Protein 7YX8 (pdb70)

Structure (mmCIF, N/CA/C/O backbone):
data_7YX8
#
_entry.id   7YX8
#
_cell.length_a   73.145
_cell.length_b   82.687
_cell.length_c   172.608
_cell.angle_alpha   90.00
_cell.angle_beta   90.00
_cell.angle_gamma   90.00
#
_symmetry.space_group_name_H-M   'P 21 21 21'
#
loop_
_entity.id
_entity.type
_entity.pdbx_description
1 polymer 'Peptidase M60 domain-containing protein'
2 polymer 'PSGL-1-like bis-T glycopeptide'
3 branched beta-D-galactopyranose-(1-3)-2-acetamido-2-deoxy-alpha-D-galactopyranose
4 non-polymer GLYCEROL
5 non-polymer 'ZINC ION'
6 water water
#
loop_
_atom_site.group_PDB
_atom_site.id
_atom_site.type_symbol
_atom_site.label_atom_id
_atom_site.label_alt_id
_atom_site.label_comp_id
_atom_site.label_asym_id
_atom_site.label_entity_id
_atom_site.label_seq_id
_atom_site.pdbx_PDB_ins_code
_atom_site.Cartn_x
_atom_site.Cartn_y
_atom_site.Cartn_z
_atom_site.occupancy
_atom_site.B_iso_or_equiv
_atom_site.auth_seq_id
_atom_site.auth_comp_id
_atom_site.auth_asym_id
_atom_site.auth_atom_id
_atom_site.pdbx_PDB_model_num
ATOM 1 N N . GLY A 1 2 ? -22.861 12.487 55.715 1.00 51.46 -3 GLY A N 1
ATOM 2 C CA . GLY A 1 2 ? -22.614 13.462 54.619 1.00 50.26 -3 GLY A CA 1
ATOM 3 C C . GLY A 1 2 ? -22.750 14.896 55.095 1.00 48.21 -3 GLY A C 1
ATOM 4 O O . GLY A 1 2 ? -22.592 15.136 56.316 1.00 51.63 -3 GLY A O 1
ATOM 5 N N . GLY A 1 3 ? -23.011 15.821 54.168 1.00 45.95 -2 GLY A N 1
ATOM 6 C CA . GLY A 1 3 ? -23.121 17.272 54.439 1.00 42.99 -2 GLY A CA 1
ATOM 7 C C . GLY A 1 3 ? -21.801 18.023 54.267 1.00 41.14 -2 GLY A C 1
ATOM 8 O O . GLY A 1 3 ? -21.760 19.225 54.645 1.00 40.94 -2 GLY A O 1
ATOM 9 N N . GLY A 1 4 ? -20.770 17.384 53.692 1.00 37.56 -1 GLY A N 1
ATOM 10 C CA . GLY A 1 4 ? -19.413 17.950 53.522 1.00 34.24 -1 GLY A CA 1
ATOM 11 C C . GLY A 1 4 ? -19.313 18.944 52.378 1.00 32.91 -1 GLY A C 1
ATOM 12 O O . GLY A 1 4 ? -18.255 19.565 52.213 1.00 33.25 -1 GLY A O 1
ATOM 13 N N . GLY A 1 5 ? -20.373 19.105 51.589 1.00 30.47 0 GLY A N 1
ATOM 14 C CA . GLY A 1 5 ? -20.396 20.037 50.458 1.00 30.34 0 GLY A CA 1
ATOM 15 C C . GLY A 1 5 ? -21.647 19.873 49.620 1.00 28.74 0 GLY A C 1
ATOM 16 O O . GLY A 1 5 ? -22.565 19.167 50.068 1.00 28.14 0 GLY A O 1
ATOM 17 N N . PRO A 1 6 ? -21.493 20.503 48.316 1.00 26.27 71 PRO A N 1
ATOM 18 C CA . PRO A 1 6 ? -22.687 20.532 47.471 1.00 25.90 71 PRO A CA 1
ATOM 19 C C . PRO A 1 6 ? -23.065 19.105 47.067 1.00 24.79 71 PRO A C 1
ATOM 20 O O . PRO A 1 6 ? -22.211 18.210 47.067 1.00 24.42 71 PRO A O 1
ATOM 24 N N . ASP A 1 7 ? -24.349 18.919 46.796 1.00 24.70 72 ASP A N 1
ATOM 25 C CA . ASP A 1 7 ? -24.868 17.633 46.267 1.00 24.33 72 ASP A CA 1
ATOM 26 C C . ASP A 1 7 ? -24.004 17.221 45.067 1.00 22.78 72 ASP A C 1
ATOM 27 O O . ASP A 1 7 ? -23.694 18.079 44.225 1.00 23.01 72 ASP A O 1
ATOM 32 N N . TYR A 1 8 ? -23.655 15.940 45.011 1.00 22.06 73 TYR A N 1
ATOM 33 C CA . TYR A 1 8 ? -22.892 15.249 43.944 1.00 21.68 73 TYR A CA 1
ATOM 34 C C . TYR A 1 8 ? -21.404 15.599 44.045 1.00 21.82 73 TYR A C 1
ATOM 35 O O . TYR A 1 8 ? -20.583 14.700 44.087 1.00 21.48 73 TYR A O 1
ATOM 44 N N . LEU A 1 9 ? -21.062 16.886 44.108 1.00 22.44 74 LEU A N 1
ATOM 45 C CA . LEU A 1 9 ? -19.642 17.277 44.234 1.00 21.97 74 LEU A CA 1
ATOM 46 C C . LEU A 1 9 ? -19.045 16.589 45.463 1.00 22.13 74 LEU A C 1
ATOM 47 O O . LEU A 1 9 ? -17.910 16.095 45.377 1.00 23.23 74 LEU A O 1
ATOM 52 N N . TYR A 1 10 ? -19.748 16.618 46.595 1.00 22.53 75 TYR A N 1
ATOM 53 C CA . TYR A 1 10 ? -19.364 15.869 47.818 1.00 23.09 75 TYR A CA 1
ATOM 54 C C . TYR A 1 10 ? -20.309 14.684 47.946 1.00 22.78 75 TYR A C 1
ATOM 55 O O . TYR A 1 10 ? -21.532 14.873 47.918 1.00 22.94 75 TYR A O 1
ATOM 64 N N . ALA A 1 11 ? -19.743 13.503 48.084 1.00 22.63 76 ALA A N 1
ATOM 65 C CA . ALA A 1 11 ? -20.497 12.265 48.344 1.00 23.00 76 ALA A CA 1
ATOM 66 C C . ALA A 1 11 ? -19.577 11.244 49.003 1.00 23.60 76 ALA A C 1
ATOM 67 O O . ALA A 1 11 ? -18.349 11.424 48.991 1.00 24.66 76 ALA A O 1
ATOM 69 N N . GLU A 1 12 ? -20.181 10.181 49.536 1.00 24.82 77 GLU A N 1
ATOM 70 C CA . GLU A 1 12 ? -19.440 9.120 50.252 1.00 26.03 77 GLU A CA 1
ATOM 71 C C . GLU A 1 12 ? -19.708 7.829 49.484 1.00 24.83 77 GLU A C 1
ATOM 72 O O . GLU A 1 12 ? -20.882 7.520 49.236 1.00 25.98 77 GLU A O 1
ATOM 78 N N . TYR A 1 13 ? -18.647 7.175 49.047 1.00 24.41 78 TYR A N 1
ATOM 79 C CA . TYR A 1 13 ? -18.711 6.009 48.135 1.00 23.72 78 TYR A CA 1
ATOM 80 C C . TYR A 1 13 ? -18.492 4.719 48.922 1.00 25.18 78 TYR A C 1
ATOM 81 O O . TYR A 1 13 ? -17.508 4.613 49.692 1.00 25.40 78 TYR A O 1
ATOM 90 N N . ARG A 1 14 ? -19.408 3.777 48.731 1.00 26.42 79 ARG A N 1
ATOM 91 C CA . ARG A 1 14 ? -19.297 2.425 49.336 1.00 28.45 79 ARG A CA 1
ATOM 92 C C . ARG A 1 14 ? -18.609 1.504 48.334 1.00 26.65 79 ARG A C 1
ATOM 93 O O . ARG A 1 14 ? -18.809 1.653 47.094 1.00 25.82 79 ARG A O 1
ATOM 101 N N . ALA A 1 15 ? -17.838 0.551 48.842 1.00 26.15 80 ALA A N 1
ATOM 102 C CA . ALA A 1 15 ? -17.142 -0.442 48.001 1.00 25.99 80 ALA A CA 1
ATOM 103 C C . ALA A 1 15 ? -18.189 -1.414 47.466 1.00 26.22 80 ALA A C 1
ATOM 104 O O . ALA A 1 15 ? -19.169 -1.766 48.190 1.00 26.53 80 ALA A O 1
ATOM 106 N N . LEU A 1 16 ? -18.026 -1.795 46.210 1.00 23.50 81 LEU A N 1
ATOM 107 C CA . LEU A 1 16 ? -18.890 -2.813 45.579 1.00 25.00 81 LEU A CA 1
ATOM 108 C C . LEU A 1 16 ? -18.074 -4.079 45.402 1.00 23.52 81 LEU A C 1
ATOM 109 O O . LEU A 1 16 ? -16.850 -4.037 45.323 1.00 22.66 81 LEU A O 1
ATOM 114 N N . PRO A 1 17 ? -18.736 -5.245 45.284 1.00 24.67 82 PRO A N 1
ATOM 115 C CA . PRO A 1 17 ? -18.036 -6.478 44.969 1.00 24.80 82 PRO A CA 1
ATOM 116 C C . PRO A 1 17 ? -17.356 -6.366 43.605 1.00 24.09 82 PRO A C 1
ATOM 117 O O . PRO A 1 17 ? -17.887 -5.697 42.724 1.00 22.88 82 PRO A O 1
ATOM 121 N N . SER A 1 18 ? -16.208 -7.020 43.456 1.00 25.05 83 SER A N 1
ATOM 122 C CA . SER A 1 18 ? -15.473 -7.122 42.181 1.00 25.32 83 SER A CA 1
ATOM 123 C C . SER A 1 18 ? -16.416 -7.582 41.069 1.00 25.42 83 SER A C 1
ATOM 124 O O . SER A 1 18 ? -16.960 -8.682 41.149 1.00 25.06 83 SER A O 1
ATOM 127 N N . PRO A 1 19 ? -16.636 -6.787 40.005 1.00 24.94 84 PRO A N 1
ATOM 128 C CA . PRO A 1 19 ? -17.477 -7.229 38.890 1.00 24.60 84 PRO A CA 1
ATOM 129 C C . PRO A 1 19 ? -16.940 -8.514 38.249 1.00 24.67 84 PRO A C 1
ATOM 130 O O . PRO A 1 19 ? -17.706 -9.371 37.866 1.00 22.55 84 PRO A O 1
ATOM 134 N N . ARG A 1 20 ? -15.620 -8.622 38.117 1.00 25.55 85 ARG A N 1
ATOM 135 C CA . ARG A 1 20 ? -15.020 -9.832 37.511 1.00 26.65 85 ARG A CA 1
ATOM 136 C C . ARG A 1 20 ? -15.368 -11.042 38.382 1.00 24.97 85 ARG A C 1
ATOM 137 O O . ARG A 1 20 ? -15.703 -12.090 37.820 1.00 24.08 85 ARG A O 1
ATOM 145 N N . GLN A 1 21 ? -15.273 -10.925 39.708 1.00 24.72 86 GLN A N 1
ATOM 146 C CA . GLN A 1 21 ? -15.558 -12.054 40.618 1.00 25.72 86 GLN A CA 1
ATOM 147 C C . GLN A 1 21 ? -17.043 -12.416 40.537 1.00 23.62 86 GLN A C 1
ATOM 148 O O . GLN A 1 21 ? -17.370 -13.614 40.516 1.00 23.47 86 GLN A O 1
ATOM 154 N N . THR A 1 22 ? -17.928 -11.427 40.506 1.00 22.56 87 THR A N 1
ATOM 155 C CA . THR A 1 22 ? -19.377 -11.689 40.397 1.00 21.99 87 THR A CA 1
ATOM 156 C C . THR A 1 22 ? -19.642 -12.509 39.132 1.00 21.37 87 THR A C 1
ATOM 157 O O . THR A 1 22 ? -20.410 -13.491 39.213 1.00 21.64 87 THR A O 1
ATOM 161 N N . GLY A 1 23 ? -19.044 -12.123 38.010 1.00 20.88 88 GLY A N 1
ATOM 162 C CA . GLY A 1 23 ? -19.193 -12.834 36.725 1.00 21.51 88 GLY A CA 1
ATOM 163 C C . GLY A 1 23 ? -18.632 -14.242 36.820 1.00 22.79 88 GLY A C 1
ATOM 164 O O . GLY A 1 23 ? -19.323 -15.187 36.422 1.00 24.58 88 GLY A O 1
ATOM 165 N N . LYS A 1 24 ? -17.429 -14.383 37.371 1.00 22.91 89 LYS A N 1
ATOM 166 C CA . LYS A 1 24 ? -16.768 -15.702 37.494 1.00 25.02 89 LYS A CA 1
ATOM 167 C C . LYS A 1 24 ? -17.662 -16.661 38.284 1.00 24.53 89 LYS A C 1
ATOM 168 O O . LYS A 1 24 ? -17.813 -17.819 37.850 1.00 23.24 89 LYS A O 1
ATOM 174 N N . ASN A 1 25 ? -18.288 -16.204 39.374 1.00 23.76 90 ASN A N 1
ATOM 175 C CA . ASN A 1 25 ? -19.135 -17.057 40.243 1.00 25.13 90 ASN A CA 1
ATOM 176 C C . ASN A 1 25 ? -20.379 -17.521 39.479 1.00 24.21 90 ASN A C 1
ATOM 177 O O . ASN A 1 25 ? -20.870 -18.616 39.750 1.00 25.29 90 ASN A O 1
ATOM 182 N N . LEU A 1 26 ? -20.861 -16.731 38.525 1.00 21.47 91 LEU A N 1
ATOM 183 C CA . LEU A 1 26 ? -22.060 -17.101 37.726 1.00 21.30 91 LEU A CA 1
ATOM 184 C C . LEU A 1 26 ? -21.647 -17.843 36.445 1.00 20.90 91 LEU A C 1
ATOM 185 O O . LEU A 1 26 ? -22.538 -18.241 35.704 1.00 20.64 91 LEU A O 1
ATOM 190 N N . ARG A 1 27 ? -20.342 -18.016 36.204 1.00 20.77 92 ARG A N 1
ATOM 191 C CA . ARG A 1 27 ? -19.778 -18.630 34.967 1.00 21.69 92 ARG A CA 1
ATOM 192 C C . ARG A 1 27 ? -20.107 -17.764 33.741 1.00 21.60 92 ARG A C 1
ATOM 193 O O . ARG A 1 27 ? -20.198 -18.305 32.626 1.00 21.20 92 ARG A O 1
ATOM 201 N N . ILE A 1 28 ? -20.256 -16.448 33.911 1.00 22.23 93 ILE A N 1
ATOM 202 C CA . ILE A 1 28 ? -20.580 -15.566 32.754 1.00 22.77 93 ILE A CA 1
ATOM 203 C C . ILE A 1 28 ? -19.404 -14.697 32.316 1.00 24.20 93 ILE A C 1
ATOM 204 O O . ILE A 1 28 ? -19.560 -14.054 31.256 1.00 26.56 93 ILE A O 1
ATOM 209 N N . GLY A 1 29 ? -18.305 -14.603 33.045 1.00 24.76 94 GLY A N 1
ATOM 210 C CA . GLY A 1 29 ? -17.245 -13.677 32.552 1.00 26.49 94 GLY A CA 1
ATOM 211 C C . GLY A 1 29 ? -17.647 -12.191 32.547 1.00 25.49 94 GLY A C 1
ATOM 212 O O . GLY A 1 29 ? -18.697 -11.861 33.113 1.00 24.26 94 GLY A O 1
ATOM 213 N N . ASP A 1 30 ? -16.794 -11.342 31.971 1.00 23.34 95 ASP A N 1
ATOM 214 C CA . ASP A 1 30 ? -16.766 -9.891 32.294 1.00 22.93 95 ASP A CA 1
ATOM 215 C C . ASP A 1 30 ? -17.984 -9.244 31.645 1.00 20.41 95 ASP A C 1
ATOM 216 O O . ASP A 1 30 ? -18.172 -9.396 30.433 1.00 20.44 95 ASP A O 1
ATOM 221 N N . GLY A 1 31 ? -18.777 -8.510 32.419 1.00 19.23 96 GLY A N 1
ATOM 222 C CA . GLY A 1 31 ? -19.970 -7.865 31.864 1.00 18.04 96 GLY A CA 1
ATOM 223 C C . GLY A 1 31 ? -20.687 -6.933 32.823 1.00 17.56 96 GLY A C 1
ATOM 224 O O . GLY A 1 31 ? -21.570 -6.224 32.355 1.00 18.53 96 GLY A O 1
ATOM 225 N N . PHE A 1 32 ? -20.385 -6.950 34.116 1.00 18.52 97 PHE A N 1
ATOM 226 C CA . PHE A 1 32 ? -21.027 -6.015 35.075 1.00 17.91 97 PHE A CA 1
ATOM 227 C C . PHE A 1 32 ? -20.329 -4.674 35.002 1.00 17.77 97 PHE A C 1
ATOM 228 O O . PHE A 1 32 ? -19.190 -4.579 34.504 1.00 18.51 97 PHE A O 1
ATOM 236 N N . SER A 1 33 ? -20.991 -3.650 35.521 1.00 17.43 98 SER A N 1
ATOM 237 C CA . SER A 1 33 ? -20.556 -2.259 35.283 1.00 17.26 98 SER A CA 1
ATOM 238 C C . SER A 1 33 ? -19.330 -1.901 36.123 1.00 17.62 98 SER A C 1
ATOM 239 O O . SER A 1 33 ? -19.389 -1.902 37.362 1.00 19.33 98 SER A O 1
ATOM 242 N N . LYS A 1 34 ? -18.257 -1.506 35.449 1.00 17.76 99 LYS A N 1
ATOM 243 C CA . LYS A 1 34 ? -17.067 -0.958 36.126 1.00 19.40 99 LYS A CA 1
ATOM 244 C C . LYS A 1 34 ? -17.355 0.483 36.558 1.00 19.38 99 LYS A C 1
ATOM 245 O O . LYS A 1 34 ? -16.579 1.020 37.350 1.00 20.51 99 LYS A O 1
ATOM 251 N N . TYR A 1 35 ? -18.444 1.076 36.089 1.00 18.64 100 TYR A N 1
ATOM 252 C CA . TYR A 1 35 ? -18.768 2.518 36.264 1.00 18.64 100 TYR A CA 1
ATOM 253 C C . TYR A 1 35 ? -19.924 2.706 37.258 1.00 18.32 100 TYR A C 1
ATOM 254 O O . TYR A 1 35 ? -20.466 3.790 37.371 1.00 17.36 100 TYR A O 1
ATOM 263 N N . ASP A 1 36 ? -20.277 1.663 37.998 1.00 17.94 101 ASP A N 1
ATOM 264 C CA . ASP A 1 36 ? -21.497 1.609 38.850 1.00 18.12 101 ASP A CA 1
ATOM 265 C C . ASP A 1 36 ? -21.500 2.748 39.881 1.00 18.97 101 ASP A C 1
ATOM 266 O O . ASP A 1 36 ? -22.566 3.325 40.126 1.00 18.97 101 ASP A O 1
ATOM 271 N N . ASN A 1 37 ? -20.342 3.077 40.458 1.00 18.58 102 ASN A N 1
ATOM 272 C CA . ASN A 1 37 ? -20.213 4.167 41.459 1.00 19.54 102 ASN A CA 1
ATOM 273 C C . ASN A 1 37 ? -20.175 5.517 40.738 1.00 19.23 102 ASN A C 1
ATOM 274 O O . ASN 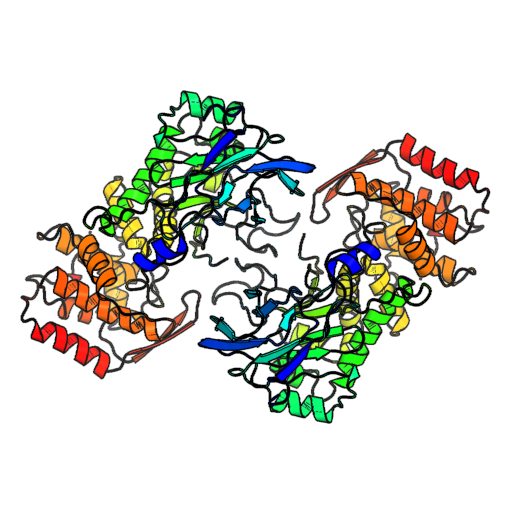A 1 37 ? -19.211 6.286 40.866 1.00 19.71 102 ASN A O 1
ATOM 279 N N . MET A 1 38 ? -21.244 5.820 40.004 1.00 19.16 103 MET A N 1
ATOM 280 C CA . MET A 1 38 ? -21.337 7.086 39.254 1.00 19.06 103 MET A CA 1
ATOM 281 C C . MET A 1 38 ? -21.406 8.260 40.242 1.00 19.19 103 MET A C 1
ATOM 282 O O . MET A 1 38 ? -21.929 8.107 41.371 1.00 19.49 103 MET A O 1
ATOM 287 N N . THR A 1 39 ? -20.871 9.405 39.845 1.00 18.66 104 THR A N 1
ATOM 288 C CA . THR A 1 39 ? -20.768 10.571 40.750 1.00 18.80 104 THR A CA 1
ATOM 289 C C . THR A 1 39 ? -21.840 11.621 40.474 1.00 19.21 104 THR A C 1
ATOM 290 O O . THR A 1 39 ? -22.154 12.383 41.414 1.00 19.77 104 THR A O 1
ATOM 294 N N . GLY A 1 40 ? -22.301 11.745 39.236 1.00 18.27 105 GLY A N 1
ATOM 295 C CA . GLY A 1 40 ? -23.125 12.901 38.842 1.00 18.98 105 GLY A CA 1
ATOM 296 C C . GLY A 1 40 ? -22.287 14.160 38.709 1.00 19.55 105 GLY A C 1
ATOM 297 O O . GLY A 1 40 ? -22.864 15.239 38.673 1.00 19.69 105 GLY A O 1
ATOM 298 N N . VAL A 1 41 ? -20.969 14.020 38.607 1.00 18.61 106 VAL A N 1
ATOM 299 C CA . VAL A 1 41 ? -20.040 15.160 38.456 1.00 19.54 106 VAL A CA 1
ATOM 300 C C . VAL A 1 41 ? -19.481 15.161 37.039 1.00 19.65 106 VAL A C 1
ATOM 301 O O . VAL A 1 41 ? -19.082 14.092 36.529 1.00 20.29 106 VAL A O 1
ATOM 305 N N . TYR A 1 42 ? -19.433 16.352 36.444 1.00 19.72 107 TYR A N 1
ATOM 306 C CA . TYR A 1 42 ? -18.855 16.576 35.104 1.00 20.22 107 TYR A CA 1
ATOM 307 C C . TYR A 1 42 ? -17.575 17.377 35.273 1.00 20.90 107 TYR A C 1
ATOM 308 O O . TYR A 1 42 ? -17.642 18.440 35.927 1.00 21.89 107 TYR A O 1
ATOM 317 N N . LEU A 1 43 ? -16.488 16.892 34.686 1.00 21.19 108 LEU A N 1
ATOM 318 C CA . LEU A 1 43 ? -15.177 17.575 34.721 1.00 22.34 108 LEU A CA 1
ATOM 319 C C . LEU A 1 43 ? -14.878 18.154 33.335 1.00 23.90 108 LEU A C 1
ATOM 320 O O . LEU A 1 43 ? -14.651 17.381 32.388 1.00 24.54 108 LEU A O 1
ATOM 325 N N . GLU A 1 44 ? -14.842 19.481 33.246 1.00 25.34 109 GLU A N 1
ATOM 326 C CA . GLU A 1 44 ? -14.448 20.206 32.013 1.00 28.13 109 GLU A CA 1
ATOM 327 C C . GLU A 1 44 ? -12.952 19.999 31.768 1.00 29.15 109 GLU A C 1
ATOM 328 O O . GLU A 1 44 ? -12.230 19.642 32.704 1.00 27.45 109 GLU A O 1
ATOM 334 N N . LYS A 1 45 ? -12.500 20.226 30.539 1.00 31.28 110 LYS A N 1
ATOM 335 C CA . LYS A 1 45 ? -11.056 20.233 30.212 1.00 32.34 110 LYS A CA 1
ATOM 336 C C . LYS A 1 45 ? -10.341 21.180 31.185 1.00 32.19 110 LYS A C 1
ATOM 337 O O . LYS A 1 45 ? -10.824 22.293 31.405 1.00 32.31 110 LYS A O 1
ATOM 343 N N . GLY A 1 46 ? -9.212 20.746 31.734 1.00 31.76 111 GLY A N 1
ATOM 344 C CA . GLY A 1 46 ? -8.363 21.584 32.595 1.00 32.30 111 GLY A CA 1
ATOM 345 C C . GLY A 1 46 ? -7.907 20.846 33.832 1.00 32.57 111 GLY A C 1
ATOM 346 O O . GLY A 1 46 ? -8.082 19.606 33.911 1.00 31.56 111 GLY A O 1
ATOM 347 N N . ARG A 1 47 ? -7.332 21.595 34.770 1.00 32.28 112 ARG A N 1
ATOM 348 C CA . ARG A 1 47 ? -6.707 21.029 35.983 1.00 33.28 112 ARG A CA 1
ATOM 349 C C . ARG A 1 47 ? -7.771 20.994 37.071 1.00 31.21 112 ARG A C 1
ATOM 350 O O . ARG A 1 47 ? -8.425 22.027 37.312 1.00 32.10 112 ARG A O 1
ATOM 358 N N . HIS A 1 48 ? -7.961 19.826 37.681 1.00 29.41 113 HIS A N 1
ATOM 359 C CA . HIS A 1 48 ? -8.999 19.614 38.698 1.00 28.14 113 HIS A CA 1
ATOM 360 C C . HIS A 1 48 ? -8.363 19.210 40.018 1.00 27.47 113 HIS A C 1
ATOM 361 O O . HIS A 1 48 ? -7.248 18.647 40.020 1.00 28.97 113 HIS A O 1
ATOM 368 N N . VAL A 1 49 ? -9.099 19.464 41.088 1.00 27.17 114 VAL A N 1
ATOM 369 C CA . VAL A 1 49 ? -8.703 19.014 42.442 1.00 27.87 114 VAL A CA 1
ATOM 370 C C . VAL A 1 49 ? -9.809 18.113 42.961 1.00 26.66 114 VAL A C 1
ATOM 371 O O . VAL A 1 49 ? -10.982 18.525 42.966 1.00 25.45 114 VAL A O 1
ATOM 375 N N . VAL A 1 50 ? -9.408 16.928 43.395 1.00 26.69 115 VAL A N 1
ATOM 376 C CA . VAL A 1 50 ? -10.315 15.905 43.962 1.00 26.19 115 VAL A CA 1
ATOM 377 C C . VAL A 1 50 ? -9.780 15.547 45.342 1.00 26.82 115 VAL A C 1
ATOM 378 O O . VAL A 1 50 ? -8.605 15.107 45.447 1.00 27.63 115 VAL A O 1
ATOM 382 N N . LEU A 1 51 ? -10.596 15.769 46.364 1.00 26.31 116 LEU A N 1
ATOM 383 C CA . LEU A 1 51 ? -10.226 15.465 47.762 1.00 27.10 116 LEU A CA 1
ATOM 384 C C . LEU A 1 51 ? -10.785 14.100 48.100 1.00 26.91 116 LEU A C 1
ATOM 385 O O . LEU A 1 51 ? -11.990 13.903 47.882 1.00 26.17 116 LEU A O 1
ATOM 390 N N . VAL A 1 52 ? -9.949 13.239 48.658 1.00 26.09 117 VAL A N 1
ATOM 391 C CA . VAL A 1 52 ? -10.356 11.881 49.096 1.00 26.43 117 VAL A CA 1
ATOM 392 C C . VAL A 1 52 ? -10.174 11.767 50.610 1.00 28.12 117 VAL A C 1
ATOM 393 O O . VAL A 1 52 ? -9.118 12.192 51.131 1.00 29.76 117 VAL A O 1
ATOM 397 N N . GLY A 1 53 ? -11.195 11.252 51.287 1.00 28.84 118 GLY A N 1
ATOM 398 C CA . GLY A 1 53 ? -11.180 11.004 52.736 1.00 29.60 118 GLY A CA 1
ATOM 399 C C . GLY A 1 53 ? -10.372 9.768 53.084 1.00 31.29 118 GLY A C 1
ATOM 400 O O . GLY A 1 53 ? -9.600 9.274 52.232 1.00 31.37 118 GLY A O 1
ATOM 401 N N . LYS A 1 54 ? -10.551 9.267 54.308 1.00 33.04 119 LYS A N 1
ATOM 402 C CA . LYS A 1 54 ? -9.779 8.119 54.829 1.00 36.33 119 LYS A CA 1
ATOM 403 C C . LYS A 1 54 ? -10.078 6.896 53.956 1.00 34.20 119 LYS A C 1
ATOM 404 O O . LYS A 1 54 ? -11.271 6.534 53.832 1.00 35.91 119 LYS A O 1
ATOM 410 N N . THR A 1 55 ? -9.030 6.313 53.373 1.00 33.83 120 THR A N 1
ATOM 411 C CA . THR A 1 55 ? -9.114 5.125 52.489 1.00 35.03 120 THR A CA 1
ATOM 412 C C . THR A 1 55 ? -8.848 3.837 53.270 1.00 36.41 120 THR A C 1
ATOM 413 O O . THR A 1 55 ? -9.161 2.766 52.723 1.00 36.34 120 THR A O 1
ATOM 417 N N . GLU A 1 56 ? -8.267 3.927 54.475 1.00 38.85 121 GLU A N 1
ATOM 418 C CA . GLU A 1 56 ? -7.816 2.741 55.260 1.00 41.43 121 GLU A CA 1
ATOM 419 C C . GLU A 1 56 ? -7.011 1.827 54.327 1.00 42.28 121 GLU A C 1
ATOM 420 O O . GLU A 1 56 ? -7.178 0.605 54.405 1.00 45.62 121 GLU A O 1
ATOM 426 N N . GLY A 1 57 ? -6.210 2.424 53.439 1.00 43.60 122 GLY A N 1
ATOM 427 C CA . GLY A 1 57 ? -5.321 1.719 52.500 1.00 44.95 122 GLY A CA 1
ATOM 428 C C . GLY A 1 57 ? -6.055 1.026 51.358 1.00 45.20 122 GLY A C 1
ATOM 429 O O . GLY A 1 57 ? -5.360 0.341 50.576 1.00 45.31 122 GLY A O 1
ATOM 430 N N . GLN A 1 58 ? -7.381 1.179 51.235 1.00 41.98 123 GLN A N 1
ATOM 431 C CA . GLN A 1 58 ? -8.175 0.543 50.143 1.00 40.82 123 GLN A CA 1
ATOM 432 C C . GLN A 1 58 ? -7.778 1.163 48.797 1.00 39.11 123 GLN A C 1
ATOM 433 O O . GLN A 1 58 ? -7.499 2.364 48.757 1.00 40.48 123 GLN A O 1
ATOM 439 N N . GLU A 1 59 ? -7.820 0.379 47.723 1.00 37.69 124 GLU A N 1
ATOM 440 C CA . GLU A 1 59 ? -7.584 0.853 46.333 1.00 37.26 124 GLU A CA 1
ATOM 441 C C . GLU A 1 59 ? -8.851 1.555 45.829 1.00 32.43 124 GLU A C 1
ATOM 442 O O . GLU A 1 59 ? -9.940 0.944 45.887 1.00 30.84 124 GLU A O 1
ATOM 448 N N . ILE A 1 60 ? -8.723 2.807 45.395 1.00 29.09 125 ILE A N 1
ATOM 449 C CA . ILE A 1 60 ? -9.853 3.590 44.818 1.00 26.97 125 ILE A CA 1
ATOM 450 C C . ILE A 1 60 ? -9.291 4.415 43.664 1.00 26.21 125 ILE A C 1
ATOM 451 O O . ILE A 1 60 ? -8.151 4.906 43.758 1.00 26.64 125 ILE A O 1
ATOM 456 N N . SER A 1 61 ? -10.031 4.512 42.570 1.00 24.06 126 SER A N 1
ATOM 457 C CA . SER A 1 61 ? -9.548 5.214 41.362 1.00 24.63 126 SER A CA 1
ATOM 458 C C . SER A 1 61 ? -10.695 5.984 40.712 1.00 22.49 126 SER A C 1
ATOM 459 O O . SER A 1 61 ? -11.874 5.784 41.083 1.00 22.10 126 SER A O 1
ATOM 462 N N . LEU A 1 62 ? -10.331 6.886 39.817 1.00 21.60 127 LEU A N 1
ATOM 463 C CA . LEU A 1 62 ? -11.272 7.745 39.084 1.00 21.95 127 LEU A CA 1
ATOM 464 C C . LEU A 1 62 ? -11.312 7.261 37.639 1.00 22.15 127 LEU A C 1
ATOM 465 O O . LEU A 1 62 ? -10.251 7.144 37.023 1.00 21.89 127 LEU A O 1
ATOM 470 N N . LEU A 1 63 ? -12.519 7.039 37.123 1.00 21.91 128 LEU A N 1
ATOM 471 C CA . LEU A 1 63 ? -12.748 6.682 35.705 1.00 21.59 128 LEU A CA 1
ATOM 472 C C . LEU A 1 63 ? -13.341 7.883 34.984 1.00 21.45 128 LEU A C 1
ATOM 473 O O . LEU A 1 63 ? -14.307 8.477 35.482 1.00 21.00 128 LEU A O 1
ATOM 478 N N . LEU A 1 64 ? -12.773 8.218 33.837 1.00 20.86 129 LEU A N 1
ATOM 479 C CA . LEU A 1 64 ? -13.253 9.324 32.973 1.00 20.81 129 LEU A CA 1
ATOM 480 C C . LEU A 1 64 ? -13.463 8.730 31.588 1.00 20.61 129 LEU A C 1
ATOM 481 O O . LEU A 1 64 ? -12.555 8.736 30.754 1.00 21.27 129 LEU A O 1
ATOM 486 N N . PRO A 1 65 ? -14.635 8.117 31.329 1.00 20.03 130 PRO A N 1
ATOM 487 C CA . PRO A 1 65 ? -14.869 7.467 30.050 1.00 20.19 130 PRO A CA 1
ATOM 488 C C . PRO A 1 65 ? -15.219 8.485 28.971 1.00 20.19 130 PRO A C 1
ATOM 489 O O . PRO A 1 65 ? -15.906 9.490 29.246 1.00 21.20 130 PRO A O 1
ATOM 493 N N . ASN A 1 66 ? -14.766 8.216 27.750 1.00 20.21 131 ASN A N 1
ATOM 494 C CA . ASN A 1 66 ? -15.141 9.020 26.574 1.00 20.87 131 ASN A CA 1
ATOM 495 C C . ASN A 1 66 ? -16.403 8.417 25.961 1.00 19.79 131 ASN A C 1
ATOM 496 O O . ASN A 1 66 ? -16.343 7.769 24.912 1.00 19.07 131 ASN A O 1
ATOM 501 N N . LEU A 1 67 ? -17.529 8.658 26.614 1.00 18.83 132 LEU A N 1
ATOM 502 C CA . LEU A 1 67 ? -18.836 8.141 26.152 1.00 19.22 132 LEU A CA 1
ATOM 503 C C . LEU A 1 67 ? -19.292 8.833 24.865 1.00 19.69 132 LEU A C 1
ATOM 504 O O . LEU A 1 67 ? -20.089 8.243 24.136 1.00 20.44 132 LEU A O 1
ATOM 509 N N . MET A 1 68 ? -18.773 10.019 24.547 1.00 19.83 133 MET A N 1
ATOM 510 C CA . MET A 1 68 ? -19.180 10.727 23.308 1.00 20.15 133 MET A CA 1
ATOM 511 C C . MET A 1 68 ? -18.148 10.525 22.196 1.00 20.32 133 MET A C 1
ATOM 512 O O . MET A 1 68 ? -18.178 11.272 21.212 1.00 21.85 133 MET A O 1
ATOM 517 N N . ARG A 1 69 ? -17.280 9.521 22.325 1.00 19.45 134 ARG A N 1
ATOM 518 C CA . ARG A 1 69 ? -16.251 9.254 21.298 1.00 19.45 134 ARG A CA 1
ATOM 519 C C . ARG A 1 69 ? -16.920 8.936 19.974 1.00 19.49 134 ARG A C 1
ATOM 520 O O . ARG A 1 69 ? -17.719 7.967 19.888 1.00 19.55 134 ARG A O 1
ATOM 528 N N . LYS A 1 70 ? -16.548 9.672 18.938 1.00 19.85 135 LYS A N 1
ATOM 529 C CA . LYS A 1 70 ? -17.085 9.459 17.587 1.00 20.96 135 LYS A CA 1
ATOM 530 C C . LYS A 1 70 ? -15.961 9.103 16.637 1.00 20.33 135 LYS A C 1
ATOM 531 O O . LYS A 1 70 ? -14.808 9.457 16.864 1.00 21.01 135 LYS A O 1
ATOM 537 N N . PRO A 1 71 ? -16.297 8.416 15.544 1.00 20.91 136 PRO A N 1
ATOM 538 C CA . PRO A 1 71 ? -15.337 8.209 14.469 1.00 21.67 136 PRO A CA 1
ATOM 539 C C . PRO A 1 71 ? -14.880 9.562 13.921 1.00 22.83 136 PRO A C 1
ATOM 540 O O . PRO A 1 71 ? -15.665 10.523 13.932 1.00 23.99 136 PRO A O 1
ATOM 544 N N . ALA A 1 72 ? -13.627 9.614 13.477 1.00 24.53 137 ALA A N 1
ATOM 545 C CA . ALA A 1 72 ? -13.045 10.830 12.866 1.00 26.60 137 ALA A CA 1
ATOM 546 C C . ALA A 1 72 ? -13.835 11.147 11.586 1.00 27.64 137 ALA A C 1
ATOM 547 O O . ALA A 1 72 ? -14.484 10.254 11.028 1.00 25.60 137 ALA A O 1
ATOM 549 N N . GLU A 1 73 ? -13.771 12.397 11.113 1.00 31.70 138 GLU A N 1
ATOM 550 C CA . GLU A 1 73 ? -14.471 12.800 9.864 1.00 35.32 138 GLU A CA 1
ATOM 551 C C . GLU A 1 73 ? -14.097 11.875 8.700 1.00 33.98 138 GLU A C 1
ATOM 552 O O . GLU A 1 73 ? -12.901 11.629 8.491 1.00 37.59 138 GLU A O 1
ATOM 558 N N . GLY A 1 74 ? -15.099 11.373 7.986 1.00 34.39 139 GLY A N 1
ATOM 559 C CA . GLY A 1 74 ? -14.919 10.507 6.807 1.00 36.21 139 GLY A CA 1
ATOM 560 C C . GLY A 1 74 ? -14.621 9.062 7.169 1.00 35.55 139 GLY A C 1
ATOM 561 O O . GLY A 1 74 ? -14.530 8.233 6.233 1.00 37.93 139 GLY A O 1
ATOM 562 N N . VAL A 1 75 ? -14.526 8.736 8.467 1.00 32.43 140 VAL A N 1
ATOM 563 C CA . VAL A 1 75 ? -14.302 7.340 8.938 1.00 30.64 140 VAL A CA 1
ATOM 564 C C . VAL A 1 75 ? -15.665 6.663 9.079 1.00 29.55 140 VAL A C 1
ATOM 565 O O . VAL A 1 75 ? -16.527 7.191 9.822 1.00 29.90 140 VAL A O 1
ATOM 569 N N . GLN A 1 76 ? -15.868 5.557 8.380 1.00 30.10 141 GLN A N 1
ATOM 570 C CA . GLN A 1 76 ? -17.118 4.782 8.471 1.00 30.50 141 GLN A CA 1
ATOM 571 C C . GLN A 1 76 ? -17.175 4.203 9.881 1.00 28.94 141 GLN A C 1
ATOM 572 O O . GLN A 1 76 ? -16.171 3.705 10.404 1.00 27.62 141 GLN A O 1
ATOM 578 N N . PRO A 1 77 ? -18.303 4.369 10.599 1.00 25.87 142 PRO A N 1
ATOM 579 C CA . PRO A 1 77 ? -18.320 4.068 12.027 1.00 24.75 142 PRO A CA 1
ATOM 580 C C . PRO A 1 77 ? -17.865 2.644 12.364 1.00 24.19 142 PRO A C 1
ATOM 581 O O . PRO A 1 77 ? -17.263 2.496 13.420 1.00 23.50 142 PRO A O 1
ATOM 585 N N . THR A 1 78 ? -18.158 1.618 11.558 1.00 24.57 143 THR A N 1
ATOM 586 C CA . THR A 1 78 ? -17.733 0.246 11.936 1.00 26.47 143 THR A CA 1
ATOM 587 C C . THR A 1 78 ? -16.251 0.053 11.604 1.00 28.72 14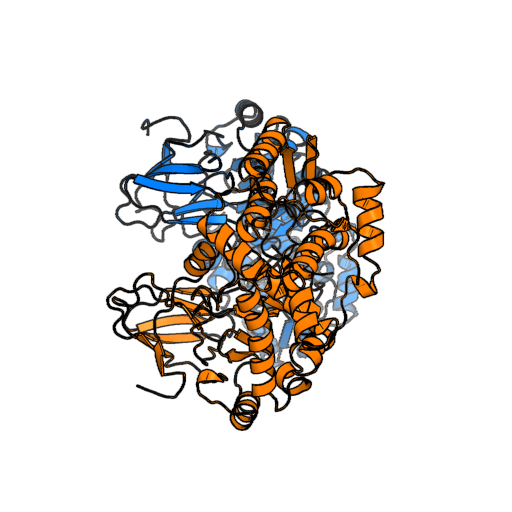3 THR A C 1
ATOM 588 O O . THR A 1 78 ? -15.664 -0.917 12.198 1.00 32.16 143 THR A O 1
ATOM 592 N N . LYS A 1 79 ? -15.674 0.937 10.781 1.00 26.90 144 LYS A N 1
ATOM 593 C CA . LYS A 1 79 ? -14.245 0.863 10.334 1.00 27.15 144 LYS A CA 1
ATOM 594 C C . LYS A 1 79 ? -13.371 1.811 11.154 1.00 24.92 144 LYS A C 1
ATOM 595 O O . LYS A 1 79 ? -12.311 2.260 10.681 1.00 26.12 144 LYS A O 1
ATOM 601 N N . ASP A 1 80 ? -13.777 2.095 12.374 1.00 21.82 145 ASP A N 1
ATOM 602 C CA . ASP A 1 80 ? -13.057 3.050 13.244 1.00 20.23 145 ASP A CA 1
ATOM 603 C C . ASP A 1 80 ? -11.774 2.418 13.765 1.00 19.71 145 ASP A C 1
ATOM 604 O O . ASP A 1 80 ? -11.830 1.392 14.453 1.00 19.57 145 ASP A O 1
ATOM 609 N N . PRO A 1 81 ? -10.587 3.006 13.496 1.00 19.84 146 PRO A N 1
ATOM 610 C CA . PRO A 1 81 ? -9.348 2.467 14.064 1.00 19.95 146 PRO A CA 1
ATOM 611 C C . PRO A 1 81 ? -9.358 2.388 15.599 1.00 19.48 146 PRO A C 1
ATOM 612 O O . PRO A 1 81 ? -8.652 1.569 16.176 1.00 19.04 146 PRO A O 1
ATOM 616 N N . ASN A 1 82 ? -10.159 3.244 16.245 1.00 18.93 147 ASN A N 1
ATOM 617 C CA . ASN A 1 82 ? -10.306 3.281 17.723 1.00 19.58 147 ASN A CA 1
ATOM 618 C C . ASN A 1 82 ? -11.151 2.092 18.211 1.00 19.12 147 ASN A C 1
ATOM 619 O O . ASN A 1 82 ? -11.194 1.893 19.426 1.00 19.19 147 ASN A O 1
ATOM 624 N N . GLY A 1 83 ? -11.776 1.337 17.318 1.00 18.42 148 GLY A N 1
ATOM 625 C CA . GLY A 1 83 ? -12.622 0.195 17.699 1.00 18.43 148 GLY A CA 1
ATOM 626 C C . GLY A 1 83 ? -13.948 0.660 18.288 1.00 18.33 148 GLY A C 1
ATOM 627 O O . GLY A 1 83 ? -14.293 1.870 18.194 1.00 19.10 148 GLY A O 1
ATOM 628 N N . TRP A 1 84 ? -14.665 -0.277 18.901 1.00 17.89 149 TRP A N 1
ATOM 629 C CA . TRP A 1 84 ? -16.037 -0.040 19.404 1.00 18.07 149 TRP A CA 1
ATOM 630 C C . TRP A 1 84 ? -16.061 0.077 20.929 1.00 17.81 149 TRP A C 1
ATOM 631 O O . TRP A 1 84 ? -17.164 0.297 21.470 1.00 19.20 149 TRP A O 1
ATOM 642 N N . GLY A 1 85 ? -14.931 -0.110 21.607 1.00 17.81 150 GLY A N 1
ATOM 643 C CA . GLY A 1 85 ? -14.879 -0.186 23.071 1.00 18.30 150 GLY A CA 1
ATOM 644 C C . GLY A 1 85 ? -15.058 1.153 23.739 1.00 18.62 150 GLY A C 1
ATOM 645 O O . GLY A 1 85 ? -14.911 2.213 23.084 1.00 18.42 150 GLY A O 1
ATOM 646 N N . LEU A 1 86 ? -15.383 1.130 25.027 1.00 18.72 151 LEU A N 1
ATOM 647 C CA . LEU A 1 86 ? -15.503 2.375 25.821 1.00 19.40 151 LEU A CA 1
ATOM 648 C C . LEU A 1 86 ? -14.106 2.795 26.261 1.00 19.10 151 LEU A C 1
ATOM 649 O O . LEU A 1 86 ? -13.522 2.138 27.161 1.00 19.95 151 LEU A O 1
ATOM 654 N N . HIS A 1 87 ? -13.561 3.809 25.595 1.00 19.07 152 HIS A N 1
ATOM 655 C CA . HIS A 1 87 ? -12.242 4.370 25.972 1.00 20.06 152 HIS A CA 1
ATOM 656 C C . HIS A 1 87 ? -12.380 5.130 27.289 1.00 20.51 152 HIS A C 1
ATOM 657 O O . HIS A 1 87 ? -13.430 5.761 27.503 1.00 20.41 152 HIS A O 1
ATOM 664 N N . LYS A 1 88 ? -11.366 5.079 28.153 1.00 21.50 153 LYS A N 1
ATOM 665 C CA . LYS A 1 88 ? -11.414 5.871 29.411 1.00 22.07 153 LYS A CA 1
ATOM 666 C C . LYS A 1 88 ? -10.003 6.177 29.887 1.00 23.26 153 LYS A C 1
ATOM 667 O O . LYS A 1 88 ? -9.085 5.416 29.561 1.00 23.57 153 LYS A O 1
ATOM 673 N N . LYS A 1 89 ? -9.899 7.237 30.685 1.00 24.02 154 LYS A N 1
ATOM 674 C CA . LYS A 1 89 ? -8.730 7.486 31.558 1.00 26.58 154 LYS A CA 1
ATOM 675 C C . LYS A 1 89 ? -9.059 6.886 32.919 1.00 25.60 154 LYS A C 1
ATOM 676 O O . LYS A 1 89 ? -10.208 7.061 33.397 1.00 25.94 154 LYS A O 1
ATOM 682 N N . GLN A 1 90 ? -8.117 6.173 33.520 1.00 26.55 155 GLN A N 1
ATOM 683 C CA . GLN A 1 90 ? -8.274 5.654 34.891 1.00 27.36 155 GLN A CA 1
ATOM 684 C C . GLN A 1 90 ? -7.120 6.217 35.716 1.00 28.49 155 GLN A C 1
ATOM 685 O O . GLN A 1 90 ? -5.950 5.988 35.346 1.00 28.15 155 GLN A O 1
ATOM 691 N N . ILE A 1 91 ? -7.456 6.965 36.759 1.00 27.25 156 ILE A N 1
ATOM 692 C CA . ILE A 1 91 ? -6.451 7.700 37.578 1.00 28.76 156 ILE A CA 1
ATOM 693 C C . ILE A 1 91 ? -6.540 7.152 38.994 1.00 27.05 156 ILE A C 1
ATOM 694 O O . ILE A 1 91 ? -7.577 7.255 39.635 1.00 25.13 156 ILE A O 1
ATOM 699 N N . PRO A 1 92 ? -5.468 6.523 39.514 1.00 28.94 157 PRO A N 1
ATOM 700 C CA . PRO A 1 92 ? -5.439 6.089 40.902 1.00 29.57 157 PRO A CA 1
ATOM 701 C C . PRO A 1 92 ? -5.606 7.323 41.798 1.00 28.22 157 PRO A C 1
ATOM 702 O O . PRO A 1 92 ? -5.021 8.348 41.502 1.00 29.21 157 PRO A O 1
ATOM 706 N N . LEU A 1 93 ? -6.416 7.193 42.843 1.00 27.46 158 LEU A N 1
ATOM 707 C CA . LEU A 1 93 ? -6.629 8.250 43.850 1.00 27.55 158 LEU A CA 1
ATOM 708 C C . LEU A 1 93 ? -5.931 7.878 45.156 1.00 28.72 158 LEU A C 1
ATOM 709 O O . LEU A 1 93 ? -5.853 6.701 45.503 1.00 28.93 158 LEU A O 1
ATOM 714 N N . LYS A 1 94 ? -5.462 8.893 45.864 1.00 31.34 159 LYS A N 1
ATOM 715 C CA . LYS A 1 94 ? -4.818 8.742 47.187 1.00 33.95 159 LYS A CA 1
ATOM 716 C C . LYS A 1 94 ? -5.627 9.565 48.184 1.00 32.70 159 LYS A C 1
ATOM 717 O O . LYS A 1 94 ? -6.247 10.576 47.777 1.00 30.83 159 LYS A O 1
ATOM 723 N N . GLU A 1 95 ? -5.600 9.168 49.447 1.00 32.48 160 GLU A N 1
ATOM 724 C CA . GLU A 1 95 ? -6.129 9.982 50.562 1.00 33.25 160 GLU A CA 1
ATOM 725 C C . GLU A 1 95 ? -5.570 11.408 50.441 1.00 31.71 160 GLU A C 1
ATOM 726 O O . GLU A 1 95 ? -4.342 11.574 50.191 1.00 32.47 160 GLU A O 1
ATOM 732 N N . GLY A 1 96 ? -6.437 12.403 50.603 1.00 30.37 161 GLY A N 1
ATOM 733 C CA . GLY A 1 96 ? -6.077 13.828 50.601 1.00 30.59 161 GLY A CA 1
ATOM 734 C C . GLY A 1 96 ? -6.229 14.466 49.237 1.00 30.74 161 GLY A C 1
ATOM 735 O O . GLY A 1 96 ? -7.194 14.118 48.503 1.00 30.28 161 GLY A O 1
ATOM 736 N N . ILE A 1 97 ? -5.326 15.379 48.890 1.00 29.86 162 ILE A N 1
ATOM 737 C CA . ILE A 1 97 ? -5.442 16.198 47.652 1.00 29.83 162 ILE A CA 1
ATOM 738 C C . ILE A 1 97 ? -4.975 15.369 46.454 1.00 30.36 162 ILE A C 1
ATOM 739 O O . ILE A 1 97 ? -3.883 14.783 46.519 1.00 31.26 162 ILE A O 1
ATOM 744 N N . ASN A 1 98 ? -5.765 15.361 45.377 1.00 28.58 163 ASN A N 1
ATOM 745 C CA . ASN A 1 98 ? -5.393 14.765 44.070 1.00 28.71 163 ASN A CA 1
ATOM 746 C C . ASN A 1 98 ? -5.535 15.831 42.995 1.00 30.24 163 ASN A C 1
ATOM 747 O O . ASN A 1 98 ? -6.633 16.414 42.874 1.00 28.71 163 ASN A O 1
ATOM 752 N N . ILE A 1 99 ? -4.449 16.080 42.263 1.00 31.51 164 ILE A N 1
ATOM 753 C CA . ILE A 1 99 ? -4.419 17.026 41.116 1.00 33.91 164 ILE A CA 1
ATOM 754 C C . ILE A 1 99 ? -4.547 16.193 39.851 1.00 35.37 164 ILE A C 1
ATOM 755 O O . ILE A 1 99 ? -3.701 15.296 39.647 1.00 38.14 164 ILE A O 1
ATOM 760 N N . ILE A 1 100 ? -5.582 16.464 39.064 1.00 34.72 165 ILE A N 1
ATOM 761 C CA . ILE A 1 100 ? -5.915 15.654 37.865 1.00 35.50 165 ILE A CA 1
ATOM 762 C C . ILE A 1 100 ? -6.079 16.576 36.665 1.00 35.00 165 ILE A C 1
ATOM 763 O O . ILE A 1 100 ? -6.904 17.523 36.705 1.00 32.52 165 ILE A O 1
ATOM 768 N N . ASP A 1 101 ? -5.291 16.301 35.633 1.00 34.85 166 ASP A N 1
ATOM 769 C CA . ASP A 1 101 ? -5.382 17.015 34.345 1.00 36.07 166 ASP A CA 1
ATOM 770 C C . ASP A 1 101 ? -6.376 16.246 33.485 1.00 34.47 166 ASP A C 1
ATOM 771 O O . ASP A 1 101 ? -6.159 15.051 33.246 1.00 36.30 166 ASP A O 1
ATOM 776 N N . VAL A 1 102 ? -7.456 16.921 33.110 1.00 33.13 167 VAL A N 1
ATOM 777 C CA . VAL A 1 102 ? -8.520 16.378 32.226 1.00 31.52 167 VAL A CA 1
ATOM 778 C C . VAL A 1 102 ? -8.312 16.986 30.837 1.00 31.35 167 VAL A C 1
ATOM 779 O O . VAL A 1 102 ? -8.414 18.209 30.710 1.00 32.55 167 VAL A O 1
ATOM 783 N N . GLU A 1 103 ? -7.996 16.144 29.856 1.00 34.42 168 GLU A N 1
ATOM 784 C CA . GLU A 1 103 ? -7.713 16.529 28.446 1.00 37.71 168 GLU A CA 1
ATOM 785 C C . GLU A 1 103 ? -9.027 16.665 27.671 1.00 36.25 168 GLU A C 1
ATOM 786 O O . GLU A 1 103 ? -9.118 17.521 26.795 1.00 36.08 168 GLU A O 1
ATOM 792 N N . THR A 1 104 ? -10.006 15.820 27.983 1.00 33.72 169 THR A N 1
ATOM 793 C CA . THR A 1 104 ? -11.312 15.727 27.286 1.00 32.74 169 THR A CA 1
ATOM 794 C C . THR A 1 104 ? -12.394 15.761 28.352 1.00 29.75 169 THR A C 1
ATOM 795 O O . THR A 1 104 ? -12.276 15.023 29.329 1.00 27.01 169 THR A O 1
ATOM 799 N N . PRO A 1 105 ? -13.406 16.646 28.245 1.00 28.43 170 PRO A N 1
ATOM 800 C CA . PRO A 1 105 ? -14.425 16.772 29.283 1.00 27.04 170 PRO A CA 1
ATOM 801 C C . PRO A 1 105 ? -15.067 15.399 29.484 1.00 25.28 170 PRO A C 1
ATOM 802 O O . PRO A 1 105 ? -15.217 14.648 28.523 1.00 25.22 170 PRO A O 1
ATOM 806 N N . ALA A 1 106 ? -15.356 15.053 30.739 1.00 22.75 171 ALA A N 1
ATOM 807 C CA . ALA A 1 106 ? -15.886 13.707 31.052 1.00 22.15 171 ALA A CA 1
ATOM 808 C C . ALA A 1 106 ? -16.774 13.746 32.282 1.00 21.17 171 ALA A C 1
ATOM 809 O O . ALA A 1 106 ? -16.504 14.507 33.228 1.00 21.75 171 ALA A O 1
ATOM 811 N N . ASN A 1 107 ? -17.787 12.883 32.268 1.00 20.46 172 ASN A N 1
ATOM 812 C CA . ASN A 1 107 ? -18.484 12.487 33.506 1.00 20.08 172 ASN A CA 1
ATOM 813 C C . ASN A 1 107 ? -17.524 11.658 34.341 1.00 19.92 172 ASN A C 1
ATOM 814 O O . ASN A 1 107 ? -16.721 10.890 33.764 1.00 19.85 172 ASN A O 1
ATOM 819 N N . ALA A 1 108 ? -17.612 11.794 35.659 1.00 19.54 173 ALA A N 1
ATOM 820 C CA . ALA A 1 108 ? -16.705 11.099 36.592 1.00 19.56 173 ALA A CA 1
ATOM 821 C C . ALA A 1 108 ? -17.433 9.899 37.201 1.00 19.20 173 ALA A C 1
ATOM 822 O O . ALA A 1 108 ? -18.618 9.989 37.555 1.00 18.73 173 ALA A O 1
ATOM 824 N N . TYR A 1 109 ? -16.699 8.806 37.349 1.00 19.38 174 TYR A N 1
ATOM 825 C CA . TYR A 1 109 ? -17.162 7.565 37.990 1.00 19.23 174 TYR A CA 1
ATOM 826 C C . TYR A 1 109 ? -16.074 7.130 38.955 1.00 19.57 174 TYR A C 1
ATOM 827 O O . TYR A 1 109 ? -14.914 7.106 38.564 1.00 19.88 174 TYR A O 1
ATOM 836 N N . ILE A 1 110 ? -16.452 6.823 40.179 1.00 20.32 175 ILE A N 1
ATOM 837 C CA . ILE A 1 110 ? -15.500 6.249 41.164 1.00 20.99 175 ILE A CA 1
ATOM 838 C C . ILE A 1 110 ? -15.421 4.740 40.924 1.00 20.94 175 ILE A C 1
ATOM 839 O O . ILE A 1 110 ? -16.455 4.105 40.761 1.00 21.06 175 ILE A O 1
ATOM 844 N N . SER A 1 111 ? -14.211 4.202 40.906 1.00 21.17 176 SER A N 1
ATOM 845 C CA . SER A 1 111 ? -13.948 2.741 40.887 1.00 21.41 176 SER A CA 1
ATOM 846 C C . SER A 1 111 ? -13.492 2.335 42.281 1.00 21.97 176 SER A C 1
ATOM 847 O O . SER A 1 111 ? -12.333 2.630 42.646 1.00 23.38 176 SER A O 1
ATOM 850 N N . TYR A 1 112 ? -14.391 1.752 43.055 1.00 22.46 177 TYR A N 1
ATOM 851 C CA . TYR A 1 112 ? -14.131 1.302 44.440 1.00 22.56 177 TYR A CA 1
ATOM 852 C C . TYR A 1 112 ? -14.718 -0.096 44.587 1.00 22.32 177 TYR A C 1
ATOM 853 O O . TYR A 1 112 ? -15.928 -0.244 44.828 1.00 21.93 177 TYR A O 1
ATOM 862 N N . PHE A 1 113 ? -13.863 -1.083 44.362 1.00 23.06 178 PHE A N 1
ATOM 863 C CA . PHE A 1 113 ? -14.255 -2.513 44.362 1.00 24.55 178 PHE A CA 1
ATOM 864 C C . PHE A 1 113 ? -13.399 -3.268 45.373 1.00 28.92 178 PHE A C 1
ATOM 865 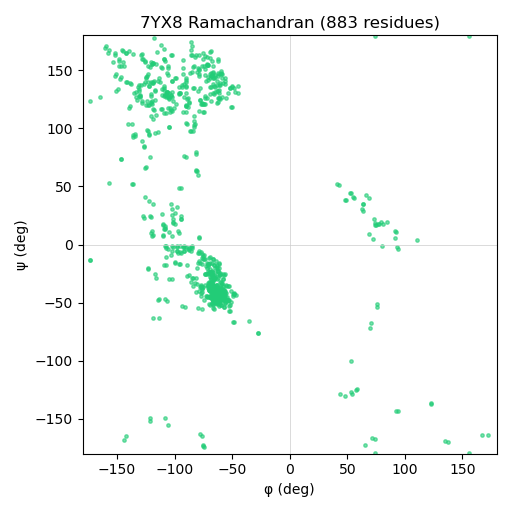O O . PHE A 1 113 ? -12.221 -2.930 45.513 1.00 30.04 178 PHE A O 1
ATOM 873 N N . THR A 1 114 ? -13.972 -4.272 46.034 1.00 31.15 179 THR A N 1
ATOM 874 C CA . THR A 1 114 ? -13.271 -4.989 47.126 1.00 36.71 179 THR A CA 1
ATOM 875 C C . THR A 1 114 ? -13.727 -6.442 47.150 1.00 40.83 179 THR A C 1
ATOM 876 O O . THR A 1 114 ? -14.818 -6.723 46.634 1.00 39.27 179 THR A O 1
ATOM 880 N N . GLU A 1 115 ? -12.906 -7.298 47.766 1.00 49.30 180 GLU A N 1
ATOM 881 C CA . GLU A 1 115 ? -13.153 -8.746 47.982 1.00 56.90 180 GLU A CA 1
ATOM 882 C C . GLU A 1 115 ? -13.890 -8.975 49.307 1.00 60.41 180 GLU A C 1
ATOM 883 O O . GLU A 1 115 ? -14.480 -10.066 49.439 1.00 65.84 180 GLU A O 1
ATOM 889 N N . ASP A 1 116 ? -13.892 -7.994 50.223 1.00 62.45 181 ASP A N 1
ATOM 890 C CA . ASP A 1 116 ? -14.752 -7.981 51.445 1.00 64.60 181 ASP A CA 1
ATOM 891 C C . ASP A 1 116 ? -15.645 -6.729 51.452 1.00 64.32 181 ASP A C 1
ATOM 892 O O . ASP A 1 116 ? -15.333 -5.806 52.227 1.00 62.22 181 ASP A O 1
ATOM 897 N N . ALA A 1 117 ? -16.704 -6.698 50.630 1.00 64.85 182 ALA A N 1
ATOM 898 C CA . ALA A 1 117 ? -17.536 -5.498 50.346 1.00 66.11 182 ALA A CA 1
ATOM 899 C C . ALA A 1 117 ? -18.122 -4.947 51.651 1.00 65.99 182 ALA A C 1
ATOM 900 O O . ALA A 1 117 ? -18.110 -3.705 51.827 1.00 66.94 182 ALA A O 1
ATOM 902 N N . GLY A 1 118 ? -18.588 -5.837 52.533 1.00 66.85 183 GLY A N 1
ATOM 903 C CA . GLY A 1 118 ? -19.264 -5.483 53.798 1.00 67.98 183 GLY A CA 1
ATOM 904 C C . GLY A 1 118 ? -18.334 -4.785 54.779 1.00 69.18 183 GLY A C 1
ATOM 905 O O . GLY A 1 118 ? -18.849 -4.056 55.646 1.00 72.47 183 GLY A O 1
ATOM 906 N N . LYS A 1 119 ? -17.022 -5.029 54.679 1.00 67.46 184 LYS A N 1
ATOM 907 C CA . LYS A 1 119 ? -16.008 -4.621 55.691 1.00 65.54 184 LYS A CA 1
ATOM 908 C C . LYS A 1 119 ? -14.997 -3.654 55.061 1.00 60.70 184 LYS A C 1
ATOM 909 O O . LYS A 1 119 ? -13.795 -3.718 55.428 1.00 63.84 184 LYS A O 1
ATOM 915 N N . ALA A 1 120 ? -15.453 -2.806 54.133 1.00 51.70 185 ALA A N 1
ATOM 916 C CA . ALA A 1 120 ? -14.660 -1.701 53.530 1.00 46.60 185 ALA A CA 1
ATOM 917 C C . ALA A 1 120 ? -15.273 -0.375 53.969 1.00 40.07 185 ALA A C 1
ATOM 918 O O . ALA A 1 120 ? -16.485 -0.286 54.129 1.00 39.75 185 ALA A O 1
ATOM 920 N N . PRO A 1 121 ? -14.477 0.678 54.240 1.00 37.30 186 PRO A N 1
ATOM 921 C CA . PRO A 1 121 ? -15.041 1.939 54.715 1.00 36.10 186 PRO A CA 1
ATOM 922 C C . PRO A 1 121 ? -15.754 2.681 53.581 1.00 34.98 186 PRO A C 1
ATOM 923 O O . PRO A 1 121 ? -15.373 2.486 52.439 1.00 32.51 186 PRO A O 1
ATOM 927 N N . LYS A 1 122 ? -16.770 3.475 53.915 1.00 34.55 187 LYS A N 1
ATOM 928 C CA . LYS A 1 122 ? -17.315 4.495 52.985 1.00 34.43 187 LYS A CA 1
ATOM 929 C C . LYS A 1 122 ? -16.237 5.564 52.855 1.00 32.10 187 LYS A C 1
ATOM 930 O O . LYS A 1 122 ? -15.704 5.999 53.899 1.00 32.37 187 LYS A O 1
ATOM 936 N N . ILE A 1 123 ? -15.887 5.936 51.625 1.00 28.54 188 ILE A N 1
ATOM 937 C CA . ILE A 1 123 ? -14.805 6.917 51.352 1.00 27.40 188 ILE A CA 1
ATOM 938 C C . ILE A 1 123 ? -15.437 8.185 50.797 1.00 26.57 188 ILE A C 1
ATOM 939 O O . ILE A 1 123 ? -16.035 8.181 49.717 1.00 24.70 188 ILE A O 1
ATOM 944 N N . PRO A 1 124 ? -15.322 9.320 51.518 1.00 25.93 189 PRO A N 1
ATOM 945 C CA . PRO A 1 124 ? -15.720 10.603 50.965 1.00 25.80 189 PRO A CA 1
ATOM 946 C C . PRO A 1 124 ? -14.818 10.991 49.792 1.00 25.17 189 PRO A C 1
ATOM 947 O O . PRO A 1 124 ? -13.606 10.827 49.848 1.00 25.18 189 PRO A O 1
ATOM 951 N N . VAL A 1 125 ? -15.446 11.483 48.734 1.00 24.09 190 VAL A N 1
ATOM 952 C CA . VAL A 1 125 ? -14.740 12.085 47.579 1.00 23.73 190 VAL A CA 1
ATOM 953 C C . VAL A 1 125 ? -15.435 13.406 47.256 1.00 23.80 190 VAL A C 1
ATOM 954 O O . VAL A 1 125 ? -16.669 13.426 47.067 1.00 23.78 190 VAL A O 1
ATOM 958 N N . HIS A 1 126 ? -14.657 14.482 47.236 1.00 23.93 191 HIS A N 1
ATOM 959 C CA . HIS A 1 126 ? -15.148 15.856 46.982 1.00 23.91 191 HIS A CA 1
ATOM 960 C C . HIS A 1 126 ? -14.486 16.415 45.724 1.00 23.83 191 HIS A C 1
ATOM 961 O O . HIS A 1 126 ? -13.270 16.651 45.743 1.00 24.00 191 HIS A O 1
ATOM 968 N N . PHE A 1 127 ? -15.261 16.532 44.654 1.00 22.21 192 PHE A N 1
ATOM 969 C CA . PHE A 1 127 ? -14.847 17.155 43.370 1.00 22.71 192 PHE A CA 1
ATOM 970 C C . PHE A 1 127 ? -14.986 18.670 43.531 1.00 23.52 192 PHE A C 1
ATOM 971 O O . PHE A 1 127 ? -15.969 19.264 43.080 1.00 23.32 192 PHE A O 1
ATOM 979 N N . VAL A 1 128 ? -13.996 19.277 44.174 1.00 24.38 193 VAL A N 1
ATOM 980 C CA . VAL A 1 128 ? -14.078 20.708 44.594 1.00 26.54 193 VAL A CA 1
ATOM 981 C C . VAL A 1 128 ? -14.013 21.650 43.377 1.00 26.53 193 VAL A C 1
ATOM 982 O O . VAL A 1 128 ? -14.263 22.851 43.566 1.00 29.26 193 VAL A O 1
ATOM 986 N N . THR A 1 129 ? -13.662 21.171 42.179 1.00 25.38 194 THR A N 1
ATOM 987 C CA . THR A 1 129 ? -13.597 21.978 40.941 1.00 25.58 194 THR A CA 1
ATOM 988 C C . THR A 1 129 ? -14.571 21.444 39.880 1.00 25.72 194 THR A C 1
ATOM 989 O O . THR A 1 129 ? -14.541 21.947 38.744 1.00 25.36 194 THR A O 1
ATOM 993 N N . GLY A 1 130 ? -15.422 20.486 40.243 1.00 24.35 195 GLY A N 1
ATOM 994 C CA . GLY A 1 130 ? -16.386 19.870 39.310 1.00 24.80 195 GLY A CA 1
ATOM 995 C C . GLY A 1 130 ? -17.677 20.654 39.171 1.00 24.35 195 GLY A C 1
ATOM 996 O O . GLY A 1 130 ? -17.888 21.652 39.880 1.00 25.88 195 GLY A O 1
ATOM 997 N N . LYS A 1 131 ? -18.505 20.250 38.205 1.00 23.26 196 LYS A N 1
ATOM 998 C CA . LYS A 1 131 ? -19.878 20.753 38.017 1.00 23.40 196 LYS A CA 1
ATOM 999 C C . LYS A 1 131 ? -20.852 19.630 38.319 1.00 22.59 196 LYS A C 1
ATOM 1000 O O . LYS A 1 131 ? -20.583 18.480 37.925 1.00 22.74 196 LYS A O 1
ATOM 1006 N N . ALA A 1 132 ? -21.950 19.932 38.988 1.00 22.16 197 ALA A N 1
ATOM 1007 C CA . ALA A 1 132 ? -22.960 18.916 39.336 1.00 22.50 197 ALA A CA 1
ATOM 1008 C C . ALA A 1 132 ? -23.874 18.728 38.125 1.00 23.15 197 ALA A C 1
ATOM 1009 O O . ALA A 1 132 ? -24.668 19.626 37.800 1.00 26.81 197 ALA A O 1
ATOM 1011 N N . ASN A 1 133 ? -23.719 17.605 37.432 1.00 20.55 198 ASN A N 1
ATOM 1012 C CA . ASN A 1 133 ? -24.664 17.158 36.389 1.00 19.97 198 ASN A CA 1
ATOM 1013 C C . ASN A 1 133 ? -25.866 16.469 37.039 1.00 19.88 198 ASN A C 1
ATOM 1014 O O . ASN A 1 133 ? -26.951 16.454 36.452 1.00 20.18 198 ASN A O 1
ATOM 1019 N N . GLY A 1 134 ? -25.654 15.864 38.207 1.00 18.58 199 GLY A N 1
ATOM 1020 C CA . GLY A 1 134 ? -26.647 14.999 38.848 1.00 19.00 199 GLY A CA 1
ATOM 1021 C C . GLY A 1 134 ? -26.751 13.658 38.129 1.00 17.84 199 GLY A C 1
ATOM 1022 O O . GLY A 1 134 ? -26.011 13.390 37.165 1.00 18.23 199 GLY A O 1
ATOM 1023 N N . TYR A 1 135 ? -27.615 12.819 38.646 1.00 18.80 200 TYR A N 1
ATOM 1024 C CA . TYR A 1 135 ? -27.985 11.545 38.004 1.00 18.23 200 TYR A CA 1
ATOM 1025 C C . TYR A 1 135 ? -29.402 11.206 38.429 1.00 18.11 200 TYR A C 1
ATOM 1026 O O . TYR A 1 135 ? -29.922 11.765 39.412 1.00 18.27 200 TYR A O 1
ATOM 1035 N N . PHE A 1 136 ? -30.012 10.290 37.690 1.00 17.70 201 PHE A N 1
ATOM 1036 C CA . PHE A 1 136 ? -31.371 9.812 37.978 1.00 17.63 201 PHE A CA 1
ATOM 1037 C C . PHE A 1 136 ? -31.249 8.446 38.652 1.00 17.81 201 PHE A C 1
ATOM 1038 O O . PHE A 1 136 ? -30.477 7.583 38.167 1.00 18.58 201 PHE A O 1
ATOM 1046 N N . ASP A 1 137 ? -31.936 8.261 39.762 1.00 18.16 202 ASP A N 1
ATOM 1047 C CA . ASP A 1 137 ? -31.835 6.994 40.531 1.00 17.87 202 ASP A CA 1
ATOM 1048 C C . ASP A 1 137 ? -33.217 6.622 41.044 1.00 18.24 202 ASP A C 1
ATOM 1049 O O . ASP A 1 137 ? -33.703 7.253 42.016 1.00 18.35 202 ASP A O 1
ATOM 1054 N N . THR A 1 138 ? -33.856 5.642 40.409 1.00 17.51 203 THR A N 1
ATOM 1055 C CA . THR A 1 138 ? -35.225 5.257 40.834 1.00 18.20 203 THR A CA 1
ATOM 1056 C C . THR A 1 138 ? -35.198 4.682 42.250 1.00 18.27 203 THR A C 1
ATOM 1057 O O . THR A 1 138 ? -36.227 4.824 42.948 1.00 18.81 203 THR A O 1
ATOM 1061 N N . THR A 1 139 ? -34.088 4.061 42.666 1.00 18.30 204 THR A N 1
ATOM 1062 C CA . THR A 1 139 ? -33.988 3.408 43.999 1.00 18.90 204 THR A CA 1
ATOM 1063 C C . THR A 1 139 ? -33.921 4.471 45.099 1.00 18.87 204 THR A C 1
ATOM 1064 O O . THR A 1 139 ? -34.246 4.120 46.251 1.00 19.23 204 THR A O 1
ATOM 1068 N N . ARG A 1 140 ? -33.544 5.711 44.739 1.00 18.97 205 ARG A N 1
ATOM 1069 C CA . ARG A 1 140 ? -33.448 6.835 45.694 1.00 19.23 205 ARG A CA 1
ATOM 1070 C C . ARG A 1 140 ? -34.842 7.419 45.941 1.00 19.05 205 ARG A C 1
ATOM 1071 O O . ARG A 1 140 ? -35.004 8.113 46.955 1.00 20.39 205 ARG A O 1
ATOM 1079 N N . GLY A 1 141 ? -35.797 7.173 45.051 1.00 18.87 206 GLY A N 1
ATOM 1080 C CA . GLY A 1 141 ? -37.138 7.772 45.156 1.00 19.04 206 GLY A CA 1
ATOM 1081 C C . GLY A 1 141 ? -37.384 8.794 44.062 1.00 19.32 206 GLY A C 1
ATOM 1082 O O . GLY A 1 141 ? -38.458 9.429 44.081 1.00 21.55 206 GLY A O 1
ATOM 1083 N N . ASP A 1 142 ? -36.448 8.964 43.137 1.00 19.76 207 ASP A N 1
ATOM 1084 C CA . ASP A 1 142 ? -36.588 9.993 42.078 1.00 19.37 207 ASP A CA 1
ATOM 1085 C C . ASP A 1 142 ? -37.855 9.726 41.265 1.00 19.96 207 ASP A C 1
ATOM 1086 O O . ASP A 1 142 ? -38.226 8.571 41.071 1.00 21.41 207 ASP A O 1
ATOM 1091 N N . THR A 1 143 ? -38.497 10.791 40.801 1.00 19.79 208 THR A N 1
ATOM 1092 C CA . THR A 1 143 ? -39.709 10.706 39.952 1.00 19.72 208 THR A CA 1
ATOM 1093 C C . THR A 1 143 ? -39.418 11.337 38.592 1.00 19.82 208 THR A C 1
ATOM 1094 O O . THR A 1 143 ? -38.350 11.924 38.386 1.00 18.80 208 THR A O 1
ATOM 1098 N N . ASN A 1 144 ? -40.407 11.282 37.703 1.00 19.48 209 ASN A N 1
ATOM 1099 C CA . ASN A 1 144 ? -40.319 11.949 36.386 1.00 19.83 209 ASN A CA 1
ATOM 1100 C C . ASN A 1 144 ? -40.134 13.457 36.539 1.00 19.87 209 ASN A C 1
ATOM 1101 O O . ASN A 1 144 ? -39.578 14.050 35.625 1.00 19.55 209 ASN A O 1
ATOM 1106 N N . LYS A 1 145 ? -40.582 14.064 37.650 1.00 20.85 210 LYS A N 1
ATOM 1107 C CA . LYS A 1 145 ? -40.304 15.506 37.867 1.00 21.07 210 LYS A CA 1
ATOM 1108 C C . LYS A 1 145 ? -38.794 15.736 37.984 1.00 19.69 210 LYS A C 1
ATOM 1109 O O . LYS A 1 145 ? -38.284 16.715 37.424 1.00 20.67 210 LYS A O 1
ATOM 1115 N N . ASP A 1 146 ? -38.115 14.852 38.702 1.00 20.03 211 ASP A N 1
ATOM 1116 C CA . ASP A 1 146 ? -36.640 14.894 38.838 1.00 19.24 211 ASP A CA 1
ATOM 1117 C C . ASP A 1 146 ? -35.991 14.640 37.478 1.00 19.00 211 ASP A C 1
ATOM 1118 O O . ASP A 1 146 ? -35.030 15.338 37.144 1.00 18.79 211 ASP A O 1
ATOM 1123 N N . TRP A 1 147 ? -36.482 13.635 36.741 1.00 18.83 212 TRP A N 1
ATOM 1124 C CA . TRP A 1 147 ? -35.958 13.305 35.388 1.00 18.76 212 TRP A CA 1
ATOM 1125 C C . TRP A 1 147 ? -35.946 14.553 34.499 1.00 18.73 212 TRP A C 1
ATOM 1126 O O . TRP A 1 147 ? -34.911 14.854 33.865 1.00 18.79 212 TRP A O 1
ATOM 1137 N N . VAL A 1 148 ? -37.080 15.240 34.419 1.00 19.28 213 VAL A N 1
ATOM 1138 C CA . VAL A 1 148 ? -37.220 16.422 33.523 1.00 20.57 213 VAL A CA 1
ATOM 1139 C C . VAL A 1 148 ? -36.214 17.484 33.971 1.00 20.25 213 VAL A C 1
ATOM 1140 O O . VAL A 1 148 ? -35.516 18.061 33.115 1.00 20.84 213 VAL A O 1
ATOM 1144 N N . ARG A 1 149 ? -36.119 17.725 35.274 1.00 19.78 214 ARG A N 1
ATOM 1145 C CA . ARG A 1 149 ? -35.186 18.740 35.819 1.00 20.68 214 ARG A CA 1
ATOM 1146 C C . ARG A 1 149 ? -33.751 18.351 35.472 1.00 20.28 214 ARG A C 1
ATOM 1147 O O . ARG A 1 149 ? -32.973 19.224 35.056 1.00 20.90 214 ARG A O 1
ATOM 1155 N N . LEU A 1 150 ? -33.395 17.082 35.660 1.00 19.29 215 LEU A N 1
ATOM 1156 C CA . LEU A 1 150 ? -32.011 16.650 35.372 1.00 19.42 215 LEU A CA 1
ATOM 1157 C C . LEU A 1 150 ? -31.679 16.923 33.898 1.00 19.30 215 LEU A C 1
ATOM 1158 O O . LEU A 1 150 ? -30.570 17.406 33.612 1.00 18.66 215 LEU A O 1
ATOM 1163 N N . LEU A 1 151 ? -32.556 16.553 32.970 1.00 19.32 216 LEU A N 1
ATOM 1164 C CA . LEU A 1 151 ? -32.265 16.727 31.526 1.00 19.55 216 LEU A CA 1
ATOM 1165 C C . LEU A 1 151 ? -32.183 18.233 31.213 1.00 20.40 216 LEU A C 1
ATOM 1166 O O . LEU A 1 151 ? -31.264 18.653 30.482 1.00 20.79 216 LEU A O 1
ATOM 1171 N N . ASP A 1 152 ? -33.063 19.025 31.809 1.00 20.73 217 ASP A N 1
ATOM 1172 C CA . ASP A 1 152 ? -33.115 20.480 31.504 1.00 22.15 217 ASP A CA 1
ATOM 1173 C C . ASP A 1 152 ? -31.879 21.179 32.067 1.00 22.33 217 ASP A C 1
ATOM 1174 O O . ASP A 1 152 ? -31.411 22.160 31.410 1.00 23.59 217 ASP A O 1
ATOM 1179 N N . GLN A 1 153 ? -31.354 20.738 33.212 1.00 21.68 218 GLN A N 1
ATOM 1180 C CA . GLN A 1 153 ? -30.239 21.406 33.935 1.00 22.37 218 GLN A CA 1
ATOM 1181 C C . GLN A 1 153 ? -28.879 20.801 33.593 1.00 22.22 218 GLN A C 1
ATOM 1182 O O . GLN A 1 153 ? -27.859 21.306 34.103 1.00 22.74 218 GLN A O 1
ATOM 1188 N N . ALA A 1 154 ? -28.829 19.766 32.749 1.00 21.07 219 ALA A N 1
ATOM 1189 C CA . ALA A 1 154 ? -27.579 19.020 32.511 1.00 21.44 219 ALA A CA 1
ATOM 1190 C C . ALA A 1 154 ? -26.497 19.963 31.998 1.00 20.98 219 ALA A C 1
ATOM 1191 O O . ALA A 1 154 ? -26.780 20.816 31.126 1.00 22.46 219 ALA A O 1
ATOM 1193 N N . VAL A 1 155 ? -25.284 19.781 32.500 1.00 21.37 220 VAL A N 1
ATOM 1194 C CA . VAL A 1 155 ? -24.068 20.486 32.024 1.00 22.03 220 VAL A CA 1
ATOM 1195 C C . VAL A 1 155 ? -23.268 19.586 31.083 1.00 21.77 220 VAL A C 1
ATOM 1196 O O . VAL A 1 155 ? -22.359 20.099 30.402 1.00 24.85 220 VAL A O 1
ATOM 1200 N N . SER A 1 156 ? -23.564 18.281 31.074 1.00 20.07 221 SER A N 1
ATOM 1201 C CA . SER A 1 156 ? -22.863 17.268 30.252 1.00 19.82 221 SER A CA 1
ATOM 1202 C C . SER A 1 156 ? -23.747 16.856 29.085 1.00 18.89 221 SER A C 1
ATOM 1203 O O . SER A 1 156 ? -24.971 16.862 29.211 1.00 19.26 221 SER A O 1
ATOM 1206 N N . PRO A 1 157 ? -23.174 16.402 27.958 1.00 18.95 222 PRO A N 1
ATOM 1207 C CA . PRO A 1 157 ? -23.977 15.776 26.916 1.00 19.77 222 PRO A CA 1
ATOM 1208 C C . PRO A 1 157 ? -24.567 14.423 27.363 1.00 18.54 222 PRO A C 1
ATOM 1209 O O . PRO A 1 157 ? -25.474 13.964 26.719 1.00 19.45 222 PRO A O 1
ATOM 1213 N N . ILE A 1 158 ? -24.037 13.839 28.444 1.00 18.88 223 ILE A N 1
ATOM 1214 C CA . ILE A 1 158 ? -24.453 12.497 28.938 1.00 18.50 223 ILE A CA 1
ATOM 1215 C C . ILE A 1 158 ? -25.188 12.652 30.259 1.00 18.78 223 ILE A C 1
ATOM 1216 O O . ILE A 1 158 ? -24.704 13.365 31.164 1.00 18.68 223 ILE A O 1
ATOM 1221 N N . MET A 1 159 ? -26.318 11.974 30.376 1.00 17.94 224 MET A N 1
ATOM 1222 C CA . MET A 1 159 ? -27.001 11.800 31.668 1.00 17.99 224 MET A CA 1
ATOM 1223 C C . MET A 1 159 ? -26.812 10.351 32.132 1.00 17.43 224 MET A C 1
ATOM 1224 O O . MET A 1 159 ? -26.982 9.390 31.327 1.00 18.25 224 MET A O 1
ATOM 1229 N N . ASP A 1 160 ? -26.407 10.242 33.387 1.00 17.42 225 ASP A N 1
ATOM 1230 C CA . ASP A 1 160 ? -26.283 8.943 34.100 1.00 16.94 225 ASP A CA 1
ATOM 1231 C C . ASP A 1 160 ? -27.603 8.628 34.780 1.00 17.52 225 ASP A C 1
ATOM 1232 O O . ASP A 1 160 ? -28.233 9.529 35.331 1.00 17.06 225 ASP A O 1
ATOM 1237 N N . ALA A 1 161 ? -27.989 7.365 34.775 1.00 17.13 226 ALA A N 1
ATOM 1238 C CA . ALA A 1 161 ? -29.219 6.935 35.453 1.00 17.16 226 ALA A CA 1
ATOM 1239 C C . ALA A 1 161 ? -29.025 5.519 35.958 1.00 17.35 226 ALA A C 1
ATOM 1240 O O . ALA A 1 161 ? -28.236 4.749 35.359 1.00 17.60 226 ALA A O 1
ATOM 1242 N N . ARG A 1 162 ? -29.752 5.176 37.010 1.00 17.09 227 ARG A N 1
ATOM 1243 C CA . ARG A 1 162 ? -29.748 3.773 37.478 1.00 17.26 227 ARG A CA 1
ATOM 1244 C C . ARG A 1 162 ? -31.126 3.388 38.005 1.00 17.28 227 ARG A C 1
ATOM 1245 O O . ARG A 1 162 ? -31.921 4.261 38.436 1.00 17.63 227 ARG A O 1
ATOM 1253 N N . GLY A 1 163 ? -31.356 2.084 37.981 1.00 16.97 228 GLY A N 1
ATOM 1254 C CA . GLY A 1 163 ? -32.441 1.441 38.725 1.00 17.33 228 GLY A CA 1
ATOM 1255 C C . GLY A 1 163 ? -31.850 0.416 39.667 1.00 17.83 228 GLY A C 1
ATOM 1256 O O . GLY A 1 163 ? -30.722 0.616 40.144 1.00 17.78 228 GLY A O 1
ATOM 1257 N N . LYS A 1 164 ? -32.596 -0.643 39.931 1.00 18.92 229 LYS A N 1
ATOM 1258 C CA . LYS A 1 164 ? -32.140 -1.722 40.834 1.00 20.60 229 LYS A CA 1
ATOM 1259 C C . LYS A 1 164 ? -31.001 -2.480 40.153 1.00 18.62 229 LYS A C 1
ATOM 1260 O O . LYS A 1 164 ? -29.994 -2.778 40.836 1.00 20.48 229 LYS A O 1
ATOM 1266 N N . TYR A 1 165 ? -31.146 -2.785 38.867 1.00 18.17 230 TYR A N 1
ATOM 1267 C CA . TYR A 1 165 ? -30.222 -3.697 38.141 1.00 17.79 230 TYR A CA 1
ATOM 1268 C C . TYR A 1 165 ? -29.469 -2.973 37.031 1.00 18.00 230 TYR A C 1
ATOM 1269 O O . TYR A 1 165 ? -28.405 -3.437 36.623 1.00 19.18 230 TYR A O 1
ATOM 1278 N N . ILE A 1 166 ? -30.075 -1.936 36.469 1.00 17.64 231 ILE A N 1
ATOM 1279 C CA . ILE A 1 166 ? -29.567 -1.258 35.259 1.00 17.43 231 ILE A CA 1
ATOM 1280 C C . ILE A 1 166 ? -28.815 0.008 35.639 1.00 16.77 231 ILE A C 1
ATOM 1281 O O . ILE A 1 166 ? -29.211 0.725 36.581 1.00 17.44 231 ILE A O 1
ATOM 1286 N N . GLN A 1 167 ? -27.748 0.273 34.898 1.00 16.37 232 GLN A N 1
ATOM 1287 C CA . GLN A 1 167 ? -27.118 1.604 34.817 1.00 16.64 232 GLN A CA 1
ATOM 1288 C C . GLN A 1 167 ? -27.211 2.039 33.359 1.00 16.85 232 GLN A C 1
ATOM 1289 O O . GLN A 1 167 ? -26.988 1.205 32.468 1.00 16.39 232 GLN A O 1
ATOM 1295 N N . VAL A 1 168 ? -27.501 3.316 33.115 1.00 17.10 233 VAL A N 1
ATOM 1296 C CA . VAL A 1 168 ? -27.631 3.876 31.763 1.00 17.97 233 VAL A CA 1
ATOM 1297 C C . VAL A 1 168 ? -26.713 5.083 31.646 1.00 17.46 233 VAL A C 1
ATOM 1298 O O . VAL A 1 168 ? -26.669 5.896 32.576 1.00 17.90 233 VAL A O 1
ATOM 1302 N N . ALA A 1 169 ? -26.032 5.203 30.514 1.00 17.83 234 ALA A N 1
ATOM 1303 C CA . ALA A 1 169 ? -25.271 6.426 30.164 1.00 16.78 234 ALA A CA 1
ATOM 1304 C C . ALA A 1 169 ? -25.589 6.766 28.712 1.00 17.10 234 ALA A C 1
ATOM 1305 O O . ALA A 1 169 ? -24.999 6.183 27.808 1.00 17.19 234 ALA A O 1
ATOM 1307 N N . TYR A 1 170 ? -26.564 7.652 28.514 1.00 16.96 235 TYR A N 1
ATOM 1308 C CA . TYR A 1 170 ? -27.067 8.031 27.175 1.00 17.28 235 TYR A CA 1
ATOM 1309 C C . TYR A 1 170 ? -26.989 9.540 27.017 1.00 18.15 235 TYR A C 1
ATOM 1310 O O . TYR A 1 170 ? -27.011 10.292 27.988 1.00 18.25 235 TYR A O 1
ATOM 1319 N N . PRO A 1 171 ? -26.956 10.031 25.762 1.00 18.27 236 PRO A N 1
ATOM 1320 C CA . PRO A 1 171 ? -26.953 11.473 25.537 1.00 18.33 236 PRO A CA 1
ATOM 1321 C C . PRO A 1 171 ? -28.294 12.096 25.929 1.00 18.88 236 PRO A C 1
ATOM 1322 O O . PRO A 1 171 ? -29.347 11.614 25.553 1.00 19.00 236 PRO A O 1
ATOM 1326 N N . VAL A 1 172 ? -28.190 13.222 26.622 1.00 19.11 237 VAL A N 1
ATOM 1327 C CA . VAL A 1 172 ? -29.358 14.086 26.971 1.00 19.60 237 VAL A CA 1
ATOM 1328 C C . VAL A 1 172 ? -30.239 14.350 25.745 1.00 19.92 237 VAL A C 1
ATOM 1329 O O . VAL A 1 172 ? -31.463 14.271 25.876 1.00 20.68 237 VAL A O 1
ATOM 1333 N N . GLU A 1 173 ? -29.641 14.610 24.586 1.00 21.78 238 GLU A N 1
ATOM 1334 C CA . GLU A 1 173 ? -30.383 14.918 23.329 1.00 23.22 238 GLU A CA 1
ATOM 1335 C C . GLU A 1 173 ? -31.405 13.806 23.053 1.00 21.86 238 GLU A C 1
ATOM 1336 O O . GLU A 1 173 ? -32.576 14.109 22.729 1.00 22.61 238 GLU A O 1
ATOM 1342 N N . PHE A 1 174 ? -30.982 12.545 23.147 1.00 20.06 239 PHE A N 1
ATOM 1343 C CA . PHE A 1 174 ? -31.848 11.403 22.794 1.00 20.31 239 PHE A CA 1
ATOM 1344 C C . PHE A 1 174 ? -32.871 11.154 23.898 1.00 20.39 239 PHE A C 1
ATOM 1345 O O . PHE A 1 174 ? -33.999 10.776 23.601 1.00 21.26 239 PHE A O 1
ATOM 1353 N N . LEU A 1 175 ? -32.462 11.320 25.152 1.00 20.00 240 LEU A N 1
ATOM 1354 C CA . LEU A 1 175 ? -33.380 11.165 26.300 1.00 19.51 240 LEU A CA 1
ATOM 1355 C C . LEU A 1 175 ? -34.512 12.184 26.178 1.00 20.48 240 LEU A C 1
ATOM 1356 O O . LEU A 1 175 ? -35.670 11.814 26.365 1.00 21.46 240 LEU A O 1
ATOM 1361 N N . LYS A 1 176 ? -34.194 13.428 25.843 1.00 21.27 241 LYS A N 1
ATOM 1362 C CA . LYS A 1 176 ? -35.245 14.455 25.661 1.00 22.82 241 LYS A CA 1
ATOM 1363 C C . LYS A 1 176 ? -36.166 14.072 24.500 1.00 23.47 241 LYS A C 1
ATOM 1364 O O . LYS A 1 176 ? -37.384 14.248 24.635 1.00 25.03 241 LYS A O 1
ATOM 1370 N N . LYS A 1 177 ? -35.600 13.594 23.401 1.00 23.60 242 LYS A N 1
ATOM 1371 C CA . LYS A 1 177 ? -36.349 13.379 22.143 1.00 25.58 242 LYS A CA 1
ATOM 1372 C C . LYS A 1 177 ? -37.265 12.167 22.274 1.00 25.10 242 LYS A C 1
ATOM 1373 O O . LYS A 1 177 ? -38.431 12.239 21.825 1.00 25.70 242 LYS A O 1
ATOM 1379 N N . PHE A 1 178 ? -36.768 11.070 22.845 1.00 23.24 243 PHE A N 1
ATOM 1380 C CA . PHE A 1 178 ? -37.481 9.772 22.797 1.00 22.82 243 PHE A CA 1
ATOM 1381 C C . PHE A 1 178 ? -38.062 9.411 24.163 1.00 23.04 243 PHE A C 1
ATOM 1382 O O . PHE A 1 178 ? -39.235 9.018 24.243 1.00 25.51 243 PHE A O 1
ATOM 1390 N N . THR A 1 179 ? -37.299 9.524 25.235 1.00 21.41 244 THR A N 1
ATOM 1391 C CA . THR A 1 179 ? -37.843 9.208 26.576 1.00 21.08 244 THR A CA 1
ATOM 1392 C C . THR A 1 179 ? -38.855 10.292 26.967 1.00 21.91 244 THR A C 1
ATOM 1393 O O . THR A 1 179 ? -39.887 9.958 27.594 1.00 21.92 244 THR A O 1
ATOM 1397 N N . LYS A 1 180 ? -38.534 11.538 26.636 1.00 22.77 245 LYS A N 1
ATOM 1398 C CA . LYS A 1 180 ? -39.320 12.726 27.050 1.00 24.46 245 LYS A CA 1
ATOM 1399 C C . LYS A 1 180 ? -39.372 12.744 28.583 1.00 23.28 245 LYS A C 1
ATOM 1400 O O . LYS A 1 180 ? -38.307 12.663 29.193 1.00 24.37 245 LYS A O 1
ATOM 1406 N N . ASP A 1 181 ? -40.552 12.784 29.193 1.00 22.67 246 ASP A N 1
ATOM 1407 C CA . ASP A 1 181 ? -40.663 12.916 30.664 1.00 23.81 246 ASP A CA 1
ATOM 1408 C C . ASP A 1 181 ? -40.575 11.539 31.343 1.00 23.61 246 ASP A C 1
ATOM 1409 O O . ASP A 1 181 ? -40.559 11.507 32.594 1.00 25.21 246 ASP A O 1
ATOM 1414 N N . ARG A 1 182 ? -40.467 10.438 30.590 1.00 21.20 247 ARG A N 1
ATOM 1415 C CA . ARG A 1 182 ? -40.811 9.082 31.115 1.00 20.99 247 ARG A CA 1
ATOM 1416 C C . ARG A 1 182 ? -39.555 8.342 31.625 1.00 20.13 247 ARG A C 1
ATOM 1417 O O . ARG A 1 182 ? -39.358 7.151 31.308 1.00 19.36 247 ARG A O 1
ATOM 1425 N N . GLY A 1 183 ? -38.737 8.983 32.444 1.00 18.88 248 GLY A N 1
ATOM 1426 C CA . GLY A 1 183 ? -37.488 8.391 32.959 1.00 19.09 248 GLY A CA 1
ATOM 1427 C C . GLY A 1 183 ? -37.788 7.183 33.826 1.00 19.12 248 GLY A C 1
ATOM 1428 O O . GLY A 1 183 ? -37.105 6.148 33.692 1.00 18.47 248 GLY A O 1
ATOM 1429 N N . THR A 1 184 ? -38.802 7.264 34.691 1.00 19.23 249 THR A N 1
ATOM 1430 C CA . THR A 1 184 ? -39.152 6.146 35.583 1.00 19.43 249 THR A CA 1
ATOM 1431 C C . THR A 1 184 ? -39.568 4.947 34.737 1.00 19.45 249 THR A C 1
ATOM 1432 O O . THR A 1 184 ? -39.102 3.814 35.018 1.00 18.87 249 THR A O 1
ATOM 1436 N N . GLU A 1 185 ? -40.396 5.174 33.727 1.00 18.76 250 GLU A N 1
ATOM 1437 C CA . GLU A 1 185 ? -40.887 4.077 32.867 1.00 20.17 250 GLU A CA 1
ATOM 1438 C C . GLU A 1 185 ? -39.697 3.432 32.159 1.00 18.87 250 GLU A C 1
ATOM 1439 O O . GLU A 1 185 ? -39.687 2.205 32.009 1.00 18.06 250 GLU A O 1
ATOM 1445 N N . LEU A 1 186 ? -38.744 4.216 31.688 1.00 18.11 251 LEU A N 1
ATOM 1446 C CA . LEU A 1 186 ? -37.601 3.646 30.943 1.00 18.70 251 LEU A CA 1
ATOM 1447 C C . LEU A 1 186 ? -36.761 2.789 31.883 1.00 18.20 251 LEU A C 1
ATOM 1448 O O . LEU A 1 186 ? -36.440 1.629 31.528 1.00 17.13 251 LEU A O 1
ATOM 1453 N N . ILE A 1 187 ? -36.375 3.345 33.027 1.00 18.06 252 ILE A N 1
ATOM 1454 C CA . ILE A 1 187 ? -35.489 2.586 33.949 1.00 18.03 252 ILE A CA 1
ATOM 1455 C C . ILE A 1 187 ? -36.261 1.362 34.433 1.00 17.78 252 ILE A C 1
ATOM 1456 O O . ILE A 1 187 ? -35.675 0.254 34.546 1.00 17.40 252 ILE A O 1
ATOM 1461 N N . ASN A 1 188 ? -37.553 1.491 34.719 1.00 17.40 253 ASN A N 1
ATOM 1462 C CA . ASN A 1 188 ? -38.338 0.316 35.172 1.00 17.74 253 ASN A CA 1
ATOM 1463 C C . ASN A 1 188 ? -38.379 -0.731 34.062 1.00 17.31 253 ASN A C 1
ATOM 1464 O O . ASN A 1 188 ? -38.313 -1.935 34.378 1.00 17.84 253 ASN A O 1
ATOM 1469 N N . ALA A 1 189 ? -38.498 -0.339 32.796 1.00 17.16 254 ALA A N 1
ATOM 1470 C CA . ALA A 1 189 ? -38.526 -1.293 31.662 1.00 17.42 254 ALA A CA 1
ATOM 1471 C C . ALA A 1 189 ? -37.199 -2.049 31.605 1.00 17.61 254 ALA A C 1
ATOM 1472 O O . ALA A 1 189 ? -37.195 -3.286 31.444 1.00 17.22 254 ALA A O 1
ATOM 1474 N N . TYR A 1 190 ? -36.093 -1.343 31.732 1.00 16.66 255 TYR A N 1
ATOM 1475 C CA . TYR A 1 190 ? -34.748 -1.959 31.714 1.00 17.55 255 TYR A CA 1
ATOM 1476 C C . TYR A 1 190 ? -34.629 -2.938 32.884 1.00 16.94 255 TYR A C 1
ATOM 1477 O O . TYR A 1 190 ? -34.128 -4.068 32.698 1.00 17.11 255 TYR A O 1
ATOM 1486 N N . ASP A 1 191 ? -35.004 -2.517 34.086 1.00 16.47 256 ASP A N 1
ATOM 1487 C CA . ASP A 1 191 ? -34.954 -3.397 35.281 1.00 17.22 256 ASP A CA 1
ATOM 1488 C C . ASP A 1 191 ? -35.809 -4.638 35.056 1.00 17.33 256 ASP A C 1
ATOM 1489 O O . ASP A 1 191 ? -35.390 -5.744 35.454 1.00 17.56 256 ASP A O 1
ATOM 1494 N N . LYS A 1 192 ? -36.979 -4.483 34.451 1.00 18.03 257 LYS A N 1
ATOM 1495 C CA . LYS A 1 192 ? -37.876 -5.622 34.175 1.00 18.31 257 LYS A CA 1
ATOM 1496 C C . LYS A 1 192 ? -37.139 -6.588 33.255 1.00 18.12 257 LYS A C 1
ATOM 1497 O O . LYS A 1 192 ? -37.146 -7.799 33.526 1.00 17.95 257 LYS A O 1
ATOM 1503 N N . LEU A 1 193 ? -36.517 -6.079 32.197 1.00 17.71 258 LEU A N 1
ATOM 1504 C CA . LEU A 1 193 ? -35.878 -6.961 31.189 1.00 17.64 258 LEU A CA 1
ATOM 1505 C C . LEU A 1 193 ? -34.675 -7.674 31.802 1.00 17.42 258 LEU A C 1
ATOM 1506 O O . LEU A 1 193 ? -34.496 -8.877 31.528 1.00 17.72 258 LEU A O 1
ATOM 1511 N N . ILE A 1 194 ? -33.875 -7.017 32.619 1.00 16.31 259 ILE A N 1
ATOM 1512 C CA . ILE A 1 194 ? -32.762 -7.723 33.311 1.00 17.14 259 ILE A CA 1
ATOM 1513 C C . ILE A 1 194 ? -33.357 -8.714 34.312 1.00 17.13 259 ILE A C 1
ATOM 1514 O O . ILE A 1 194 ? -32.847 -9.851 34.414 1.00 17.50 259 ILE A O 1
ATOM 1519 N N . GLY A 1 195 ? -34.363 -8.312 35.091 1.00 16.99 260 GLY A N 1
ATOM 1520 C CA . GLY A 1 195 ? -34.902 -9.195 36.133 1.00 17.22 260 GLY A CA 1
ATOM 1521 C C . GLY A 1 195 ? -35.460 -10.483 35.568 1.00 17.35 260 GLY A C 1
ATOM 1522 O O . GLY A 1 195 ? -35.343 -11.549 36.228 1.00 17.30 260 GLY A O 1
ATOM 1523 N N . ILE A 1 196 ? -36.005 -10.429 34.360 1.00 16.70 261 ILE A N 1
ATOM 1524 C CA . ILE A 1 196 ? -36.518 -11.644 33.677 1.00 17.02 261 ILE A CA 1
ATOM 1525 C C . ILE A 1 196 ? -35.358 -12.614 33.504 1.00 16.39 261 ILE A C 1
ATOM 1526 O O . ILE A 1 196 ? -35.547 -13.828 33.703 1.00 16.68 261 ILE A O 1
ATOM 1531 N N . GLN A 1 197 ? -34.192 -12.105 33.150 1.00 16.03 262 GLN A N 1
ATOM 1532 C CA . GLN A 1 197 ? -33.007 -12.965 32.932 1.00 16.07 262 GLN A CA 1
ATOM 1533 C C . GLN A 1 197 ? -32.506 -13.500 34.277 1.00 16.37 262 GLN A C 1
ATOM 1534 O O . GLN A 1 197 ? -32.266 -14.701 34.381 1.00 16.12 262 GLN A O 1
ATOM 1540 N N . TYR A 1 198 ? -32.402 -12.678 35.305 1.00 16.23 263 TYR A N 1
ATOM 1541 C CA . TYR A 1 198 ? -31.982 -13.131 36.643 1.00 16.44 263 TYR A CA 1
ATOM 1542 C C . TYR A 1 198 ? -32.917 -14.228 37.147 1.00 17.14 263 TYR A C 1
ATOM 1543 O O . TYR A 1 198 ? -32.441 -15.202 37.759 1.00 17.09 263 TYR A O 1
ATOM 1552 N N . GLN A 1 199 ? -34.218 -14.097 36.885 1.00 16.81 264 GLN A N 1
ATOM 1553 C CA . GLN A 1 199 ? -35.193 -15.108 37.340 1.00 18.05 264 GLN A CA 1
ATOM 1554 C C . GLN A 1 199 ? -34.942 -16.424 36.592 1.00 17.71 264 GLN A C 1
ATOM 1555 O O . GLN A 1 199 ? -34.871 -17.466 37.244 1.00 17.42 264 GLN A O 1
ATOM 1561 N N . LEU A 1 200 ? -34.759 -16.360 35.275 1.00 17.42 265 LEU A N 1
ATOM 1562 C CA . LEU A 1 200 ? -34.558 -17.571 34.450 1.00 17.26 265 LEU A CA 1
ATOM 1563 C C . LEU A 1 200 ? -33.225 -18.226 34.807 1.00 16.93 265 LEU A C 1
ATOM 1564 O O . LEU A 1 200 ? -33.108 -19.444 34.692 1.00 17.09 265 LEU A O 1
ATOM 1569 N N . MET A 1 201 ? -32.243 -17.452 35.245 1.00 16.58 266 MET A N 1
ATOM 1570 C CA . MET A 1 201 ? -30.922 -17.962 35.691 1.00 16.85 266 MET A CA 1
ATOM 1571 C C . MET A 1 201 ? -31.014 -18.613 37.072 1.00 17.47 266 MET A C 1
ATOM 1572 O O . MET A 1 201 ? -30.023 -19.200 37.511 1.00 18.87 266 MET A O 1
ATOM 1577 N N . GLY A 1 202 ? -32.144 -18.467 37.770 1.00 17.37 267 GLY A N 1
ATOM 1578 C CA . GLY A 1 202 ? -32.299 -18.910 39.162 1.00 17.76 267 GLY A CA 1
ATOM 1579 C C . GLY A 1 202 ? -31.601 -18.051 40.172 1.00 17.71 267 GLY A C 1
ATOM 1580 O O . GLY A 1 202 ? -31.400 -18.496 41.287 1.00 18.32 267 GLY A O 1
ATOM 1581 N N . LEU A 1 203 ? -31.236 -16.809 39.834 1.00 17.86 268 LEU A N 1
ATOM 1582 C CA . LEU A 1 203 ? -30.532 -15.970 40.831 1.00 18.17 268 LEU A CA 1
ATOM 1583 C C . LEU A 1 203 ? -31.464 -15.605 41.983 1.00 19.30 268 LEU A C 1
ATOM 1584 O O . LEU A 1 203 ? -30.986 -15.573 43.116 1.00 20.32 268 LEU A O 1
ATOM 1589 N N . ASP A 1 204 ? -32.742 -15.354 41.705 1.00 20.00 269 ASP A N 1
ATOM 1590 C CA A ASP A 1 204 ? -33.693 -15.057 42.808 0.50 21.15 269 ASP A CA 1
ATOM 1591 C CA B ASP A 1 204 ? -33.786 -15.093 42.727 0.50 20.86 269 ASP A CA 1
ATOM 1592 C C . ASP A 1 204 ? -33.863 -16.322 43.659 1.00 21.06 269 ASP A C 1
ATOM 1593 O O . ASP A 1 204 ? -33.716 -16.206 44.886 1.00 22.68 269 ASP A O 1
ATOM 1602 N N . LYS A 1 205 ? -34.041 -17.474 43.031 1.00 20.06 270 LYS A N 1
ATOM 1603 C CA . LYS A 1 205 ? -34.283 -18.746 43.757 1.00 20.42 270 LYS A CA 1
ATOM 1604 C C . LYS A 1 205 ? -33.107 -19.112 44.658 1.00 20.90 270 LYS A C 1
ATOM 1605 O O . LYS A 1 205 ? -33.344 -19.624 45.767 1.00 20.98 270 LYS A O 1
ATOM 1611 N N . TYR A 1 206 ? -31.873 -18.921 44.196 1.00 19.38 271 TYR A N 1
ATOM 1612 C CA . TYR A 1 206 ? -30.631 -19.388 44.855 1.00 19.86 271 TYR A CA 1
ATOM 1613 C C . TYR A 1 206 ? -29.906 -18.260 45.590 1.00 21.23 271 TYR A C 1
ATOM 1614 O O . TYR A 1 206 ? -28.790 -18.501 46.053 1.00 22.62 271 TYR A O 1
ATOM 1623 N N . GLY A 1 207 ? -30.517 -17.081 45.685 1.00 21.23 272 GLY A N 1
ATOM 1624 C CA . GLY A 1 207 ? -30.002 -15.968 46.507 1.00 22.21 272 GLY A CA 1
ATOM 1625 C C . GLY A 1 207 ? -28.720 -15.399 45.942 1.00 22.81 272 GLY A C 1
ATOM 1626 O O . GLY A 1 207 ? -27.805 -15.050 46.726 1.00 24.92 272 GLY A O 1
ATOM 1627 N N . LYS A 1 208 ? -28.640 -15.277 44.617 1.00 21.72 273 LYS A N 1
ATOM 1628 C CA . LYS A 1 208 ? -27.403 -14.897 43.901 1.00 22.04 273 LYS A CA 1
ATOM 1629 C C . LYS A 1 208 ? -27.677 -13.700 42.995 1.00 21.11 273 LYS A C 1
ATOM 1630 O O . LYS A 1 208 ? -26.893 -13.497 42.075 1.00 21.25 273 LYS A O 1
ATOM 1636 N N . ILE A 1 209 ? -28.709 -12.905 43.272 1.00 21.78 274 ILE A N 1
ATOM 1637 C CA . ILE A 1 209 ? -28.925 -11.652 42.505 1.00 21.44 274 ILE A CA 1
ATOM 1638 C C . ILE A 1 209 ? -27.701 -10.785 42.742 1.00 22.01 274 ILE A C 1
ATOM 1639 O O . ILE A 1 209 ? -27.341 -10.517 43.890 1.00 22.33 274 ILE A O 1
ATOM 1644 N N . PRO A 1 210 ? -27.031 -10.312 41.668 1.00 20.87 275 PRO A N 1
ATOM 1645 C CA . PRO A 1 210 ? -25.830 -9.510 41.830 1.00 22.12 275 PRO A CA 1
ATOM 1646 C C . PRO A 1 210 ? -26.154 -8.145 42.450 1.00 22.62 275 PRO A C 1
ATOM 1647 O O . PRO A 1 210 ? -27.180 -7.589 42.133 1.00 23.20 275 PRO A O 1
ATOM 1651 N N . GLU A 1 211 ? -25.247 -7.636 43.265 1.00 24.24 276 GLU A N 1
ATOM 1652 C CA . GLU A 1 211 ? -25.313 -6.222 43.696 1.00 26.63 276 GLU A CA 1
ATOM 1653 C C . GLU A 1 211 ? -24.899 -5.355 42.499 1.00 25.04 276 GLU A C 1
ATOM 1654 O O . GLU A 1 211 ? -25.481 -4.234 42.310 1.00 28.29 276 GLU A O 1
ATOM 1660 N N . ASN A 1 212 ? -23.956 -5.849 41.702 1.00 20.18 277 ASN A N 1
ATOM 1661 C CA . ASN A 1 212 ? -23.380 -5.076 40.577 1.00 20.05 277 ASN A CA 1
ATOM 1662 C C . ASN A 1 212 ? -24.457 -4.849 39.527 1.00 18.53 277 ASN A C 1
ATOM 1663 O O . ASN A 1 212 ? -25.208 -5.770 39.212 1.00 19.67 277 ASN A O 1
ATOM 1668 N N . ARG A 1 213 ? -24.501 -3.648 38.974 1.00 17.57 278 ARG A N 1
ATOM 1669 C CA . ARG A 1 213 ? -25.445 -3.328 37.885 1.00 17.41 278 ARG A CA 1
ATOM 1670 C C . ARG A 1 213 ? -24.838 -3.715 36.539 1.00 17.31 278 ARG A C 1
ATOM 1671 O O . ARG A 1 213 ? -23.630 -3.960 36.451 1.00 18.04 278 ARG A O 1
ATOM 1679 N N . VAL A 1 214 ? -25.682 -3.710 35.535 1.00 17.04 279 VAL A N 1
ATOM 1680 C CA . VAL A 1 214 ? -25.328 -3.895 34.105 1.00 17.37 279 VAL A CA 1
ATOM 1681 C C . VAL A 1 214 ? -25.426 -2.518 33.456 1.00 16.74 279 VAL A C 1
ATOM 1682 O O . VAL A 1 214 ? -26.492 -1.898 33.537 1.00 17.02 279 VAL A O 1
ATOM 1686 N N . LEU A 1 215 ? -24.364 -2.078 32.807 1.00 16.35 280 LEU A N 1
ATOM 1687 C CA . LEU A 1 215 ? -24.338 -0.785 32.103 1.00 15.87 280 LEU A CA 1
ATOM 1688 C C . LEU A 1 215 ? -24.838 -0.961 30.666 1.00 16.41 280 LEU A C 1
ATOM 1689 O O . LEU A 1 215 ? -24.313 -1.805 29.902 1.00 16.07 280 LEU A O 1
ATOM 1694 N N . ALA A 1 216 ? -25.836 -0.155 30.304 1.00 16.03 281 ALA A N 1
ATOM 1695 C CA . ALA A 1 216 ? -26.262 0.130 28.925 1.00 16.21 281 ALA A CA 1
ATOM 1696 C C . ALA A 1 216 ? -25.720 1.502 28.561 1.00 16.79 281 ALA A C 1
ATOM 1697 O O . ALA A 1 216 ? -26.103 2.488 29.214 1.00 16.94 281 ALA A O 1
ATOM 1699 N N . ARG A 1 217 ? -24.817 1.534 27.593 1.00 16.48 282 ARG A N 1
ATOM 1700 C CA . ARG A 1 217 ? -24.184 2.796 27.158 1.00 16.02 282 ARG A CA 1
ATOM 1701 C C . ARG A 1 217 ? -24.565 3.097 25.716 1.00 16.47 282 ARG A C 1
ATOM 1702 O O . ARG A 1 217 ? -24.821 2.201 24.905 1.00 16.84 282 ARG A O 1
ATOM 1710 N N . VAL A 1 218 ? -24.512 4.378 25.386 1.00 16.25 283 VAL A N 1
ATOM 1711 C CA . VAL A 1 218 ? -24.482 4.799 23.974 1.00 16.71 283 VAL A CA 1
ATOM 1712 C C . VAL A 1 218 ? -23.105 4.458 23.407 1.00 16.07 283 VAL A C 1
ATOM 1713 O O . VAL A 1 218 ? -22.110 4.375 24.140 1.00 17.79 283 VAL A O 1
ATOM 1717 N N . ASN A 1 219 ? -23.054 4.295 22.096 1.00 16.81 284 ASN A N 1
ATOM 1718 C CA . ASN A 1 219 ? -21.775 4.268 21.353 1.00 16.65 284 ASN A CA 1
ATOM 1719 C C . ASN A 1 219 ? -22.040 4.904 19.995 1.00 17.18 284 ASN A C 1
ATOM 1720 O O . ASN A 1 219 ? -23.213 5.058 19.616 1.00 17.05 284 ASN A O 1
ATOM 1725 N N . PHE A 1 220 ? -20.978 5.216 19.260 1.00 17.44 285 PHE A N 1
ATOM 1726 C CA . PHE A 1 220 ? -21.098 5.863 17.932 1.00 18.27 285 PHE A CA 1
ATOM 1727 C C . PHE A 1 220 ? -20.457 5.000 16.854 1.00 18.34 285 PHE A C 1
ATOM 1728 O O . PHE A 1 220 ? -20.129 5.536 15.775 1.00 19.27 285 PHE A O 1
ATOM 1736 N N . ASN A 1 221 ? -20.355 3.688 17.094 1.00 17.41 286 ASN A N 1
ATOM 1737 C CA . ASN A 1 221 ? -19.731 2.756 16.130 1.00 18.12 286 ASN A CA 1
ATOM 1738 C C . ASN A 1 221 ? -20.737 1.767 15.544 1.00 18.35 286 ASN A C 1
ATOM 1739 O O . ASN A 1 221 ? -20.686 1.532 14.337 1.00 19.90 286 ASN A O 1
ATOM 1744 N N . TYR A 1 222 ? -21.579 1.126 16.352 1.00 18.57 287 TYR A N 1
ATOM 1745 C CA . TYR A 1 222 ? -22.412 0.010 15.867 1.00 18.99 287 TYR A CA 1
ATOM 1746 C C . TYR A 1 222 ? -23.750 -0.047 16.598 1.00 19.03 287 TYR A C 1
ATOM 1747 O O . TYR A 1 222 ? -23.815 0.128 17.821 1.00 18.31 287 TYR A O 1
ATOM 1756 N N . TYR A 1 223 ? -24.764 -0.388 15.809 1.00 18.83 288 TYR A N 1
ATOM 1757 C CA . TYR A 1 223 ? -26.184 -0.632 16.163 1.00 18.49 288 TYR A CA 1
ATOM 1758 C C . TYR A 1 223 ? -26.371 -1.127 17.611 1.00 18.33 288 TYR A C 1
ATOM 1759 O O . TYR A 1 223 ? -26.838 -0.374 18.479 1.00 17.85 288 TYR A O 1
ATOM 1768 N N . MET A 1 224 ? -26.078 -2.394 17.889 1.00 17.96 289 MET A N 1
ATOM 1769 C CA . MET A 1 224 ? -26.295 -2.994 19.230 1.00 18.56 289 MET A CA 1
ATOM 1770 C C . MET A 1 224 ? -25.222 -4.059 19.409 1.00 17.76 289 MET A C 1
ATOM 1771 O O . MET A 1 224 ? -25.043 -4.872 18.484 1.00 19.70 289 MET A O 1
ATOM 1776 N N . PHE A 1 225 ? -24.586 -4.078 20.558 1.00 16.79 290 PHE A N 1
ATOM 1777 C CA . PHE A 1 225 ? -23.627 -5.153 20.868 1.00 16.55 290 PHE A CA 1
ATOM 1778 C C . PHE A 1 225 ? -23.398 -5.253 22.367 1.00 16.70 290 PHE A C 1
ATOM 1779 O O . PHE A 1 225 ? -23.817 -4.405 23.165 1.00 16.46 290 PHE A O 1
ATOM 1787 N N . ARG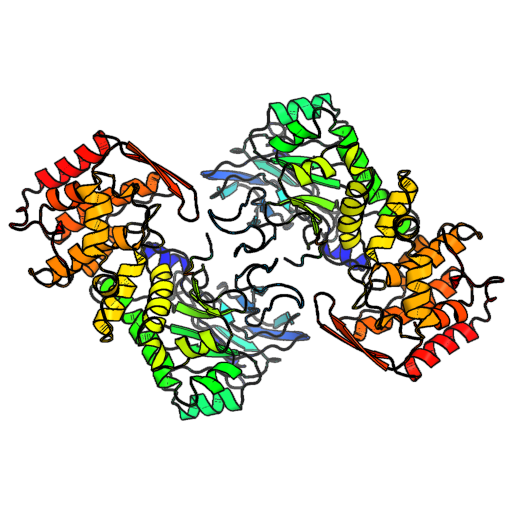 A 1 226 ? -22.724 -6.336 22.730 1.00 16.60 291 ARG A N 1
ATOM 1788 C CA . ARG A 1 226 ? -22.263 -6.608 24.104 1.00 16.35 291 ARG A CA 1
ATOM 1789 C C . ARG A 1 226 ? -20.744 -6.683 24.085 1.00 16.23 291 ARG A C 1
ATOM 1790 O O . ARG A 1 226 ? -20.169 -7.268 23.139 1.00 17.05 291 ARG A O 1
ATOM 1798 N N . ASP A 1 227 ? -20.113 -6.144 25.108 1.00 16.40 292 ASP A N 1
ATOM 1799 C CA . ASP A 1 227 ? -18.663 -6.341 25.311 1.00 16.64 292 ASP A CA 1
ATOM 1800 C C . ASP A 1 227 ? -18.416 -6.450 26.814 1.00 16.71 292 ASP A C 1
ATOM 1801 O O . ASP A 1 227 ? -19.371 -6.627 27.572 1.00 16.77 292 ASP A O 1
ATOM 1806 N N . GLY A 1 228 ? -17.162 -6.390 27.234 1.00 17.70 293 GLY A N 1
ATOM 1807 C CA . GLY A 1 228 ? -16.812 -6.579 28.643 1.00 17.65 293 GLY A CA 1
ATOM 1808 C C . GLY A 1 228 ? -17.412 -5.501 29.534 1.00 17.94 293 GLY A C 1
ATOM 1809 O O . GLY A 1 228 ? -17.435 -5.697 30.753 1.00 19.19 293 GLY A O 1
ATOM 1810 N N . ASP A 1 229 ? -17.807 -4.355 28.969 1.00 17.84 294 ASP A N 1
ATOM 1811 C CA . ASP A 1 229 ? -18.360 -3.225 29.768 1.00 17.46 294 ASP A CA 1
ATOM 1812 C C . ASP A 1 229 ? -19.883 -3.306 29.876 1.00 16.86 294 ASP A C 1
ATOM 1813 O O . ASP A 1 229 ? -20.449 -2.465 30.565 1.00 17.02 294 ASP A O 1
ATOM 1818 N N . GLY A 1 230 ? -20.530 -4.235 29.196 1.00 16.11 295 GLY A N 1
ATOM 1819 C CA . GLY A 1 230 ? -21.990 -4.403 29.222 1.00 15.62 295 GLY A CA 1
ATOM 1820 C C . GLY A 1 230 ? -22.563 -4.315 27.830 1.00 16.52 295 GLY A C 1
ATOM 1821 O O . GLY A 1 230 ? -22.030 -4.945 26.904 1.00 16.93 295 GLY A O 1
ATOM 1822 N N . VAL A 1 231 ? -23.671 -3.597 27.674 1.00 15.93 296 VAL A N 1
ATOM 1823 C CA . VAL A 1 231 ? -24.351 -3.502 26.365 1.00 16.40 296 VAL A CA 1
ATOM 1824 C C . VAL A 1 231 ? -24.201 -2.084 25.843 1.00 16.06 296 VAL A C 1
ATOM 1825 O O . VAL A 1 231 ? -24.062 -1.142 26.626 1.00 16.15 296 VAL A O 1
ATOM 1829 N N . ALA A 1 232 ? -24.241 -1.964 24.528 1.00 15.84 297 ALA A N 1
ATOM 1830 C CA . ALA A 1 232 ? -23.997 -0.689 23.846 1.00 16.19 297 ALA A CA 1
ATOM 1831 C C . ALA A 1 232 ? -24.988 -0.534 22.710 1.00 16.51 297 ALA A C 1
ATOM 1832 O O . ALA A 1 232 ? -25.211 -1.479 21.955 1.00 16.79 297 ALA A O 1
ATOM 1834 N N . TYR A 1 233 ? -25.506 0.687 22.567 1.00 16.69 298 TYR A N 1
ATOM 1835 C CA . TYR A 1 233 ? -26.560 1.025 21.587 1.00 17.28 298 TYR A CA 1
ATOM 1836 C C . TYR A 1 233 ? -26.140 2.279 20.821 1.00 17.03 298 TYR A C 1
ATOM 1837 O O . TYR A 1 233 ? -25.682 3.269 21.406 1.00 16.69 298 TYR A O 1
ATOM 1846 N N . LEU A 1 234 ? -26.287 2.217 19.503 1.00 17.69 299 LEU A N 1
ATOM 1847 C CA . LEU A 1 234 ? -25.864 3.321 18.618 1.00 17.74 299 LEU A CA 1
ATOM 1848 C C . LEU A 1 234 ? -26.629 4.613 18.932 1.00 17.63 299 LEU A C 1
ATOM 1849 O O . LEU A 1 234 ? -27.880 4.584 19.010 1.00 18.27 299 LEU A O 1
ATOM 1854 N N . GLY A 1 235 ? -25.905 5.710 19.047 1.00 18.67 300 GLY A N 1
ATOM 1855 C CA . GLY A 1 235 ? -26.460 7.056 19.273 1.00 18.48 300 GLY A CA 1
ATOM 1856 C C . GLY A 1 235 ? -26.931 7.658 17.966 1.00 19.22 300 GLY A C 1
ATOM 1857 O O . GLY A 1 235 ? -26.415 8.710 17.540 1.00 20.80 300 GLY A O 1
ATOM 1858 N N . ASN A 1 236 ? -27.933 7.040 17.358 1.00 19.39 301 ASN A N 1
ATOM 1859 C CA . ASN A 1 236 ? -28.633 7.618 16.188 1.00 19.95 301 ASN A CA 1
ATOM 1860 C C . ASN A 1 236 ? -30.127 7.568 16.474 1.00 20.59 301 ASN A C 1
ATOM 1861 O O . ASN A 1 236 ? -30.574 6.845 17.381 1.00 19.88 301 ASN A O 1
ATOM 1866 N N . ASP A 1 237 ? -30.906 8.337 15.724 1.00 20.78 302 ASP A N 1
ATOM 1867 C CA . ASP A 1 237 ? -32.366 8.336 15.949 1.00 21.83 302 ASP A CA 1
ATOM 1868 C C . ASP A 1 237 ? -32.898 6.914 15.806 1.00 20.98 302 ASP A C 1
ATOM 1869 O O . ASP A 1 237 ? -33.765 6.544 16.603 1.00 20.93 302 ASP A O 1
ATOM 1874 N N . GLY A 1 238 ? -32.495 6.155 14.783 1.00 21.52 303 GLY A N 1
ATOM 1875 C CA . GLY A 1 238 ? -33.086 4.831 14.535 1.00 21.28 303 GLY A CA 1
ATOM 1876 C C . GLY A 1 238 ? -32.998 3.919 15.754 1.00 21.66 303 GLY A C 1
ATOM 1877 O O . GLY A 1 238 ? -34.008 3.302 16.125 1.00 22.65 303 GLY A O 1
ATOM 1878 N N . THR A 1 239 ? -31.822 3.829 16.356 1.00 19.97 304 THR A N 1
ATOM 1879 C CA . THR A 1 239 ? -31.571 2.873 17.455 1.00 19.51 304 THR A CA 1
ATOM 1880 C C . THR A 1 239 ? -32.098 3.483 18.758 1.00 18.78 304 THR A C 1
ATOM 1881 O O . THR A 1 239 ? -32.677 2.755 19.561 1.00 19.16 304 THR A O 1
ATOM 1885 N N . MET A 1 240 ? -31.898 4.776 18.983 1.00 19.04 305 MET A N 1
ATOM 1886 C CA . MET A 1 240 ? -32.334 5.405 20.250 1.00 19.45 305 MET A CA 1
ATOM 1887 C C . MET A 1 240 ? -33.864 5.412 20.312 1.00 20.17 305 MET A C 1
ATOM 1888 O O . MET A 1 240 ? -34.396 5.238 21.407 1.00 20.09 305 MET A O 1
ATOM 1893 N N . ARG A 1 241 ? -34.551 5.523 19.178 1.00 20.78 306 ARG A N 1
ATOM 1894 C CA . ARG A 1 241 ? -36.036 5.409 19.187 1.00 22.67 306 ARG A CA 1
ATOM 1895 C C . ARG A 1 241 ? -36.438 4.023 19.705 1.00 22.00 306 ARG A C 1
ATOM 1896 O O . ARG A 1 241 ? -37.452 3.910 20.414 1.00 23.22 306 ARG A O 1
ATOM 1904 N N . MET A 1 242 ? -35.693 2.987 19.340 1.00 21.02 307 MET A N 1
ATOM 1905 C CA . MET A 1 242 ? -36.021 1.599 19.713 1.00 20.15 307 MET A CA 1
ATOM 1906 C C . MET A 1 242 ? -35.822 1.413 21.216 1.00 20.13 307 MET A C 1
ATOM 1907 O O . MET A 1 242 ? -36.687 0.783 21.855 1.00 19.98 307 MET A O 1
ATOM 1912 N N . VAL A 1 243 ? -34.714 1.916 21.771 1.00 19.72 308 VAL A N 1
ATOM 1913 C CA . VAL A 1 243 ? -34.324 1.495 23.149 1.00 19.43 308 VAL A CA 1
ATOM 1914 C C . VAL A 1 243 ? -34.532 2.588 24.192 1.00 19.80 308 VAL A C 1
ATOM 1915 O O . VAL A 1 243 ? -34.515 2.251 25.376 1.00 19.82 308 VAL A O 1
ATOM 1919 N N . THR A 1 244 ? -34.681 3.866 23.823 1.00 19.70 309 THR A N 1
ATOM 1920 C CA . THR A 1 244 ? -34.799 4.956 24.821 1.00 20.59 309 THR A CA 1
ATOM 1921 C C . THR A 1 244 ? -36.251 5.408 24.962 1.00 19.85 309 THR A C 1
ATOM 1922 O O . THR A 1 244 ? -36.515 6.157 25.890 1.00 19.73 309 THR A O 1
ATOM 1926 N N . ASP A 1 245 ? -37.154 4.930 24.095 1.00 20.31 310 ASP A N 1
ATOM 1927 C CA . ASP A 1 245 ? -38.609 5.106 24.281 1.00 20.73 310 ASP A CA 1
ATOM 1928 C C . ASP A 1 245 ? -39.079 3.926 25.111 1.00 20.80 310 ASP A C 1
ATOM 1929 O O . ASP A 1 245 ? -38.910 2.783 24.697 1.00 19.94 310 ASP A O 1
ATOM 1934 N N . PRO A 1 246 ? -39.627 4.147 26.325 1.00 20.82 311 PRO A N 1
ATOM 1935 C CA . PRO A 1 246 ? -39.947 3.047 27.229 1.00 21.02 311 PRO A CA 1
ATOM 1936 C C . PRO A 1 246 ? -41.083 2.149 26.732 1.00 21.69 311 PRO A C 1
ATOM 1937 O O . PRO A 1 246 ? -41.170 1.020 27.188 1.00 22.74 311 PRO A O 1
ATOM 1941 N N . GLU A 1 247 ? -41.946 2.650 25.857 1.00 21.50 312 GLU A N 1
ATOM 1942 C CA . GLU A 1 247 ? -42.976 1.793 25.216 1.00 23.87 312 GLU A CA 1
ATOM 1943 C C . GLU A 1 247 ? -42.287 0.920 24.173 1.00 22.36 312 GLU A C 1
ATOM 1944 O O . GLU A 1 247 ? -42.565 -0.311 24.123 1.00 23.48 312 GLU A O 1
ATOM 1950 N N . ASN A 1 248 ? -41.440 1.514 23.334 1.00 21.67 313 ASN A N 1
ATOM 1951 C CA . ASN A 1 248 ? -40.829 0.770 22.208 1.00 21.34 313 ASN A CA 1
ATOM 1952 C C . ASN A 1 248 ? -39.948 -0.359 22.735 1.00 20.13 313 ASN A C 1
ATOM 1953 O O . ASN A 1 248 ? -39.956 -1.422 22.131 1.00 20.36 313 ASN A O 1
ATOM 1958 N N . VAL A 1 249 ? -39.204 -0.141 23.811 1.00 19.35 314 VAL A N 1
ATOM 1959 C CA . VAL A 1 249 ? -38.166 -1.130 24.202 1.00 19.45 314 VAL A CA 1
ATOM 1960 C C . VAL A 1 249 ? -38.859 -2.394 24.724 1.00 19.71 314 VAL A C 1
ATOM 1961 O O . VAL A 1 249 ? -38.198 -3.441 24.799 1.00 19.94 314 VAL A O 1
ATOM 1965 N N . LEU A 1 250 ? -40.144 -2.344 25.084 1.00 19.47 315 LEU A N 1
ATOM 1966 C CA . LEU A 1 250 ? -40.872 -3.547 25.537 1.00 20.44 315 LEU A CA 1
ATOM 1967 C C . LEU A 1 250 ? -41.659 -4.186 24.384 1.00 20.98 315 LEU A C 1
ATOM 1968 O O . LEU A 1 250 ? -42.450 -5.112 24.674 1.00 21.48 315 LEU A O 1
ATOM 1973 N N . LYS A 1 251 ? -41.444 -3.754 23.144 1.00 20.32 316 LYS A N 1
ATOM 1974 C CA . LYS A 1 251 ? -42.178 -4.287 21.969 1.00 22.20 316 LYS A CA 1
ATOM 1975 C C . LYS A 1 251 ? -41.225 -4.916 20.954 1.00 21.40 316 LYS A C 1
ATOM 1976 O O . LYS A 1 251 ? -40.172 -4.325 20.620 1.00 20.99 316 LYS A O 1
ATOM 1982 N N . GLY A 1 252 ? -41.658 -6.047 20.414 1.00 21.00 317 GLY A N 1
ATOM 1983 C CA . GLY A 1 252 ? -41.128 -6.671 19.196 1.00 21.27 317 GLY A CA 1
ATOM 1984 C C . GLY A 1 252 ? -39.620 -6.668 19.114 1.00 20.42 317 GLY A C 1
ATOM 1985 O O . GLY A 1 252 ? -38.967 -7.191 20.021 1.00 20.66 317 GLY A O 1
ATOM 1986 N N . ASP A 1 253 ? -39.088 -6.196 17.994 1.00 21.68 318 ASP A N 1
ATOM 1987 C CA . ASP A 1 253 ? -37.647 -6.347 17.700 1.00 22.15 318 ASP A CA 1
ATOM 1988 C C . ASP A 1 253 ? -36.820 -5.498 18.671 1.00 21.39 318 ASP A C 1
ATOM 1989 O O . ASP A 1 253 ? -35.653 -5.849 18.885 1.00 20.93 318 ASP A O 1
ATOM 1994 N N . ALA A 1 254 ? -37.340 -4.403 19.233 1.00 21.35 319 ALA A N 1
ATOM 1995 C CA . ALA A 1 254 ? -36.561 -3.571 20.186 1.00 20.66 319 ALA A CA 1
ATOM 1996 C C . ALA A 1 254 ? -36.372 -4.366 21.483 1.00 19.27 319 ALA A C 1
ATOM 1997 O O . ALA A 1 254 ? -35.268 -4.436 22.039 1.00 19.16 319 ALA A O 1
ATOM 1999 N N . CYS A 1 255 ? -37.436 -5.000 21.949 1.00 19.92 320 CYS A N 1
ATOM 2000 C CA . CYS A 1 255 ? -37.410 -5.878 23.139 1.00 19.26 320 CYS A CA 1
ATOM 2001 C C . CYS A 1 255 ? -36.453 -7.048 22.882 1.00 18.75 320 CYS A C 1
ATOM 2002 O O . CYS A 1 255 ? -35.645 -7.402 23.764 1.00 18.89 320 CYS A O 1
ATOM 2005 N N . TRP A 1 256 ? -36.529 -7.633 21.695 1.00 18.74 321 TRP A N 1
ATOM 2006 C CA . TRP A 1 256 ? -35.646 -8.746 21.303 1.00 17.77 321 TRP A CA 1
ATOM 2007 C C . TRP A 1 256 ? -34.202 -8.268 21.324 1.00 17.96 321 TRP A C 1
ATOM 2008 O O . TRP A 1 256 ? -33.367 -8.949 21.920 1.00 18.49 321 TRP A O 1
ATOM 2019 N N . GLY A 1 257 ? -33.908 -7.143 20.668 1.00 18.14 322 GLY A N 1
ATOM 2020 C CA . GLY A 1 257 ? -32.517 -6.664 20.569 1.00 18.08 322 GLY A CA 1
ATOM 2021 C C . GLY A 1 257 ? -31.930 -6.341 21.932 1.00 18.14 322 GLY A C 1
ATOM 2022 O O . GLY A 1 257 ? -30.782 -6.732 22.215 1.00 18.17 322 GLY A O 1
ATOM 2023 N N . PHE A 1 258 ? -32.681 -5.677 22.800 1.00 18.66 323 PHE A N 1
ATOM 2024 C CA . PHE A 1 258 ? -32.209 -5.309 24.155 1.00 18.42 323 PHE A CA 1
ATOM 2025 C C . PHE A 1 258 ? -31.971 -6.604 24.938 1.00 18.31 323 PHE A C 1
ATOM 2026 O O . PHE A 1 258 ? -30.934 -6.781 25.593 1.00 18.26 323 PHE A O 1
ATOM 2034 N N . SER A 1 259 ? -32.949 -7.510 24.894 1.00 18.27 324 SER A N 1
ATOM 2035 C CA . SER A 1 259 ? -32.891 -8.777 25.652 1.00 18.31 324 SER A CA 1
ATOM 2036 C C . SER A 1 259 ? -31.726 -9.634 25.136 1.00 18.17 324 SER A C 1
ATOM 2037 O O . SER A 1 259 ? -31.054 -10.303 25.925 1.00 18.12 324 SER A O 1
ATOM 2040 N N . HIS A 1 260 ? -31.530 -9.662 23.827 1.00 17.41 325 HIS A N 1
ATOM 2041 C CA . HIS A 1 260 ? -30.449 -10.441 23.179 1.00 17.54 325 HIS A CA 1
ATOM 2042 C C . HIS A 1 260 ? -29.092 -9.923 23.670 1.00 17.10 325 HIS A C 1
ATOM 2043 O O . HIS A 1 260 ? -28.220 -10.739 24.021 1.00 17.36 325 HIS A O 1
ATOM 2050 N N . ALA A 1 261 ? -28.893 -8.608 23.657 1.00 18.19 326 ALA A N 1
ATOM 2051 C CA . ALA A 1 261 ? -27.618 -7.989 24.065 1.00 17.40 326 ALA A CA 1
ATOM 2052 C C . ALA A 1 261 ? -27.369 -8.290 25.541 1.00 17.44 326 ALA A C 1
ATOM 2053 O O . ALA A 1 261 ? -26.271 -8.764 25.879 1.00 17.49 326 ALA A O 1
ATOM 2055 N N . VAL A 1 262 ? -28.353 -8.054 26.405 1.00 16.91 327 VAL A N 1
ATOM 2056 C CA . VAL A 1 262 ? -28.169 -8.385 27.840 1.00 17.05 327 VAL A CA 1
ATOM 2057 C C . VAL A 1 262 ? -27.970 -9.904 27.979 1.00 16.58 327 VAL A C 1
ATOM 2058 O O . VAL A 1 262 ? -27.171 -10.336 28.838 1.00 17.90 327 VAL A O 1
ATOM 2062 N N . GLY A 1 263 ? -28.637 -10.696 27.139 1.00 16.64 328 GLY A N 1
ATOM 2063 C CA . GLY A 1 263 ? -28.504 -12.158 27.137 1.00 16.47 328 GLY A CA 1
ATOM 2064 C C . GLY A 1 263 ? -27.065 -12.573 26.892 1.00 17.11 328 GLY A C 1
ATOM 2065 O O . GLY A 1 263 ? -26.643 -13.622 27.409 1.00 17.30 328 GLY A O 1
ATOM 2066 N N . HIS A 1 264 ? -26.320 -11.815 26.100 1.00 17.01 329 HIS A N 1
ATOM 2067 C CA . HIS A 1 264 ? -24.877 -12.072 25.933 1.00 16.85 329 HIS A CA 1
ATOM 2068 C C . HIS A 1 264 ? -24.140 -11.859 27.255 1.00 16.65 329 HIS A C 1
ATOM 2069 O O . HIS A 1 264 ? -23.205 -12.597 27.534 1.00 17.82 329 HIS A O 1
ATOM 2076 N N . VAL A 1 265 ? -24.494 -10.827 28.010 1.00 16.23 330 VAL A N 1
ATOM 2077 C CA . VAL A 1 265 ? -23.898 -10.617 29.351 1.00 16.36 330 VAL A CA 1
ATOM 2078 C C . VAL A 1 265 ? -24.203 -11.850 30.210 1.00 16.42 330 VAL A C 1
ATOM 2079 O O . VAL A 1 265 ? -23.313 -12.324 30.916 1.00 18.12 330 VAL A O 1
ATOM 2083 N N . MET A 1 266 ? -25.428 -12.383 30.144 1.00 16.25 331 MET A N 1
ATOM 2084 C CA . MET A 1 266 ? -25.890 -13.385 31.137 1.00 16.70 331 MET A CA 1
ATOM 2085 C C . MET A 1 266 ? -25.677 -14.832 30.688 1.00 16.98 331 MET A C 1
ATOM 2086 O O . MET A 1 266 ? -25.921 -15.732 31.491 1.00 18.30 331 MET A O 1
ATOM 2091 N N . GLN A 1 267 ? -25.263 -15.083 29.449 1.00 17.32 332 GLN A N 1
ATOM 2092 C CA . GLN A 1 267 ? -25.138 -16.485 28.967 1.00 17.19 332 GLN A CA 1
ATOM 2093 C C . GLN A 1 267 ? -23.932 -17.148 29.641 1.00 17.79 332 GLN A C 1
ATOM 2094 O O . GLN A 1 267 ? -22.813 -16.613 29.609 1.00 18.88 332 GLN A O 1
ATOM 2100 N N . MET A 1 268 ? -24.151 -18.300 30.267 1.00 18.18 333 MET A N 1
ATOM 2101 C CA . MET A 1 268 ? -23.102 -18.961 31.078 1.00 18.44 333 MET A CA 1
ATOM 2102 C C . MET A 1 268 ? -22.246 -19.845 30.174 1.00 19.12 333 MET A C 1
ATOM 2103 O O . MET A 1 268 ? -22.769 -20.401 29.201 1.00 18.41 333 MET A O 1
ATOM 2108 N N . ARG A 1 269 ? -20.972 -19.966 30.521 1.00 19.75 334 ARG A N 1
ATOM 2109 C CA . ARG A 1 269 ? -20.011 -20.737 29.684 1.00 21.33 334 ARG A CA 1
ATOM 2110 C C . ARG A 1 269 ? -20.510 -22.173 29.525 1.00 20.46 334 ARG A C 1
ATOM 2111 O O . ARG A 1 269 ? -20.466 -22.725 28.415 1.00 20.22 334 ARG A O 1
ATOM 2119 N N . PRO A 1 270 ? -21.048 -22.839 30.578 1.00 18.79 335 PRO A N 1
ATOM 2120 C CA . PRO A 1 270 ? -21.543 -24.211 30.399 1.00 18.51 335 PRO A CA 1
ATOM 2121 C C . PRO A 1 270 ? -22.726 -24.374 29.438 1.00 18.65 335 PRO A C 1
ATOM 2122 O O . PRO A 1 270 ? -22.992 -25.505 29.027 1.00 19.91 335 PRO A O 1
ATOM 2126 N N . MET A 1 271 ? -23.396 -23.278 29.063 1.00 18.83 336 MET A N 1
ATOM 2127 C CA . MET A 1 271 ? -24.464 -23.314 28.042 1.00 18.61 336 MET A CA 1
ATOM 2128 C C . MET A 1 271 ? -24.017 -22.616 26.756 1.00 18.56 336 MET A 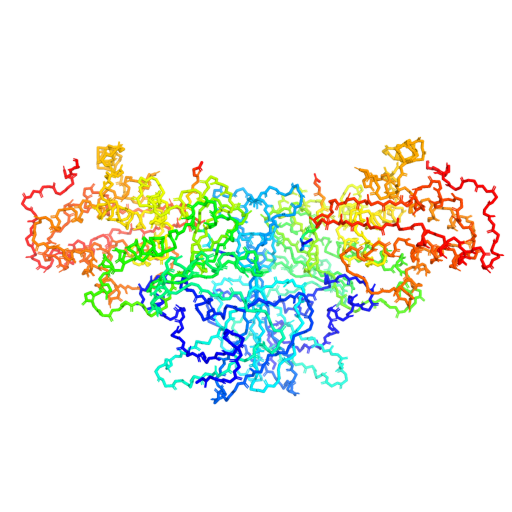C 1
ATOM 2129 O O . MET A 1 271 ? -24.838 -22.471 25.862 1.00 19.29 336 MET A O 1
ATOM 2134 N N . THR A 1 272 ? -22.745 -22.239 26.655 1.00 18.62 337 THR A N 1
ATOM 2135 C CA . THR A 1 272 ? -22.244 -21.394 25.553 1.00 18.84 337 THR A CA 1
ATOM 2136 C C . THR A 1 272 ? -20.905 -21.958 25.085 1.00 18.90 337 THR A C 1
ATOM 2137 O O . THR A 1 272 ? -19.910 -21.233 25.021 1.00 20.68 337 THR A O 1
ATOM 2141 N N . TRP A 1 273 ? -20.900 -23.251 24.785 1.00 18.94 338 TRP A N 1
ATOM 2142 C CA . TRP A 1 273 ? -19.723 -23.863 24.132 1.00 20.15 338 TRP A CA 1
ATOM 2143 C C . TRP A 1 273 ? -19.612 -23.317 22.706 1.00 20.47 338 TRP A C 1
ATOM 2144 O O . TRP A 1 273 ? -20.539 -22.663 22.217 1.00 20.60 338 TRP A O 1
ATOM 2155 N N . GLY A 1 274 ? -18.475 -23.533 22.051 1.00 21.41 339 GLY A N 1
ATOM 2156 C CA . GLY A 1 274 ? -18.286 -23.035 20.681 1.00 20.99 339 GLY A CA 1
ATOM 2157 C C . GLY A 1 274 ? -19.486 -23.365 19.808 1.00 20.61 339 GLY A C 1
ATOM 2158 O O . GLY A 1 274 ? -19.936 -24.535 19.790 1.00 20.73 339 GLY A O 1
ATOM 2159 N N . GLY A 1 275 ? -19.980 -22.360 19.089 1.00 20.30 340 GLY A N 1
ATOM 2160 C CA . GLY A 1 275 ? -21.156 -22.445 18.214 1.00 20.47 340 GLY A CA 1
ATOM 2161 C C . GLY A 1 275 ? -22.445 -22.054 18.897 1.00 20.66 340 GLY A C 1
ATOM 2162 O O . GLY A 1 275 ? -23.478 -22.027 18.185 1.00 21.96 340 GLY A O 1
ATOM 2163 N N . MET A 1 276 ? -22.402 -21.728 20.195 1.00 20.22 341 MET A N 1
ATOM 2164 C CA . MET A 1 276 ? -23.627 -21.398 20.968 1.00 19.31 341 MET A CA 1
ATOM 2165 C C . MET A 1 276 ? -23.690 -19.898 21.281 1.00 18.84 341 MET A C 1
ATOM 2166 O O . MET A 1 276 ? -24.658 -19.485 21.901 1.00 18.04 341 MET A O 1
ATOM 2171 N N . THR A 1 277 ? -22.704 -19.097 20.884 1.00 19.14 342 THR A N 1
ATOM 2172 C CA . THR A 1 277 ? -22.636 -17.683 21.314 1.00 18.81 342 THR A CA 1
ATOM 2173 C C . THR A 1 277 ? -23.911 -16.954 20.908 1.00 18.53 342 THR A C 1
ATOM 2174 O O . THR A 1 277 ? -24.374 -16.107 21.703 1.00 18.31 342 THR A O 1
ATOM 2178 N N . GLU A 1 278 ? -24.441 -17.217 19.712 1.00 19.00 343 GLU A N 1
ATOM 2179 C CA . GLU A 1 278 ? -25.661 -16.536 19.211 1.00 18.73 343 GLU A CA 1
ATOM 2180 C C . GLU A 1 278 ? -26.873 -17.448 19.374 1.00 18.46 343 GLU A C 1
ATOM 2181 O O . GLU A 1 278 ? -27.899 -17.197 18.710 1.00 19.69 343 GLU A O 1
ATOM 2187 N N . VAL A 1 279 ? -26.766 -18.456 20.240 1.00 18.26 344 VAL A N 1
ATOM 2188 C CA . VAL A 1 279 ? -27.858 -19.418 20.523 1.00 18.45 344 VAL A CA 1
ATOM 2189 C C . VAL A 1 279 ? -28.344 -19.250 21.969 1.00 17.95 344 VAL A C 1
ATOM 2190 O O . VAL A 1 279 ? -29.523 -18.931 22.204 1.00 18.67 344 VAL A O 1
ATOM 2194 N N . SER A 1 280 ? -27.491 -19.497 22.951 1.00 17.82 345 SER A N 1
ATOM 2195 C CA . SER A 1 280 ? -27.922 -19.654 24.354 1.00 18.26 345 SER A CA 1
ATOM 2196 C C . SER A 1 280 ? -28.490 -18.348 24.890 1.00 18.12 345 SER A C 1
ATOM 2197 O O . SER A 1 280 ? -29.364 -18.410 25.773 1.00 18.32 345 SER A O 1
ATOM 2200 N N . ASN A 1 281 ? -28.040 -17.200 24.391 1.00 16.98 346 ASN A N 1
ATOM 2201 C CA . ASN A 1 281 ? -28.592 -15.922 24.893 1.00 17.52 346 ASN A CA 1
ATOM 2202 C C . ASN A 1 281 ? -30.052 -15.749 24.453 1.00 17.70 346 ASN A C 1
ATOM 2203 O O . ASN A 1 281 ? -30.771 -14.996 25.116 1.00 17.93 346 ASN A O 1
ATOM 2208 N N . ASN A 1 282 ? -30.489 -16.397 23.381 1.00 17.71 347 ASN A N 1
ATOM 2209 C CA . ASN A 1 282 ? -31.862 -16.176 22.859 1.00 17.84 347 ASN A CA 1
ATOM 2210 C C . ASN A 1 282 ? -32.882 -16.963 23.672 1.00 18.68 347 ASN A C 1
ATOM 2211 O O . ASN A 1 282 ? -34.085 -16.710 23.484 1.00 18.11 347 ASN A O 1
ATOM 2216 N N . ILE A 1 283 ? -32.453 -17.831 24.594 1.00 18.46 348 ILE A N 1
ATOM 2217 C CA . ILE A 1 283 ? -33.410 -18.349 25.612 1.00 19.32 348 ILE A CA 1
ATOM 2218 C C . ILE A 1 283 ? -33.950 -17.146 26.395 1.00 18.85 348 ILE A C 1
ATOM 2219 O O . ILE A 1 283 ? -35.154 -17.086 26.704 1.00 18.38 348 ILE A O 1
ATOM 2224 N N . PHE A 1 284 ? -33.090 -16.200 26.746 1.00 17.77 349 PHE A N 1
ATOM 2225 C CA . PHE A 1 284 ? -33.498 -14.986 27.480 1.00 17.76 349 PHE A CA 1
ATOM 2226 C C . PHE A 1 284 ? -34.425 -14.146 26.601 1.00 17.89 349 PHE A C 1
ATOM 2227 O O . PHE A 1 284 ? -35.448 -13.661 27.095 1.00 19.28 349 PHE A O 1
ATOM 2235 N N . SER A 1 285 ? -34.112 -14.005 25.311 1.00 17.58 350 SER A N 1
ATOM 2236 C CA . SER A 1 285 ? -34.928 -13.193 24.379 1.00 17.92 350 SER A CA 1
ATOM 2237 C C . SER A 1 285 ? -36.341 -13.770 24.301 1.00 17.91 350 SER A C 1
ATOM 2238 O O . SER A 1 285 ? -37.319 -13.008 24.335 1.00 18.62 350 SER A O 1
ATOM 2241 N N . LEU A 1 286 ? -36.443 -15.088 24.191 1.00 18.07 351 LEU A N 1
ATOM 2242 C CA . LEU A 1 286 ? -37.771 -15.749 24.107 1.00 18.13 351 LEU A CA 1
ATOM 2243 C C . LEU A 1 286 ? -38.520 -15.576 25.429 1.00 18.24 351 LEU A C 1
ATOM 2244 O O . LEU A 1 286 ? -39.742 -15.334 25.399 1.00 18.85 351 LEU A O 1
ATOM 2249 N N . GLN A 1 287 ? -37.845 -15.741 26.557 1.00 17.96 352 GLN A N 1
ATOM 2250 C CA . GLN A 1 287 ? -38.511 -15.599 27.876 1.00 18.01 352 GLN A CA 1
ATOM 2251 C C . GLN A 1 287 ? -38.973 -14.146 28.046 1.00 18.66 352 GLN A C 1
ATOM 2252 O O . GLN A 1 287 ? -40.101 -13.927 28.500 1.00 19.18 352 GLN A O 1
ATOM 2258 N N . ALA A 1 288 ? -38.138 -13.178 27.681 1.00 18.35 353 ALA A N 1
ATOM 2259 C CA . ALA A 1 288 ? -38.513 -11.743 27.740 1.00 18.78 353 ALA A CA 1
ATOM 2260 C C . ALA A 1 288 ? -39.765 -11.500 26.884 1.00 19.12 353 ALA A C 1
ATOM 2261 O O . ALA A 1 288 ? -40.697 -10.807 27.348 1.00 19.85 353 ALA A O 1
ATOM 2263 N N . ALA A 1 289 ? -39.823 -12.059 25.681 1.00 19.35 354 ALA A N 1
ATOM 2264 C CA . ALA A 1 289 ? -41.008 -11.915 24.806 1.00 19.99 354 ALA A CA 1
ATOM 2265 C C . ALA A 1 289 ? -42.238 -12.471 25.529 1.00 20.81 354 ALA A C 1
ATOM 2266 O O . ALA A 1 289 ? -43.289 -11.779 25.559 1.00 20.98 354 ALA A O 1
ATOM 2268 N N . ALA A 1 290 ? -42.121 -13.668 26.106 1.00 20.93 355 ALA A N 1
ATOM 2269 C CA . ALA A 1 290 ? -43.251 -14.339 26.789 1.00 21.97 355 ALA A CA 1
ATOM 2270 C C . ALA A 1 290 ? -43.739 -13.467 27.950 1.00 24.45 355 ALA A C 1
ATOM 2271 O O . ALA A 1 290 ? -44.954 -13.431 28.205 1.00 28.11 355 ALA A O 1
ATOM 2273 N N . LYS A 1 291 ? -42.836 -12.783 28.641 1.00 23.69 356 LYS A N 1
ATOM 2274 C CA . LYS A 1 291 ? -43.190 -12.016 29.855 1.00 23.87 356 LYS A CA 1
ATOM 2275 C C . LYS A 1 291 ? -43.627 -10.591 29.510 1.00 24.54 356 LYS A C 1
ATOM 2276 O O . LYS A 1 291 ? -43.990 -9.865 30.437 1.00 26.14 356 LYS A O 1
ATOM 2282 N N . THR A 1 292 ? -43.578 -10.179 28.242 1.00 23.05 357 THR A N 1
ATOM 2283 C CA . THR A 1 292 ? -43.904 -8.788 27.842 1.00 22.77 357 THR A CA 1
ATOM 2284 C C . THR A 1 292 ? -45.064 -8.761 26.847 1.00 23.69 357 THR A C 1
ATOM 2285 O O . THR A 1 292 ? -45.282 -7.686 26.255 1.00 25.20 357 THR A O 1
ATOM 2289 N N . GLY A 1 293 ? -45.748 -9.884 26.635 1.00 24.39 358 GLY A N 1
ATOM 2290 C CA . GLY A 1 293 ? -46.896 -9.929 25.708 1.00 24.87 358 GLY A CA 1
ATOM 2291 C C . GLY A 1 293 ? -46.469 -9.947 24.251 1.00 24.63 358 GLY A C 1
ATOM 2292 O O . GLY A 1 293 ? -47.304 -9.659 23.373 1.00 26.75 358 GLY A O 1
ATOM 2293 N N . ASN A 1 294 ? -45.207 -10.285 23.967 1.00 21.93 359 ASN A N 1
ATOM 2294 C CA . ASN A 1 294 ? -44.697 -10.335 22.579 1.00 22.12 359 ASN A CA 1
ATOM 2295 C C . ASN A 1 294 ? -44.855 -11.750 22.054 1.00 22.71 359 ASN A C 1
ATOM 2296 O O . ASN A 1 294 ? -44.834 -12.709 22.848 1.00 23.10 359 ASN A O 1
ATOM 2301 N N . GLU A 1 295 ? -45.009 -11.877 20.747 1.00 23.42 360 GLU A N 1
ATOM 2302 C CA . GLU A 1 295 ? -45.106 -13.203 20.116 1.00 24.80 360 GLU A CA 1
ATOM 2303 C C . GLU A 1 295 ? -43.725 -13.863 20.096 1.00 24.06 360 GLU A C 1
ATOM 2304 O O . GLU A 1 295 ? -42.690 -13.160 19.949 1.00 25.71 360 GLU A O 1
ATOM 2310 N N . SER A 1 296 ? -43.716 -15.180 20.240 1.00 23.05 361 SER A N 1
ATOM 2311 C CA . SER A 1 296 ? -42.516 -16.031 20.078 1.00 22.80 361 SER A CA 1
ATOM 2312 C C . SER A 1 296 ? -41.931 -15.860 18.672 1.00 23.16 361 SER A C 1
ATOM 2313 O O . SER A 1 296 ? -42.638 -16.099 17.681 1.00 22.35 361 SER A O 1
ATOM 2316 N N . ARG A 1 297 ? -40.647 -15.558 18.594 1.00 21.78 362 ARG A N 1
ATOM 2317 C CA . ARG A 1 297 ? -39.946 -15.453 17.292 1.00 23.09 362 ARG A CA 1
ATOM 2318 C C . ARG A 1 297 ? -39.837 -16.834 16.637 1.00 22.85 362 ARG A C 1
ATOM 2319 O O . ARG A 1 297 ? -39.856 -16.904 15.404 1.00 23.44 362 ARG A O 1
ATOM 2327 N N . LEU A 1 298 ? -39.708 -17.906 17.411 1.00 22.37 363 LEU A N 1
ATOM 2328 C CA . LEU A 1 298 ? -39.670 -19.273 16.841 1.00 22.37 363 LEU A CA 1
ATOM 2329 C C . LEU A 1 298 ? -41.022 -19.570 16.180 1.00 23.37 363 LEU A C 1
ATOM 2330 O O . LEU A 1 298 ? -41.030 -20.152 15.087 1.00 23.96 363 LEU A O 1
ATOM 2335 N N . LYS A 1 299 ? -42.122 -19.166 16.805 1.00 23.31 364 LYS A N 1
ATOM 2336 C CA . LYS A 1 299 ? -43.475 -19.317 16.206 1.00 24.76 364 LYS A CA 1
ATOM 2337 C C . LYS A 1 299 ? -43.574 -18.483 14.919 1.00 25.40 364 LYS A C 1
ATOM 2338 O O . LYS A 1 299 ? -43.997 -19.025 13.881 1.00 25.31 364 LYS A O 1
ATOM 2344 N N . ARG A 1 300 ? -43.199 -17.209 14.990 1.00 26.41 365 ARG A N 1
ATOM 2345 C CA . ARG A 1 300 ? -43.317 -16.272 13.841 1.00 27.61 365 ARG A CA 1
ATOM 2346 C C . ARG A 1 300 ? -42.506 -16.793 12.648 1.00 28.19 365 ARG A C 1
ATOM 2347 O O . ARG A 1 300 ? -42.996 -16.682 11.528 1.00 27.75 365 ARG A O 1
ATOM 2355 N N . GLN A 1 301 ? -41.340 -17.382 12.894 1.00 26.08 366 GLN A N 1
ATOM 2356 C CA . GLN A 1 301 ? -40.417 -17.831 11.818 1.00 26.63 366 GLN A CA 1
ATOM 2357 C C . GLN A 1 301 ? -40.714 -19.274 11.393 1.00 26.02 366 GLN A C 1
ATOM 2358 O O . GLN A 1 301 ? -40.053 -19.756 10.460 1.00 26.60 366 GLN A O 1
ATOM 2364 N N . GLY A 1 302 ? -41.667 -19.959 12.020 1.00 25.43 367 GLY A N 1
ATOM 2365 C CA . GLY A 1 302 ? -41.912 -21.392 11.768 1.00 25.06 367 GLY A CA 1
ATOM 2366 C C . GLY A 1 302 ? -40.641 -22.200 11.995 1.00 24.38 367 GLY A C 1
ATOM 2367 O O . GLY A 1 302 ? -40.360 -23.103 11.224 1.00 25.25 367 GLY A O 1
ATOM 2368 N N . SER A 1 303 ? -39.876 -21.860 13.037 1.00 24.42 368 SER A N 1
ATOM 2369 C CA . SER A 1 303 ? -38.535 -22.433 13.309 1.00 23.45 368 SER A CA 1
ATOM 2370 C C . SER A 1 303 ? -38.614 -23.899 13.727 1.00 23.16 368 SER A C 1
ATOM 2371 O O . SER A 1 303 ? -37.629 -24.606 13.541 1.00 23.16 368 SER A O 1
ATOM 2374 N N . TYR A 1 304 ? -39.698 -24.353 14.341 1.00 22.98 369 TYR A N 1
ATOM 2375 C CA . TYR A 1 304 ? -39.813 -25.752 14.829 1.00 23.33 369 TYR A CA 1
ATOM 2376 C C . TYR A 1 304 ? -39.711 -26.700 13.634 1.00 24.59 369 TYR A C 1
ATOM 2377 O O . TYR A 1 304 ? -38.896 -27.620 13.680 1.00 23.82 369 TYR A O 1
ATOM 2386 N N . ASP A 1 305 ? -40.493 -26.434 12.592 1.00 25.39 370 ASP A N 1
ATOM 2387 C CA . ASP A 1 305 ? -40.468 -27.271 11.370 1.00 26.69 370 ASP A CA 1
ATOM 2388 C C . ASP A 1 305 ? -39.089 -27.140 10.715 1.00 25.86 370 ASP A C 1
ATOM 2389 O O . ASP A 1 305 ? -38.539 -28.170 10.287 1.00 26.48 370 ASP A O 1
ATOM 2394 N N . LYS A 1 306 ? -38.560 -25.928 10.596 1.00 24.72 371 LYS A N 1
ATOM 2395 C CA . LYS A 1 306 ? -37.262 -25.686 9.920 1.00 25.89 371 LYS A CA 1
ATOM 2396 C C . LYS A 1 306 ? -36.155 -26.457 10.638 1.00 24.97 371 LYS A C 1
ATOM 2397 O O . LYS A 1 306 ? -35.298 -27.076 9.979 1.00 24.04 371 LYS A O 1
ATOM 2403 N N . ALA A 1 307 ? -36.150 -26.414 11.966 1.00 23.67 372 ALA A N 1
ATOM 2404 C CA . ALA A 1 307 ? -35.108 -27.070 12.777 1.00 22.71 372 ALA A CA 1
ATOM 2405 C C . ALA A 1 307 ? -35.224 -28.585 12.663 1.00 24.29 372 ALA A C 1
ATOM 2406 O O . ALA A 1 307 ? -34.199 -29.249 12.512 1.00 23.73 372 ALA A O 1
ATOM 2408 N N . ARG A 1 308 ? -36.428 -29.125 12.781 1.00 24.87 373 ARG A N 1
ATOM 2409 C CA . ARG A 1 308 ? -36.657 -30.584 12.647 1.00 25.55 373 ARG A CA 1
ATOM 2410 C C . ARG A 1 308 ? -36.208 -31.022 11.250 1.00 26.24 373 ARG A C 1
ATOM 2411 O O . ARG A 1 308 ? -35.527 -32.048 11.168 1.00 27.43 373 ARG A O 1
ATOM 2419 N N . LYS A 1 309 ? -36.495 -30.231 10.215 1.00 27.19 374 LYS A N 1
ATOM 2420 C CA . LYS A 1 309 ? -36.066 -30.558 8.828 1.00 28.46 374 LYS A CA 1
ATOM 2421 C C . LYS A 1 309 ? -34.534 -30.567 8.751 1.00 28.71 374 LYS A C 1
ATOM 2422 O O . LYS A 1 309 ? -33.960 -31.533 8.174 1.00 28.12 374 LYS A O 1
ATOM 2428 N N . GLU A 1 310 ? -33.867 -29.549 9.287 1.00 26.39 375 GLU A N 1
ATOM 2429 C CA . GLU A 1 310 ? -32.401 -29.446 9.111 1.00 26.55 375 GLU A CA 1
ATOM 2430 C C . GLU A 1 310 ? -31.705 -30.554 9.899 1.00 26.53 375 GLU A C 1
ATOM 2431 O O . GLU A 1 310 ? -30.831 -31.235 9.332 1.00 27.02 375 GLU A O 1
ATOM 2437 N N . ILE A 1 311 ? -32.022 -30.680 11.189 1.00 26.44 376 ILE A N 1
ATOM 2438 C CA . ILE A 1 311 ? -31.189 -31.487 12.119 1.00 25.95 376 ILE A CA 1
ATOM 2439 C C . ILE A 1 311 ? -31.733 -32.906 12.198 1.00 26.83 376 ILE A C 1
ATOM 2440 O O . ILE A 1 311 ? -30.925 -33.851 12.039 1.00 27.74 376 ILE A O 1
ATOM 2445 N N . ILE A 1 312 ? -33.026 -33.068 12.481 1.00 26.52 377 ILE A N 1
ATOM 2446 C CA . ILE A 1 312 ? -33.586 -34.419 12.777 1.00 27.54 377 ILE A CA 1
ATOM 2447 C C . ILE A 1 312 ? -33.735 -35.182 11.457 1.00 29.04 377 ILE A C 1
ATOM 2448 O O . ILE A 1 312 ? -33.172 -36.277 11.344 1.00 30.11 377 ILE A O 1
ATOM 2453 N N . GLU A 1 313 ? -34.455 -34.616 10.496 1.00 30.02 378 GLU A N 1
ATOM 2454 C CA . GLU A 1 313 ? -34.658 -35.280 9.174 1.00 31.35 378 GLU A CA 1
ATOM 2455 C C . GLU A 1 313 ? -33.322 -35.360 8.433 1.00 31.64 378 GLU A C 1
ATOM 2456 O O . GLU A 1 313 ? -33.095 -36.384 7.757 1.00 32.42 378 GLU A O 1
ATOM 2462 N N . GLY A 1 314 ? -32.450 -34.364 8.578 1.00 29.90 379 GLY A N 1
ATOM 2463 C CA . GLY A 1 314 ? -31.115 -34.359 7.959 1.00 30.11 379 GLY A CA 1
ATOM 2464 C C . GLY A 1 314 ? -30.168 -35.360 8.604 1.00 30.27 379 GLY A C 1
ATOM 2465 O O . GLY A 1 314 ? -29.116 -35.625 7.990 1.00 30.74 379 GLY A O 1
ATOM 2466 N N . GLU A 1 315 ? -30.488 -35.845 9.812 1.00 31.48 380 GLU A N 1
ATOM 2467 C CA . GLU A 1 315 ? -29.659 -36.783 10.618 1.00 32.95 380 GLU A CA 1
ATOM 2468 C C . GLU A 1 315 ? -28.234 -36.226 10.755 1.00 31.79 380 GLU A C 1
ATOM 2469 O O . GLU A 1 315 ? -27.255 -36.987 10.602 1.00 33.00 380 GLU A O 1
ATOM 2475 N N . ILE A 1 316 ? -28.107 -34.927 11.036 1.00 28.72 381 ILE A N 1
ATOM 2476 C CA . ILE A 1 316 ? -26.786 -34.264 11.234 1.00 27.84 381 ILE A CA 1
ATOM 2477 C C . ILE A 1 316 ? -26.560 -34.072 12.739 1.00 26.67 381 ILE A C 1
ATOM 2478 O O . ILE A 1 316 ? -27.534 -34.183 13.517 1.00 27.01 381 ILE A O 1
ATOM 2483 N N . ALA A 1 317 ? -25.311 -33.829 13.113 1.00 26.17 382 ALA A N 1
ATOM 2484 C CA . ALA A 1 317 ? -24.949 -33.439 14.490 1.00 25.40 382 ALA A CA 1
ATOM 2485 C C . ALA A 1 317 ? -25.561 -32.066 14.785 1.00 24.90 382 ALA A C 1
ATOM 2486 O O . ALA A 1 317 ? -25.607 -31.180 13.904 1.00 23.83 382 ALA A O 1
ATOM 2488 N N . TYR A 1 318 ? -26.003 -31.879 16.024 1.00 23.35 383 TYR A N 1
ATOM 2489 C CA . TYR A 1 318 ? -26.359 -30.540 16.544 1.00 22.90 383 TYR A CA 1
ATOM 2490 C C . TYR A 1 318 ? -25.228 -29.560 16.206 1.00 23.11 383 TYR A C 1
ATOM 2491 O O . TYR A 1 318 ? -25.482 -28.431 15.770 1.00 24.27 383 TYR A O 1
ATOM 2500 N N . LEU A 1 319 ? -23.982 -29.999 16.373 1.00 23.39 384 LEU A N 1
ATOM 2501 C CA . LEU A 1 319 ? -22.766 -29.182 16.132 1.00 24.91 384 LEU A CA 1
ATOM 2502 C C . LEU A 1 319 ? -22.596 -28.837 14.644 1.00 26.15 384 LEU A C 1
ATOM 2503 O O . LEU A 1 319 ? -21.793 -27.927 14.345 1.00 27.30 384 LEU A O 1
ATOM 2508 N N . GLN A 1 320 ? -23.349 -29.489 13.750 1.00 27.14 385 GLN A N 1
ATOM 2509 C CA . GLN A 1 320 ? -23.283 -29.251 12.284 1.00 27.45 385 GLN A CA 1
ATOM 2510 C C . GLN A 1 320 ? -24.393 -28.298 11.835 1.00 27.50 385 GLN A C 1
ATOM 2511 O O . GLN A 1 320 ? -24.378 -27.882 10.654 1.00 27.58 385 GLN A O 1
ATOM 2517 N N . SER A 1 321 ? -25.313 -27.910 12.721 1.00 25.23 386 SER A N 1
ATOM 2518 C CA . SER A 1 321 ? -26.405 -26.992 12.326 1.00 26.27 386 SER A CA 1
ATOM 2519 C C . SER A 1 321 ? -25.805 -25.651 11.898 1.00 27.37 386 SER A C 1
ATOM 2520 O O . SER A 1 321 ? -24.849 -25.162 12.555 1.00 27.09 386 SER A O 1
ATOM 2523 N N . LYS A 1 322 ? -26.368 -25.057 10.852 1.00 28.48 387 LYS A N 1
ATOM 2524 C CA . LYS A 1 322 ? -25.851 -23.802 10.259 1.00 30.25 387 LYS A CA 1
ATOM 2525 C C . LYS A 1 322 ? -26.823 -22.657 10.539 1.00 28.75 387 LYS A C 1
ATOM 2526 O O . LYS A 1 322 ? -26.701 -21.603 9.908 1.00 30.48 387 LYS A O 1
ATOM 2532 N N . ASP A 1 323 ? -27.729 -22.825 11.499 1.00 26.08 388 ASP A N 1
ATOM 2533 C CA . ASP A 1 323 ? -28.786 -21.817 11.743 1.00 25.66 388 ASP A CA 1
ATOM 2534 C C . ASP A 1 323 ? -28.972 -21.667 13.253 1.00 23.51 388 ASP A C 1
ATOM 2535 O O . ASP A 1 323 ? -29.341 -22.641 13.913 1.00 22.57 388 ASP A O 1
ATOM 2540 N N . VAL A 1 324 ? -28.703 -20.478 13.781 1.00 23.13 389 VAL A N 1
ATOM 2541 C CA . VAL A 1 324 ? -28.727 -20.267 15.256 1.00 22.37 389 VAL A CA 1
ATOM 2542 C C . VAL A 1 324 ? -30.155 -20.388 15.786 1.00 21.55 389 VAL A C 1
ATOM 2543 O O . VAL A 1 324 ? -30.289 -20.688 16.979 1.00 20.54 389 VAL A O 1
ATOM 2547 N N . PHE A 1 325 ? -31.177 -20.142 14.973 1.00 21.29 390 PHE A N 1
ATOM 2548 C CA . PHE A 1 325 ? -32.569 -20.326 15.438 1.00 22.60 390 PHE A CA 1
ATOM 2549 C C . PHE A 1 325 ? -32.915 -21.811 15.450 1.00 22.07 390 PHE A C 1
ATOM 2550 O O . PHE A 1 325 ? -33.643 -22.240 16.367 1.00 22.07 390 PHE A O 1
ATOM 2558 N N . ASN A 1 326 ? -32.398 -22.607 14.513 1.00 21.52 391 ASN A N 1
ATOM 2559 C CA . ASN A 1 326 ? -32.609 -24.071 14.559 1.00 21.98 391 ASN A CA 1
ATOM 2560 C C . ASN A 1 326 ? -31.951 -24.626 15.820 1.00 21.33 391 ASN A C 1
ATOM 2561 O O . ASN A 1 326 ? -32.571 -25.459 16.479 1.00 21.51 391 ASN A O 1
ATOM 2566 N N . LYS A 1 327 ? -30.756 -24.163 16.189 1.00 20.64 392 LYS A N 1
ATOM 2567 C CA . LYS A 1 327 ? -30.067 -24.688 17.390 1.00 21.12 392 LYS A CA 1
ATOM 2568 C C . LYS A 1 327 ? -30.823 -24.270 18.667 1.00 20.09 392 LYS A C 1
ATOM 2569 O O . LYS A 1 327 ? -30.720 -24.955 19.664 1.00 21.27 392 LYS A O 1
ATOM 2575 N N . LEU A 1 328 ? -31.508 -23.138 18.629 1.00 20.49 393 LEU A N 1
ATOM 2576 C CA . LEU A 1 328 ? -32.301 -22.622 19.771 1.00 19.39 393 LEU A CA 1
ATOM 2577 C C . LEU A 1 328 ? -33.538 -23.486 20.020 1.00 19.72 393 LEU A C 1
ATOM 2578 O O . LEU A 1 328 ? -33.938 -23.631 21.177 1.00 18.96 393 LEU A O 1
ATOM 2583 N N . VAL A 1 329 ? -34.111 -24.071 18.969 1.00 19.43 394 VAL A N 1
ATOM 2584 C CA . VAL A 1 329 ? -35.411 -24.789 19.075 1.00 19.73 394 VAL A CA 1
ATOM 2585 C C . VAL A 1 329 ? -35.355 -25.832 20.188 1.00 20.50 394 VAL A C 1
ATOM 2586 O O . VAL A 1 329 ? -36.201 -25.803 21.072 1.00 19.74 394 VAL A O 1
ATOM 2590 N N . PRO A 1 330 ? -34.428 -26.821 20.215 1.00 20.21 395 PRO A N 1
ATOM 2591 C CA . PRO A 1 330 ? -34.460 -27.812 21.297 1.00 20.96 395 PRO A CA 1
ATOM 2592 C C . PRO A 1 330 ? -34.303 -27.179 22.691 1.00 20.66 395 PRO A C 1
ATOM 2593 O O . PRO A 1 330 ? -34.881 -27.658 23.639 1.00 20.33 395 PRO A O 1
ATOM 2597 N N . LEU A 1 331 ? -33.512 -26.111 22.809 1.00 20.61 396 LEU A N 1
ATOM 2598 C CA . LEU A 1 331 ? -33.325 -25.449 24.129 1.00 20.15 396 LEU A CA 1
ATOM 2599 C C . LEU A 1 331 ? -34.676 -24.914 24.599 1.00 20.01 396 LEU A C 1
ATOM 2600 O O . LEU A 1 331 ? -34.959 -24.967 25.811 1.00 19.11 396 LEU A O 1
ATOM 2605 N N . TRP A 1 332 ? -35.477 -24.381 23.688 1.00 18.88 397 TRP A N 1
ATOM 2606 C CA . TRP A 1 332 ? -36.761 -23.767 24.083 1.00 19.27 397 TRP A CA 1
ATOM 2607 C C . TRP A 1 332 ? -37.820 -24.859 24.240 1.00 19.97 397 TRP A C 1
ATOM 2608 O O . TRP A 1 332 ? -38.684 -24.719 25.111 1.00 19.66 397 TRP A O 1
ATOM 2619 N N . GLN A 1 333 ? -37.764 -25.927 23.443 1.00 20.29 398 GLN A N 1
ATOM 2620 C CA . GLN A 1 333 ? -38.683 -27.063 23.644 1.00 20.20 398 GLN A CA 1
ATOM 2621 C C . GLN A 1 333 ? -38.542 -27.578 25.082 1.00 20.49 398 GLN A C 1
ATOM 2622 O O . GLN A 1 333 ? -39.574 -27.893 25.703 1.00 20.73 398 GLN A O 1
ATOM 2628 N N . LEU A 1 334 ? -37.317 -27.703 25.599 1.00 20.06 399 LEU A N 1
ATOM 2629 C CA . LEU A 1 334 ? -37.111 -28.197 26.984 1.00 19.97 399 LEU A CA 1
ATOM 2630 C C . LEU A 1 334 ? -37.846 -27.284 27.970 1.00 19.78 399 LEU A C 1
ATOM 2631 O O . LEU A 1 334 ? -38.540 -27.773 28.875 1.00 20.19 399 LEU A O 1
ATOM 2636 N N . HIS A 1 335 ? -37.696 -25.975 27.804 1.00 19.24 400 HIS A N 1
ATOM 2637 C CA . HIS A 1 335 ? -38.371 -24.988 28.671 1.00 18.82 400 HIS A CA 1
ATOM 2638 C C . HIS A 1 335 ? -39.891 -25.131 28.554 1.00 19.22 400 HIS A C 1
ATOM 2639 O O . HIS A 1 335 ? -40.571 -25.249 29.599 1.00 19.63 400 HIS A O 1
ATOM 2646 N N . LEU A 1 336 ? -40.426 -25.098 27.337 1.00 20.58 401 LEU A N 1
ATOM 2647 C CA . LEU A 1 336 ? -41.901 -25.116 27.163 1.00 20.44 401 LEU A CA 1
ATOM 2648 C C . LEU A 1 336 ? -42.450 -26.439 27.712 1.00 21.57 401 LEU A C 1
ATOM 2649 O O . LEU A 1 336 ? -43.502 -26.426 28.355 1.00 22.47 401 LEU A O 1
ATOM 2654 N N . TYR A 1 337 ? -41.766 -27.551 27.464 1.00 21.00 402 TYR A N 1
ATOM 2655 C CA . TYR A 1 337 ? -42.246 -28.880 27.904 1.00 21.81 402 TYR A CA 1
ATOM 2656 C C . TYR A 1 337 ? -42.229 -28.929 29.433 1.00 21.87 402 TYR A C 1
ATOM 2657 O O . TYR A 1 337 ? -43.257 -29.214 30.069 1.00 21.47 402 TYR A O 1
ATOM 2666 N N . PHE A 1 338 ? -41.076 -28.656 30.044 1.00 21.20 403 PHE A N 1
ATOM 2667 C CA . PHE A 1 338 ? -40.926 -28.888 31.501 1.00 21.15 403 PHE A CA 1
ATOM 2668 C C . PHE A 1 338 ? -41.743 -27.868 32.297 1.00 21.14 403 PHE A C 1
ATOM 2669 O O . PHE A 1 338 ? -42.347 -28.248 33.303 1.00 21.05 403 PHE A O 1
ATOM 2677 N N . THR A 1 339 ? -41.813 -26.618 31.859 1.00 20.89 404 THR A N 1
ATOM 2678 C CA . THR A 1 339 ? -42.509 -25.593 32.673 1.00 21.68 404 THR A CA 1
ATOM 2679 C C . THR A 1 339 ? -44.019 -25.849 32.641 1.00 22.93 404 THR A C 1
ATOM 2680 O O . THR A 1 339 ? -44.672 -25.451 33.624 1.00 24.85 404 THR A O 1
ATOM 2684 N N . LYS A 1 340 ? -44.540 -26.525 31.610 1.00 23.66 405 LYS A N 1
ATOM 2685 C CA . LYS A 1 340 ? -45.993 -26.821 31.511 1.00 25.88 405 LYS A CA 1
ATOM 2686 C C . LYS A 1 340 ? -46.305 -28.244 31.990 1.00 26.53 405 LYS A C 1
ATOM 2687 O O . LYS A 1 340 ? -47.509 -28.585 32.068 1.00 29.31 405 LYS A O 1
ATOM 2693 N N . ASN A 1 341 ? -45.299 -29.032 32.373 1.00 24.56 406 ASN A N 1
ATOM 2694 C CA . ASN A 1 341 ? -45.480 -30.422 32.869 1.00 25.56 406 ASN A CA 1
ATOM 2695 C C . ASN A 1 341 ? -44.879 -30.557 34.280 1.00 24.08 406 ASN A C 1
ATOM 2696 O O . ASN A 1 341 ? -44.306 -31.587 34.588 1.00 24.99 406 ASN A O 1
ATOM 2701 N N . GLY A 1 342 ? -45.017 -29.523 35.100 1.00 22.93 407 GLY A N 1
ATOM 2702 C CA . GLY A 1 342 ? -44.809 -29.597 36.553 1.00 22.78 407 GLY A CA 1
ATOM 2703 C C . GLY A 1 342 ? -43.401 -29.272 36.997 1.00 22.93 407 GLY A C 1
ATOM 2704 O O . GLY A 1 342 ? -43.125 -29.462 38.203 1.00 22.77 407 GLY A O 1
ATOM 2705 N N . HIS A 1 343 ? -42.559 -28.721 36.105 1.00 21.17 408 HIS A N 1
ATOM 2706 C CA . HIS A 1 343 ? -41.190 -28.278 36.466 1.00 20.13 408 HIS A CA 1
ATOM 2707 C C . HIS A 1 343 ? -41.032 -26.810 36.074 1.00 20.76 408 HIS A C 1
ATOM 2708 O O . HIS A 1 343 ? -40.212 -26.487 35.212 1.00 20.13 408 HIS A O 1
ATOM 2715 N N . PRO A 1 344 ? -41.758 -25.889 36.738 1.00 20.87 409 PRO A N 1
ATOM 2716 C CA . PRO A 1 344 ? -41.704 -24.469 36.394 1.00 20.91 409 PRO A CA 1
ATOM 2717 C C . PRO A 1 344 ? -40.334 -23.809 36.587 1.00 20.84 409 PRO A C 1
ATOM 2718 O O . PRO A 1 344 ? -40.142 -22.738 36.036 1.00 22.41 409 PRO A O 1
ATOM 2722 N N . ASP A 1 345 ? -39.431 -24.419 37.363 1.00 19.60 410 ASP A N 1
ATOM 2723 C CA . ASP A 1 345 ? -38.093 -23.850 37.669 1.00 19.64 410 ASP A CA 1
ATOM 2724 C C . ASP A 1 345 ? -37.031 -24.548 36.811 1.00 18.45 410 ASP A C 1
ATOM 2725 O O . ASP A 1 345 ? -35.864 -24.539 37.215 1.00 18.66 410 ASP A O 1
ATOM 2730 N N . PHE A 1 346 ? -37.402 -25.095 35.654 1.00 18.33 411 PHE A N 1
ATOM 2731 C CA . PHE A 1 346 ? -36.477 -25.899 34.811 1.00 18.03 411 PHE A CA 1
ATOM 2732 C C . PHE A 1 346 ? -35.134 -25.181 34.595 1.00 17.62 411 PHE A C 1
ATOM 2733 O O . PHE A 1 346 ? -34.077 -25.667 35.047 1.00 18.67 411 PHE A O 1
ATOM 2741 N N . TYR A 1 347 ? -35.102 -24.060 33.885 1.00 17.40 412 TYR A N 1
ATOM 2742 C CA . TYR A 1 347 ? -33.810 -23.381 33.599 1.00 16.85 412 TYR A CA 1
ATOM 2743 C C . TYR A 1 347 ? -33.187 -22.810 34.867 1.00 16.72 412 TYR A C 1
ATOM 2744 O O . TYR A 1 347 ? -31.969 -22.869 35.025 1.00 16.87 412 TYR A O 1
ATOM 2753 N N . PRO A 1 348 ? -33.943 -22.207 35.801 1.00 16.91 413 PRO A N 1
ATOM 2754 C CA . PRO A 1 348 ? -33.345 -21.771 37.065 1.00 16.70 413 PRO A CA 1
ATOM 2755 C C . PRO A 1 348 ? -32.517 -22.887 37.715 1.00 16.91 413 PRO A C 1
ATOM 2756 O O . PRO A 1 348 ? -31.404 -22.652 38.147 1.00 17.72 413 PRO A O 1
ATOM 2760 N N . ASP A 1 349 ? -33.058 -24.106 37.701 1.00 17.48 414 ASP A N 1
ATOM 2761 C CA . ASP A 1 349 ? -32.416 -25.276 38.359 1.00 18.24 414 ASP A CA 1
ATOM 2762 C C . ASP A 1 349 ? -31.263 -25.780 37.488 1.00 17.89 414 ASP A C 1
ATOM 2763 O O . ASP A 1 349 ? -30.210 -26.116 38.037 1.00 18.29 414 ASP A O 1
ATOM 2768 N N . VAL A 1 350 ? -31.439 -25.844 36.178 1.00 17.43 415 VAL A N 1
ATOM 2769 C CA . VAL A 1 350 ? -30.361 -26.300 35.257 1.00 17.51 415 VAL A CA 1
ATOM 2770 C C . VAL A 1 350 ? -29.181 -25.337 35.374 1.00 17.45 415 VAL A C 1
ATOM 2771 O O . VAL A 1 350 ? -28.032 -25.794 35.488 1.00 17.64 415 VAL A O 1
ATOM 2775 N N . MET A 1 351 ? -29.435 -24.034 35.380 1.00 17.94 416 MET A N 1
ATOM 2776 C CA . MET A 1 351 ? -28.308 -23.084 35.429 1.00 17.27 416 MET A CA 1
ATOM 2777 C C . MET A 1 351 ? -27.622 -23.159 36.793 1.00 17.87 416 MET A C 1
ATOM 2778 O O . MET A 1 351 ? -26.376 -23.141 36.830 1.00 18.64 416 MET A O 1
ATOM 2783 N N . GLU A 1 352 ? -28.363 -23.289 37.893 1.00 18.02 417 GLU A N 1
ATOM 2784 C CA . GLU A 1 352 ? -27.751 -23.471 39.237 1.00 18.18 417 GLU A CA 1
ATOM 2785 C C . GLU A 1 352 ? -26.948 -24.772 39.251 1.00 18.38 417 GLU A C 1
ATOM 2786 O O . GLU A 1 352 ? -25.809 -24.775 39.778 1.00 18.92 417 GLU A O 1
ATOM 2792 N N . TYR A 1 353 ? -27.480 -25.827 38.648 1.00 18.63 418 TYR A N 1
ATOM 2793 C CA . TYR A 1 353 ? -26.797 -27.147 38.615 1.00 18.94 418 TYR A CA 1
ATOM 2794 C C . TYR A 1 353 ? -25.464 -26.983 37.891 1.00 19.32 418 TYR A C 1
ATOM 2795 O O . TYR A 1 353 ? -24.413 -27.459 38.378 1.00 20.06 418 TYR A O 1
ATOM 2804 N N . LEU A 1 354 ? -25.477 -26.292 36.764 1.00 18.85 419 LEU A N 1
ATOM 2805 C CA . LEU A 1 354 ? -24.230 -26.118 35.981 1.00 19.12 419 LEU A CA 1
ATOM 2806 C C . LEU A 1 354 ? -23.272 -25.187 36.729 1.00 19.73 419 LEU A C 1
ATOM 2807 O O . LEU A 1 354 ? -22.055 -25.435 36.674 1.00 19.71 419 LEU A O 1
ATOM 2812 N N . ARG A 1 355 ? -23.756 -24.151 37.423 1.00 19.96 420 ARG A N 1
ATOM 2813 C CA . ARG A 1 355 ? -22.859 -23.287 38.220 1.00 20.34 420 ARG A CA 1
ATOM 2814 C C . ARG A 1 355 ? -22.114 -24.144 39.249 1.00 21.30 420 ARG A C 1
ATOM 2815 O O . ARG A 1 355 ? -20.909 -23.924 39.443 1.00 22.43 420 ARG A O 1
ATOM 2823 N N . ASN A 1 356 ? -22.802 -25.100 39.861 1.00 22.17 421 ASN A N 1
ATOM 2824 C CA . ASN A 1 356 ? -22.247 -25.905 40.980 1.00 23.05 421 ASN A CA 1
ATOM 2825 C C . ASN A 1 356 ? -21.433 -27.085 40.441 1.00 24.30 421 ASN A C 1
ATOM 2826 O O . ASN A 1 356 ? -20.498 -27.496 41.139 1.00 26.58 421 ASN A O 1
ATOM 2831 N N . ASN A 1 357 ? -21.751 -27.605 39.262 1.00 23.58 422 ASN A N 1
ATOM 2832 C CA . ASN A 1 357 ? -21.266 -28.959 38.855 1.00 23.35 422 ASN A CA 1
ATOM 2833 C C . ASN A 1 357 ? -20.476 -28.952 37.550 1.00 24.22 422 ASN A C 1
ATOM 2834 O O . ASN A 1 357 ? -19.765 -29.944 37.311 1.00 25.30 422 ASN A O 1
ATOM 2839 N N . ALA A 1 358 ? -20.590 -27.948 36.689 1.00 22.93 423 ALA A N 1
ATOM 2840 C CA . ALA A 1 358 ? -19.931 -27.996 35.367 1.00 22.73 423 ALA A CA 1
ATOM 2841 C C . ALA A 1 358 ? -18.420 -27.848 35.546 1.00 22.85 423 ALA A C 1
ATOM 2842 O O . ALA A 1 358 ? -17.975 -27.212 36.514 1.00 23.66 423 ALA A O 1
ATOM 2844 N N . GLY A 1 359 ? -17.672 -28.376 34.584 1.00 24.32 424 GLY A N 1
ATOM 2845 C CA . GLY A 1 359 ? -16.215 -28.242 34.543 1.00 24.64 424 GLY A CA 1
ATOM 2846 C C . GLY A 1 359 ? -15.761 -26.865 34.124 1.00 26.06 424 GLY A C 1
ATOM 2847 O O . GLY A 1 359 ? -16.582 -25.940 34.006 1.00 24.43 424 GLY A O 1
ATOM 2848 N N . ASN A 1 360 ? -14.447 -26.724 33.945 1.00 27.43 425 ASN A N 1
ATOM 2849 C CA . ASN A 1 360 ? -13.789 -25.448 33.592 1.00 29.98 425 ASN A CA 1
ATOM 2850 C C . ASN A 1 360 ? -13.031 -25.684 32.291 1.00 28.99 425 ASN A C 1
ATOM 2851 O O . ASN A 1 360 ? -11.903 -26.217 32.348 1.00 31.15 425 ASN A O 1
ATOM 2856 N N . TYR A 1 361 ? -13.659 -25.375 31.162 1.00 27.41 426 TYR A N 1
ATOM 2857 C CA . TYR A 1 361 ? -13.149 -25.698 29.806 1.00 27.50 426 TYR A CA 1
ATOM 2858 C C . TYR A 1 361 ? -13.065 -24.430 28.970 1.00 27.55 426 TYR A C 1
ATOM 2859 O O . TYR A 1 361 ? -13.930 -23.540 29.070 1.00 27.52 426 TYR A O 1
ATOM 2868 N N . GLY A 1 362 ? -12.024 -24.380 28.140 1.00 29.14 427 GLY A N 1
ATOM 2869 C CA . GLY A 1 362 ? -11.831 -23.318 27.144 1.00 27.67 427 GLY A CA 1
ATOM 2870 C C . GLY A 1 362 ? -11.586 -23.931 25.787 1.00 27.31 427 GLY A C 1
ATOM 2871 O O . GLY A 1 362 ? -11.231 -25.133 25.723 1.00 28.10 427 GLY A O 1
ATOM 2872 N N . GLY A 1 363 ? -11.803 -23.137 24.741 1.00 28.35 428 GLY A N 1
ATOM 2873 C CA . GLY A 1 363 ? -11.470 -23.500 23.354 1.00 27.66 428 GLY A CA 1
ATOM 2874 C C . GLY A 1 363 ? -12.091 -24.821 22.957 1.00 27.75 428 GLY A C 1
ATOM 2875 O O . GLY A 1 363 ? -13.308 -25.026 23.162 1.00 26.17 428 GLY A O 1
ATOM 2876 N N . ASN A 1 364 ? -11.280 -25.738 22.430 1.00 28.13 429 ASN A N 1
ATOM 2877 C CA . ASN A 1 364 ? -11.797 -26.995 21.836 1.00 28.68 429 ASN A CA 1
ATOM 2878 C C . ASN A 1 364 ? -12.361 -27.925 22.914 1.00 27.86 429 ASN A C 1
ATOM 2879 O O . ASN A 1 364 ? -13.102 -28.850 22.551 1.00 28.33 429 ASN A O 1
ATOM 2884 N N . ASP A 1 365 ? -12.040 -27.683 24.188 1.00 26.80 430 ASP A N 1
ATOM 2885 C CA . ASP A 1 365 ? -12.545 -28.508 25.315 1.00 26.46 430 ASP A CA 1
ATOM 2886 C C . ASP A 1 365 ? -13.985 -28.106 25.650 1.00 25.05 430 ASP A C 1
ATOM 2887 O O . ASP A 1 365 ? -14.630 -28.866 26.371 1.00 25.41 430 ASP A O 1
ATOM 2892 N N . THR A 1 366 ? -14.478 -26.965 25.157 1.00 24.61 431 THR A N 1
ATOM 2893 C CA . THR A 1 366 ? -15.834 -26.480 25.544 1.00 23.36 431 THR A CA 1
ATOM 2894 C C . THR A 1 366 ? -16.917 -27.438 25.059 1.00 23.26 431 THR A C 1
ATOM 2895 O O . THR A 1 366 ? -18.019 -27.434 25.632 1.00 22.35 431 THR A O 1
ATOM 2899 N N . VAL A 1 367 ? -16.649 -28.291 24.077 1.00 22.83 432 VAL A N 1
ATOM 2900 C CA . VAL A 1 367 ? -17.661 -29.280 23.632 1.00 23.35 432 VAL A CA 1
ATOM 2901 C C . VAL A 1 367 ? -18.045 -30.207 24.794 1.00 22.72 432 VAL A C 1
ATOM 2902 O O . VAL A 1 367 ? -19.156 -30.711 24.788 1.00 22.47 432 VAL A O 1
ATOM 2906 N N . LYS A 1 368 ? -17.190 -30.403 25.796 1.00 23.61 433 LYS A N 1
ATOM 2907 C CA . LYS A 1 368 ? -17.543 -31.220 26.984 1.00 24.64 433 LYS A CA 1
ATOM 2908 C C . LYS A 1 368 ? -18.787 -30.630 27.658 1.00 23.03 433 LYS A C 1
ATOM 2909 O O . LYS A 1 368 ? -19.575 -31.384 28.234 1.00 22.61 433 LYS A O 1
ATOM 2915 N N . TYR A 1 369 ? -18.984 -29.317 27.557 1.00 22.45 434 TYR A N 1
ATOM 2916 C CA . TYR A 1 369 ? -20.184 -28.692 28.154 1.00 21.14 434 TYR A CA 1
ATOM 2917 C C . TYR A 1 369 ? -21.473 -29.172 27.491 1.00 21.37 434 TYR A C 1
ATOM 2918 O O . TYR A 1 369 ? -22.514 -29.170 28.151 1.00 20.01 434 TYR A O 1
ATOM 2927 N N . GLN A 1 370 ? -21.436 -29.564 26.219 1.00 20.99 435 GLN A N 1
ATOM 2928 C CA . GLN A 1 370 ? -22.656 -30.026 25.527 1.00 21.21 435 GLN A CA 1
ATOM 2929 C C . GLN A 1 370 ? -23.187 -31.237 26.299 1.00 21.71 435 GLN A C 1
ATOM 2930 O O . GLN A 1 370 ? -24.401 -31.333 26.512 1.00 21.28 435 GLN A O 1
ATOM 2936 N N . PHE A 1 371 ? -22.292 -32.128 26.720 1.00 22.04 436 PHE A N 1
ATOM 2937 C CA . PHE A 1 371 ? -22.658 -33.367 27.447 1.00 23.10 436 PHE A CA 1
ATOM 2938 C C . PHE A 1 371 ? -22.990 -33.037 28.905 1.00 22.01 436 PHE A C 1
ATOM 2939 O O . PHE A 1 371 ? -23.934 -33.655 29.450 1.00 22.35 436 PHE A O 1
ATOM 2947 N N . GLU A 1 372 ? -22.288 -32.089 29.532 1.00 22.09 437 GLU A N 1
ATOM 2948 C CA . GLU A 1 372 ? -22.632 -31.673 30.923 1.00 22.16 437 GLU A CA 1
ATOM 2949 C C . GLU A 1 372 ? -24.022 -31.036 30.931 1.00 21.10 437 GLU A C 1
ATOM 2950 O O . GLU A 1 372 ? -24.749 -31.264 31.914 1.00 21.15 437 GLU A O 1
ATOM 2956 N N . PHE A 1 373 ? -24.377 -30.314 29.869 1.00 20.79 438 PHE A N 1
ATOM 2957 C CA . PHE A 1 373 ? -25.727 -29.708 29.727 1.00 20.37 438 PHE A CA 1
ATOM 2958 C C . PHE A 1 373 ? -26.773 -30.818 29.685 1.00 20.55 438 PHE A C 1
ATOM 2959 O O . PHE A 1 373 ? -27.798 -30.766 30.405 1.00 20.57 438 PHE A O 1
ATOM 2967 N N . VAL A 1 374 ? -26.538 -31.840 28.863 1.00 20.07 439 VAL A N 1
ATOM 2968 C CA . VAL A 1 374 ? -27.470 -32.994 28.758 1.00 21.01 439 VAL A CA 1
ATOM 2969 C C . VAL A 1 374 ? -27.657 -33.599 30.150 1.00 20.73 439 VAL A C 1
ATOM 2970 O O . VAL A 1 374 ? -28.801 -33.834 30.556 1.00 20.55 439 VAL A O 1
ATOM 2974 N N . LYS A 1 375 ? -26.566 -33.885 30.858 1.00 21.42 440 LYS A N 1
ATOM 2975 C CA . LYS A 1 375 ? -26.628 -34.505 32.199 1.00 22.38 440 LYS A CA 1
ATOM 2976 C C . LYS A 1 375 ? -27.437 -33.620 33.152 1.00 21.96 440 LYS A C 1
ATOM 2977 O O . LYS A 1 375 ? -28.278 -34.127 33.897 1.00 21.40 440 LYS A O 1
ATOM 2983 N N . ALA A 1 376 ? -27.212 -32.304 33.125 1.00 20.81 441 ALA A N 1
ATOM 2984 C CA . ALA A 1 376 ? -27.920 -31.374 34.027 1.00 20.43 441 ALA A CA 1
ATOM 2985 C C . ALA A 1 376 ? -29.433 -31.464 33.768 1.00 19.29 441 ALA A C 1
ATOM 2986 O O . ALA A 1 376 ? -30.217 -31.474 34.733 1.00 19.74 441 ALA A O 1
ATOM 2988 N N . CYS A 1 377 ? -29.838 -31.441 32.503 1.00 19.41 442 CYS A N 1
ATOM 2989 C CA . CYS A 1 377 ? -31.272 -31.462 32.132 1.00 19.41 442 CYS A CA 1
ATOM 2990 C C . CYS A 1 377 ? -31.910 -32.729 32.701 1.00 20.29 442 CYS A C 1
ATOM 2991 O O . CYS A 1 377 ? -33.007 -32.645 33.254 1.00 21.38 442 CYS A O 1
ATOM 2994 N N . CYS A 1 378 ? -31.218 -33.862 32.584 1.00 21.07 443 CYS A N 1
ATOM 2995 C CA . CYS A 1 378 ? -31.742 -35.159 33.081 1.00 22.00 443 CYS A CA 1
ATOM 2996 C C . CYS A 1 378 ? -31.822 -35.152 34.610 1.00 21.48 443 CYS A C 1
ATOM 2997 O O . CYS A 1 378 ? -32.853 -35.540 35.170 1.00 21.73 443 CYS A O 1
ATOM 3000 N N . ASP A 1 379 ? -30.747 -34.766 35.281 1.00 21.57 444 ASP A N 1
ATOM 3001 C CA . ASP A 1 379 ? -30.672 -34.810 36.765 1.00 22.12 444 ASP A CA 1
ATOM 3002 C C . ASP A 1 379 ? -31.697 -33.860 37.393 1.00 21.99 444 ASP A C 1
ATOM 3003 O O . ASP A 1 379 ? -32.327 -34.213 38.384 1.00 22.25 444 ASP A O 1
ATOM 3008 N N . VAL A 1 380 ? -31.832 -32.649 36.861 1.00 20.93 445 VAL A N 1
ATOM 3009 C CA . VAL A 1 380 ? -32.736 -31.631 37.452 1.00 20.02 445 VAL A CA 1
ATOM 3010 C C . VAL A 1 380 ? -34.175 -32.124 37.374 1.00 20.16 445 VAL A C 1
ATOM 3011 O O . VAL A 1 380 ? -34.942 -31.847 38.324 1.00 20.96 445 VAL A O 1
ATOM 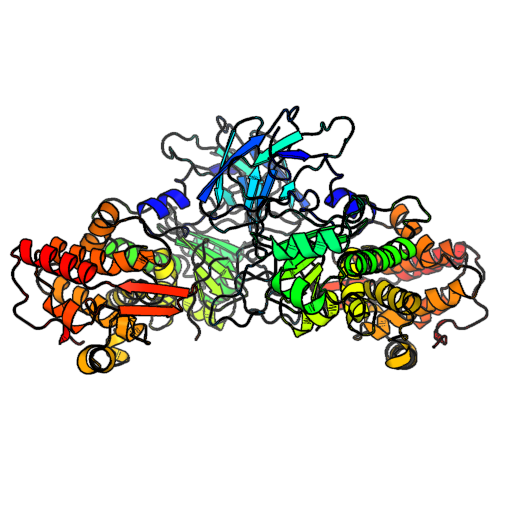3015 N N . THR A 1 381 ? -34.534 -32.809 36.294 1.00 20.16 446 THR A N 1
ATOM 3016 C CA . THR A 1 381 ? -35.943 -33.205 36.045 1.00 19.86 446 THR A CA 1
ATOM 3017 C C . THR A 1 381 ? -36.160 -34.684 36.379 1.00 20.88 446 THR A C 1
ATOM 3018 O O . THR A 1 381 ? -37.298 -35.119 36.235 1.00 21.67 446 THR A O 1
ATOM 3022 N N . LYS A 1 382 ? -35.113 -35.396 36.798 1.00 21.20 447 LYS A N 1
ATOM 3023 C CA . LYS A 1 382 ? -35.131 -36.877 36.989 1.00 21.39 447 LYS A CA 1
ATOM 3024 C C . LYS A 1 382 ? -35.906 -37.505 35.821 1.00 22.32 447 LYS A C 1
ATOM 3025 O O . LYS A 1 382 ? -36.810 -38.333 36.039 1.00 22.28 447 LYS A O 1
ATOM 3031 N N . THR A 1 383 ? -35.517 -37.142 34.612 1.00 21.51 448 THR A N 1
ATOM 3032 C CA . THR A 1 383 ? -36.122 -37.618 33.348 1.00 22.25 448 THR A CA 1
ATOM 3033 C C . THR A 1 383 ? -35.013 -38.112 32.433 1.00 22.78 448 THR A C 1
ATOM 3034 O O . THR A 1 383 ? -33.950 -37.468 32.350 1.00 21.97 448 THR A O 1
ATOM 3038 N N . ASP A 1 384 ? -35.253 -39.252 31.779 1.00 23.11 449 ASP A N 1
ATOM 3039 C CA . ASP A 1 384 ? -34.303 -39.819 30.795 1.00 24.14 449 ASP A CA 1
ATOM 3040 C C . ASP A 1 384 ? -34.587 -39.162 29.446 1.00 23.74 449 ASP A C 1
ATOM 3041 O O . ASP A 1 384 ? -35.556 -39.557 28.765 1.00 24.59 449 ASP A O 1
ATOM 3046 N N . LEU A 1 385 ? -33.805 -38.126 29.116 1.00 23.21 450 LEU A N 1
ATOM 3047 C CA . LEU A 1 385 ? -33.940 -37.351 27.857 1.00 22.78 450 LEU A CA 1
ATOM 3048 C C . LEU A 1 385 ? -32.998 -37.890 26.772 1.00 23.57 450 LEU A C 1
ATOM 3049 O O . LEU A 1 385 ? -32.721 -37.160 25.803 1.00 23.56 450 LEU A O 1
ATOM 3054 N N . THR A 1 386 ? -32.559 -39.148 26.867 1.00 24.78 451 THR A N 1
ATOM 3055 C CA . THR A 1 386 ? -31.656 -39.730 25.842 1.00 26.06 451 THR A CA 1
ATOM 3056 C C . THR A 1 386 ? -32.274 -39.564 24.451 1.00 25.92 451 THR A C 1
ATOM 3057 O O . THR A 1 386 ? -31.559 -39.108 23.552 1.00 25.80 451 THR A O 1
ATOM 3061 N N . ASP A 1 387 ? -33.550 -39.922 24.266 1.00 26.91 452 ASP A N 1
ATOM 3062 C CA . ASP A 1 387 ? -34.183 -39.947 22.917 1.00 27.91 452 ASP A CA 1
ATOM 3063 C C . ASP A 1 387 ? -34.210 -38.527 22.343 1.00 26.90 452 ASP A C 1
ATOM 3064 O O . ASP A 1 387 ? -33.910 -38.349 21.157 1.00 26.23 452 ASP A O 1
ATOM 3069 N N . PHE A 1 388 ? -34.590 -37.551 23.169 1.00 24.54 453 PHE A N 1
ATOM 3070 C CA . PHE A 1 388 ? -34.690 -36.130 22.760 1.00 23.74 453 PHE A CA 1
ATOM 3071 C C . PHE A 1 388 ? -33.330 -35.664 22.221 1.00 23.35 453 PHE A C 1
ATOM 3072 O O . PHE A 1 388 ? -33.246 -35.146 21.106 1.00 23.07 453 PHE A O 1
ATOM 3080 N N . PHE A 1 389 ? -32.277 -35.844 23.011 1.00 22.89 454 PHE A N 1
ATOM 3081 C CA . PHE A 1 389 ? -30.924 -35.343 22.658 1.00 22.30 454 PHE A CA 1
ATOM 3082 C C . PHE A 1 389 ? -30.361 -36.159 21.490 1.00 23.35 454 PHE A C 1
ATOM 3083 O O . PHE A 1 389 ? -29.685 -35.592 20.643 1.00 23.66 454 PHE A O 1
ATOM 3091 N N . GLU A 1 390 ? -30.683 -37.449 21.436 1.00 24.24 455 GLU A N 1
ATOM 3092 C CA . GLU A 1 390 ? -30.299 -38.315 20.290 1.00 26.07 455 GLU A CA 1
ATOM 3093 C C . GLU A 1 390 ? -30.903 -37.762 18.997 1.00 25.32 455 GLU A C 1
ATOM 3094 O O . GLU A 1 390 ? -30.123 -37.553 18.025 1.00 25.33 455 GLU A O 1
ATOM 3100 N N . LYS A 1 391 ? -32.213 -37.510 18.983 1.00 24.77 456 LYS A N 1
ATOM 3101 C CA . LYS A 1 391 ? -32.944 -37.020 17.790 1.00 26.47 456 LYS A CA 1
ATOM 3102 C C . LYS A 1 391 ? -32.375 -35.677 17.339 1.00 26.28 456 LYS A C 1
ATOM 3103 O O . LYS A 1 391 ? -32.194 -35.472 16.133 1.00 26.30 456 LYS A O 1
ATOM 3109 N N . TRP A 1 392 ? -32.061 -34.785 18.287 1.00 24.24 457 TRP A N 1
ATOM 3110 C CA . TRP A 1 392 ? -31.497 -33.449 17.979 1.00 23.43 457 TRP A CA 1
ATOM 3111 C C . TRP A 1 392 ? -30.003 -33.514 17.663 1.00 23.80 457 TRP A C 1
ATOM 3112 O O . TRP A 1 392 ? -29.412 -32.456 17.501 1.00 22.98 457 TRP A O 1
ATOM 3123 N N . GLY A 1 393 ? -29.403 -34.707 17.571 1.00 24.24 458 GLY A N 1
ATOM 3124 C CA . GLY A 1 393 ? -28.025 -34.829 17.051 1.00 24.49 458 GLY A CA 1
ATOM 3125 C C . GLY A 1 393 ? -26.960 -34.520 18.081 1.00 24.50 458 GLY A C 1
ATOM 3126 O O . GLY A 1 393 ? -25.809 -34.295 17.676 1.00 24.50 458 GLY A O 1
ATOM 3127 N N . PHE A 1 394 ? -27.287 -34.531 19.376 1.00 23.85 459 PHE A N 1
ATOM 3128 C CA . PHE A 1 394 ? -26.285 -34.221 20.432 1.00 24.46 459 PHE A CA 1
ATOM 3129 C C . PHE A 1 394 ? -25.255 -35.335 20.568 1.00 25.13 459 PHE A C 1
ATOM 3130 O O . PHE A 1 394 ? -24.173 -35.057 21.066 1.00 24.78 459 PHE A O 1
ATOM 3138 N N . PHE A 1 395 ? -25.589 -36.555 20.151 1.00 26.00 460 PHE A N 1
ATOM 3139 C CA . PHE A 1 395 ? -24.782 -37.764 20.450 1.00 27.64 460 PHE A CA 1
ATOM 3140 C C . PHE A 1 395 ? -24.072 -38.274 19.185 1.00 29.40 460 PHE A C 1
ATOM 3141 O O . PHE A 1 395 ? -23.585 -39.405 19.217 1.00 31.27 460 PHE A O 1
ATOM 3149 N N . LYS A 1 396 ? -23.985 -37.469 18.132 1.00 30.14 461 LYS A N 1
ATOM 3150 C CA . LYS A 1 396 ? -23.284 -37.863 16.878 1.00 30.82 461 LYS A CA 1
ATOM 3151 C C . LYS A 1 396 ? -21.788 -37.702 17.101 1.00 31.54 461 LYS A C 1
ATOM 3152 O O . LYS A 1 396 ? -21.311 -36.578 17.265 1.00 29.39 461 LYS A O 1
ATOM 3158 N N . PRO A 1 397 ? -20.989 -38.791 17.082 1.00 31.85 462 PRO A N 1
ATOM 3159 C CA . PRO A 1 397 ? -19.539 -38.653 17.176 1.00 31.79 462 PRO A CA 1
ATOM 3160 C C . PRO A 1 397 ? -18.976 -38.083 15.871 1.00 31.86 462 PRO A C 1
ATOM 3161 O O . PRO A 1 397 ? -19.598 -38.223 14.827 1.00 32.18 462 PRO A O 1
ATOM 3165 N N . GLY A 1 398 ? -17.821 -37.432 15.958 1.00 30.91 463 GLY A N 1
ATOM 3166 C CA . GLY A 1 398 ? -17.109 -36.918 14.777 1.00 32.16 463 GLY A CA 1
ATOM 3167 C C . GLY A 1 398 ? -16.204 -35.761 15.111 1.00 31.81 463 GLY A C 1
ATOM 3168 O O . GLY A 1 398 ? -16.092 -35.382 16.300 1.00 30.81 463 GLY A O 1
ATOM 3169 N N . LYS A 1 399 ? -15.541 -35.245 14.086 1.00 32.63 464 LYS A N 1
ATOM 3170 C CA . LYS A 1 399 ? -14.686 -34.045 14.166 1.00 33.15 464 LYS A CA 1
ATOM 3171 C C . LYS A 1 399 ? -15.466 -32.923 13.500 1.00 33.42 464 LYS A C 1
ATOM 3172 O O . LYS A 1 399 ? -15.814 -33.046 12.323 1.00 34.40 464 LYS A O 1
ATOM 3178 N N . PHE A 1 400 ? -15.790 -31.892 14.274 1.00 31.16 465 PHE A N 1
ATOM 3179 C CA . PHE A 1 400 ? -16.708 -30.817 13.851 1.00 30.96 465 PHE A CA 1
ATOM 3180 C C . PHE A 1 400 ? -15.935 -29.507 13.918 1.00 30.13 465 PHE A C 1
ATOM 3181 O O . PHE A 1 400 ? -15.361 -29.187 14.974 1.00 31.75 465 PHE A O 1
ATOM 3189 N N . HIS A 1 401 ? -15.872 -28.807 12.794 1.00 29.89 466 HIS A N 1
ATOM 3190 C CA . HIS A 1 401 ? -15.300 -27.449 12.731 1.00 31.42 466 HIS A CA 1
ATOM 3191 C C . HIS A 1 401 ? -16.440 -26.447 12.859 1.00 31.22 466 HIS A C 1
ATOM 3192 O O . HIS A 1 401 ? -17.454 -26.585 12.137 1.00 31.86 466 HIS A O 1
ATOM 3199 N N . ILE A 1 402 ? -16.276 -25.479 13.756 1.00 29.27 467 ILE A N 1
ATOM 3200 C CA . ILE A 1 402 ? -17.269 -24.394 13.970 1.00 29.14 467 ILE A CA 1
ATOM 3201 C C . ILE A 1 402 ? -16.549 -23.054 13.952 1.00 27.21 467 ILE A C 1
ATOM 3202 O O . ILE A 1 402 ? -15.578 -22.877 14.717 1.00 28.04 467 ILE A O 1
ATOM 3207 N N . GLY A 1 403 ? -17.054 -22.126 13.147 1.00 27.11 468 GLY A N 1
ATOM 3208 C CA . GLY A 1 403 ? -16.703 -20.703 13.244 1.00 26.81 468 GLY A CA 1
ATOM 3209 C C . GLY A 1 403 ? -17.707 -19.992 14.140 1.00 26.75 468 GLY A C 1
ATOM 3210 O O . GLY A 1 403 ? -18.871 -19.948 13.754 1.00 27.09 468 GLY A O 1
ATOM 3211 N N . ASP A 1 404 ? -17.266 -19.498 15.296 1.00 27.36 469 ASP A N 1
ATOM 3212 C CA . ASP A 1 404 ? -18.138 -18.780 16.266 1.00 28.25 469 ASP A CA 1
ATOM 3213 C C . ASP A 1 404 ? -17.290 -17.713 16.952 1.00 29.01 469 ASP A C 1
ATOM 3214 O O . ASP A 1 404 ? -16.908 -17.889 18.128 1.00 28.61 469 ASP A O 1
ATOM 3219 N N . TYR A 1 405 ? -16.999 -16.645 16.204 1.00 30.89 470 TYR A N 1
ATOM 3220 C CA . TYR A 1 405 ? -16.056 -15.563 16.580 1.00 31.80 470 TYR A CA 1
ATOM 3221 C C . TYR A 1 405 ? -14.658 -16.176 16.528 1.00 32.11 470 TYR A C 1
ATOM 3222 O O . TYR A 1 405 ? -13.901 -15.834 15.594 1.00 36.22 470 TYR A O 1
ATOM 3231 N N . ALA A 1 406 ? -14.364 -17.109 17.434 1.00 30.78 471 ALA A N 1
ATOM 3232 C CA . ALA A 1 406 ? -13.147 -17.958 17.404 1.00 31.08 471 ALA A CA 1
ATOM 3233 C C . ALA A 1 406 ? -13.405 -19.185 16.523 1.00 32.01 471 ALA A C 1
ATOM 3234 O O . ALA A 1 406 ? -14.571 -19.495 16.261 1.00 30.59 471 ALA A O 1
ATOM 3236 N N . GLN A 1 407 ? -12.344 -19.875 16.093 1.00 33.05 472 GLN A N 1
ATOM 3237 C CA . GLN A 1 407 ? -12.464 -21.175 15.384 1.00 34.67 472 GLN A CA 1
ATOM 3238 C C . GLN A 1 407 ? -12.429 -22.292 16.428 1.00 32.97 472 GLN A C 1
ATOM 3239 O O . GLN A 1 407 ? -11.622 -22.211 17.373 1.00 33.80 472 GLN A O 1
ATOM 3245 N N . TYR A 1 408 ? -13.312 -23.275 16.273 1.00 29.04 473 TYR A N 1
ATOM 3246 C CA . TYR A 1 408 ? -13.386 -24.475 17.132 1.00 28.75 473 TYR A CA 1
ATOM 3247 C C . TYR A 1 408 ? -13.226 -25.711 16.257 1.00 28.34 473 TYR A C 1
ATOM 3248 O O . TYR A 1 408 ? -13.823 -25.791 15.173 1.00 29.41 473 TYR A O 1
ATOM 3257 N N . ASP A 1 409 ? -12.420 -26.636 16.758 1.00 29.75 474 ASP A N 1
ATOM 3258 C CA . ASP A 1 409 ? -12.250 -27.999 16.207 1.00 29.77 474 ASP A CA 1
ATOM 3259 C C . ASP A 1 409 ? -12.584 -28.969 17.336 1.00 28.60 474 ASP A C 1
ATOM 3260 O O . ASP A 1 409 ? -11.768 -29.169 18.233 1.00 29.14 474 ASP A O 1
ATOM 3265 N N . PHE A 1 410 ? -13.808 -29.461 17.326 1.00 28.68 475 PHE A N 1
ATOM 3266 C CA . PHE A 1 410 ? -14.313 -30.375 18.364 1.00 27.94 475 PHE A CA 1
ATOM 3267 C C . PHE A 1 410 ? -14.069 -31.805 17.919 1.00 28.98 475 PHE A C 1
ATOM 3268 O O . PHE A 1 410 ? -14.312 -32.120 16.758 1.00 31.61 475 PHE A O 1
ATOM 3276 N N . ASN A 1 411 ? -13.634 -32.622 18.860 1.00 29.53 476 ASN A N 1
ATOM 3277 C CA . ASN A 1 411 ? -13.493 -34.076 18.652 1.00 30.60 476 ASN A CA 1
ATOM 3278 C C . ASN A 1 411 ? -14.440 -34.769 19.621 1.00 28.79 476 ASN A C 1
ATOM 3279 O O . ASN A 1 411 ? -14.081 -34.898 20.800 1.00 29.77 476 ASN A O 1
ATOM 3284 N N . VAL A 1 412 ? -15.634 -35.114 19.149 1.00 28.59 477 VAL A N 1
ATOM 3285 C CA . VAL A 1 412 ? -16.626 -35.907 19.918 1.00 28.63 477 VAL A CA 1
ATOM 3286 C C . VAL A 1 412 ? -16.345 -37.386 19.620 1.00 30.42 477 VAL A C 1
ATOM 3287 O O . VAL A 1 412 ? -16.670 -37.840 18.524 1.00 30.50 477 VAL A O 1
ATOM 3291 N N . THR A 1 413 ? -15.728 -38.075 20.570 1.00 31.46 478 THR A N 1
ATOM 3292 C CA . THR A 1 413 ? -15.348 -39.502 20.428 1.00 33.26 478 THR A CA 1
ATOM 3293 C C . THR A 1 413 ? -16.552 -40.372 20.761 1.00 33.83 478 THR A C 1
ATOM 3294 O O . THR A 1 413 ? -17.431 -39.981 21.535 1.00 32.05 478 THR A O 1
ATOM 3298 N N . PRO A 1 414 ? -16.632 -41.599 20.201 1.00 33.43 479 PRO A N 1
ATOM 3299 C CA . PRO A 1 414 ? -17.654 -42.551 20.621 1.00 33.25 479 PRO A CA 1
ATOM 3300 C C . PRO A 1 414 ? -17.639 -42.771 22.141 1.00 33.91 479 PRO A C 1
ATOM 3301 O O . PRO A 1 414 ? -18.702 -42.932 22.711 1.00 33.19 479 PRO A O 1
ATOM 3305 N N . GLU A 1 415 ? -16.460 -42.752 22.770 1.00 33.94 480 GLU A N 1
ATOM 3306 C CA . GLU A 1 415 ? -16.315 -42.977 24.237 1.00 35.91 480 GLU A CA 1
ATOM 3307 C C . GLU A 1 415 ? -17.045 -41.856 24.989 1.00 35.17 480 GLU A C 1
ATOM 3308 O O . GLU A 1 415 ? -17.739 -42.145 25.976 1.00 34.81 480 GLU A O 1
ATOM 3314 N N . MET A 1 416 ? -16.902 -40.618 24.530 1.00 33.79 481 MET A N 1
ATOM 3315 C CA . MET A 1 416 ? -17.567 -39.449 25.172 1.00 33.85 481 MET A CA 1
ATOM 3316 C C . MET A 1 416 ? -19.083 -39.636 25.116 1.00 33.34 481 MET A C 1
ATOM 3317 O O . MET A 1 416 ? -19.755 -39.426 26.147 1.00 33.35 481 MET A O 1
ATOM 3322 N N . VAL A 1 417 ? -19.611 -40.021 23.958 1.00 32.13 482 VAL A N 1
ATOM 3323 C CA . VAL A 1 417 ? -21.073 -40.217 23.757 1.00 32.36 482 VAL A CA 1
ATOM 3324 C C . VAL A 1 417 ? -21.534 -41.385 24.626 1.00 33.53 482 VAL A C 1
ATOM 3325 O O . VAL A 1 417 ? -22.538 -41.244 25.344 1.00 31.58 482 VAL A O 1
ATOM 3329 N N . GLU A 1 418 ? -20.822 -42.516 24.561 1.00 34.82 483 GLU A N 1
ATOM 3330 C CA . GLU A 1 418 ? -21.195 -43.735 25.324 1.00 36.50 483 GLU A CA 1
ATOM 3331 C C . GLU A 1 418 ? -21.175 -43.422 26.830 1.00 35.06 483 GLU A C 1
ATOM 3332 O O . GLU A 1 418 ? -22.142 -43.827 27.515 1.00 35.00 483 GLU A O 1
ATOM 3338 N N . GLU A 1 419 ? -20.151 -42.719 27.330 1.00 34.79 484 GLU A N 1
ATOM 3339 C CA . GLU A 1 419 ? -20.020 -42.365 28.773 1.00 35.64 484 GLU A CA 1
ATOM 3340 C C . GLU A 1 419 ? -21.271 -41.575 29.200 1.00 33.39 484 GLU A C 1
ATOM 3341 O O . GLU A 1 419 ? -21.850 -41.879 30.268 1.00 33.17 484 GLU A O 1
ATOM 3347 N N . THR A 1 420 ? -21.701 -40.596 28.401 1.00 31.96 485 THR A N 1
ATOM 3348 C CA . THR A 1 420 ? -22.894 -39.773 28.742 1.00 30.60 485 THR A CA 1
ATOM 3349 C C . THR A 1 420 ? -24.152 -40.644 28.717 1.00 30.41 485 THR A C 1
ATOM 3350 O O . THR A 1 420 ? -24.949 -40.563 29.658 1.00 28.16 485 THR A O 1
ATOM 3354 N N . LYS A 1 421 ? -24.346 -41.448 27.672 1.00 30.10 486 LYS A N 1
ATOM 3355 C CA . LYS A 1 421 ? -25.569 -42.281 27.548 1.00 32.17 486 LYS A CA 1
ATOM 3356 C C . LYS A 1 421 ? -25.643 -43.275 28.714 1.00 32.23 486 LYS A C 1
ATOM 3357 O O . LYS A 1 421 ? -26.758 -43.474 29.256 1.00 31.15 486 LYS A O 1
ATOM 3363 N N . LYS A 1 422 ? -24.508 -43.859 29.109 1.00 33.35 487 LYS A N 1
ATOM 3364 C CA . LYS A 1 422 ? -24.447 -44.844 30.229 1.00 35.70 487 LYS A CA 1
ATOM 3365 C C . LYS A 1 422 ? -24.726 -44.137 31.564 1.00 33.36 487 LYS A C 1
ATOM 3366 O O . LYS A 1 422 ? -25.458 -44.710 32.389 1.00 31.89 487 LYS A O 1
ATOM 3372 N N . TRP A 1 423 ? -24.200 -42.927 31.755 1.00 31.63 488 TRP A N 1
ATOM 3373 C CA . TRP A 1 423 ? -24.469 -42.102 32.965 1.00 30.88 488 TRP A CA 1
ATOM 3374 C C . TRP A 1 423 ? -25.979 -41.894 33.084 1.00 29.21 488 TRP A C 1
ATOM 3375 O O . TRP A 1 423 ? -26.504 -42.106 34.184 1.00 28.38 488 TRP A O 1
ATOM 3386 N N . ILE A 1 424 ? -26.652 -41.533 31.988 1.00 28.21 489 ILE A N 1
ATOM 3387 C CA . ILE A 1 424 ? -28.126 -41.286 31.999 1.00 28.37 489 ILE A CA 1
ATOM 3388 C C . ILE A 1 424 ? -28.828 -42.607 32.318 1.00 29.19 489 ILE A C 1
ATOM 3389 O O . ILE A 1 424 ? -29.678 -42.617 33.220 1.00 29.99 489 ILE A O 1
ATOM 3394 N N . ALA A 1 425 ? -28.470 -43.687 31.614 1.00 29.83 490 ALA A N 1
ATOM 3395 C CA . ALA A 1 425 ? -29.118 -45.008 31.771 1.00 31.67 490 ALA A CA 1
ATOM 3396 C C . ALA A 1 425 ? -29.027 -45.475 33.231 1.00 31.00 490 ALA A C 1
ATOM 3397 O O . ALA A 1 425 ? -30.047 -45.990 33.754 1.00 32.49 490 ALA A O 1
ATOM 3399 N N . GLY A 1 426 ? -27.873 -45.272 33.870 1.00 30.91 491 GLY A N 1
ATOM 3400 C CA . GLY A 1 426 ? -27.588 -45.687 35.257 1.00 31.77 491 GLY A CA 1
ATOM 3401 C C . GLY A 1 426 ? -28.495 -45.015 36.280 1.00 33.14 491 GLY A C 1
ATOM 3402 O O . GLY A 1 426 ? -28.629 -45.544 37.397 1.00 33.74 491 GLY A O 1
ATOM 3403 N N . LYS A 1 427 ? -29.078 -43.859 35.944 1.00 31.66 492 LYS A N 1
ATOM 3404 C CA . LYS A 1 427 ? -29.955 -43.115 36.878 1.00 31.76 492 LYS A CA 1
ATOM 3405 C C . LYS A 1 427 ? -31.305 -43.817 37.008 1.00 30.80 492 LYS A C 1
ATOM 3406 O O . LYS A 1 427 ? -31.964 -43.604 38.044 1.00 31.11 492 LYS A O 1
ATOM 3412 N N . GLY A 1 428 ? -31.724 -44.582 35.997 1.00 30.41 493 GLY A N 1
ATOM 3413 C CA . GLY A 1 428 ? -33.019 -45.289 35.998 1.00 29.99 493 GLY A CA 1
ATOM 3414 C C . GLY A 1 428 ? -34.193 -44.332 36.035 1.00 29.85 493 GLY A C 1
ATOM 3415 O O . GLY A 1 428 ? -35.214 -44.649 36.653 1.00 30.39 493 GLY A O 1
ATOM 3416 N N . TYR A 1 429 ? -34.077 -43.174 35.391 1.00 27.43 494 TYR A N 1
ATOM 3417 C CA . TYR A 1 429 ? -35.179 -42.189 35.347 1.00 26.04 494 TYR A CA 1
ATOM 3418 C C . TYR A 1 429 ? -36.214 -42.598 34.312 1.00 25.98 494 TYR A C 1
ATOM 3419 O O . TYR A 1 429 ? -35.873 -43.200 33.295 1.00 28.12 494 TYR A O 1
ATOM 3428 N N . PRO A 1 430 ? -37.495 -42.228 34.504 1.00 26.74 495 PRO A N 1
ATOM 3429 C CA . PRO A 1 430 ? -38.519 -42.448 33.494 1.00 27.47 495 PRO A CA 1
ATOM 3430 C C . PRO A 1 430 ? -38.254 -41.630 32.223 1.00 28.81 495 PRO A C 1
ATOM 3431 O O . PRO A 1 430 ? -37.749 -40.512 32.313 1.00 26.22 495 PRO A O 1
ATOM 3435 N N . LYS A 1 431 ? -38.602 -42.187 31.070 1.00 29.27 496 LYS A N 1
ATOM 3436 C CA . LYS A 1 431 ? -38.601 -41.449 29.781 1.00 31.11 496 LYS A CA 1
ATOM 3437 C C . LYS A 1 431 ? -39.867 -40.606 29.705 1.00 32.13 496 LYS A C 1
ATOM 3438 O O . LYS A 1 431 ? -40.893 -40.948 30.301 1.00 33.63 496 LYS A O 1
ATOM 3444 N N . PRO A 1 432 ? -39.855 -39.470 28.976 1.00 31.51 497 PRO A N 1
ATOM 3445 C CA . PRO A 1 432 ? -41.088 -38.720 28.746 1.00 32.90 497 PRO A CA 1
ATOM 3446 C C . PRO A 1 432 ? -42.125 -39.597 28.025 1.00 33.98 497 PRO A C 1
ATOM 3447 O O . PRO A 1 432 ? -41.739 -40.400 27.192 1.00 33.92 497 PRO A O 1
ATOM 3451 N N . GLU A 1 433 ? -43.402 -39.394 28.329 1.00 37.40 498 GLU A N 1
ATOM 3452 C CA . GLU A 1 433 ? -44.521 -40.166 27.727 1.00 41.90 498 GLU A CA 1
ATOM 3453 C C . GLU A 1 433 ? -44.651 -39.786 26.249 1.00 40.81 498 GLU A C 1
ATOM 3454 O O . GLU A 1 433 ? -45.050 -40.661 25.451 1.00 44.16 498 GLU A O 1
ATOM 3460 N N . THR A 1 434 ? -44.331 -38.531 25.901 1.00 36.54 499 THR A N 1
ATOM 3461 C CA . THR A 1 434 ? -44.468 -38.014 24.515 1.00 35.83 499 THR A CA 1
ATOM 3462 C C . THR A 1 434 ? -43.086 -37.665 23.966 1.00 33.21 499 THR A C 1
ATOM 3463 O O . THR A 1 434 ? -42.136 -37.553 24.755 1.00 34.30 499 THR A O 1
ATOM 3467 N N . ASP A 1 435 ? -43.014 -37.482 22.655 1.00 30.64 500 ASP A N 1
ATOM 3468 C CA . ASP A 1 435 ? -41.786 -37.110 21.922 1.00 29.95 500 ASP A CA 1
ATOM 3469 C C . ASP A 1 435 ? -41.630 -35.593 22.024 1.00 27.12 500 ASP A C 1
ATOM 3470 O O . ASP A 1 435 ? -42.332 -34.876 21.296 1.00 27.18 500 ASP A O 1
ATOM 3475 N N . ILE A 1 436 ? -40.763 -35.117 22.914 1.00 25.41 501 ILE A N 1
ATOM 3476 C CA . ILE A 1 436 ? -40.600 -33.650 23.147 1.00 25.26 501 ILE A CA 1
ATOM 3477 C C . ILE A 1 436 ? -40.133 -32.962 21.857 1.00 24.93 501 ILE A C 1
ATOM 3478 O O . ILE A 1 436 ? -40.438 -31.769 21.688 1.00 24.62 501 ILE A O 1
ATOM 3483 N N . THR A 1 437 ? -39.448 -33.653 20.941 1.00 24.81 502 THR A N 1
ATOM 3484 C CA . THR A 1 437 ? -39.000 -33.024 19.667 1.00 24.56 502 THR A CA 1
ATOM 3485 C C . THR A 1 437 ? -40.211 -32.583 18.829 1.00 24.63 502 THR A C 1
ATOM 3486 O O . THR A 1 437 ? -40.011 -31.753 17.932 1.00 25.24 502 THR A O 1
ATOM 3490 N N . GLU A 1 438 ? -41.411 -33.132 19.069 1.00 26.65 503 GLU A N 1
ATOM 3491 C CA . GLU A 1 438 ? -42.598 -32.771 18.252 1.00 29.01 503 GLU A CA 1
ATOM 3492 C C . GLU A 1 438 ? -43.258 -31.502 18.796 1.00 27.89 503 GLU A C 1
ATOM 3493 O O . GLU A 1 438 ? -44.239 -31.046 18.196 1.00 27.73 503 GLU A O 1
ATOM 3499 N N . LEU A 1 439 ? -42.766 -30.934 19.900 1.00 26.54 504 LEU A N 1
ATOM 3500 C CA . LEU A 1 439 ? -43.390 -29.724 20.490 1.00 26.11 504 LEU A CA 1
ATOM 3501 C C . LEU A 1 439 ? -43.236 -28.567 19.500 1.00 25.27 504 LEU A C 1
ATOM 3502 O O . LEU A 1 439 ? -42.117 -28.361 18.988 1.00 25.18 504 LEU A O 1
ATOM 3507 N N . SER A 1 440 ? -44.319 -27.842 19.223 1.00 25.07 505 SER A N 1
ATOM 3508 C CA . SER A 1 440 ? -44.298 -26.603 18.412 1.00 25.83 505 SER A CA 1
ATOM 3509 C C . SER A 1 440 ? -45.179 -25.568 19.104 1.00 26.89 505 SER A C 1
ATOM 3510 O O . SER A 1 440 ? -46.035 -25.965 19.918 1.00 29.34 505 SER A O 1
ATOM 3513 N N . GLU A 1 441 ? -45.029 -24.310 18.713 1.00 25.47 506 GLU A N 1
ATOM 3514 C CA . GLU A 1 441 ? -45.931 -23.255 19.221 1.00 25.74 506 GLU A CA 1
ATOM 3515 C C . GLU A 1 441 ? -46.980 -22.936 18.141 1.00 28.91 506 GLU A C 1
ATOM 3516 O O . GLU A 1 441 ? -48.059 -22.493 18.545 1.00 36.02 506 GLU A O 1
ATOM 3522 N N . GLY B 1 4 ? 22.115 -16.043 36.706 1.00 41.51 -1 GLY B N 1
ATOM 3523 C CA . GLY B 1 4 ? 22.503 -16.334 35.291 1.00 39.19 -1 GLY B CA 1
ATOM 3524 C C . GLY B 1 4 ? 21.587 -17.374 34.664 1.00 36.78 -1 GLY B C 1
ATOM 3525 O O . GLY B 1 4 ? 20.707 -17.917 35.367 1.00 39.13 -1 GLY B O 1
ATOM 3526 N N . GLY B 1 5 ? 21.767 -17.648 33.376 1.00 34.09 0 GLY B N 1
ATOM 3527 C CA . GLY B 1 5 ? 20.982 -18.649 32.635 1.00 32.43 0 GLY B CA 1
ATOM 3528 C C . GLY B 1 5 ? 21.184 -18.508 31.130 1.00 30.43 0 GLY B C 1
ATOM 3529 O O . GLY B 1 5 ? 22.124 -17.804 30.726 1.00 30.52 0 GLY B O 1
ATOM 3530 N N . PRO B 1 6 ? 20.144 -19.217 30.387 1.00 30.02 71 PRO B N 1
ATOM 3531 C CA . PRO B 1 6 ? 20.378 -19.313 28.939 1.00 29.11 71 PRO B CA 1
ATOM 3532 C C . PRO B 1 6 ? 20.277 -17.924 28.288 1.00 28.86 71 PRO B C 1
ATOM 3533 O O . PRO B 1 6 ? 19.678 -17.023 28.862 1.00 27.10 71 PRO B O 1
ATOM 3537 N N . ASP B 1 7 ? 20.895 -17.778 27.119 1.00 27.77 72 ASP B N 1
ATOM 3538 C CA . ASP B 1 7 ? 20.728 -16.585 26.252 1.00 27.69 72 ASP B CA 1
ATOM 3539 C C . ASP B 1 7 ? 19.239 -16.226 26.177 1.00 24.72 72 ASP B C 1
ATOM 3540 O O . ASP B 1 7 ? 18.422 -17.116 25.969 1.00 24.19 72 ASP B O 1
ATOM 3545 N N . TYR B 1 8 ? 18.949 -14.930 26.292 1.00 23.34 73 TYR B N 1
ATOM 3546 C CA . TYR B 1 8 ? 17.614 -14.298 26.144 1.00 22.59 73 TYR B CA 1
ATOM 3547 C C . TYR B 1 8 ? 16.767 -14.569 27.384 1.00 22.10 73 TYR B C 1
ATOM 3548 O O . TYR B 1 8 ? 16.257 -13.599 27.962 1.00 22.56 73 TYR B O 1
ATOM 3557 N N . LEU B 1 9 ? 16.605 -15.829 27.774 1.00 22.76 74 LEU B N 1
ATOM 3558 C CA . LEU B 1 9 ? 15.835 -16.169 28.995 1.00 23.21 74 LEU B CA 1
ATOM 3559 C C . LEU B 1 9 ? 16.379 -15.370 30.174 1.00 22.66 74 LEU B C 1
ATOM 3560 O O . LEU B 1 9 ? 15.593 -14.819 30.952 1.00 23.82 74 LEU B O 1
ATOM 3565 N N . TYR B 1 10 ? 17.701 -15.355 30.337 1.00 23.96 75 TYR B N 1
ATOM 3566 C CA . TYR B 1 10 ? 18.380 -14.523 31.346 1.00 24.85 75 TYR B CA 1
ATOM 3567 C C . TYR B 1 10 ? 19.077 -13.385 30.612 1.00 24.96 75 TYR B C 1
ATOM 3568 O O . TYR B 1 10 ? 19.849 -13.638 29.656 1.00 26.14 75 TYR B O 1
ATOM 3577 N N . ALA B 1 11 ? 18.808 -12.171 31.046 1.00 25.16 76 ALA B N 1
ATOM 3578 C CA . ALA B 1 11 ? 19.453 -10.969 30.490 1.00 26.06 76 ALA B CA 1
ATOM 3579 C C . ALA B 1 11 ? 19.362 -9.853 31.518 1.00 26.50 76 ALA B C 1
ATOM 3580 O O . ALA B 1 11 ? 18.593 -9.966 32.502 1.00 26.47 76 ALA B O 1
ATOM 3582 N N . GLU B 1 12 ? 20.158 -8.813 31.306 1.00 27.92 77 GLU B N 1
ATOM 3583 C CA . GLU B 1 12 ? 20.227 -7.639 32.197 1.00 29.46 77 GLU B CA 1
ATOM 3584 C C . GLU B 1 12 ? 19.760 -6.441 31.371 1.00 28.98 77 GLU B C 1
ATOM 3585 O O . GLU B 1 12 ? 20.282 -6.255 30.276 1.00 31.45 77 GLU B O 1
ATOM 3591 N N . TYR B 1 13 ? 18.749 -5.735 31.858 1.00 27.78 78 TYR B N 1
ATOM 3592 C CA . TYR B 1 13 ? 18.050 -4.644 31.136 1.00 26.93 78 TYR B CA 1
ATOM 3593 C C . TYR B 1 13 ? 18.514 -3.292 31.663 1.00 28.28 78 TYR B C 1
ATOM 3594 O O . TYR B 1 13 ? 18.513 -3.061 32.899 1.00 28.88 78 TYR B O 1
ATOM 3603 N N . ARG B 1 14 ? 18.920 -2.436 30.729 1.00 30.23 79 ARG B N 1
ATOM 3604 C CA . ARG B 1 14 ? 19.279 -1.023 30.992 1.00 32.24 79 ARG B CA 1
ATOM 3605 C C . ARG B 1 14 ? 18.028 -0.150 30.840 1.00 30.70 79 ARG B C 1
ATOM 3606 O O . ARG B 1 14 ? 17.192 -0.430 29.948 1.00 28.32 79 ARG B O 1
ATOM 3614 N N . ALA B 1 15 ? 17.889 0.871 31.677 1.00 30.01 80 ALA B N 1
ATOM 3615 C CA . ALA B 1 15 ? 16.764 1.830 31.582 1.00 29.89 80 ALA B CA 1
ATOM 3616 C C . ALA B 1 15 ? 16.967 2.696 30.334 1.00 29.76 80 ALA B C 1
ATOM 3617 O O . ALA B 1 15 ? 18.113 3.073 30.018 1.00 31.01 80 ALA B O 1
ATOM 3619 N N . LEU B 1 16 ? 15.879 3.010 29.645 1.00 28.56 81 LEU B N 1
ATOM 3620 C CA . LEU B 1 16 ? 15.905 3.917 28.474 1.00 28.97 81 LEU B CA 1
ATOM 3621 C C . LEU B 1 16 ? 15.227 5.224 28.846 1.00 28.57 81 LEU B C 1
ATOM 3622 O O . LEU B 1 16 ? 14.429 5.268 29.771 1.00 27.69 81 LEU B O 1
ATOM 3627 N N . PRO B 1 17 ? 15.498 6.320 28.113 1.00 29.31 82 PRO B N 1
ATOM 3628 C CA . PRO B 1 17 ? 14.781 7.566 28.353 1.00 29.89 82 PRO B CA 1
ATOM 3629 C C . PRO B 1 17 ? 13.286 7.381 28.073 1.00 29.15 82 PRO B C 1
ATOM 3630 O O . PRO B 1 17 ? 12.949 6.636 27.186 1.00 26.58 82 PRO B O 1
ATOM 3634 N N . SER B 1 18 ? 12.438 8.060 28.844 1.00 30.68 83 SER B N 1
ATOM 3635 C CA . SER B 1 18 ? 10.971 8.092 28.663 1.00 31.76 83 SER B CA 1
ATOM 3636 C C . SER B 1 18 ? 10.652 8.436 27.212 1.00 30.80 83 SER B C 1
ATOM 3637 O O . SER B 1 18 ? 10.990 9.527 26.762 1.00 30.90 83 SER B O 1
ATOM 3640 N N . PRO B 1 19 ? 9.981 7.548 26.453 1.00 31.56 84 PRO B N 1
ATOM 3641 C CA . PRO B 1 19 ? 9.580 7.862 25.085 1.00 31.74 84 PRO B CA 1
ATOM 3642 C C . PRO B 1 19 ? 8.691 9.110 25.027 1.00 33.11 84 PRO B C 1
ATOM 3643 O O . PRO B 1 19 ? 8.833 9.893 24.118 1.00 31.16 84 PRO B O 1
ATOM 3647 N N . ARG B 1 20 ? 7.776 9.263 25.980 1.00 34.93 85 ARG B N 1
ATOM 3648 C CA . ARG B 1 20 ? 6.875 10.438 25.972 1.00 36.78 85 ARG B CA 1
ATOM 3649 C C . ARG B 1 20 ? 7.720 11.699 26.154 1.00 35.89 85 ARG B C 1
ATOM 3650 O O . ARG B 1 20 ? 7.443 12.686 25.456 1.00 36.19 85 ARG B O 1
ATOM 3658 N N . GLN B 1 21 ? 8.715 11.695 27.048 1.00 34.43 86 GLN B N 1
ATOM 3659 C CA . GLN B 1 21 ? 9.576 12.886 27.266 1.00 35.70 86 GLN B CA 1
ATOM 3660 C C . GLN B 1 21 ? 10.402 13.179 26.007 1.00 33.40 86 GLN B C 1
ATOM 3661 O O . GLN B 1 21 ? 10.553 14.357 25.645 1.00 32.75 86 GLN B O 1
ATOM 3667 N N . THR B 1 22 ? 10.949 12.152 25.365 1.00 30.98 87 THR B N 1
ATOM 3668 C CA . THR B 1 22 ? 11.748 12.343 24.132 1.00 30.51 87 THR B CA 1
ATOM 3669 C C . THR B 1 22 ? 10.877 13.053 23.088 1.00 30.28 87 THR B C 1
ATOM 3670 O O . THR B 1 22 ? 11.380 14.013 22.461 1.00 32.29 87 THR B O 1
ATOM 3674 N N . GLY B 1 23 ? 9.636 12.604 22.923 1.00 29.54 88 GLY B N 1
ATOM 3675 C CA . GLY B 1 23 ? 8.661 13.172 21.979 1.00 30.80 88 GLY B CA 1
ATOM 3676 C C . GLY B 1 23 ? 8.340 14.602 22.355 1.00 31.41 88 GLY B C 1
ATOM 3677 O O . GLY B 1 23 ? 8.412 15.476 21.483 1.00 31.63 88 GLY B O 1
ATOM 3678 N N . LYS B 1 24 ? 8.045 14.843 23.632 1.00 32.53 89 LYS B N 1
ATOM 3679 C CA . LYS B 1 24 ? 7.712 16.202 24.132 1.00 35.22 89 LYS B CA 1
ATOM 3680 C C . LYS B 1 24 ? 8.833 17.184 23.769 1.00 34.89 89 LYS B C 1
ATOM 3681 O O . LYS B 1 24 ? 8.520 18.284 23.288 1.00 34.05 89 LYS B O 1
ATOM 3687 N N . ASN B 1 25 ? 10.097 16.810 23.970 1.00 33.91 90 ASN B N 1
ATOM 3688 C CA . ASN B 1 25 ? 11.263 17.696 23.730 1.00 35.05 90 ASN B CA 1
ATOM 3689 C C . ASN B 1 25 ? 11.380 18.021 22.231 1.00 33.99 90 ASN B C 1
ATOM 3690 O O . ASN B 1 25 ? 11.847 19.118 21.895 1.00 34.61 90 ASN B O 1
ATOM 3695 N N . LEU B 1 26 ? 10.943 17.123 21.344 1.00 30.66 91 LEU B N 1
ATOM 3696 C CA . LEU B 1 26 ? 10.996 17.357 19.876 1.00 29.86 91 LEU B CA 1
ATOM 3697 C C . LEU B 1 26 ? 9.692 17.989 19.376 1.00 29.78 91 LEU B C 1
ATOM 3698 O O . LEU B 1 26 ? 9.618 18.288 18.172 1.00 28.98 91 LEU B O 1
ATOM 3703 N N . ARG B 1 27 ? 8.719 18.208 20.262 1.00 29.74 92 ARG B N 1
ATOM 3704 C CA . ARG B 1 27 ? 7.361 18.730 19.942 1.00 31.15 92 ARG B CA 1
ATOM 3705 C C . ARG B 1 27 ? 6.618 17.755 19.026 1.00 30.37 92 ARG B C 1
ATOM 3706 O O . ARG B 1 27 ? 5.755 18.196 18.242 1.00 29.60 92 ARG B O 1
ATOM 3714 N N . ILE B 1 28 ? 6.895 16.458 19.132 1.00 28.69 93 ILE B N 1
ATOM 3715 C CA . ILE B 1 28 ? 6.170 15.439 18.326 1.00 29.75 93 ILE B CA 1
ATOM 3716 C C . ILE B 1 28 ? 5.260 14.665 19.273 1.00 30.92 93 ILE B C 1
ATOM 3717 O O . ILE B 1 28 ? 5.352 14.851 20.514 1.00 32.12 93 ILE B O 1
ATOM 3722 N N . GLY B 1 29 ? 4.356 13.870 18.733 1.00 30.79 94 GLY B N 1
ATOM 3723 C CA . GLY B 1 29 ? 3.439 13.155 19.637 1.00 31.00 94 GLY B CA 1
ATOM 3724 C C . GLY B 1 29 ? 4.120 11.978 20.333 1.00 29.78 94 GLY B C 1
ATOM 3725 O O . GLY B 1 29 ? 5.356 11.798 20.226 1.00 29.08 94 GLY B O 1
ATOM 3726 N N . ASP B 1 30 ? 3.321 11.194 21.049 1.00 29.22 95 ASP B N 1
ATOM 3727 C CA . ASP B 1 30 ? 3.648 9.792 21.391 1.00 28.64 95 ASP B CA 1
ATOM 3728 C C . ASP B 1 30 ? 3.926 9.046 20.094 1.00 26.13 95 ASP B C 1
ATOM 3729 O O . ASP B 1 30 ? 3.077 9.103 19.182 1.00 24.70 95 ASP B O 1
ATOM 3734 N N . GLY B 1 31 ? 5.077 8.394 19.994 1.00 24.19 96 GLY B N 1
ATOM 3735 C CA . GLY B 1 31 ? 5.402 7.654 18.762 1.00 22.87 96 GLY B CA 1
ATOM 3736 C C . GLY B 1 31 ? 6.674 6.844 18.842 1.00 21.86 96 GLY B C 1
ATOM 3737 O O . GLY B 1 31 ? 6.832 6.019 17.951 1.00 22.18 96 GLY B O 1
ATOM 3738 N N . PHE B 1 32 ? 7.537 7.046 19.845 1.00 21.88 97 PHE B N 1
ATOM 3739 C CA . PHE B 1 32 ? 8.732 6.176 20.009 1.00 21.93 97 PHE B CA 1
ATOM 3740 C C . PHE B 1 32 ? 8.303 4.865 20.663 1.00 21.44 97 PHE B C 1
ATOM 3741 O O . PHE B 1 32 ? 7.228 4.788 21.272 1.00 22.32 97 PHE B O 1
ATOM 3749 N N . SER B 1 33 ? 9.157 3.859 20.562 1.00 21.01 98 SER B N 1
ATOM 3750 C CA . SER B 1 33 ? 8.782 2.474 20.893 1.00 20.59 98 SER B CA 1
ATOM 3751 C C . SER B 1 33 ? 8.698 2.256 22.402 1.00 21.34 98 SER B C 1
ATOM 3752 O O . SER B 1 33 ? 9.715 2.368 23.099 1.00 21.68 98 SER B O 1
ATOM 3755 N N . LYS B 1 34 ? 7.527 1.848 22.870 1.00 21.50 99 LYS B N 1
ATOM 3756 C CA . LYS B 1 34 ? 7.341 1.405 24.273 1.00 22.80 99 LYS B CA 1
ATOM 3757 C C . LYS B 1 34 ? 7.942 0.007 24.453 1.00 22.47 99 LYS B C 1
ATOM 3758 O O . LYS B 1 34 ? 8.101 -0.410 25.614 1.00 22.80 99 LYS B O 1
ATOM 3764 N N . TYR B 1 35 ? 8.285 -0.680 23.358 1.00 20.88 100 TYR B N 1
ATOM 3765 C CA . TYR B 1 35 ? 8.671 -2.109 23.344 1.00 20.52 100 TYR B CA 1
ATOM 3766 C C . TYR B 1 35 ? 10.165 -2.254 23.051 1.00 20.46 100 TYR B C 1
ATOM 3767 O O . TYR B 1 35 ? 10.622 -3.362 22.785 1.00 20.88 100 TYR B O 1
ATOM 3776 N N . ASP B 1 36 ? 10.913 -1.158 23.126 1.00 21.18 101 ASP B N 1
ATOM 3777 C CA . ASP B 1 36 ? 12.340 -1.070 22.717 1.00 21.99 101 ASP B CA 1
ATOM 3778 C C . ASP B 1 36 ? 13.175 -2.122 23.466 1.00 22.24 101 ASP B C 1
ATOM 3779 O O . ASP B 1 36 ? 14.062 -2.735 22.810 1.00 22.32 101 ASP B O 1
ATOM 3784 N N . ASN B 1 37 ? 12.920 -2.343 24.754 1.00 22.50 102 ASN B N 1
ATOM 3785 C CA . ASN B 1 37 ? 13.684 -3.333 25.563 1.00 22.49 102 ASN B CA 1
ATOM 3786 C C . ASN B 1 37 ? 13.136 -4.732 25.288 1.00 22.75 102 ASN B C 1
ATOM 3787 O O . ASN B 1 37 ? 12.695 -5.441 26.205 1.00 22.60 102 ASN B O 1
ATOM 3792 N N . MET B 1 38 ? 13.264 -5.167 24.053 1.00 22.03 103 MET B N 1
ATOM 3793 C CA A MET B 1 38 ? 12.800 -6.503 23.617 0.50 23.18 103 MET B CA 1
ATOM 3794 C CA B MET B 1 38 ? 12.766 -6.501 23.665 0.50 21.13 103 MET B CA 1
ATOM 3795 C C . MET B 1 38 ? 13.635 -7.580 24.328 1.00 21.99 103 MET B C 1
ATOM 3796 O O . MET B 1 38 ? 14.839 -7.322 24.637 1.00 23.01 103 MET B O 1
ATOM 3805 N N . THR B 1 39 ? 13.048 -8.736 24.567 1.00 21.69 104 THR B N 1
ATOM 3806 C CA . THR B 1 39 ? 13.714 -9.821 25.332 1.00 21.44 104 THR B CA 1
ATOM 3807 C C . THR B 1 39 ? 14.197 -10.952 24.433 1.00 22.00 104 THR B C 1
ATOM 3808 O O . THR B 1 39 ? 15.146 -11.649 24.862 1.00 22.30 104 THR B O 1
ATOM 3812 N N . GLY B 1 40 ? 13.543 -11.218 23.310 1.00 20.25 105 GLY B N 1
ATOM 3813 C CA . GLY B 1 40 ? 13.813 -12.444 22.543 1.00 21.14 105 GLY B CA 1
ATOM 3814 C C . GLY B 1 40 ? 13.210 -13.659 23.223 1.00 20.99 105 GLY B C 1
ATOM 3815 O O . GLY B 1 40 ? 13.559 -14.787 22.848 1.00 20.54 105 GLY B O 1
ATOM 3816 N N . VAL B 1 41 ? 12.283 -13.455 24.159 1.00 21.00 106 VAL B N 1
ATOM 3817 C CA . VAL B 1 41 ? 11.618 -14.559 24.898 1.00 20.87 106 VAL B CA 1
ATOM 3818 C C . VAL B 1 41 ? 10.166 -14.647 24.435 1.00 21.36 106 VAL B C 1
ATOM 3819 O O . VAL B 1 41 ? 9.529 -13.595 24.299 1.00 21.44 106 VAL B O 1
ATOM 3823 N N . TYR B 1 42 ? 9.722 -15.871 24.186 1.00 21.16 107 TYR B N 1
ATOM 3824 C CA . TYR B 1 42 ? 8.329 -16.190 23.822 1.00 21.67 107 TYR B CA 1
ATOM 3825 C C . TYR B 1 42 ? 7.676 -16.910 24.997 1.00 22.29 107 TYR B C 1
ATOM 3826 O O . TYR B 1 42 ? 8.227 -17.944 25.464 1.00 22.28 107 TYR B O 1
ATOM 3835 N N . LEU B 1 43 ? 6.518 -16.419 25.424 1.00 21.93 108 LEU B N 1
ATOM 3836 C CA . LEU B 1 43 ? 5.729 -17.025 26.517 1.00 23.36 108 LEU B CA 1
ATOM 3837 C C . LEU B 1 43 ? 4.474 -17.670 25.931 1.00 24.02 108 LEU B C 1
ATOM 3838 O O . LEU B 1 43 ? 3.573 -16.950 25.442 1.00 24.81 108 LEU B O 1
ATOM 3843 N N . GLU B 1 44 ? 4.417 -18.994 26.008 1.00 26.03 109 GLU B N 1
ATOM 3844 C CA . GLU B 1 44 ? 3.226 -19.762 25.561 1.00 28.18 109 GLU B CA 1
ATOM 3845 C C . GLU B 1 44 ? 2.098 -19.522 26.565 1.00 28.10 109 GLU B C 1
ATOM 3846 O O . GLU B 1 44 ? 2.344 -19.044 27.684 1.00 26.29 109 GLU B O 1
ATOM 3852 N N . LYS B 1 45 ? 0.867 -19.805 26.149 1.00 28.85 110 LYS B N 1
ATOM 3853 C CA . LYS B 1 45 ? -0.303 -19.746 27.052 1.00 30.42 110 LYS B CA 1
ATOM 3854 C C . LYS B 1 45 ? 0.007 -20.583 28.301 1.00 28.96 110 LYS B C 1
ATOM 3855 O O . LYS B 1 45 ? 0.533 -21.703 28.159 1.00 29.47 110 LYS B O 1
ATOM 3861 N N . GLY B 1 46 ? -0.294 -20.044 29.471 1.00 28.66 111 GLY B N 1
ATOM 3862 C CA . GLY B 1 46 ? -0.141 -20.767 30.743 1.00 29.52 111 GLY B CA 1
ATOM 3863 C C . GLY B 1 46 ? 0.464 -19.897 31.818 1.00 29.52 111 GLY B C 1
ATOM 3864 O O . GLY B 1 46 ? 0.597 -18.670 31.640 1.00 29.34 111 GLY B O 1
ATOM 3865 N N . ARG B 1 47 ? 0.825 -20.526 32.927 1.00 29.01 112 ARG B N 1
ATOM 3866 C CA . ARG B 1 47 ? 1.365 -19.820 34.103 1.00 28.78 112 ARG B CA 1
ATOM 3867 C C . ARG B 1 47 ? 2.882 -19.763 33.946 1.00 26.78 112 ARG B C 1
ATOM 3868 O O . ARG B 1 47 ? 3.494 -20.799 33.647 1.00 27.64 112 ARG B O 1
ATOM 3876 N N . HIS B 1 48 ? 3.444 -18.577 34.124 1.00 25.85 113 HIS B N 1
ATOM 3877 C CA . HIS B 1 48 ? 4.891 -18.334 33.960 1.00 24.74 113 HIS B CA 1
ATOM 3878 C C . HIS B 1 48 ? 5.473 -17.804 35.261 1.00 25.33 113 HIS B C 1
ATOM 3879 O O . HIS B 1 48 ? 4.759 -17.190 36.071 1.00 26.40 113 HIS B O 1
ATOM 3886 N N . VAL B 1 49 ? 6.768 -17.997 35.407 1.00 25.88 114 VAL B N 1
ATOM 3887 C CA . VAL B 1 49 ? 7.542 -17.419 36.525 1.00 26.63 114 VAL B CA 1
ATOM 3888 C C . VAL B 1 49 ? 8.619 -16.527 35.923 1.00 25.13 114 VAL B C 1
ATOM 3889 O O . VAL B 1 49 ? 9.367 -16.987 35.044 1.00 24.63 114 VAL B O 1
ATOM 3893 N N . VAL B 1 50 ? 8.686 -15.303 36.420 1.00 24.69 115 VAL B N 1
ATOM 3894 C CA . VAL B 1 50 ? 9.706 -14.309 36.024 1.00 24.41 115 VAL B CA 1
ATOM 3895 C C . VAL B 1 50 ? 10.448 -13.869 37.280 1.00 24.94 115 VAL B C 1
ATOM 3896 O O . VAL B 1 50 ? 9.793 -13.373 38.229 1.00 26.41 115 VAL B O 1
ATOM 3900 N N . LEU B 1 51 ? 11.764 -14.087 37.297 1.00 25.63 116 LEU B N 1
ATOM 3901 C CA . LEU B 1 51 ? 12.624 -13.675 38.427 1.00 27.17 116 LEU B CA 1
ATOM 3902 C C . LEU B 1 51 ? 13.249 -12.332 38.091 1.00 27.31 116 LEU B C 1
ATOM 3903 O O . LEU B 1 51 ? 13.837 -12.210 36.993 1.00 27.74 116 LEU B O 1
ATOM 3908 N N . VAL B 1 52 ? 13.144 -11.375 39.005 1.00 27.13 117 VAL B N 1
ATOM 3909 C CA . VAL B 1 52 ? 13.698 -10.014 38.813 1.00 27.73 117 VAL B CA 1
ATOM 3910 C C . VAL B 1 52 ? 14.768 -9.770 39.877 1.00 28.81 117 VAL B C 1
ATOM 3911 O O . VAL B 1 52 ? 14.522 -10.095 41.069 1.00 29.39 117 VAL B O 1
ATOM 3915 N N . GLY B 1 53 ? 15.912 -9.252 39.450 1.00 29.34 118 GLY B N 1
ATOM 3916 C CA . GLY B 1 53 ? 17.026 -8.899 40.344 1.00 30.90 118 GLY B CA 1
ATOM 3917 C C . GLY B 1 53 ? 16.771 -7.582 41.051 1.00 31.57 118 GLY B C 1
ATOM 3918 O O . GLY B 1 53 ? 15.612 -7.115 41.079 1.00 30.61 118 GLY B O 1
ATOM 3919 N N . LYS B 1 54 ? 17.830 -6.984 41.599 1.00 33.58 119 LYS B N 1
ATOM 3920 C CA . LYS B 1 54 ? 17.726 -5.755 42.416 1.00 36.22 119 LYS B CA 1
ATOM 3921 C C . LYS B 1 54 ? 17.186 -4.627 41.535 1.00 35.09 119 LYS B C 1
ATOM 3922 O O . LYS B 1 54 ? 17.812 -4.329 40.496 1.00 34.99 119 LYS B O 1
ATOM 3928 N N . THR B 1 55 ? 16.054 -4.049 41.934 1.00 35.14 120 THR B N 1
ATOM 3929 C CA . THR B 1 55 ? 15.382 -2.937 41.212 1.00 35.25 120 THR B CA 1
ATOM 3930 C C . THR B 1 55 ? 15.786 -1.586 41.806 1.00 37.13 120 THR B C 1
ATOM 3931 O O . THR B 1 55 ? 15.539 -0.581 41.140 1.00 37.00 120 THR B O 1
ATOM 3935 N N . GLU B 1 56 ? 16.345 -1.563 43.025 1.00 38.89 121 GLU B N 1
ATOM 3936 C CA . GLU B 1 56 ? 16.629 -0.313 43.778 1.00 41.37 121 GLU B CA 1
ATOM 3937 C C . GLU B 1 56 ? 15.371 0.561 43.751 1.00 41.83 121 GLU B C 1
ATOM 3938 O O . GLU B 1 56 ? 15.513 1.777 43.605 1.00 42.92 121 GLU B O 1
ATOM 3944 N N . GLY B 1 57 ? 14.190 -0.061 43.849 1.00 42.48 122 GLY B N 1
ATOM 3945 C CA . GLY B 1 57 ? 12.874 0.607 43.849 1.00 43.36 122 GLY B CA 1
ATOM 3946 C C . GLY B 1 57 ? 12.497 1.240 42.513 1.00 42.91 122 GLY B C 1
ATOM 3947 O O . GLY B 1 57 ? 11.496 1.966 42.484 1.00 44.21 122 GLY B O 1
ATOM 3948 N N . GLN B 1 58 ? 13.251 0.999 41.436 1.00 41.65 123 GLN B N 1
ATOM 3949 C CA . GLN B 1 58 ? 12.919 1.536 40.084 1.00 41.22 123 GLN B CA 1
ATOM 3950 C C . GLN B 1 58 ? 11.654 0.838 39.573 1.00 39.74 123 GLN B C 1
ATOM 3951 O O . GLN B 1 58 ? 11.468 -0.356 39.874 1.00 39.60 123 GLN B O 1
ATOM 3957 N N . GLU B 1 59 ? 10.837 1.550 38.799 1.00 38.21 124 GLU B N 1
ATOM 3958 C CA . GLU B 1 59 ? 9.611 0.993 38.169 1.00 37.57 124 GLU B CA 1
ATOM 3959 C C . GLU B 1 59 ? 9.998 0.164 36.943 1.00 32.81 124 GLU B C 1
ATOM 3960 O O . GLU B 1 59 ? 10.697 0.694 36.077 1.00 32.30 124 GLU B O 1
ATOM 3966 N N . ILE B 1 60 ? 9.598 -1.101 36.892 1.00 30.25 125 ILE B N 1
ATOM 3967 C CA . ILE B 1 60 ? 9.873 -1.992 35.728 1.00 28.90 125 ILE B CA 1
ATOM 3968 C C . ILE B 1 60 ? 8.646 -2.873 35.517 1.00 27.61 125 ILE B C 1
ATOM 3969 O O . ILE B 1 60 ? 8.014 -3.294 36.511 1.00 28.63 125 ILE B O 1
ATOM 3974 N N . SER B 1 61 ? 8.267 -3.110 34.265 1.00 25.88 126 SER B N 1
ATOM 3975 C CA . SER B 1 61 ? 7.048 -3.877 33.953 1.00 26.03 126 SER B CA 1
ATOM 3976 C C . SER B 1 61 ? 7.274 -4.759 32.728 1.00 24.43 126 SER B C 1
ATOM 3977 O O . SER B 1 61 ? 8.292 -4.606 32.023 1.00 24.70 126 SER B O 1
ATOM 3980 N N . LEU B 1 62 ? 6.371 -5.703 32.547 1.00 24.07 127 LEU B N 1
ATOM 3981 C CA . LEU B 1 62 ? 6.411 -6.664 31.432 1.00 23.38 127 LEU B CA 1
ATOM 3982 C C . LEU B 1 62 ? 5.297 -6.299 30.455 1.00 23.45 127 LEU B C 1
ATOM 3983 O O . LEU B 1 62 ? 4.157 -6.167 30.895 1.00 23.56 127 LEU B O 1
ATOM 3988 N N . LEU B 1 63 ? 5.639 -6.172 29.179 1.00 22.19 128 LEU B N 1
ATOM 3989 C CA . LEU B 1 63 ? 4.658 -5.981 28.081 1.00 22.67 128 LEU B CA 1
ATOM 3990 C C . LEU B 1 63 ? 4.510 -7.265 27.291 1.00 21.79 128 LEU B C 1
ATOM 3991 O O . LEU B 1 63 ? 5.525 -7.851 26.894 1.00 21.63 128 LEU B O 1
ATOM 3996 N N . LEU B 1 64 ? 3.274 -7.680 27.069 1.00 21.41 129 LEU B N 1
ATOM 3997 C CA . LEU B 1 64 ? 2.929 -8.884 26.284 1.00 21.73 129 LEU B CA 1
ATOM 3998 C C . LEU B 1 64 ? 1.948 -8.439 25.214 1.00 21.71 129 LEU B C 1
ATOM 3999 O O . LEU B 1 64 ? 0.726 -8.491 25.414 1.00 21.93 129 LEU B O 1
ATOM 4004 N N . PRO B 1 65 ? 2.441 -7.924 24.077 1.00 20.87 130 PRO B N 1
ATOM 4005 C CA . PRO B 1 65 ? 1.539 -7.450 23.031 1.00 20.84 130 PRO B CA 1
ATOM 4006 C C . PRO B 1 65 ? 0.974 -8.603 22.208 1.00 21.42 130 PRO B C 1
ATOM 4007 O O . PRO B 1 65 ? 1.661 -9.583 21.954 1.00 22.30 130 PRO B O 1
ATOM 4011 N N . ASN B 1 66 ? -0.264 -8.442 21.752 1.00 20.80 131 ASN B N 1
ATOM 4012 C CA . ASN B 1 66 ? -0.888 -9.406 20.830 1.00 21.26 131 ASN B CA 1
ATOM 4013 C C . ASN B 1 66 ? -0.609 -8.952 19.397 1.00 20.83 131 ASN B C 1
ATOM 4014 O O . ASN B 1 66 ? -1.485 -8.425 18.746 1.00 20.31 131 ASN B O 1
ATOM 4019 N N . LEU B 1 67 ? 0.618 -9.184 18.935 1.00 20.12 132 LEU B N 1
ATOM 4020 C CA . LEU B 1 67 ? 1.045 -8.772 17.585 1.00 20.25 132 LEU B CA 1
ATOM 4021 C C . LEU B 1 67 ? 0.367 -9.628 16.515 1.00 21.18 132 LEU B C 1
ATOM 4022 O O . LEU B 1 67 ? 0.253 -9.139 15.382 1.00 22.13 132 LEU B O 1
ATOM 4027 N N . MET B 1 68 ? -0.170 -10.810 16.854 1.00 21.52 133 MET B N 1
ATOM 4028 C CA . MET B 1 68 ? -0.839 -11.677 15.859 1.00 22.36 133 MET B CA 1
ATOM 4029 C C . MET B 1 68 ? -2.352 -11.550 15.982 1.00 22.50 133 MET B C 1
ATOM 4030 O O . MET B 1 68 ? -3.063 -12.412 15.453 1.00 25.12 133 MET B O 1
ATOM 4035 N N . ARG B 1 69 ? -2.838 -10.486 16.627 1.00 21.38 134 ARG B N 1
ATOM 4036 C CA . ARG B 1 69 ? -4.288 -10.259 16.771 1.00 20.90 134 ARG B CA 1
ATOM 4037 C C . ARG B 1 69 ? -4.918 -10.115 15.389 1.00 22.18 134 ARG B C 1
ATOM 4038 O O . ARG B 1 69 ? -4.531 -9.212 14.607 1.00 22.31 134 ARG B O 1
ATOM 4046 N N . LYS B 1 70 ? -5.937 -10.919 15.142 1.00 23.70 135 LYS B N 1
ATOM 4047 C CA . LYS B 1 70 ? -6.641 -10.924 13.847 1.00 24.35 135 LYS B CA 1
ATOM 4048 C C . LYS B 1 70 ? -8.114 -10.664 14.074 1.00 24.37 135 LYS B C 1
ATOM 4049 O O . LYS B 1 70 ? -8.653 -10.949 15.133 1.00 24.87 135 LYS B O 1
ATOM 4055 N N . PRO B 1 71 ? -8.773 -10.104 13.059 1.00 25.80 136 PRO B N 1
ATOM 4056 C CA . PRO B 1 71 ? -10.226 -9.983 13.078 1.00 28.04 136 PRO B CA 1
ATOM 4057 C C . PRO B 1 71 ? -10.855 -11.375 13.193 1.00 32.12 136 PRO B C 1
ATOM 4058 O O . PRO B 1 71 ? -10.278 -12.354 12.724 1.00 31.63 136 PRO B O 1
ATOM 4062 N N . ALA B 1 72 ? -12.023 -11.432 13.828 1.00 35.21 137 ALA B N 1
ATOM 4063 C CA . ALA B 1 72 ? -12.833 -12.667 13.953 1.00 40.35 137 ALA B CA 1
ATOM 4064 C C . ALA B 1 72 ? -13.245 -13.127 12.551 1.00 44.05 137 ALA B C 1
ATOM 4065 O O . ALA B 1 72 ? -13.249 -12.309 11.639 1.00 44.89 137 ALA B O 1
ATOM 4067 N N . GLU B 1 73 ? -13.577 -14.413 12.398 1.00 53.19 138 GLU B N 1
ATOM 4068 C CA . GLU B 1 73 ? -13.832 -15.126 11.107 1.00 56.35 138 GLU B CA 1
ATOM 4069 C C . GLU B 1 73 ? -14.517 -14.265 10.024 1.00 57.65 138 GLU B C 1
ATOM 4070 O O . GLU B 1 73 ? -13.905 -14.066 8.941 1.00 57.87 138 GLU B O 1
ATOM 4076 N N . GLY B 1 74 ? -15.768 -13.856 10.254 1.00 57.11 139 GLY B N 1
ATOM 4077 C CA . GLY B 1 74 ? -16.614 -13.195 9.237 1.00 59.33 139 GLY B CA 1
ATOM 4078 C C . GLY B 1 74 ? -16.277 -11.720 9.043 1.00 58.40 139 GLY B C 1
ATOM 4079 O O . GLY B 1 74 ? -16.853 -11.107 8.122 1.00 60.24 139 GLY B O 1
ATOM 4080 N N . VAL B 1 75 ? -15.367 -11.180 9.860 1.00 54.12 140 VAL B N 1
ATOM 4081 C CA . VAL B 1 75 ? -15.193 -9.716 10.091 1.00 50.72 140 VAL B CA 1
ATOM 4082 C C . VAL B 1 75 ? -14.239 -9.156 9.032 1.00 48.77 140 VAL B C 1
ATOM 4083 O O . VAL B 1 75 ? -13.095 -9.646 8.925 1.00 47.08 140 VAL B O 1
ATOM 4087 N N . GLN B 1 76 ? -14.698 -8.179 8.251 1.00 45.40 141 GLN B N 1
ATOM 4088 C CA . GLN B 1 76 ? -13.849 -7.449 7.272 1.00 42.59 141 GLN B CA 1
ATOM 4089 C C . GLN B 1 76 ? -12.756 -6.759 8.079 1.00 37.04 141 GLN B C 1
ATOM 4090 O O . GLN B 1 76 ? -13.043 -6.209 9.136 1.00 34.99 141 GLN B O 1
ATOM 4096 N N . PRO B 1 77 ? -11.464 -6.893 7.711 1.00 34.19 142 PRO B N 1
ATOM 4097 C CA . PRO B 1 77 ? -10.393 -6.529 8.634 1.00 31.41 142 PRO B CA 1
ATOM 4098 C C . PRO B 1 77 ? -10.468 -5.092 9.158 1.00 29.05 142 PRO B C 1
ATOM 4099 O O . PRO B 1 77 ? -10.085 -4.863 10.288 1.00 26.89 142 PRO B O 1
ATOM 4103 N N . THR B 1 78 ? -10.928 -4.140 8.350 1.00 27.46 143 THR B N 1
ATOM 4104 C CA . THR B 1 78 ? -11.015 -2.723 8.790 1.00 27.20 143 THR B CA 1
ATOM 4105 C C . THR B 1 78 ? -12.222 -2.544 9.718 1.00 28.51 143 THR B C 1
ATOM 4106 O O . THR B 1 78 ? -12.185 -1.514 10.421 1.00 29.50 143 THR B O 1
ATOM 4110 N N . LYS B 1 79 ? -13.183 -3.484 9.736 1.00 27.97 144 LYS B N 1
ATOM 4111 C CA . LYS B 1 79 ? -14.459 -3.373 10.518 1.00 29.29 144 LYS B CA 1
ATOM 4112 C C . LYS B 1 79 ? -14.350 -4.048 11.893 1.00 27.75 144 LYS B C 1
ATOM 4113 O O . LYS B 1 79 ? -15.359 -4.446 12.478 1.00 31.20 144 LYS B O 1
ATOM 4119 N N . ASP B 1 80 ? -13.147 -4.169 12.401 1.00 24.99 145 ASP B N 1
ATOM 4120 C CA . ASP B 1 80 ? -12.861 -4.951 13.617 1.00 23.17 145 ASP B CA 1
ATOM 4121 C C . ASP B 1 80 ? -13.313 -4.175 14.851 1.00 22.29 145 ASP B C 1
ATOM 4122 O O . ASP B 1 80 ? -12.840 -3.068 15.122 1.00 21.01 145 ASP B O 1
ATOM 4127 N N . PRO B 1 81 ? -14.235 -4.725 15.681 1.00 22.15 146 PRO B N 1
ATOM 4128 C CA . PRO B 1 81 ? -14.617 -4.062 16.926 1.00 22.05 146 PRO B CA 1
ATOM 4129 C C . PRO B 1 81 ? -13.442 -3.776 17.867 1.00 21.79 146 PRO B C 1
ATOM 4130 O O . PRO B 1 81 ? -13.511 -2.867 18.657 1.00 22.10 146 PRO B O 1
ATOM 4134 N N . ASN B 1 82 ? -12.372 -4.562 17.737 1.00 21.27 147 ASN B N 1
ATOM 4135 C CA . ASN B 1 82 ? -11.149 -4.410 18.559 1.00 21.99 147 ASN B CA 1
ATOM 4136 C C . ASN B 1 82 ? -10.313 -3.219 18.073 1.00 21.66 147 ASN B C 1
ATOM 4137 O O . ASN B 1 82 ? -9.355 -2.859 18.762 1.00 22.21 147 ASN B O 1
ATOM 4142 N N . GLY B 1 83 ? -10.666 -2.613 16.936 1.00 21.18 148 GLY B N 1
ATOM 4143 C CA . GLY B 1 83 ? -9.870 -1.515 16.361 1.00 20.46 148 GLY B CA 1
ATOM 4144 C C . GLY B 1 83 ? -8.553 -2.002 15.784 1.00 19.68 148 GLY B C 1
ATOM 4145 O O . GLY B 1 83 ? -8.353 -3.210 15.605 1.00 19.83 148 GLY B O 1
ATOM 4146 N N . TRP B 1 84 ? -7.667 -1.065 15.513 1.00 18.87 149 TRP B N 1
ATOM 4147 C CA . TRP B 1 84 ? -6.393 -1.301 14.788 1.00 19.16 149 TRP B CA 1
ATOM 4148 C C . TRP B 1 84 ? -5.191 -1.227 15.722 1.00 19.07 149 TRP B C 1
ATOM 4149 O O . TRP B 1 84 ? -4.063 -1.400 15.236 1.00 20.47 149 TRP B O 1
ATOM 4160 N N . GLY B 1 85 ? -5.375 -0.910 16.989 1.00 19.19 150 GLY B N 1
ATOM 4161 C CA . GLY B 1 85 ? -4.254 -0.646 17.907 1.00 19.11 150 GLY B CA 1
ATOM 4162 C C . GLY B 1 85 ? -3.555 -1.916 18.345 1.00 18.52 150 GLY B C 1
ATOM 4163 O O . GLY B 1 85 ? -4.098 -3.021 18.177 1.00 18.86 150 GLY B O 1
ATOM 4164 N N . LEU B 1 86 ? -2.360 -1.776 18.909 1.00 19.09 151 LEU B N 1
ATOM 4165 C CA . LEU B 1 86 ? -1.606 -2.919 19.440 1.00 19.00 151 LEU B CA 1
ATOM 4166 C C . LEU B 1 86 ? -2.116 -3.213 20.850 1.00 19.38 151 LEU B C 1
ATOM 4167 O O . LEU B 1 86 ? -1.796 -2.467 21.785 1.00 20.83 151 LEU B O 1
ATOM 4172 N N . HIS B 1 87 ? -2.935 -4.250 20.961 1.00 20.19 152 HIS B N 1
ATOM 4173 C CA . HIS B 1 87 ? -3.452 -4.727 22.264 1.00 21.32 152 HIS B CA 1
ATOM 4174 C C . HIS B 1 87 ? -2.289 -5.332 23.042 1.00 21.62 152 HIS B C 1
ATOM 4175 O O . HIS B 1 87 ? -1.423 -5.978 22.420 1.00 20.79 152 HIS B O 1
ATOM 4182 N N . LYS B 1 88 ? -2.256 -5.144 24.357 1.00 22.08 153 LYS B N 1
ATOM 4183 C CA A LYS B 1 88 ? -1.173 -5.731 25.184 0.50 23.12 153 LYS B CA 1
ATOM 4184 C CA B LYS B 1 88 ? -1.200 -5.797 25.165 0.50 22.24 153 LYS B CA 1
ATOM 4185 C C . LYS B 1 88 ? -1.669 -5.942 26.611 1.00 23.36 153 LYS B C 1
ATOM 4186 O O . LYS B 1 88 ? -2.592 -5.208 27.036 1.00 23.54 153 LYS B O 1
ATOM 4197 N N . LYS B 1 89 ? -1.025 -6.873 27.307 1.00 24.44 154 LYS B N 1
ATOM 4198 C CA . LYS B 1 89 ? -1.061 -6.944 28.776 1.00 26.64 154 LYS B CA 1
ATOM 4199 C C . LYS B 1 89 ? 0.183 -6.231 29.282 1.00 26.27 154 LYS B C 1
ATOM 4200 O O . LYS B 1 89 ? 1.271 -6.440 28.702 1.00 25.35 154 LYS B O 1
ATOM 4206 N N . GLN B 1 90 ? 0.029 -5.397 30.304 1.00 26.95 155 GLN B N 1
ATOM 4207 C CA . GLN B 1 90 ? 1.186 -4.776 30.988 1.00 28.27 155 GLN B CA 1
ATOM 4208 C C . GLN B 1 90 ? 1.147 -5.220 32.451 1.00 29.41 155 GLN B C 1
ATOM 4209 O O . GLN B 1 90 ? 0.126 -4.980 33.120 1.00 30.35 155 GLN B O 1
ATOM 4215 N N . ILE B 1 91 ? 2.204 -5.885 32.899 1.00 27.96 156 ILE B N 1
ATOM 4216 C CA . ILE B 1 91 ? 2.251 -6.486 34.264 1.00 28.48 156 ILE B CA 1
ATOM 4217 C C . ILE B 1 91 ? 3.380 -5.818 35.024 1.00 28.14 156 ILE B C 1
ATOM 4218 O O . ILE B 1 91 ? 4.533 -5.933 34.629 1.00 26.70 156 ILE B O 1
ATOM 4223 N N . PRO B 1 92 ? 3.088 -5.081 36.115 1.00 29.65 157 PRO B N 1
ATOM 4224 C CA . PRO B 1 92 ? 4.141 -4.519 36.950 1.00 30.10 157 PRO B CA 1
ATOM 4225 C C . PRO B 1 92 ? 4.968 -5.679 37.514 1.00 29.49 157 PRO B C 1
ATOM 4226 O O . PRO B 1 92 ? 4.399 -6.679 37.879 1.00 30.75 157 PRO B O 1
ATOM 4230 N N . LEU B 1 93 ? 6.288 -5.523 37.508 1.00 28.85 158 LEU B N 1
ATOM 4231 C CA . LEU B 1 93 ? 7.225 -6.527 38.063 1.00 29.44 158 LEU B CA 1
ATOM 4232 C C . LEU B 1 93 ? 7.776 -6.015 39.391 1.00 30.65 158 LEU B C 1
ATOM 4233 O O . LEU B 1 93 ? 7.995 -4.806 39.536 1.00 30.94 158 LEU B O 1
ATOM 4238 N N . LYS B 1 94 ? 8.011 -6.935 40.320 1.00 32.24 159 LYS B N 1
ATOM 4239 C CA . LYS B 1 94 ? 8.684 -6.612 41.598 1.00 33.68 159 LYS B CA 1
ATOM 4240 C C . LYS B 1 94 ? 9.963 -7.439 41.686 1.00 32.49 159 LYS B C 1
ATOM 4241 O O . LYS B 1 94 ? 10.040 -8.489 41.048 1.00 30.76 159 LYS B O 1
ATOM 4247 N N . GLU B 1 95 ? 10.922 -6.953 42.466 1.00 33.48 160 GLU B N 1
ATOM 4248 C CA . GLU B 1 95 ? 12.150 -7.704 42.816 1.00 33.36 160 GLU B CA 1
ATOM 4249 C C . GLU B 1 95 ? 11.733 -9.094 43.310 1.00 32.04 160 GLU B C 1
ATOM 4250 O O . GLU B 1 95 ? 10.762 -9.191 44.106 1.00 32.79 160 GLU B O 1
ATOM 4256 N N . GLY B 1 96 ? 12.424 -10.125 42.842 1.00 30.79 161 GLY B N 1
ATOM 4257 C CA . GLY B 1 96 ? 12.198 -11.526 43.243 1.00 30.33 161 GLY B CA 1
ATOM 4258 C C . GLY B 1 96 ? 11.226 -12.245 42.322 1.00 30.47 161 GLY B C 1
ATOM 4259 O O . GLY B 1 96 ? 11.249 -12.001 41.100 1.00 28.66 161 GLY B O 1
ATOM 4260 N N . ILE B 1 97 ? 10.390 -13.110 42.886 1.00 31.61 162 ILE B N 1
ATOM 4261 C CA . ILE B 1 97 ? 9.465 -13.996 42.128 1.00 33.03 162 ILE B CA 1
ATOM 4262 C C . ILE B 1 97 ? 8.259 -13.183 41.654 1.00 31.83 162 ILE B C 1
ATOM 4263 O O . ILE B 1 97 ? 7.691 -12.416 42.458 1.00 31.64 162 ILE B O 1
ATOM 4268 N N . ASN B 1 98 ? 7.899 -13.378 40.384 1.00 29.68 163 ASN B N 1
ATOM 4269 C CA . ASN B 1 98 ? 6.647 -12.878 39.769 1.00 29.39 163 ASN B CA 1
ATOM 4270 C C . ASN B 1 98 ? 5.952 -14.060 39.090 1.00 30.12 163 ASN B C 1
ATOM 4271 O O . ASN B 1 98 ? 6.572 -14.696 38.229 1.00 29.31 163 ASN B O 1
ATOM 4276 N N . ILE B 1 99 ? 4.716 -14.357 39.485 1.00 30.56 164 ILE B N 1
ATOM 4277 C CA . ILE B 1 99 ? 3.870 -15.411 38.867 1.00 32.77 164 ILE B CA 1
ATOM 4278 C C . ILE B 1 99 ? 2.893 -14.696 37.950 1.00 32.95 164 ILE B C 1
ATOM 4279 O O . ILE B 1 99 ? 2.175 -13.823 38.443 1.00 35.55 164 ILE B O 1
ATOM 4284 N N . ILE B 1 100 ? 2.880 -15.068 36.675 1.00 32.88 165 ILE B N 1
ATOM 4285 C CA . ILE B 1 100 ? 2.109 -14.357 35.618 1.00 35.64 165 ILE B CA 1
ATOM 4286 C C . ILE B 1 100 ? 1.297 -15.374 34.815 1.00 34.52 165 ILE B C 1
ATOM 4287 O O . ILE B 1 100 ? 1.875 -16.342 34.274 1.00 35.78 165 ILE B O 1
ATOM 4292 N N . ASP B 1 101 ? -0.002 -15.120 34.693 1.00 33.19 166 ASP B N 1
ATOM 4293 C CA . ASP B 1 101 ? -0.895 -15.917 33.828 1.00 33.64 166 ASP B CA 1
ATOM 4294 C C . ASP B 1 101 ? -0.901 -15.259 32.448 1.00 31.49 166 ASP B C 1
ATOM 4295 O O . ASP B 1 101 ? -1.231 -14.074 32.352 1.00 32.78 166 ASP B O 1
ATOM 4300 N N . VAL B 1 102 ? -0.477 -16.010 31.444 1.00 29.84 167 VAL B N 1
ATOM 4301 C CA . VAL B 1 102 ? -0.457 -15.592 30.015 1.00 29.21 167 VAL B CA 1
ATOM 4302 C C . VAL B 1 102 ? -1.630 -16.296 29.326 1.00 30.04 167 VAL B C 1
ATOM 4303 O O . VAL B 1 102 ? -1.637 -17.537 29.266 1.00 29.73 167 VAL B O 1
ATOM 4307 N N . GLU B 1 103 ? -2.613 -15.511 28.875 1.00 32.78 168 GLU B N 1
ATOM 4308 C CA . GLU B 1 103 ? -3.875 -16.024 28.276 1.00 35.12 168 GLU B CA 1
ATOM 4309 C C . GLU B 1 103 ? -3.684 -16.294 26.782 1.00 32.82 168 GLU B C 1
ATOM 4310 O O . GLU B 1 103 ? -4.292 -17.230 26.275 1.00 32.41 168 GLU B O 1
ATOM 4316 N N . THR B 1 104 ? -2.833 -15.504 26.121 1.00 31.27 169 THR B N 1
ATOM 4317 C CA . THR B 1 104 ? -2.552 -15.576 24.667 1.00 30.73 169 THR B CA 1
ATOM 4318 C C . THR B 1 104 ? -1.037 -15.589 24.521 1.00 28.17 169 THR B C 1
ATOM 4319 O O . THR B 1 104 ? -0.379 -14.791 25.174 1.00 27.34 169 THR B O 1
ATOM 4323 N N . PRO B 1 105 ? -0.456 -16.503 23.723 1.00 27.69 170 PRO B N 1
ATOM 4324 C CA . PRO B 1 105 ? 0.998 -16.568 23.583 1.00 26.65 170 PRO B CA 1
ATOM 4325 C C . PRO B 1 105 ? 1.503 -15.202 23.128 1.00 25.73 170 PRO B C 1
ATOM 4326 O O . PRO B 1 105 ? 0.838 -14.512 22.357 1.00 26.30 170 PRO B O 1
ATOM 4330 N N . ALA B 1 106 ? 2.666 -14.805 23.626 1.00 24.02 171 ALA B N 1
ATOM 4331 C CA . ALA B 1 106 ? 3.222 -13.465 23.367 1.00 23.18 171 ALA B CA 1
ATOM 4332 C C . ALA B 1 106 ? 4.742 -13.497 23.421 1.00 22.32 171 ALA B C 1
ATOM 4333 O O . ALA B 1 106 ? 5.327 -14.173 24.284 1.00 21.89 171 ALA B O 1
ATOM 4335 N N . ASN B 1 107 ? 5.343 -12.692 22.568 1.00 21.35 172 ASN B N 1
ATOM 4336 C CA . ASN B 1 107 ? 6.745 -12.252 22.768 1.00 20.76 172 ASN B CA 1
ATOM 4337 C C . ASN B 1 107 ? 6.760 -11.305 23.967 1.00 21.18 172 ASN B C 1
ATOM 4338 O O . ASN B 1 107 ? 5.798 -10.536 24.167 1.00 20.53 172 ASN B O 1
ATOM 4343 N N . ALA B 1 108 ? 7.842 -11.318 24.729 1.00 20.51 173 ALA B N 1
ATOM 4344 C CA . ALA B 1 108 ? 7.970 -10.508 25.957 1.00 20.80 173 ALA B CA 1
ATOM 4345 C C . ALA B 1 108 ? 8.828 -9.281 25.675 1.00 20.30 173 ALA B C 1
ATOM 4346 O O . ALA B 1 108 ? 9.858 -9.396 24.987 1.00 21.16 173 ALA B O 1
ATOM 4348 N N . TYR B 1 109 ? 8.455 -8.149 26.250 1.00 20.46 174 TYR B N 1
ATOM 4349 C CA . TYR B 1 109 ? 9.206 -6.885 26.146 1.00 20.49 174 TYR B CA 1
ATOM 4350 C C . TYR B 1 109 ? 9.267 -6.293 27.540 1.00 21.59 174 TYR B C 1
ATOM 4351 O O . TYR B 1 109 ? 8.247 -6.236 28.214 1.00 22.47 174 TYR B O 1
ATOM 4360 N N . ILE B 1 110 ? 10.453 -5.911 27.976 1.00 21.71 175 ILE B N 1
ATOM 4361 C CA . ILE B 1 110 ? 10.608 -5.228 29.282 1.00 22.45 175 ILE B CA 1
ATOM 4362 C C . ILE B 1 110 ? 10.324 -3.744 29.057 1.00 23.25 175 ILE B C 1
ATOM 4363 O O . ILE B 1 110 ? 10.831 -3.170 28.094 1.00 24.08 175 ILE B O 1
ATOM 4368 N N . SER B 1 111 ? 9.540 -3.149 29.943 1.00 23.47 176 SER B N 1
ATOM 4369 C CA . SER B 1 111 ? 9.311 -1.693 30.008 1.00 23.79 176 SER B CA 1
ATOM 4370 C C . SER B 1 111 ? 10.109 -1.156 31.194 1.00 24.08 176 SER B C 1
ATOM 4371 O O . SER B 1 111 ? 9.686 -1.374 32.340 1.00 24.90 176 SER B O 1
ATOM 4374 N N . TYR B 1 112 ? 11.262 -0.558 30.907 1.00 24.60 177 TYR B N 1
ATOM 4375 C CA . TYR B 1 112 ? 12.178 0.011 31.919 1.00 25.72 177 TYR B CA 1
ATOM 4376 C C . TYR B 1 112 ? 12.630 1.371 31.397 1.00 26.31 177 TYR B C 1
ATOM 4377 O O . TYR B 1 112 ? 13.555 1.454 30.562 1.00 26.48 177 TYR B O 1
ATOM 4386 N N . PHE B 1 113 ? 11.917 2.400 31.826 1.00 27.54 178 PHE B N 1
ATOM 4387 C CA . PHE B 1 113 ? 12.136 3.792 31.386 1.00 28.90 178 PHE B CA 1
ATOM 4388 C C . PHE B 1 113 ? 12.399 4.663 32.613 1.00 31.42 178 PHE B C 1
ATOM 4389 O O . PHE B 1 113 ? 11.799 4.423 33.651 1.00 33.75 178 PHE B O 1
ATOM 4397 N N . THR B 1 114 ? 13.227 5.687 32.467 1.00 35.34 179 THR B N 1
ATOM 4398 C CA . THR B 1 114 ? 13.636 6.547 33.605 1.00 40.00 179 THR B CA 1
ATOM 4399 C C . THR B 1 114 ? 13.872 7.968 33.102 1.00 43.13 179 THR B C 1
ATOM 4400 O O . THR B 1 114 ? 14.132 8.123 31.902 1.00 42.28 179 THR B O 1
ATOM 4404 N N . GLU B 1 115 ? 13.796 8.944 34.009 1.00 51.37 180 GLU B N 1
ATOM 4405 C CA . GLU B 1 115 ? 14.182 10.362 33.766 1.00 57.40 180 GLU B CA 1
ATOM 4406 C C . GLU B 1 115 ? 15.671 10.543 34.105 1.00 61.55 180 GLU B C 1
ATOM 4407 O O . GLU B 1 115 ? 16.292 11.468 33.558 1.00 66.53 180 GLU B O 1
ATOM 4413 N N . ASP B 1 116 ? 16.200 9.720 35.018 1.00 63.93 181 ASP B N 1
ATOM 4414 C CA . ASP B 1 116 ? 17.573 9.813 35.588 1.00 66.24 181 ASP B CA 1
ATOM 4415 C C . ASP B 1 116 ? 18.268 8.456 35.451 1.00 63.36 181 ASP B C 1
ATOM 4416 O O . ASP B 1 116 ? 18.194 7.665 36.411 1.00 63.49 181 ASP B O 1
ATOM 4421 N N . ALA B 1 117 ? 18.944 8.222 34.321 1.00 62.06 182 ALA B N 1
ATOM 4422 C CA . ALA B 1 117 ? 19.761 7.014 34.033 1.00 62.33 182 ALA B CA 1
ATOM 4423 C C . ALA B 1 117 ? 20.749 6.735 35.179 1.00 62.46 182 ALA B C 1
ATOM 4424 O O . ALA B 1 117 ? 20.912 5.549 35.535 1.00 61.36 182 ALA B O 1
ATOM 4426 N N . GLY B 1 118 ? 21.354 7.789 35.744 1.00 63.84 183 GLY B N 1
ATOM 4427 C CA . GLY B 1 118 ? 22.361 7.741 36.825 1.00 63.23 183 GLY B CA 1
ATOM 4428 C C . GLY B 1 118 ? 21.854 7.096 38.105 1.00 64.80 183 GLY B C 1
ATOM 4429 O O . GLY B 1 118 ? 22.702 6.551 38.849 1.00 65.75 183 GLY B O 1
ATOM 4430 N N . LYS B 1 119 ? 20.535 7.113 38.348 1.00 64.06 184 LYS B N 1
ATOM 4431 C CA . LYS B 1 119 ? 19.884 6.401 39.484 1.00 63.99 184 LYS B CA 1
ATOM 4432 C C . LYS B 1 119 ? 19.039 5.223 38.971 1.00 60.54 184 LYS B C 1
ATOM 4433 O O . LYS B 1 119 ? 18.116 4.809 39.700 1.00 65.08 184 LYS B O 1
ATOM 4439 N N . ALA B 1 120 ? 19.384 4.668 37.804 1.00 52.53 185 ALA B N 1
ATOM 4440 C CA . ALA B 1 120 ? 18.799 3.433 37.238 1.00 47.45 185 ALA B CA 1
ATOM 4441 C C . ALA B 1 120 ? 19.870 2.350 37.133 1.00 42.69 185 ALA B C 1
ATOM 4442 O O . ALA B 1 120 ? 20.753 2.405 36.282 1.00 42.32 185 ALA B O 1
ATOM 4444 N N . PRO B 1 121 ? 19.788 1.274 37.940 1.00 39.25 186 PRO B N 1
ATOM 4445 C CA . PRO B 1 121 ? 20.696 0.140 37.772 1.00 38.28 186 PRO B CA 1
ATOM 4446 C C . PRO B 1 121 ? 20.314 -0.713 36.553 1.00 36.65 186 PRO B C 1
ATOM 4447 O O . PRO B 1 121 ? 19.180 -0.620 36.126 1.00 34.95 186 PRO B O 1
ATOM 4451 N N . LYS B 1 122 ? 21.248 -1.509 36.023 1.00 35.01 187 LYS B N 1
ATOM 4452 C CA . LYS B 1 122 ? 20.906 -2.651 35.136 1.00 35.20 187 LYS B CA 1
ATOM 4453 C C . LYS B 1 122 ? 20.140 -3.674 35.975 1.00 33.41 187 LYS B C 1
ATOM 4454 O O . LYS B 1 122 ? 20.617 -4.010 37.079 1.00 33.70 187 LYS B O 1
ATOM 4460 N N . ILE B 1 123 ? 18.982 -4.130 35.495 1.00 29.95 188 ILE B N 1
ATOM 4461 C CA . ILE B 1 123 ? 18.111 -5.070 36.255 1.00 29.51 188 ILE B CA 1
ATOM 4462 C C . ILE B 1 123 ? 18.118 -6.420 35.545 1.00 28.58 188 ILE B C 1
ATOM 4463 O O . ILE B 1 123 ? 17.663 -6.529 34.409 1.00 26.82 188 ILE B O 1
ATOM 4468 N N . PRO B 1 124 ? 18.634 -7.488 36.194 1.00 28.56 189 PRO B N 1
ATOM 4469 C CA . PRO B 1 124 ? 18.481 -8.838 35.681 1.00 28.54 189 PRO B CA 1
ATOM 4470 C C . PRO B 1 124 ? 17.006 -9.252 35.678 1.00 27.28 189 PRO B C 1
ATOM 4471 O O . PRO B 1 124 ? 16.292 -9.008 36.646 1.00 27.61 189 PRO B O 1
ATOM 4475 N N . VAL B 1 125 ? 16.574 -9.865 34.581 1.00 26.23 190 VAL B N 1
ATOM 4476 C CA . VAL B 1 125 ? 15.241 -10.516 34.478 1.00 25.84 190 VAL B CA 1
ATOM 4477 C C . VAL B 1 125 ? 15.442 -11.892 33.846 1.00 25.57 190 VAL B C 1
ATOM 4478 O O . VAL B 1 125 ? 16.075 -11.984 32.767 1.00 24.71 190 VAL B O 1
ATOM 4482 N N . HIS B 1 126 ? 14.938 -12.933 34.509 1.00 24.76 191 HIS B N 1
ATOM 4483 C CA . HIS B 1 126 ? 15.080 -14.333 34.069 1.00 24.82 191 HIS B CA 1
ATOM 4484 C C . HIS B 1 126 ? 13.689 -14.908 33.860 1.00 23.85 191 HIS B C 1
ATOM 4485 O O . HIS B 1 126 ? 12.950 -15.075 34.851 1.00 23.58 191 HIS B O 1
ATOM 4492 N N . PHE B 1 127 ? 13.347 -15.157 32.598 1.00 23.29 192 PHE B N 1
ATOM 4493 C CA . PHE B 1 127 ? 12.100 -15.838 32.183 1.00 23.59 192 PHE B CA 1
ATOM 4494 C C . PHE B 1 127 ? 12.324 -17.345 32.338 1.00 23.86 192 PHE B C 1
ATOM 4495 O O . PHE B 1 127 ? 12.630 -18.031 31.354 1.00 24.62 192 PHE B O 1
ATOM 4503 N N . VAL B 1 128 ? 12.245 -17.822 33.576 1.00 25.37 193 VAL B N 1
ATOM 4504 C CA . VAL B 1 128 ? 12.668 -19.201 33.957 1.00 25.88 193 VAL B CA 1
ATOM 4505 C C . VAL B 1 128 ? 11.721 -20.252 33.367 1.00 27.35 193 VAL B C 1
ATOM 4506 O O . VAL B 1 128 ? 12.057 -21.454 33.466 1.00 28.48 193 VAL B O 1
ATOM 4510 N N . THR B 1 129 ? 10.570 -19.864 32.809 1.00 25.71 194 THR B N 1
ATOM 4511 C CA . THR B 1 129 ? 9.613 -20.796 32.169 1.00 25.74 194 THR B CA 1
ATOM 4512 C C . THR B 1 129 ? 9.410 -20.452 30.683 1.00 25.16 194 THR B C 1
ATOM 4513 O O . THR B 1 129 ? 8.557 -21.089 30.044 1.00 26.13 194 THR B O 1
ATOM 4517 N N . GLY B 1 130 ? 10.187 -19.514 30.141 1.00 25.39 195 GLY B N 1
ATOM 4518 C CA . GLY B 1 130 ? 10.018 -19.036 28.753 1.00 24.99 195 GLY B CA 1
ATOM 4519 C C . GLY B 1 130 ? 10.761 -19.896 27.735 1.00 25.43 195 GLY B C 1
ATOM 4520 O O . GLY B 1 130 ? 11.496 -20.830 28.127 1.00 25.75 195 GLY B O 1
ATOM 4521 N N . LYS B 1 131 ? 10.563 -19.592 26.458 1.00 24.65 196 LYS B N 1
ATOM 4522 C CA . LYS B 1 131 ? 11.317 -20.177 25.327 1.00 25.18 196 LYS B CA 1
ATOM 4523 C C . LYS B 1 131 ? 12.138 -19.078 24.661 1.00 24.43 196 LYS B C 1
ATOM 4524 O O . LYS B 1 131 ? 11.649 -17.942 24.512 1.00 23.28 196 LYS B O 1
ATOM 4530 N N . ALA B 1 132 ? 13.359 -19.391 24.258 1.00 23.99 197 ALA B N 1
ATOM 4531 C CA . ALA B 1 132 ? 14.231 -18.418 23.582 1.00 23.35 197 ALA B CA 1
ATOM 4532 C C . ALA B 1 132 ? 13.874 -18.375 22.097 1.00 23.71 197 ALA B C 1
ATOM 4533 O O . ALA B 1 132 ? 14.130 -19.332 21.367 1.00 26.89 197 ALA B O 1
ATOM 4535 N N . ASN B 1 133 ? 13.289 -17.271 21.659 1.00 22.30 198 ASN B N 1
ATOM 4536 C CA . ASN B 1 133 ? 13.075 -16.980 20.224 1.00 21.79 198 ASN B CA 1
ATOM 4537 C C . ASN B 1 133 ? 14.302 -16.279 19.646 1.00 21.42 198 ASN B C 1
ATOM 4538 O O . ASN B 1 133 ? 14.531 -16.381 18.430 1.00 22.29 198 ASN B O 1
ATOM 4543 N N . GLY B 1 134 ? 15.059 -15.574 20.481 1.00 21.68 199 GLY B N 1
ATOM 4544 C CA . GLY B 1 134 ? 16.139 -14.692 20.026 1.00 20.90 199 GLY B CA 1
ATOM 4545 C C . GLY B 1 134 ? 15.619 -13.415 19.394 1.00 21.65 199 GLY B C 1
ATOM 4546 O O . GLY B 1 134 ? 14.378 -13.190 19.314 1.00 21.92 199 GLY B O 1
ATOM 4547 N N . TYR B 1 135 ? 16.543 -12.585 18.961 1.00 21.19 200 TYR B N 1
ATOM 4548 C CA . TYR B 1 135 ? 16.224 -11.397 18.145 1.00 21.27 200 TYR B CA 1
ATOM 4549 C C . TYR B 1 135 ? 17.430 -11.087 17.269 1.00 21.59 200 TYR B C 1
ATOM 4550 O O . TYR B 1 135 ? 18.545 -11.568 17.537 1.00 21.40 200 TYR B O 1
ATOM 4559 N N . PHE B 1 136 ? 17.195 -10.257 16.264 1.00 20.56 201 PHE B N 1
ATOM 4560 C CA . PHE B 1 136 ? 18.214 -9.823 15.290 1.00 21.48 201 PHE B CA 1
ATOM 4561 C C . PHE B 1 136 ? 18.588 -8.402 15.655 1.00 22.36 201 PHE B C 1
ATOM 4562 O O . PHE B 1 136 ? 17.718 -7.546 15.830 1.00 23.81 201 PHE B O 1
ATOM 4570 N N . ASP B 1 137 ? 19.879 -8.163 15.832 1.00 22.87 202 ASP B N 1
ATOM 4571 C CA . ASP B 1 137 ? 20.357 -6.844 16.299 1.00 22.17 202 ASP B CA 1
ATOM 4572 C C . ASP B 1 137 ? 21.595 -6.438 15.494 1.00 23.06 202 ASP B C 1
ATOM 4573 O O . ASP B 1 137 ? 22.670 -6.977 15.757 1.00 22.57 202 ASP B O 1
ATOM 4578 N N . THR B 1 138 ? 21.456 -5.531 14.538 1.00 22.79 203 THR B N 1
ATOM 4579 C CA . THR B 1 138 ? 22.626 -5.104 13.718 1.00 23.84 203 THR B CA 1
ATOM 4580 C C . THR B 1 138 ? 23.620 -4.337 14.581 1.00 24.31 203 THR B C 1
ATOM 4581 O O . THR B 1 138 ? 24.825 -4.332 14.222 1.00 25.01 203 THR B O 1
ATOM 4585 N N . THR B 1 139 ? 23.199 -3.736 15.688 1.00 24.36 204 THR B N 1
ATOM 4586 C CA . THR B 1 139 ? 24.130 -2.995 16.588 1.00 25.94 204 THR B CA 1
ATOM 4587 C C . THR B 1 139 ? 25.018 -3.976 17.367 1.00 26.23 204 THR B C 1
ATOM 4588 O O . THR B 1 139 ? 26.081 -3.539 17.873 1.00 29.06 204 THR B O 1
ATOM 4592 N N . ARG B 1 140 ? 24.630 -5.247 17.458 1.00 25.38 205 ARG B N 1
ATOM 4593 C CA . ARG B 1 140 ? 25.412 -6.357 18.076 1.00 25.79 205 ARG B CA 1
ATOM 4594 C C . ARG B 1 140 ? 26.353 -6.986 17.032 1.00 25.77 205 ARG B C 1
ATOM 4595 O O . ARG B 1 140 ? 27.103 -7.937 17.347 1.00 25.83 205 ARG B O 1
ATOM 4603 N N . GLY B 1 141 ? 26.273 -6.545 15.783 1.00 24.84 206 GLY B N 1
ATOM 4604 C CA . GLY B 1 141 ? 27.066 -7.083 14.665 1.00 25.01 206 GLY B CA 1
ATOM 4605 C C . GLY B 1 141 ? 26.434 -8.309 14.050 1.00 24.30 206 GLY B C 1
ATOM 4606 O O . GLY B 1 141 ? 27.129 -9.026 13.328 1.00 25.26 206 GLY B O 1
ATOM 4607 N N . ASP B 1 142 ? 25.141 -8.544 14.263 1.00 22.69 207 ASP B N 1
ATOM 4608 C CA . ASP B 1 142 ? 24.514 -9.769 13.731 1.00 22.52 207 ASP B CA 1
ATOM 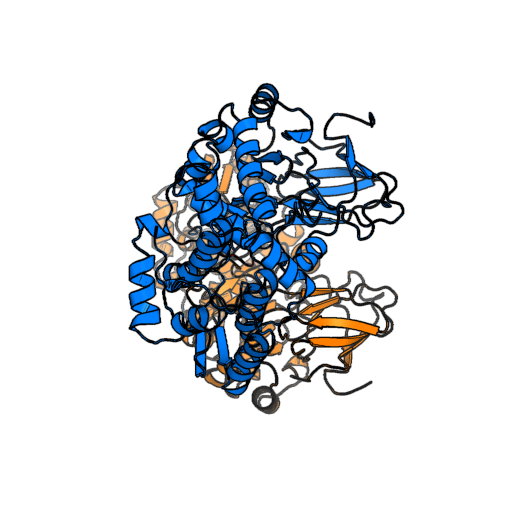4609 C C . ASP B 1 142 ? 24.604 -9.752 12.204 1.00 22.80 207 ASP B C 1
ATOM 4610 O O . ASP B 1 142 ? 24.520 -8.675 11.583 1.00 24.12 207 ASP B O 1
ATOM 4615 N N . THR B 1 143 ? 24.732 -10.934 11.628 1.00 24.41 208 THR B N 1
ATOM 4616 C CA . THR B 1 143 ? 24.995 -11.117 10.188 1.00 25.18 208 THR B CA 1
ATOM 4617 C C . THR B 1 143 ? 23.764 -11.727 9.536 1.00 24.71 208 THR B C 1
ATOM 4618 O O . THR B 1 143 ? 22.847 -12.178 10.257 1.00 22.88 208 THR B O 1
ATOM 4622 N N . ASN B 1 144 ? 23.759 -11.799 8.212 1.00 25.07 209 ASN B N 1
ATOM 4623 C CA . ASN B 1 144 ? 22.687 -12.517 7.492 1.00 25.65 209 ASN B CA 1
ATOM 4624 C C . ASN B 1 144 ? 22.692 -13.999 7.877 1.00 25.75 209 ASN B C 1
ATOM 4625 O O . ASN B 1 144 ? 21.626 -14.626 7.824 1.00 25.67 209 ASN B O 1
ATOM 4630 N N . LYS B 1 145 ? 23.838 -14.579 8.239 1.00 26.82 210 LYS B N 1
ATOM 4631 C CA . LYS B 1 145 ? 23.867 -15.981 8.719 1.00 27.91 210 LYS B CA 1
ATOM 4632 C C . LYS B 1 145 ? 23.061 -16.078 10.022 1.00 25.48 210 LYS B C 1
ATOM 4633 O O . LYS B 1 145 ? 22.304 -17.053 10.196 1.00 25.08 210 LYS B O 1
ATOM 4639 N N . ASP B 1 146 ? 23.227 -15.113 10.928 1.00 25.20 211 ASP B N 1
ATOM 4640 C CA . ASP B 1 146 ? 22.420 -15.055 12.179 1.00 24.32 211 ASP B CA 1
ATOM 4641 C C . ASP B 1 146 ? 20.935 -14.919 11.832 1.00 23.56 211 ASP B C 1
ATOM 4642 O O . ASP B 1 146 ? 20.114 -15.624 12.442 1.00 23.36 211 ASP B O 1
ATOM 4647 N N . TRP B 1 147 ? 20.608 -14.007 10.912 1.00 23.50 212 TRP B N 1
ATOM 4648 C CA . TRP B 1 147 ? 19.215 -13.762 10.466 1.00 23.31 212 TRP B CA 1
ATOM 4649 C C . TRP B 1 147 ? 18.566 -15.074 10.026 1.00 23.74 212 TRP B C 1
ATOM 4650 O O . TRP B 1 147 ? 17.443 -15.385 10.472 1.00 22.55 212 TRP B O 1
ATOM 4661 N N . VAL B 1 148 ? 19.215 -15.803 9.127 1.00 23.16 213 VAL B N 1
ATOM 4662 C CA . VAL B 1 148 ? 18.645 -17.058 8.561 1.00 24.05 213 VAL B CA 1
ATOM 4663 C C . VAL B 1 148 ? 18.411 -18.042 9.709 1.00 24.16 213 VAL B C 1
ATOM 4664 O O . VAL B 1 148 ? 17.338 -18.667 9.772 1.00 24.44 213 VAL B O 1
ATOM 4668 N N . ARG B 1 149 ? 19.381 -18.174 10.611 1.00 25.07 214 ARG B N 1
ATOM 4669 C CA . ARG B 1 149 ? 19.260 -19.137 11.727 1.00 25.07 214 ARG B CA 1
ATOM 4670 C C . ARG B 1 149 ? 18.118 -18.711 12.643 1.00 23.82 214 ARG B C 1
ATOM 4671 O O . ARG B 1 149 ? 17.337 -19.587 13.068 1.00 24.71 214 ARG B O 1
ATOM 4679 N N . LEU B 1 150 ? 18.019 -17.419 12.960 1.00 23.04 215 LEU B N 1
ATOM 4680 C CA . LEU B 1 150 ? 16.915 -16.927 13.824 1.00 22.57 215 LEU B CA 1
ATOM 4681 C C . LEU B 1 150 ? 15.569 -17.310 13.212 1.00 23.00 215 LEU B C 1
ATOM 4682 O O . LEU B 1 150 ? 14.701 -17.775 13.958 1.00 22.65 215 LEU B O 1
ATOM 4687 N N . LEU B 1 151 ? 15.366 -17.058 11.918 1.00 23.56 216 LEU B N 1
ATOM 4688 C CA . LEU B 1 151 ? 14.058 -17.341 11.282 1.00 24.20 216 LEU B CA 1
ATOM 4689 C C . LEU B 1 151 ? 13.828 -18.857 11.273 1.00 24.86 216 LEU B C 1
ATOM 4690 O O . LEU B 1 151 ? 12.713 -19.286 11.550 1.00 24.49 216 LEU B O 1
ATOM 4695 N N . ASP B 1 152 ? 14.864 -19.649 10.981 1.00 25.97 217 ASP B N 1
ATOM 4696 C CA . ASP B 1 152 ? 14.706 -21.122 10.864 1.00 28.34 217 ASP B CA 1
ATOM 4697 C C . ASP B 1 152 ? 14.382 -21.725 12.233 1.00 26.08 217 ASP B C 1
ATOM 4698 O O . ASP B 1 152 ? 13.635 -22.714 12.266 1.00 27.73 217 ASP B O 1
ATOM 4703 N N . GLN B 1 153 ? 14.924 -21.168 13.321 1.00 26.19 218 GLN B N 1
ATOM 4704 C CA . GLN B 1 153 ? 14.814 -21.749 14.688 1.00 27.38 218 GLN B CA 1
ATOM 4705 C C . GLN B 1 153 ? 13.691 -21.090 15.499 1.00 26.45 218 GLN B C 1
ATOM 4706 O O . GLN B 1 153 ? 13.474 -21.496 16.657 1.00 27.69 218 GLN B O 1
ATOM 4712 N N . ALA B 1 154 ? 12.989 -20.105 14.939 1.00 24.91 219 ALA B N 1
ATOM 4713 C CA . ALA B 1 154 ? 11.994 -19.316 15.699 1.00 23.96 219 ALA B CA 1
ATOM 4714 C C . ALA B 1 154 ? 10.950 -20.239 16.323 1.00 25.26 219 ALA B C 1
ATOM 4715 O O . ALA B 1 154 ? 10.480 -21.178 15.655 1.00 25.64 219 ALA B O 1
ATOM 4717 N N . VAL B 1 155 ? 10.589 -19.946 17.571 1.00 24.68 220 VAL B N 1
ATOM 4718 C CA . VAL B 1 155 ? 9.501 -20.645 18.309 1.00 24.88 220 VAL B CA 1
ATOM 4719 C C . VAL B 1 155 ? 8.227 -19.806 18.263 1.00 23.84 220 VAL B C 1
ATOM 4720 O O . VAL B 1 155 ? 7.169 -20.342 18.590 1.00 24.63 220 VAL B O 1
ATOM 4724 N N . SER B 1 156 ? 8.344 -18.533 17.908 1.00 22.26 221 SER B N 1
ATOM 4725 C CA . SER B 1 156 ? 7.216 -17.567 17.845 1.00 21.50 221 SER B CA 1
ATOM 4726 C C . SER B 1 156 ? 6.863 -17.313 16.385 1.00 22.10 221 SER B C 1
ATOM 4727 O O . SER B 1 156 ? 7.735 -17.334 15.519 1.00 22.55 221 SER B O 1
ATOM 4730 N N . PRO B 1 157 ? 5.606 -16.967 16.072 1.00 22.24 222 PRO B N 1
ATOM 4731 C CA . PRO B 1 157 ? 5.282 -16.462 14.741 1.00 21.79 222 PRO B CA 1
ATOM 4732 C C . PRO B 1 157 ? 5.945 -15.104 14.437 1.00 20.98 222 PRO B C 1
ATOM 4733 O O . PRO B 1 157 ? 5.993 -14.746 13.294 1.00 20.84 222 PRO B O 1
ATOM 4737 N N . ILE B 1 158 ? 6.401 -14.389 15.471 1.00 20.68 223 ILE B N 1
ATOM 4738 C CA . ILE B 1 158 ? 6.972 -13.021 15.339 1.00 20.24 223 ILE B CA 1
ATOM 4739 C C . ILE B 1 158 ? 8.471 -13.063 15.581 1.00 20.77 223 ILE B C 1
ATOM 4740 O O . ILE B 1 158 ? 8.900 -13.660 16.594 1.00 21.38 223 ILE B O 1
ATOM 4745 N N . MET B 1 159 ? 9.223 -12.409 14.699 1.00 20.58 224 MET B N 1
ATOM 4746 C CA . MET B 1 159 ? 10.654 -12.155 14.952 1.00 20.09 224 MET B CA 1
ATOM 4747 C C . MET B 1 159 ? 10.841 -10.677 15.277 1.00 20.47 224 MET B C 1
ATOM 4748 O O . MET B 1 159 ? 10.287 -9.788 14.570 1.00 20.08 224 MET B O 1
ATOM 4753 N N . ASP B 1 160 ? 11.570 -10.424 16.353 1.00 20.13 225 ASP B N 1
ATOM 4754 C CA . ASP B 1 160 ? 11.990 -9.068 16.777 1.00 20.02 225 ASP B CA 1
ATOM 4755 C C . ASP B 1 160 ? 13.337 -8.743 16.139 1.00 20.94 225 ASP B C 1
ATOM 4756 O O . ASP B 1 160 ? 14.209 -9.625 16.075 1.00 20.50 225 ASP B O 1
ATOM 4761 N N . ALA B 1 161 ? 13.499 -7.509 15.700 1.00 20.17 226 ALA B N 1
ATOM 4762 C CA . ALA B 1 161 ? 14.781 -7.062 15.136 1.00 20.61 226 ALA B CA 1
ATOM 4763 C C . ALA B 1 161 ? 14.988 -5.594 15.475 1.00 21.00 226 ALA B C 1
ATOM 4764 O O . ALA B 1 161 ? 14.002 -4.842 15.676 1.00 20.75 226 ALA B O 1
ATOM 4766 N N . ARG B 1 162 ? 16.245 -5.189 15.540 1.00 21.49 227 ARG B N 1
ATOM 4767 C CA . ARG B 1 162 ? 16.563 -3.758 15.726 1.00 21.33 227 ARG B CA 1
ATOM 4768 C C . ARG B 1 162 ? 17.812 -3.379 14.944 1.00 21.76 227 ARG B C 1
ATOM 4769 O O . ARG B 1 162 ? 18.656 -4.247 14.688 1.00 22.11 227 ARG B O 1
ATOM 4777 N N . GLY B 1 163 ? 17.855 -2.101 14.611 1.00 21.63 228 GLY B N 1
ATOM 4778 C CA . GLY B 1 163 ? 19.045 -1.399 14.113 1.00 22.52 228 GLY B CA 1
ATOM 4779 C C . GLY B 1 163 ? 19.346 -0.252 15.039 1.00 22.36 228 GLY B C 1
ATOM 4780 O O . GLY B 1 163 ? 19.043 -0.360 16.239 1.00 22.40 228 GLY B O 1
ATOM 4781 N N . LYS B 1 164 ? 19.959 0.801 14.515 1.00 23.66 229 LYS B N 1
ATOM 4782 C CA . LYS B 1 164 ? 20.342 1.985 15.314 1.00 26.57 229 LYS B CA 1
ATOM 4783 C C . LYS B 1 164 ? 19.067 2.725 15.734 1.00 24.93 229 LYS B C 1
ATOM 4784 O O . LYS B 1 164 ? 18.953 3.110 16.912 1.00 24.62 229 LYS B O 1
ATOM 4790 N N . TYR B 1 165 ? 18.135 2.903 14.796 1.00 23.98 230 TYR B N 1
ATOM 4791 C CA . TYR B 1 165 ? 16.947 3.768 15.008 1.00 23.72 230 TYR B CA 1
ATOM 4792 C C . TYR B 1 165 ? 15.646 2.973 14.939 1.00 23.32 230 TYR B C 1
ATOM 4793 O O . TYR B 1 165 ? 14.645 3.445 15.471 1.00 23.29 230 TYR B O 1
ATOM 4802 N N . ILE B 1 166 ? 15.650 1.856 14.235 1.00 22.85 231 ILE B N 1
ATOM 4803 C CA . ILE B 1 166 ? 14.429 1.055 13.956 1.00 21.98 231 ILE B CA 1
ATOM 4804 C C . ILE B 1 166 ? 14.329 -0.124 14.917 1.00 21.64 231 ILE B C 1
ATOM 4805 O O . ILE B 1 166 ? 15.341 -0.759 15.238 1.00 21.31 231 ILE B O 1
ATOM 4810 N N . GLN B 1 167 ? 13.094 -0.426 15.319 1.00 20.18 232 GLN B N 1
ATOM 4811 C CA . GLN B 1 167 ? 12.706 -1.728 15.889 1.00 20.33 232 GLN B CA 1
ATOM 4812 C C . GLN B 1 167 ? 11.653 -2.313 14.959 1.00 19.88 232 GLN B C 1
ATOM 4813 O O . GLN B 1 167 ? 10.770 -1.555 14.513 1.00 19.92 232 GLN B O 1
ATOM 4819 N N . VAL B 1 168 ? 11.725 -3.610 14.702 1.00 19.74 233 VAL B N 1
ATOM 4820 C CA . VAL B 1 168 ? 10.772 -4.302 13.809 1.00 20.62 233 VAL B CA 1
ATOM 4821 C C . VAL B 1 168 ? 10.162 -5.474 14.565 1.00 19.62 233 VAL B C 1
ATOM 4822 O O . VAL B 1 168 ? 10.891 -6.203 15.241 1.00 18.70 233 VAL B O 1
ATOM 4826 N N . ALA B 1 169 ? 8.862 -5.702 14.390 1.00 18.44 234 ALA B N 1
ATOM 4827 C CA . ALA B 1 169 ? 8.162 -6.905 14.898 1.00 18.96 234 ALA B CA 1
ATOM 4828 C C . ALA B 1 169 ? 7.251 -7.404 13.778 1.00 19.24 234 ALA B C 1
ATOM 4829 O O . ALA B 1 169 ? 6.128 -6.910 13.632 1.00 19.70 234 ALA B O 1
ATOM 4831 N N . TYR B 1 170 ? 7.748 -8.321 12.964 1.00 20.00 235 TYR B N 1
ATOM 4832 C CA . TYR B 1 170 ? 7.042 -8.843 11.778 1.00 19.49 235 TYR B CA 1
ATOM 4833 C C . TYR B 1 170 ? 6.963 -10.355 11.858 1.00 20.35 235 TYR B C 1
ATOM 4834 O O . TYR B 1 170 ? 7.771 -11.005 12.530 1.00 20.61 235 TYR B O 1
ATOM 4843 N N . PRO B 1 171 ? 5.998 -10.971 11.160 1.00 20.16 236 PRO B N 1
ATOM 4844 C CA . PRO B 1 171 ? 5.896 -12.421 11.166 1.00 20.66 236 PRO B CA 1
ATOM 4845 C C . PRO B 1 171 ? 7.057 -13.078 10.411 1.00 21.57 236 PRO B C 1
ATOM 4846 O O . PRO B 1 171 ? 7.420 -12.671 9.321 1.00 21.86 236 PRO B O 1
ATOM 4850 N N . VAL B 1 172 ? 7.594 -14.116 11.037 1.00 21.79 237 VAL B N 1
ATOM 4851 C CA . VAL B 1 172 ? 8.645 -14.997 10.451 1.00 23.20 237 VAL B CA 1
ATOM 4852 C C . VAL B 1 172 ? 8.243 -15.421 9.033 1.00 23.89 237 VAL B C 1
ATOM 4853 O O . VAL B 1 172 ? 9.110 -15.386 8.149 1.00 23.58 237 VAL B O 1
ATOM 4857 N N . GLU B 1 173 ? 6.974 -15.771 8.813 1.00 24.71 238 GLU B N 1
ATOM 4858 C CA . GLU B 1 173 ? 6.474 -16.256 7.494 1.00 27.96 238 GLU B CA 1
ATOM 4859 C C . GLU B 1 173 ? 6.847 -15.244 6.400 1.00 26.57 238 GLU B C 1
ATOM 4860 O O . GLU B 1 173 ? 7.358 -15.644 5.329 1.00 26.83 238 GLU B O 1
ATOM 4866 N N . PHE B 1 174 ? 6.590 -13.964 6.638 1.00 24.70 239 PHE B N 1
ATOM 4867 C CA . PHE B 1 174 ? 6.799 -12.900 5.630 1.00 24.20 239 PHE B CA 1
ATOM 4868 C C . PHE B 1 174 ? 8.285 -12.578 5.503 1.00 24.53 239 PHE B C 1
ATOM 4869 O O . PHE B 1 174 ? 8.744 -12.282 4.401 1.00 25.40 239 PHE B O 1
ATOM 4877 N N . LEU B 1 175 ? 9.015 -12.586 6.615 1.00 23.36 240 LEU B N 1
ATOM 4878 C CA . LEU B 1 175 ? 10.476 -12.327 6.575 1.00 23.72 240 LEU B CA 1
ATOM 4879 C C . LEU B 1 175 ? 11.140 -13.413 5.734 1.00 24.61 240 LEU B C 1
ATOM 4880 O O . LEU B 1 175 ? 11.995 -13.066 4.893 1.00 26.14 240 LEU B O 1
ATOM 4885 N N . LYS B 1 176 ? 10.747 -14.669 5.914 1.00 25.27 241 LYS B N 1
ATOM 4886 C CA . LYS B 1 176 ? 11.324 -15.771 5.101 1.00 26.67 241 LYS B CA 1
ATOM 4887 C C . LYS B 1 176 ? 10.979 -15.556 3.621 1.00 27.77 241 LYS B C 1
ATOM 4888 O O . LYS B 1 176 ? 11.854 -15.773 2.762 1.00 28.92 241 LYS B O 1
ATOM 4894 N N . LYS B 1 177 ? 9.740 -15.175 3.333 1.00 28.25 242 LYS B N 1
ATOM 4895 C CA . LYS B 1 177 ? 9.216 -15.117 1.950 1.00 29.76 242 LYS B CA 1
ATOM 4896 C C . LYS B 1 177 ? 9.838 -13.942 1.187 1.00 29.58 242 LYS B C 1
ATOM 4897 O O . LYS B 1 177 ? 10.214 -14.123 0.002 1.00 30.51 242 LYS B O 1
ATOM 4903 N N . PHE B 1 178 ? 9.911 -12.765 1.799 1.00 27.70 243 PHE B N 1
ATOM 4904 C CA . PHE B 1 178 ? 10.242 -11.511 1.076 1.00 27.73 243 PHE B CA 1
ATOM 4905 C C . PHE B 1 178 ? 11.661 -11.046 1.415 1.00 28.21 243 PHE B C 1
ATOM 4906 O O . PHE B 1 178 ? 12.425 -10.721 0.497 1.00 30.55 243 PHE B O 1
ATOM 4914 N N . THR B 1 179 ? 12.026 -10.997 2.689 1.00 26.50 244 THR B N 1
ATOM 4915 C CA . THR B 1 179 ? 13.394 -10.573 3.065 1.00 26.25 244 THR B CA 1
ATOM 4916 C C . THR B 1 179 ? 14.382 -11.656 2.637 1.00 27.13 244 THR B C 1
ATOM 4917 O O . THR B 1 179 ? 15.497 -11.304 2.183 1.00 27.60 244 THR B O 1
ATOM 4921 N N . LYS B 1 180 ? 13.987 -12.916 2.812 1.00 28.29 245 LYS B N 1
ATOM 4922 C CA . LYS B 1 180 ? 14.864 -14.092 2.602 1.00 29.84 245 LYS B CA 1
ATOM 4923 C C . LYS B 1 180 ? 16.080 -13.922 3.511 1.00 29.45 245 LYS B C 1
ATOM 4924 O O . LYS B 1 180 ? 15.870 -13.739 4.718 1.00 30.07 245 LYS B O 1
ATOM 4930 N N . ASP B 1 181 ? 17.301 -13.973 2.983 1.00 28.73 246 ASP B N 1
ATOM 4931 C CA . ASP B 1 181 ? 18.513 -13.939 3.830 1.00 30.24 246 ASP B CA 1
ATOM 4932 C C . ASP B 1 181 ? 18.921 -12.494 4.165 1.00 28.75 246 ASP B C 1
ATOM 4933 O O . ASP B 1 181 ? 19.895 -12.321 4.931 1.00 29.07 246 ASP B O 1
ATOM 4938 N N . ARG B 1 182 ? 18.209 -11.477 3.672 1.00 27.14 247 ARG B N 1
ATOM 4939 C CA . ARG B 1 182 ? 18.746 -10.087 3.621 1.00 26.68 247 ARG B CA 1
ATOM 4940 C C . ARG B 1 182 ? 18.328 -9.266 4.854 1.00 24.69 247 ARG B C 1
ATOM 4941 O O . ARG B 1 182 ? 17.893 -8.089 4.705 1.00 24.16 247 ARG B O 1
ATOM 4949 N N . GLY B 1 183 ? 18.507 -9.809 6.053 1.00 24.35 248 GLY B N 1
ATOM 4950 C CA . GLY B 1 183 ? 18.112 -9.106 7.291 1.00 24.05 248 GLY B CA 1
ATOM 4951 C C . GLY B 1 183 ? 18.910 -7.826 7.477 1.00 23.82 248 GLY B C 1
ATOM 4952 O O . GLY B 1 183 ? 18.343 -6.779 7.838 1.00 23.39 248 GLY B O 1
ATOM 4953 N N . THR B 1 184 ? 20.223 -7.866 7.242 1.00 23.94 249 THR B N 1
ATOM 4954 C CA . THR B 1 184 ? 21.071 -6.673 7.421 1.00 24.99 249 THR B CA 1
ATOM 4955 C C . THR B 1 184 ? 20.601 -5.579 6.452 1.00 24.39 249 THR B C 1
ATOM 4956 O O . THR B 1 184 ? 20.474 -4.394 6.852 1.00 23.57 249 THR B O 1
ATOM 4960 N N . GLU B 1 185 ? 20.352 -5.950 5.205 1.00 24.74 250 GLU B N 1
ATOM 4961 C CA . GLU B 1 185 ? 19.930 -4.960 4.181 1.00 24.63 250 GLU B CA 1
ATOM 4962 C C . GLU B 1 185 ? 18.593 -4.329 4.591 1.00 23.88 250 GLU B C 1
ATOM 4963 O O . GLU B 1 185 ? 18.417 -3.114 4.388 1.00 23.34 250 GLU B O 1
ATOM 4969 N N . LEU B 1 186 ? 17.672 -5.118 5.128 1.00 23.20 251 LEU B N 1
ATOM 4970 C CA . LEU B 1 186 ? 16.349 -4.562 5.508 1.00 23.20 251 LEU B CA 1
ATOM 4971 C C . LEU B 1 186 ? 16.512 -3.567 6.656 1.00 23.37 251 LEU B C 1
ATOM 4972 O O . LEU B 1 186 ? 15.967 -2.441 6.577 1.00 22.56 251 LEU B O 1
ATOM 4977 N N . ILE B 1 187 ? 17.184 -3.980 7.727 1.00 23.15 252 ILE B N 1
ATOM 4978 C CA . ILE B 1 187 ? 17.333 -3.093 8.909 1.00 23.60 252 ILE B CA 1
ATOM 4979 C C . ILE B 1 187 ? 18.106 -1.839 8.469 1.00 23.59 252 ILE B C 1
ATOM 4980 O O . ILE B 1 187 ? 17.740 -0.718 8.870 1.00 22.67 252 ILE B O 1
ATOM 4985 N N . ASN B 1 188 ? 19.124 -1.995 7.622 1.00 24.68 253 ASN B N 1
ATOM 4986 C CA . ASN B 1 188 ? 19.901 -0.823 7.149 1.00 25.17 253 ASN B CA 1
ATOM 4987 C C . ASN B 1 188 ? 19.000 0.123 6.353 1.00 24.43 253 ASN B C 1
ATOM 4988 O O . ASN B 1 188 ? 19.141 1.342 6.503 1.00 25.83 253 ASN B O 1
ATOM 4993 N N . ALA B 1 189 ? 18.121 -0.410 5.503 1.00 24.38 254 ALA B N 1
ATOM 4994 C CA . ALA B 1 189 ? 17.201 0.425 4.692 1.00 24.67 254 ALA B CA 1
ATOM 4995 C C . ALA B 1 189 ? 16.274 1.215 5.627 1.00 24.14 254 ALA B C 1
ATOM 4996 O O . ALA B 1 189 ? 16.054 2.423 5.423 1.00 23.59 254 ALA B O 1
ATOM 4998 N N . TYR B 1 190 ? 15.719 0.559 6.638 1.00 23.40 255 TYR B N 1
ATOM 4999 C CA . TYR B 1 190 ? 14.853 1.246 7.631 1.00 23.59 255 TYR B CA 1
ATOM 5000 C C . TYR B 1 190 ? 15.633 2.351 8.354 1.00 23.04 255 TYR B C 1
ATOM 5001 O O . TYR B 1 190 ? 15.139 3.462 8.503 1.00 23.15 255 TYR B O 1
ATOM 5010 N N . ASP B 1 191 ? 16.837 2.042 8.822 1.00 23.18 256 ASP B N 1
ATOM 5011 C CA . ASP B 1 191 ? 17.683 3.038 9.523 1.00 24.46 256 ASP B CA 1
ATOM 5012 C C . ASP B 1 191 ? 17.976 4.222 8.582 1.00 24.17 256 ASP B C 1
ATOM 5013 O O . ASP B 1 191 ? 17.983 5.387 9.051 1.00 23.48 256 ASP B O 1
ATOM 5018 N N . LYS B 1 192 ? 18.218 3.952 7.305 1.00 24.76 257 LYS B N 1
ATOM 5019 C CA . LYS B 1 192 ? 18.483 5.024 6.318 1.00 26.59 257 LYS B CA 1
ATOM 5020 C C . LYS B 1 192 ? 17.245 5.921 6.241 1.00 24.48 257 LYS B C 1
ATOM 5021 O O . LYS B 1 192 ? 17.393 7.152 6.278 1.00 24.72 257 LYS B O 1
ATOM 5027 N N . LEU B 1 193 ? 16.059 5.321 6.124 1.00 24.08 258 LEU B N 1
ATOM 5028 C CA . LEU B 1 193 ? 14.823 6.119 5.926 1.00 23.80 258 LEU B CA 1
ATOM 5029 C C . LEU B 1 193 ? 14.528 6.952 7.169 1.00 23.54 258 LEU B C 1
ATOM 5030 O O . LEU B 1 193 ? 14.103 8.107 7.022 1.00 24.06 258 LEU B O 1
ATOM 5035 N N . ILE B 1 194 ? 14.754 6.419 8.366 1.00 22.68 259 ILE B N 1
ATOM 5036 C CA . ILE B 1 194 ? 14.555 7.221 9.594 1.00 22.93 259 ILE B CA 1
ATOM 5037 C C . ILE B 1 194 ? 15.629 8.309 9.648 1.00 22.57 259 ILE B C 1
ATOM 5038 O O . ILE B 1 194 ? 15.306 9.452 10.005 1.00 23.11 259 ILE B O 1
ATOM 5043 N N . GLY B 1 195 ? 16.882 7.958 9.360 1.00 24.30 260 GLY B N 1
ATOM 5044 C CA . GLY B 1 195 ? 17.991 8.916 9.461 1.00 23.90 260 GLY B CA 1
ATOM 5045 C C . GLY B 1 195 ? 17.772 10.121 8.556 1.00 24.92 260 GLY B C 1
ATOM 5046 O O . GLY B 1 195 ? 18.137 11.236 8.947 1.00 25.12 260 GLY B O 1
ATOM 5047 N N . ILE B 1 196 ? 17.154 9.914 7.397 1.00 23.72 261 ILE B N 1
ATOM 5048 C CA . ILE B 1 196 ? 16.831 11.030 6.468 1.00 24.03 261 ILE B CA 1
ATOM 5049 C C . ILE B 1 196 ? 15.925 12.027 7.190 1.00 24.28 261 ILE B C 1
ATOM 5050 O O . ILE B 1 196 ? 16.115 13.245 7.031 1.00 24.47 261 ILE B O 1
ATOM 5055 N N . GLN B 1 197 ? 14.965 11.533 7.962 1.00 23.28 262 GLN B N 1
ATOM 5056 C CA . GLN B 1 197 ? 14.028 12.414 8.694 1.00 23.08 262 GLN B CA 1
ATOM 5057 C C . GLN B 1 197 ? 14.761 13.100 9.843 1.00 23.95 262 GLN B C 1
ATOM 5058 O O . GLN B 1 197 ? 14.591 14.317 10.001 1.00 23.58 262 GLN B O 1
ATOM 5064 N N . TYR B 1 198 ? 15.586 12.383 10.608 1.00 24.86 263 TYR B N 1
ATOM 5065 C CA . TYR B 1 198 ? 16.364 13.011 11.705 1.00 24.76 263 TYR B CA 1
ATOM 5066 C C . TYR B 1 198 ? 17.249 14.127 11.135 1.00 25.30 263 TYR B C 1
ATOM 5067 O O . TYR B 1 198 ? 17.382 15.183 11.798 1.00 26.60 263 TYR B O 1
ATOM 5076 N N . GLN B 1 199 ? 17.816 13.920 9.956 1.00 25.92 264 GLN B N 1
ATOM 5077 C CA . GLN B 1 199 ? 18.694 14.938 9.323 1.00 27.62 264 GLN B CA 1
ATOM 5078 C C . GLN B 1 199 ? 17.843 16.159 8.958 1.00 27.53 264 GLN B C 1
ATOM 5079 O O . GLN B 1 199 ? 18.251 17.288 9.285 1.00 27.36 264 GLN B O 1
ATOM 5085 N N . LEU B 1 200 ? 16.684 15.959 8.319 1.00 25.88 265 LEU B N 1
ATOM 5086 C CA . LEU B 1 200 ? 15.838 17.095 7.881 1.00 25.90 265 LEU B CA 1
ATOM 5087 C C . LEU B 1 200 ? 15.280 17.837 9.103 1.00 26.44 265 LEU B C 1
ATOM 5088 O O . LEU B 1 200 ? 15.027 19.053 9.005 1.00 26.32 265 LEU B O 1
ATOM 5093 N N . MET B 1 201 ? 15.103 17.151 10.233 1.00 24.71 266 MET B N 1
ATOM 5094 C CA . MET B 1 201 ? 14.641 17.749 11.509 1.00 25.65 266 MET B CA 1
ATOM 5095 C C . MET B 1 201 ? 15.757 18.567 12.178 1.00 25.58 266 MET B C 1
ATOM 5096 O O . MET B 1 201 ? 15.470 19.208 13.188 1.00 26.44 266 MET B O 1
ATOM 5101 N N . GLY B 1 202 ? 16.994 18.434 11.706 1.00 26.26 267 GLY B N 1
ATOM 5102 C CA . GLY B 1 202 ? 18.179 19.053 12.322 1.00 27.38 267 GLY B CA 1
ATOM 5103 C C . GLY B 1 202 ? 18.651 18.315 13.566 1.00 28.31 267 GLY B C 1
ATOM 5104 O O . GLY B 1 202 ? 19.410 18.904 14.339 1.00 29.13 267 GLY B O 1
ATOM 5105 N N . LEU B 1 203 ? 18.245 17.062 13.792 1.00 27.13 268 LEU B N 1
ATOM 5106 C CA . LEU B 1 203 ? 18.657 16.371 15.039 1.00 28.52 268 LEU B CA 1
ATOM 5107 C C . LEU B 1 203 ? 20.162 16.076 14.992 1.00 30.39 268 LEU B C 1
ATOM 5108 O O . LEU B 1 203 ? 20.780 16.136 16.050 1.00 31.17 268 LEU B O 1
ATOM 5113 N N . ASP B 1 204 ? 20.717 15.755 13.823 1.00 32.41 269 ASP B N 1
ATOM 5114 C CA . ASP B 1 204 ? 22.179 15.513 13.698 1.00 34.59 269 ASP B CA 1
ATOM 5115 C C . ASP B 1 204 ? 22.886 16.848 13.960 1.00 35.24 269 ASP B C 1
ATOM 5116 O O . ASP B 1 204 ? 23.805 16.874 14.797 1.00 37.13 269 ASP B O 1
ATOM 5121 N N . LYS B 1 205 ? 22.423 17.927 13.333 1.00 33.82 270 LYS B N 1
ATOM 5122 C CA . LYS B 1 205 ? 23.084 19.256 13.396 1.00 34.01 270 LYS B CA 1
ATOM 5123 C C . LYS B 1 205 ? 23.101 19.771 14.833 1.00 34.41 270 LYS B C 1
ATOM 5124 O O . LYS B 1 205 ? 24.129 20.372 15.229 1.00 34.77 270 LYS B O 1
ATOM 5130 N N . TYR B 1 206 ? 22.009 19.586 15.577 1.00 32.49 271 TYR B N 1
ATOM 5131 C CA . TYR B 1 206 ? 21.809 20.196 16.916 1.00 32.85 271 TYR B CA 1
ATOM 5132 C C . TYR B 1 206 ? 21.986 19.172 18.042 1.00 33.03 271 TYR B C 1
ATOM 5133 O O . TYR B 1 206 ? 21.710 19.531 19.188 1.00 34.74 271 TYR B O 1
ATOM 5142 N N . GLY B 1 207 ? 22.499 17.976 17.743 1.00 33.57 272 GLY B N 1
ATOM 5143 C CA . GLY B 1 207 ? 22.897 16.974 18.753 1.00 33.69 272 GLY B CA 1
ATOM 5144 C C . GLY B 1 207 ? 21.710 16.430 19.537 1.00 34.72 272 GLY B C 1
ATOM 5145 O O . GLY B 1 207 ? 21.832 16.262 20.768 1.00 34.40 272 GLY B O 1
ATOM 5146 N N . LYS B 1 208 ? 20.601 16.147 18.847 1.00 32.22 273 LYS B N 1
ATOM 5147 C CA . LYS B 1 208 ? 19.314 15.747 19.476 1.00 32.44 273 LYS B CA 1
ATOM 5148 C C . LYS B 1 208 ? 18.800 14.437 18.863 1.00 30.46 273 LYS B C 1
ATOM 5149 O O . LYS B 1 208 ? 17.592 14.186 18.930 1.00 29.16 273 LYS B O 1
ATOM 5155 N N . ILE B 1 209 ? 19.668 13.611 18.300 1.00 29.67 274 ILE B N 1
ATOM 5156 C CA . ILE B 1 209 ? 19.225 12.286 17.772 1.00 29.75 274 ILE B CA 1
ATOM 5157 C C . ILE B 1 209 ? 18.697 11.476 18.957 1.00 29.91 274 ILE B C 1
ATOM 5158 O O . ILE B 1 209 ? 19.377 11.331 19.970 1.00 30.20 274 ILE B O 1
ATOM 5163 N N . PRO B 1 210 ? 17.462 10.947 18.890 1.00 28.83 275 PRO B N 1
ATOM 5164 C CA . PRO B 1 210 ? 16.894 10.180 19.989 1.00 29.26 275 PRO B CA 1
ATOM 5165 C C . PRO B 1 210 ? 17.615 8.843 20.196 1.00 28.98 275 PRO B C 1
ATOM 5166 O O . PRO B 1 210 ? 18.026 8.237 19.238 1.00 29.31 275 PRO B O 1
ATOM 5170 N N . GLU B 1 211 ? 17.725 8.423 21.441 1.00 30.40 276 GLU B N 1
ATOM 5171 C CA . GLU B 1 211 ? 18.193 7.056 21.761 1.00 31.31 276 GLU B CA 1
ATOM 5172 C C . GLU B 1 211 ? 17.040 6.095 21.467 1.00 29.76 276 GLU B C 1
ATOM 5173 O O . GLU B 1 211 ? 17.305 4.975 20.935 1.00 31.33 276 GLU B O 1
ATOM 5179 N N . ASN B 1 212 ? 15.816 6.540 21.739 1.00 26.14 277 ASN B N 1
ATOM 5180 C CA . ASN B 1 212 ? 14.600 5.701 21.598 1.00 25.30 277 ASN B CA 1
ATOM 5181 C C . ASN B 1 212 ? 14.425 5.304 20.140 1.00 23.74 277 ASN B C 1
ATOM 5182 O O . ASN B 1 212 ? 14.587 6.173 19.269 1.00 24.85 277 ASN B O 1
ATOM 5187 N N . ARG B 1 213 ? 14.081 4.048 19.901 1.00 22.75 278 ARG B N 1
ATOM 5188 C CA . ARG B 1 213 ? 13.793 3.548 18.554 1.00 21.92 278 ARG B CA 1
ATOM 5189 C C . ARG B 1 213 ? 12.343 3.821 18.181 1.00 21.82 278 ARG B C 1
ATOM 5190 O O . ARG B 1 213 ? 11.524 4.134 19.065 1.00 21.85 278 ARG B O 1
ATOM 5198 N N . VAL B 1 214 ? 12.089 3.727 16.885 1.00 21.05 279 VAL B N 1
ATOM 5199 C CA . VAL B 1 214 ? 10.729 3.755 16.285 1.00 20.98 279 VAL B CA 1
ATOM 5200 C C . VAL B 1 214 ? 10.368 2.323 15.934 1.00 19.97 279 VAL B C 1
ATOM 5201 O O . VAL B 1 214 ? 11.125 1.649 15.237 1.00 19.85 279 VAL B O 1
ATOM 5205 N N . LEU B 1 215 ? 9.207 1.865 16.401 1.00 19.35 280 LEU B N 1
ATOM 5206 C CA . LEU B 1 215 ? 8.721 0.498 16.110 1.00 18.99 280 LEU B CA 1
ATOM 5207 C C . LEU B 1 215 ? 7.900 0.495 14.826 1.00 19.38 280 LEU B C 1
ATOM 5208 O O . LEU B 1 215 ? 6.921 1.281 14.720 1.00 18.87 280 LEU B O 1
ATOM 5213 N N . ALA B 1 216 ? 8.296 -0.362 13.895 1.00 19.38 281 ALA B N 1
ATOM 5214 C CA . ALA B 1 216 ? 7.488 -0.820 12.752 1.00 18.85 281 ALA B CA 1
ATOM 5215 C C . ALA B 1 216 ? 6.942 -2.209 13.086 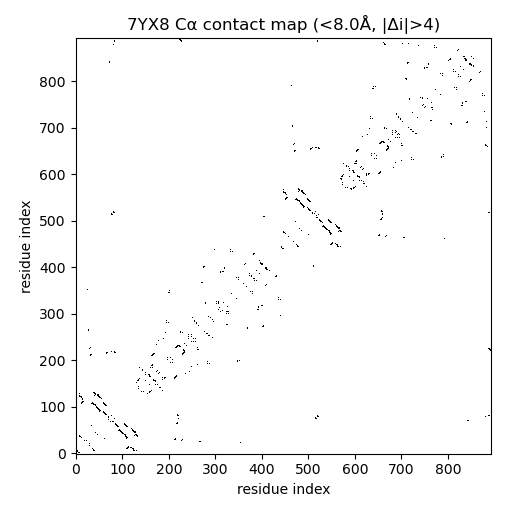1.00 19.01 281 ALA B C 1
ATOM 5216 O O . ALA B 1 216 ? 7.733 -3.138 13.293 1.00 19.07 281 ALA B O 1
ATOM 5218 N N . ARG B 1 217 ? 5.627 -2.333 13.155 1.00 18.98 282 ARG B N 1
ATOM 5219 C CA . ARG B 1 217 ? 4.957 -3.592 13.521 1.00 19.12 282 ARG B CA 1
ATOM 5220 C C . ARG B 1 217 ? 4.064 -4.056 12.373 1.00 18.47 282 ARG B C 1
ATOM 5221 O O . ARG B 1 217 ? 3.557 -3.248 11.576 1.00 19.28 282 ARG B O 1
ATOM 5229 N N . VAL B 1 218 ? 3.823 -5.346 12.344 1.00 18.31 283 VAL B N 1
ATOM 5230 C CA . VAL B 1 218 ? 2.731 -5.919 11.544 1.00 18.18 283 VAL B CA 1
ATOM 5231 C C . VAL B 1 218 ? 1.413 -5.611 12.233 1.00 18.29 283 VAL B C 1
ATOM 5232 O O . VAL B 1 218 ? 1.371 -5.396 13.463 1.00 19.65 283 VAL B O 1
ATOM 5236 N N . ASN B 1 219 ? 0.358 -5.564 11.442 1.00 18.87 284 ASN B N 1
ATOM 5237 C CA . ASN B 1 219 ? -1.025 -5.541 11.973 1.00 19.40 284 ASN B CA 1
ATOM 5238 C C . ASN B 1 219 ? -1.877 -6.330 11.001 1.00 20.09 284 ASN B C 1
ATOM 5239 O O . ASN B 1 219 ? -1.406 -6.573 9.873 1.00 19.97 284 ASN B O 1
ATOM 5244 N N . PHE B 1 220 ? -3.102 -6.696 11.394 1.00 20.03 285 PHE B N 1
ATOM 5245 C CA . PHE B 1 220 ? -3.986 -7.508 10.534 1.00 20.96 285 PHE B CA 1
ATOM 5246 C C . PHE B 1 220 ? -5.292 -6.767 10.252 1.00 21.00 285 PHE B C 1
ATOM 5247 O O . PHE B 1 220 ? -6.265 -7.411 9.898 1.00 22.36 285 PHE B O 1
ATOM 5255 N N . ASN B 1 221 ? -5.259 -5.445 10.346 1.00 20.38 286 ASN B N 1
ATOM 5256 C CA . ASN B 1 221 ? -6.464 -4.608 10.129 1.00 21.34 286 ASN B CA 1
ATOM 5257 C C . ASN B 1 221 ? -6.339 -3.724 8.888 1.00 22.72 286 ASN B C 1
ATOM 5258 O O . ASN B 1 221 ? -7.295 -3.668 8.132 1.00 23.63 286 ASN B O 1
ATOM 5263 N N . TYR B 1 222 ? -5.239 -3.009 8.698 1.00 21.81 287 TYR B N 1
ATOM 5264 C CA . TYR B 1 222 ? -5.148 -1.997 7.621 1.00 22.39 287 TYR B CA 1
ATOM 5265 C C . TYR B 1 222 ? -3.737 -1.893 7.053 1.00 21.97 287 TYR B C 1
ATOM 5266 O O . TYR B 1 222 ? -2.735 -1.928 7.790 1.00 21.79 287 TYR B O 1
ATOM 5275 N N . TYR B 1 223 ? -3.716 -1.663 5.740 1.00 23.10 288 TYR B N 1
ATOM 5276 C CA . TYR B 1 223 ? -2.546 -1.401 4.864 1.00 22.68 288 TYR B CA 1
ATOM 5277 C C . TYR B 1 223 ? -1.357 -0.762 5.594 1.00 21.78 288 TYR B C 1
ATOM 5278 O O . TYR B 1 223 ? -0.336 -1.440 5.803 1.00 21.30 288 TYR B O 1
ATOM 5287 N N . MET B 1 224 ? -1.405 0.528 5.895 1.00 21.48 289 MET B N 1
ATOM 5288 C CA . MET B 1 224 ? -0.268 1.285 6.476 1.00 22.76 289 MET B CA 1
ATOM 5289 C C . MET B 1 224 ? -0.867 2.400 7.318 1.00 22.91 289 MET B C 1
ATOM 5290 O O . MET B 1 224 ? -1.772 3.119 6.822 1.00 23.43 289 MET B O 1
ATOM 5295 N N . PHE B 1 225 ? -0.379 2.561 8.535 1.00 20.76 290 PHE B N 1
ATOM 5296 C CA . PHE B 1 225 ? -0.781 3.711 9.366 1.00 19.93 290 PHE B CA 1
ATOM 5297 C C . PHE B 1 225 ? 0.238 3.954 10.463 1.00 19.78 290 PHE B C 1
ATOM 5298 O O . PHE B 1 225 ? 1.171 3.151 10.687 1.00 19.93 290 PHE B O 1
ATOM 5306 N N . ARG B 1 226 ? 0.044 5.076 11.131 1.00 19.52 291 ARG B N 1
ATOM 5307 C CA . ARG B 1 226 ? 0.841 5.502 12.300 1.00 19.65 291 ARG B CA 1
ATOM 5308 C C . ARG B 1 226 ? -0.118 5.648 13.470 1.00 19.79 291 ARG B C 1
ATOM 5309 O O . ARG B 1 226 ? -1.248 6.156 13.275 1.00 20.63 291 ARG B O 1
ATOM 5317 N N . ASP B 1 227 ? 0.309 5.222 14.651 1.00 19.21 292 ASP B N 1
ATOM 5318 C CA . ASP B 1 227 ? -0.429 5.530 15.892 1.00 19.13 292 ASP B CA 1
ATOM 5319 C C . ASP B 1 227 ? 0.572 5.789 17.012 1.00 19.05 292 ASP B C 1
ATOM 5320 O O . ASP B 1 227 ? 1.773 5.993 16.701 1.00 19.19 292 ASP B O 1
ATOM 5325 N N . GLY B 1 228 ? 0.116 5.786 18.268 1.00 19.55 293 GLY B N 1
ATOM 5326 C CA . GLY B 1 228 ? 1.008 6.143 19.383 1.00 20.55 293 GLY B CA 1
ATOM 5327 C C . GLY B 1 228 ? 2.129 5.139 19.558 1.00 20.30 293 GLY B C 1
ATOM 5328 O O . GLY B 1 228 ? 3.114 5.482 20.244 1.00 22.33 293 GLY B O 1
ATOM 5329 N N . ASP B 1 229 ? 2.000 3.933 18.999 1.00 19.88 294 ASP B N 1
ATOM 5330 C CA . ASP B 1 229 ? 3.036 2.874 19.149 1.00 20.25 294 ASP B CA 1
ATOM 5331 C C . ASP B 1 229 ? 4.058 2.899 18.012 1.00 20.04 294 ASP B C 1
ATOM 5332 O O . ASP B 1 229 ? 5.029 2.129 18.089 1.00 19.27 294 ASP B O 1
ATOM 5337 N N . GLY B 1 230 ? 3.860 3.742 16.997 1.00 20.30 295 GLY B N 1
ATOM 5338 C CA . GLY B 1 230 ? 4.789 3.874 15.866 1.00 19.78 295 GLY B CA 1
ATOM 5339 C C . GLY B 1 230 ? 4.072 3.604 14.570 1.00 19.83 295 GLY B C 1
ATOM 5340 O O . GLY B 1 230 ? 2.972 4.149 14.379 1.00 21.39 295 GLY B O 1
ATOM 5341 N N . VAL B 1 231 ? 4.682 2.854 13.666 1.00 18.73 296 VAL B N 1
ATOM 5342 C CA . VAL B 1 231 ? 4.080 2.587 12.341 1.00 19.40 296 VAL B CA 1
ATOM 5343 C C . VAL B 1 231 ? 3.674 1.129 12.257 1.00 19.29 296 VAL B C 1
ATOM 5344 O O . VAL B 1 231 ? 4.259 0.258 12.928 1.00 19.03 296 VAL B O 1
ATOM 5348 N N . ALA B 1 232 ? 2.666 0.868 11.455 1.00 18.68 297 ALA B N 1
ATOM 5349 C CA . ALA B 1 232 ? 2.038 -0.453 11.334 1.00 18.54 297 ALA B CA 1
ATOM 5350 C C . ALA B 1 232 ? 1.765 -0.760 9.865 1.00 18.79 297 ALA B C 1
ATOM 5351 O O . ALA B 1 232 ? 1.263 0.109 9.134 1.00 20.04 297 ALA B O 1
ATOM 5353 N N . TYR B 1 233 ? 2.027 -1.994 9.470 1.00 18.83 298 TYR B N 1
ATOM 5354 C CA . TYR B 1 233 ? 1.931 -2.474 8.070 1.00 19.41 298 TYR B CA 1
ATOM 5355 C C . TYR B 1 233 ? 1.155 -3.784 8.065 1.00 19.95 298 TYR B C 1
ATOM 5356 O O . TYR B 1 233 ? 1.408 -4.701 8.873 1.00 19.39 298 TYR B O 1
ATOM 5365 N N . LEU B 1 234 ? 0.232 -3.899 7.124 1.00 19.74 299 LEU B N 1
ATOM 5366 C CA . LEU B 1 234 ? -0.662 -5.067 7.000 1.00 20.83 299 LEU B CA 1
ATOM 5367 C C . LEU B 1 234 ? 0.130 -6.345 6.726 1.00 21.11 299 LEU B C 1
ATOM 5368 O O . LEU B 1 234 ? 0.977 -6.359 5.795 1.00 21.43 299 LEU B O 1
ATOM 5373 N N . GLY B 1 235 ? -0.178 -7.409 7.469 1.00 21.43 300 GLY B N 1
ATOM 5374 C CA . GLY B 1 235 ? 0.425 -8.736 7.292 1.00 22.21 300 GLY B CA 1
ATOM 5375 C C . GLY B 1 235 ? -0.235 -9.492 6.165 1.00 22.70 300 GLY B C 1
ATOM 5376 O O . GLY B 1 235 ? -0.848 -10.544 6.433 1.00 24.66 300 GLY B O 1
ATOM 5377 N N . ASN B 1 236 ? -0.138 -8.975 4.941 1.00 23.91 301 ASN B N 1
ATOM 5378 C CA . ASN B 1 236 ? -0.567 -9.707 3.726 1.00 24.28 301 ASN B CA 1
ATOM 5379 C C . ASN B 1 236 ? 0.574 -9.681 2.715 1.00 25.29 301 ASN B C 1
ATOM 5380 O O . ASN B 1 236 ? 1.518 -8.898 2.870 1.00 24.13 301 ASN B O 1
ATOM 5385 N N . ASP B 1 237 ? 0.511 -10.549 1.709 1.00 25.75 302 ASP B N 1
ATOM 5386 C CA . ASP B 1 237 ? 1.612 -10.615 0.722 1.00 26.24 302 ASP B CA 1
ATOM 5387 C C . ASP B 1 237 ? 1.851 -9.240 0.095 1.00 25.50 302 ASP B C 1
ATOM 5388 O O . ASP B 1 237 ? 2.998 -8.847 -0.056 1.00 25.26 302 ASP B O 1
ATOM 5393 N N . GLY B 1 238 ? 0.801 -8.558 -0.340 1.00 25.64 303 GLY B N 1
ATOM 5394 C CA . GLY B 1 238 ? 0.947 -7.294 -1.081 1.00 25.70 303 GLY B CA 1
ATOM 5395 C C . GLY B 1 238 ? 1.716 -6.247 -0.297 1.00 25.15 303 GLY B C 1
ATOM 5396 O O . GLY B 1 238 ? 2.619 -5.617 -0.851 1.00 25.81 303 GLY B O 1
ATOM 5397 N N . THR B 1 239 ? 1.366 -6.042 0.971 1.00 23.62 304 THR B N 1
ATOM 5398 C CA . THR B 1 239 ? 2.001 -4.988 1.798 1.00 22.64 304 THR B CA 1
ATOM 5399 C C . THR B 1 239 ? 3.362 -5.470 2.301 1.00 21.80 304 THR B C 1
ATOM 5400 O O . THR B 1 239 ? 4.319 -4.664 2.295 1.00 22.06 304 THR B O 1
ATOM 5404 N N . MET B 1 240 ? 3.476 -6.731 2.702 1.00 22.19 305 MET B N 1
ATOM 5405 C CA . MET B 1 240 ? 4.768 -7.222 3.256 1.00 22.30 305 MET B CA 1
ATOM 5406 C C . MET B 1 240 ? 5.809 -7.237 2.136 1.00 24.17 305 MET B C 1
ATOM 5407 O O . MET B 1 240 ? 6.984 -6.955 2.391 1.00 22.92 305 MET B O 1
ATOM 5412 N N . ARG B 1 241 ? 5.396 -7.507 0.901 1.00 24.78 306 ARG B N 1
ATOM 5413 C CA . ARG B 1 241 ? 6.351 -7.435 -0.237 1.00 26.30 306 ARG B CA 1
ATOM 5414 C C . ARG B 1 241 ? 6.907 -6.011 -0.366 1.00 25.39 306 ARG B C 1
ATOM 5415 O O . ARG B 1 241 ? 8.093 -5.850 -0.706 1.00 25.15 306 ARG B O 1
ATOM 5423 N N . MET B 1 242 ? 6.090 -4.996 -0.138 1.00 24.41 307 MET B N 1
ATOM 5424 C CA . MET B 1 242 ? 6.489 -3.577 -0.304 1.00 24.61 307 MET B CA 1
ATOM 5425 C C . MET B 1 242 ? 7.525 -3.215 0.760 1.00 25.41 307 MET B C 1
ATOM 5426 O O . MET B 1 242 ? 8.505 -2.527 0.422 1.00 24.19 307 MET B O 1
ATOM 5431 N N . VAL B 1 243 ? 7.315 -3.650 2.007 1.00 24.45 308 VAL B N 1
ATOM 5432 C CA . VAL B 1 243 ? 8.103 -3.079 3.136 1.00 23.54 308 VAL B CA 1
ATOM 5433 C C . VAL B 1 243 ? 9.112 -4.074 3.707 1.00 23.65 308 VAL B C 1
ATOM 5434 O O . VAL B 1 243 ? 9.990 -3.593 4.423 1.00 24.55 308 VAL B O 1
ATOM 5438 N N . THR B 1 244 ? 9.009 -5.385 3.467 1.00 23.35 309 THR B N 1
ATOM 5439 C CA . THR B 1 244 ? 9.966 -6.365 4.043 1.00 24.37 309 THR B CA 1
ATOM 5440 C C . THR B 1 244 ? 10.989 -6.809 3.004 1.00 24.78 309 THR B C 1
ATOM 5441 O O . THR B 1 244 ? 11.949 -7.492 3.390 1.00 25.66 309 THR B O 1
ATOM 5445 N N . ASP B 1 245 ? 10.837 -6.390 1.748 1.00 24.93 310 ASP B N 1
ATOM 5446 C CA . ASP B 1 245 ? 11.883 -6.576 0.723 1.00 26.34 310 ASP B CA 1
ATOM 5447 C C . ASP B 1 245 ? 12.760 -5.337 0.775 1.00 25.16 310 ASP B C 1
ATOM 5448 O O . ASP B 1 245 ? 12.279 -4.229 0.572 1.00 26.32 310 ASP B O 1
ATOM 5453 N N . PRO B 1 246 ? 14.071 -5.467 1.082 1.00 26.38 311 PRO B N 1
ATOM 5454 C CA . PRO B 1 246 ? 14.912 -4.298 1.303 1.00 27.37 311 PRO B CA 1
ATOM 5455 C C . PRO B 1 246 ? 15.134 -3.442 0.047 1.00 28.44 311 PRO B C 1
ATOM 5456 O O . PRO B 1 246 ? 15.464 -2.286 0.177 1.00 29.24 311 PRO B O 1
ATOM 5460 N N . GLU B 1 247 ? 14.990 -4.029 -1.138 1.00 29.85 312 GLU B N 1
ATOM 5461 C CA . GLU B 1 247 ? 15.060 -3.254 -2.401 1.00 31.70 312 GLU B CA 1
ATOM 5462 C C . GLU B 1 247 ? 13.741 -2.498 -2.593 1.00 30.51 312 GLU B C 1
ATOM 5463 O O . GLU B 1 247 ? 13.784 -1.294 -2.925 1.00 29.91 312 GLU B O 1
ATOM 5469 N N . ASN B 1 248 ? 12.605 -3.157 -2.357 1.00 27.40 313 ASN B N 1
ATOM 5470 C CA . ASN B 1 248 ? 11.293 -2.535 -2.622 1.00 26.94 313 ASN B CA 1
ATOM 5471 C C . ASN B 1 248 ? 11.098 -1.325 -1.719 1.00 26.35 313 ASN B C 1
ATOM 5472 O O . ASN B 1 248 ? 10.545 -0.321 -2.188 1.00 26.58 313 ASN B O 1
ATOM 5477 N N . VAL B 1 249 ? 11.521 -1.404 -0.456 1.00 25.22 314 VAL B N 1
ATOM 5478 C CA . VAL B 1 249 ? 11.115 -0.359 0.517 1.00 24.91 314 VAL B CA 1
ATOM 5479 C C . VAL B 1 249 ? 11.848 0.946 0.194 1.00 25.03 314 VAL B C 1
ATOM 5480 O O . VAL B 1 249 ? 11.411 2.009 0.664 1.00 25.45 314 VAL B O 1
ATOM 5484 N N . LEU B 1 250 ? 12.914 0.898 -0.617 1.00 25.62 315 LEU B N 1
ATOM 5485 C CA . LEU B 1 250 ? 13.633 2.136 -1.010 1.00 26.51 315 LEU B CA 1
ATOM 5486 C C . LEU B 1 250 ? 13.157 2.629 -2.384 1.00 27.56 315 LEU B C 1
ATOM 5487 O O . LEU B 1 250 ? 13.784 3.573 -2.907 1.00 27.68 315 LEU B O 1
ATOM 5492 N N . LYS B 1 251 ? 12.065 2.081 -2.921 1.00 27.13 316 LYS B N 1
ATOM 5493 C CA . LYS B 1 251 ? 11.581 2.444 -4.280 1.00 28.52 316 LYS B CA 1
ATOM 5494 C C . LYS B 1 251 ? 10.143 2.951 -4.254 1.00 27.95 316 LYS B C 1
ATOM 5495 O O . LYS B 1 251 ? 9.302 2.382 -3.547 1.00 26.79 316 LYS B O 1
ATOM 5501 N N . GLY B 1 252 ? 9.890 3.985 -5.053 1.00 27.67 317 GLY B N 1
ATOM 5502 C CA . GLY B 1 252 ? 8.557 4.418 -5.474 1.00 27.50 317 GLY B CA 1
ATOM 5503 C C . GLY B 1 252 ? 7.576 4.522 -4.321 1.00 27.35 317 GLY B C 1
ATOM 5504 O O . GLY B 1 252 ? 7.860 5.196 -3.300 1.00 26.39 317 GLY B O 1
ATOM 5505 N N . ASP B 1 253 ? 6.419 3.913 -4.510 1.00 28.19 318 ASP B N 1
ATOM 5506 C CA . ASP B 1 253 ? 5.296 4.093 -3.573 1.00 29.14 318 ASP B CA 1
ATOM 5507 C C . ASP B 1 253 ? 5.596 3.389 -2.239 1.00 27.61 318 ASP B C 1
ATOM 5508 O O . ASP B 1 253 ? 5.039 3.830 -1.229 1.00 27.80 318 ASP B O 1
ATOM 5513 N N . ALA B 1 254 ? 6.438 2.356 -2.198 1.00 26.74 319 ALA B N 1
ATOM 5514 C CA . ALA B 1 254 ? 6.784 1.676 -0.922 1.00 26.46 319 ALA B CA 1
ATOM 5515 C C . ALA B 1 254 ? 7.625 2.638 -0.082 1.00 25.24 319 ALA B C 1
ATOM 5516 O O . ALA B 1 254 ? 7.367 2.806 1.117 1.00 25.57 319 ALA B O 1
ATOM 5518 N N . CYS B 1 255 ? 8.611 3.286 -0.699 1.00 24.26 320 CYS B N 1
ATOM 5519 C CA . CYS B 1 255 ? 9.451 4.300 -0.026 1.00 23.64 320 CYS B CA 1
ATOM 5520 C C . CYS B 1 255 ? 8.574 5.461 0.443 1.00 23.26 320 CYS B C 1
ATOM 5521 O O . CYS B 1 255 ? 8.726 5.940 1.596 1.00 22.81 320 CYS B O 1
ATOM 5524 N N . TRP B 1 256 ? 7.633 5.882 -0.398 1.00 22.28 321 TRP B N 1
ATOM 5525 C CA . TRP B 1 256 ? 6.714 6.993 -0.054 1.00 21.76 321 TRP B CA 1
ATOM 5526 C C . TRP B 1 256 ? 5.871 6.584 1.153 1.00 21.81 321 TRP B C 1
ATOM 5527 O O . TRP B 1 256 ? 5.800 7.362 2.102 1.00 21.84 321 TRP B O 1
ATOM 5538 N N . GLY B 1 257 ? 5.279 5.397 1.108 1.00 21.74 322 GLY B N 1
ATOM 5539 C CA . GLY B 1 257 ? 4.377 4.945 2.181 1.00 21.99 322 GLY B CA 1
ATOM 5540 C C . GLY B 1 257 ? 5.099 4.804 3.498 1.00 22.18 322 GLY B C 1
ATOM 5541 O O . GLY B 1 257 ? 4.574 5.263 4.522 1.00 22.53 322 GLY B O 1
ATOM 5542 N N . PHE B 1 258 ? 6.282 4.201 3.497 1.00 22.65 323 PHE B N 1
ATOM 5543 C CA . PHE B 1 258 ? 7.076 4.003 4.728 1.00 23.02 323 PHE B CA 1
ATOM 5544 C C . PHE B 1 258 ? 7.469 5.379 5.264 1.00 21.97 323 PHE B C 1
ATOM 5545 O O . PHE B 1 258 ? 7.339 5.665 6.468 1.00 22.18 323 PHE B O 1
ATOM 5553 N N . SER B 1 259 ? 7.957 6.253 4.381 1.00 22.19 324 SER B N 1
ATOM 5554 C CA . SER B 1 259 ? 8.449 7.592 4.770 1.00 21.34 324 SER B CA 1
ATOM 5555 C C . SER B 1 259 ? 7.285 8.445 5.284 1.00 21.47 324 SER B C 1
ATOM 5556 O O . SER B 1 259 ? 7.464 9.210 6.250 1.00 21.68 324 SER B O 1
ATOM 5559 N N . HIS B 1 260 ? 6.126 8.317 4.651 1.00 20.84 325 HIS B N 1
ATOM 5560 C CA . HIS B 1 260 ? 4.901 9.049 5.040 1.00 20.44 325 HIS B CA 1
ATOM 5561 C C . HIS B 1 260 ? 4.508 8.639 6.469 1.00 20.46 325 HIS B C 1
ATOM 5562 O O . HIS B 1 260 ? 4.208 9.514 7.294 1.00 20.32 325 HIS B O 1
ATOM 5569 N N . ALA B 1 261 ? 4.481 7.336 6.724 1.00 20.74 326 ALA B N 1
ATOM 5570 C CA . ALA B 1 261 ? 4.044 6.800 8.033 1.00 19.49 326 ALA B CA 1
ATOM 5571 C C . ALA B 1 261 ? 5.027 7.254 9.108 1.00 19.49 326 ALA B C 1
ATOM 5572 O O . ALA B 1 261 ? 4.605 7.784 10.123 1.00 19.84 326 ALA B O 1
ATOM 5574 N N . VAL B 1 262 ? 6.326 7.081 8.871 1.00 19.77 327 VAL B N 1
ATOM 5575 C CA . VAL B 1 262 ? 7.324 7.561 9.858 1.00 20.55 327 VAL B CA 1
ATOM 5576 C C . VAL B 1 262 ? 7.221 9.090 9.968 1.00 19.41 327 VAL B C 1
ATOM 5577 O O . VAL B 1 262 ? 7.394 9.638 11.071 1.00 21.06 327 VAL B O 1
ATOM 5581 N N . GLY B 1 263 ? 6.921 9.774 8.863 1.00 19.70 328 GLY B N 1
ATOM 5582 C CA . GLY B 1 263 ? 6.759 11.235 8.847 1.00 19.38 328 GLY B CA 1
ATOM 5583 C C . GLY B 1 263 ? 5.648 11.689 9.785 1.00 19.81 328 GLY B C 1
ATOM 5584 O O . GLY B 1 263 ? 5.760 12.761 10.356 1.00 20.79 328 GLY B O 1
ATOM 5585 N N . HIS B 1 264 ? 4.609 10.875 9.963 1.00 19.80 329 HIS B N 1
ATOM 5586 C CA . HIS B 1 264 ? 3.570 11.135 10.989 1.00 20.30 329 HIS B CA 1
ATOM 5587 C C . HIS B 1 264 ? 4.181 11.065 12.387 1.00 20.78 329 HIS B C 1
ATOM 5588 O O . HIS B 1 264 ? 3.787 11.871 13.234 1.00 20.84 329 HIS B O 1
ATOM 5595 N N . VAL B 1 265 ? 5.061 10.093 12.637 1.00 20.16 330 VAL B N 1
ATOM 5596 C CA . VAL B 1 265 ? 5.766 10.031 13.946 1.00 20.89 330 VAL B CA 1
ATOM 5597 C C . VAL B 1 265 ? 6.568 11.326 14.138 1.00 20.84 330 VAL B C 1
ATOM 5598 O O . VAL B 1 265 ? 6.525 11.899 15.246 1.00 21.51 330 VAL B O 1
ATOM 5602 N N . MET B 1 266 ? 7.221 11.826 13.083 1.00 20.81 331 MET B N 1
ATOM 5603 C CA . MET B 1 266 ? 8.248 12.889 13.232 1.00 21.67 331 MET B CA 1
ATOM 5604 C C . MET B 1 266 ? 7.674 14.301 13.010 1.00 22.47 331 MET B C 1
ATOM 5605 O O . MET B 1 266 ? 8.416 15.264 13.235 1.00 23.38 331 MET B O 1
ATOM 5610 N N . GLN B 1 267 ? 6.422 14.447 12.596 1.00 21.98 332 GLN B N 1
ATOM 5611 C CA . GLN B 1 267 ? 5.883 15.790 12.265 1.00 23.36 332 GLN B CA 1
ATOM 5612 C C . GLN B 1 267 ? 5.656 16.555 13.570 1.00 23.62 332 GLN B C 1
ATOM 5613 O O . GLN B 1 267 ? 4.983 16.052 14.484 1.00 23.74 332 GLN B O 1
ATOM 5619 N N . MET B 1 268 ? 6.238 17.751 13.666 1.00 23.99 333 MET B N 1
ATOM 5620 C CA . MET B 1 268 ? 6.212 18.526 14.926 1.00 24.76 333 MET B CA 1
ATOM 5621 C C . MET B 1 268 ? 4.907 19.321 14.996 1.00 25.53 333 MET B C 1
ATOM 5622 O O . MET B 1 268 ? 4.381 19.741 13.961 1.00 24.76 333 MET B O 1
ATOM 5627 N N . ARG B 1 269 ? 4.402 19.524 16.204 1.00 27.20 334 ARG B N 1
ATOM 5628 C CA . ARG B 1 269 ? 3.094 20.198 16.397 1.00 28.58 334 ARG B CA 1
ATOM 5629 C C . ARG B 1 269 ? 3.161 21.610 15.799 1.00 27.44 334 ARG B C 1
ATOM 5630 O O . ARG B 1 269 ? 2.211 22.030 15.134 1.00 26.76 334 ARG B O 1
ATOM 5638 N N . PRO B 1 270 ? 4.268 22.381 15.955 1.00 26.97 335 PRO B N 1
ATOM 5639 C CA . PRO B 1 270 ? 4.360 23.703 15.318 1.00 27.74 335 PRO B CA 1
ATOM 5640 C C . PRO B 1 270 ? 4.286 23.724 13.780 1.00 27.23 335 PRO B C 1
ATOM 5641 O O . PRO B 1 270 ? 4.030 24.798 13.220 1.00 28.34 335 PRO B O 1
ATOM 5645 N N . MET B 1 271 ? 4.461 22.581 13.117 1.00 26.61 336 MET B N 1
ATOM 5646 C CA . MET B 1 271 ? 4.301 22.473 11.645 1.00 26.24 336 MET B CA 1
ATOM 5647 C C . MET B 1 271 ? 3.052 21.664 11.313 1.00 25.40 336 MET B C 1
ATOM 5648 O O . MET B 1 271 ? 2.830 21.397 10.130 1.00 25.05 336 MET B O 1
ATOM 5653 N N . THR B 1 272 ? 2.236 21.324 12.310 1.00 25.04 337 THR B N 1
ATOM 5654 C CA . THR B 1 272 ? 1.096 20.395 12.118 1.00 24.60 337 THR B CA 1
ATOM 5655 C C . THR B 1 272 ? -0.121 20.953 12.842 1.00 25.26 337 THR B C 1
ATOM 5656 O O . THR B 1 272 ? -0.730 20.238 13.681 1.00 25.39 337 THR B O 1
ATOM 5660 N N . TRP B 1 273 ? -0.451 22.207 12.566 1.00 26.31 338 TRP B N 1
ATOM 5661 C CA . TRP B 1 273 ? -1.719 22.789 13.069 1.00 25.77 338 TRP B CA 1
ATOM 5662 C C . TRP B 1 273 ? -2.885 22.116 12.344 1.00 25.62 338 TRP B C 1
ATOM 5663 O O . TRP B 1 273 ? -2.663 21.393 11.355 1.00 25.11 338 TRP B O 1
ATOM 5674 N N . GLY B 1 274 ? -4.106 22.289 12.846 1.00 26.76 339 GLY B N 1
ATOM 5675 C CA . GLY B 1 274 ? -5.290 21.695 12.208 1.00 26.50 339 GLY B CA 1
ATOM 5676 C C . GLY B 1 274 ? -5.263 21.884 10.707 1.00 26.71 339 GLY B C 1
ATOM 5677 O O . GLY B 1 274 ? -5.055 23.039 10.247 1.00 26.15 339 GLY B O 1
ATOM 5678 N N . GLY B 1 275 ? -5.474 20.799 9.963 1.00 25.97 340 GLY B N 1
ATOM 5679 C CA . GLY B 1 275 ? -5.471 20.777 8.489 1.00 25.88 340 GLY B CA 1
ATOM 5680 C C . GLY B 1 275 ? -4.123 20.401 7.900 1.00 24.39 340 GLY B C 1
ATOM 5681 O O . GLY B 1 275 ? -4.060 20.265 6.686 1.00 26.82 340 GLY B O 1
ATOM 5682 N N . MET B 1 276 ? -3.095 20.208 8.730 1.00 23.55 341 MET B N 1
ATOM 5683 C CA . MET B 1 276 ? -1.719 19.913 8.250 1.00 23.20 341 MET B CA 1
ATOM 5684 C C . MET B 1 276 ? -1.341 18.449 8.516 1.00 22.51 341 MET B C 1
ATOM 5685 O O . MET B 1 276 ? -0.223 18.057 8.156 1.00 22.09 341 MET B O 1
ATOM 5690 N N . THR B 1 277 ? -2.206 17.648 9.138 1.00 23.00 342 THR B N 1
ATOM 5691 C CA . THR B 1 277 ? -1.799 16.289 9.569 1.00 23.27 342 THR B CA 1
ATOM 5692 C C . THR B 1 277 ? -1.292 15.477 8.373 1.00 23.04 342 THR B C 1
ATOM 5693 O O . THR B 1 277 ? -0.326 14.731 8.546 1.00 22.67 342 THR B O 1
ATOM 5697 N N . GLU B 1 278 ? -1.938 15.588 7.211 1.00 23.04 343 GLU B N 1
ATOM 5698 C CA . GLU B 1 278 ? -1.574 14.825 5.993 1.00 22.79 343 GLU B CA 1
ATOM 5699 C C . GLU B 1 278 ? -0.793 15.729 5.038 1.00 22.77 343 GLU B C 1
ATOM 5700 O O . GLU B 1 278 ? -0.670 15.350 3.859 1.00 23.96 343 GLU B O 1
ATOM 5706 N N . VAL B 1 279 ? -0.193 16.786 5.576 1.00 22.35 344 VAL B N 1
ATOM 5707 C CA . VAL B 1 279 ? 0.614 17.751 4.780 1.00 22.32 344 VAL B CA 1
ATOM 5708 C C . VAL B 1 279 ? 2.060 17.756 5.279 1.00 22.58 344 VAL B C 1
ATOM 5709 O O . VAL B 1 279 ? 2.959 17.415 4.493 1.00 22.97 344 VAL B O 1
ATOM 5713 N N . SER B 1 280 ? 2.305 18.150 6.527 1.00 22.69 345 SER B N 1
ATOM 5714 C CA . SER B 1 280 ? 3.680 18.412 7.012 1.00 22.71 345 SER B CA 1
ATOM 5715 C C . SER B 1 280 ? 4.521 17.134 6.975 1.00 22.69 345 SER B C 1
ATOM 5716 O O . SER B 1 280 ? 5.742 17.245 6.814 1.00 22.62 345 SER B O 1
ATOM 5719 N N . ASN B 1 281 ? 3.926 15.956 7.130 1.00 22.03 346 ASN B N 1
ATOM 5720 C CA . ASN B 1 281 ? 4.729 14.707 7.102 1.00 21.95 346 ASN B CA 1
ATOM 5721 C C . ASN B 1 281 ? 5.293 14.455 5.699 1.00 21.97 346 ASN B C 1
ATOM 5722 O O . ASN B 1 281 ? 6.299 13.741 5.595 1.00 22.49 346 ASN B O 1
ATOM 5727 N N . ASN B 1 282 ? 4.647 14.959 4.648 1.00 22.09 347 ASN B N 1
ATOM 5728 C CA . ASN B 1 282 ? 5.086 14.651 3.268 1.00 22.41 347 ASN B CA 1
ATOM 5729 C C . ASN B 1 282 ? 6.300 15.499 2.892 1.00 22.35 347 ASN B C 1
ATOM 5730 O O . ASN B 1 282 ? 6.890 15.188 1.863 1.00 22.07 347 ASN B O 1
ATOM 5735 N N . ILE B 1 283 ? 6.713 16.463 3.709 1.00 23.40 348 ILE B N 1
ATOM 5736 C CA . ILE B 1 283 ? 8.072 17.052 3.526 1.00 24.74 348 ILE B CA 1
ATOM 5737 C C . ILE B 1 283 ? 9.108 15.933 3.677 1.00 23.90 348 ILE B C 1
ATOM 5738 O O . ILE B 1 283 ? 10.072 15.857 2.893 1.00 23.69 348 ILE B O 1
ATOM 5743 N N . PHE B 1 284 ? 8.909 15.041 4.645 1.00 23.40 349 PHE B N 1
ATOM 5744 C CA . PHE B 1 284 ? 9.810 13.883 4.827 1.00 22.15 349 PHE B CA 1
ATOM 5745 C C . PHE B 1 284 ? 9.722 12.938 3.632 1.00 21.48 349 PHE B C 1
ATOM 5746 O O . PHE B 1 284 ? 10.749 12.456 3.170 1.00 22.06 349 PHE B O 1
ATOM 5754 N N . SER B 1 285 ? 8.525 12.673 3.117 1.00 20.88 350 SER B N 1
ATOM 5755 C CA . SER B 1 285 ? 8.322 11.753 1.971 1.00 21.93 350 SER B CA 1
ATOM 5756 C C . SER B 1 285 ? 9.071 12.289 0.753 1.00 22.22 350 SER B C 1
ATOM 5757 O O . SER B 1 285 ? 9.758 11.510 0.062 1.00 23.05 350 SER B O 1
ATOM 5760 N N . LEU B 1 286 ? 8.959 13.591 0.510 1.00 22.65 351 LEU B N 1
ATOM 5761 C CA . LEU B 1 286 ? 9.638 14.221 -0.650 1.00 22.73 351 LEU B CA 1
ATOM 5762 C C . LEU B 1 286 ? 11.154 14.156 -0.446 1.00 23.40 351 LEU B C 1
ATOM 5763 O O . LEU B 1 286 ? 11.878 13.855 -1.423 1.00 24.07 351 LEU B O 1
ATOM 5768 N N . GLN B 1 287 ? 11.630 14.455 0.755 1.00 23.11 352 GLN B N 1
ATOM 5769 C CA . GLN B 1 287 ? 13.084 14.429 1.031 1.00 24.90 352 GLN B CA 1
ATOM 5770 C C . GLN B 1 287 ? 13.599 12.995 0.881 1.00 25.55 352 GLN B C 1
ATOM 5771 O O . GLN B 1 287 ? 14.661 12.800 0.269 1.00 25.07 352 GLN B O 1
ATOM 5777 N N . ALA B 1 288 ? 12.879 12.007 1.415 1.00 24.27 353 ALA B N 1
ATOM 5778 C CA . ALA B 1 288 ? 13.267 10.587 1.291 1.00 24.74 353 ALA B CA 1
ATOM 5779 C C . ALA B 1 288 ? 13.373 10.216 -0.188 1.00 25.91 353 ALA B C 1
ATOM 5780 O O . ALA B 1 288 ? 14.344 9.542 -0.564 1.00 26.39 353 ALA B O 1
ATOM 5782 N N . ALA B 1 289 ? 12.406 10.629 -1.009 1.00 25.64 354 ALA B N 1
ATOM 5783 C CA . ALA B 1 289 ? 12.419 10.328 -2.455 1.00 26.45 354 ALA B CA 1
ATOM 5784 C C . ALA B 1 289 ? 13.689 10.933 -3.064 1.00 26.93 354 ALA B C 1
ATOM 5785 O O . ALA B 1 289 ? 14.397 10.217 -3.788 1.00 27.96 354 ALA B O 1
ATOM 5787 N N . ALA B 1 290 ? 13.991 12.191 -2.749 1.00 27.50 355 ALA B N 1
ATOM 5788 C CA . ALA B 1 290 ? 15.169 12.892 -3.313 1.00 29.12 355 ALA B CA 1
ATOM 5789 C C . ALA B 1 290 ? 16.451 12.160 -2.909 1.00 31.06 355 ALA B C 1
ATOM 5790 O O . ALA B 1 290 ? 17.377 12.098 -3.750 1.00 32.60 355 ALA B O 1
ATOM 5792 N N . LYS B 1 291 ? 16.517 11.626 -1.689 1.00 30.67 356 LYS B N 1
ATOM 5793 C CA . LYS B 1 291 ? 17.751 10.998 -1.143 1.00 32.50 356 LYS B CA 1
ATOM 5794 C C . LYS B 1 291 ? 17.852 9.525 -1.560 1.00 32.80 356 LYS B C 1
ATOM 5795 O O . LYS B 1 291 ? 18.888 8.904 -1.242 1.00 35.69 356 LYS B O 1
ATOM 5801 N N . THR B 1 292 ? 16.847 8.960 -2.226 1.00 30.75 357 THR B N 1
ATOM 5802 C CA . THR B 1 292 ? 16.853 7.528 -2.617 1.00 31.09 357 THR B CA 1
ATOM 5803 C C . THR B 1 292 ? 16.757 7.383 -4.139 1.00 31.13 357 THR B C 1
ATOM 5804 O O . THR B 1 292 ? 16.510 6.252 -4.589 1.00 32.16 357 THR B O 1
ATOM 5808 N N . GLY B 1 293 ? 16.916 8.478 -4.888 1.00 31.87 358 GLY B N 1
ATOM 5809 C CA . GLY B 1 293 ? 16.923 8.461 -6.364 1.00 32.94 358 GLY B CA 1
ATOM 5810 C C . GLY B 1 293 ? 15.533 8.248 -6.940 1.00 32.98 358 GLY B C 1
ATOM 5811 O O . GLY B 1 293 ? 15.420 7.802 -8.095 1.00 34.32 358 GLY B O 1
ATOM 5812 N N . ASN B 1 294 ? 14.487 8.546 -6.169 1.00 30.46 359 ASN B N 1
ATOM 5813 C CA . ASN B 1 294 ? 13.083 8.424 -6.624 1.00 29.19 359 ASN B CA 1
ATOM 5814 C C . ASN B 1 294 ? 12.631 9.769 -7.188 1.00 30.73 359 ASN B C 1
ATOM 5815 O O . ASN B 1 294 ? 13.205 10.815 -6.824 1.00 31.16 359 ASN B O 1
ATOM 5820 N N . GLU B 1 295 ? 11.597 9.732 -8.005 1.00 33.86 360 GLU B N 1
ATOM 5821 C CA . GLU B 1 295 ? 11.063 10.942 -8.674 1.00 36.48 360 GLU B CA 1
ATOM 5822 C C . GLU B 1 295 ? 10.252 11.780 -7.686 1.00 34.52 360 GLU B C 1
ATOM 5823 O O . GLU B 1 295 ? 9.691 11.237 -6.714 1.00 33.76 360 GLU B O 1
ATOM 5829 N N . SER B 1 296 ? 10.176 13.082 -7.943 1.00 32.69 361 SER B N 1
ATOM 5830 C CA . SER B 1 296 ? 9.303 14.006 -7.184 1.00 31.09 361 SER B CA 1
ATOM 5831 C C . SER B 1 296 ? 7.842 13.689 -7.478 1.00 29.97 361 SER B C 1
ATOM 5832 O O . SER B 1 296 ? 7.414 13.783 -8.653 1.00 29.80 361 SER B O 1
ATOM 5835 N N . ARG B 1 297 ? 7.067 13.405 -6.435 1.00 29.24 362 ARG B N 1
ATOM 5836 C CA A ARG B 1 297 ? 5.616 13.153 -6.604 0.50 29.78 362 ARG B CA 1
ATOM 5837 C CA B ARG B 1 297 ? 5.614 13.157 -6.590 0.50 28.20 362 ARG B CA 1
ATOM 5838 C C . ARG B 1 297 ? 4.908 14.456 -6.994 1.00 28.98 362 ARG B C 1
ATOM 5839 O O . ARG B 1 297 ? 3.906 14.380 -7.727 1.00 28.76 362 ARG B O 1
ATOM 5854 N N . LEU B 1 298 ? 5.388 15.603 -6.506 1.00 28.16 363 LEU B N 1
ATOM 5855 C CA . LEU B 1 298 ? 4.751 16.902 -6.849 1.00 28.52 363 LEU B CA 1
ATOM 5856 C C . LEU B 1 298 ? 4.944 17.143 -8.355 1.00 29.56 363 LEU B C 1
ATOM 5857 O O . LEU B 1 298 ? 3.987 17.576 -9.026 1.00 29.50 363 LEU B O 1
ATOM 5862 N N . LYS B 1 299 ? 6.123 16.828 -8.881 1.00 31.39 364 LYS B N 1
ATOM 5863 C CA . LYS B 1 299 ? 6.388 16.973 -10.334 1.00 33.25 364 LYS B CA 1
ATOM 5864 C C . LYS B 1 299 ? 5.497 16.005 -11.116 1.00 34.87 364 LYS B C 1
ATOM 5865 O O . LYS B 1 299 ? 4.844 16.439 -12.075 1.00 35.15 364 LYS B O 1
ATOM 5871 N N . ARG B 1 300 ? 5.477 14.739 -10.713 1.00 34.81 365 ARG B N 1
ATOM 5872 C CA . ARG B 1 300 ? 4.709 13.665 -11.392 1.00 37.08 365 ARG B CA 1
ATOM 5873 C C . ARG B 1 300 ? 3.229 14.063 -11.480 1.00 36.26 365 ARG B C 1
ATOM 5874 O O . ARG B 1 300 ? 2.625 13.839 -12.546 1.00 35.83 365 ARG B O 1
ATOM 5882 N N . GLN B 1 301 ? 2.663 14.642 -10.415 1.00 34.20 366 GLN B N 1
ATOM 5883 C CA . GLN B 1 301 ? 1.209 14.948 -10.305 1.00 35.75 366 GLN B CA 1
ATOM 5884 C C . GLN B 1 301 ? 0.882 16.326 -10.903 1.00 34.89 366 GLN B C 1
ATOM 5885 O O . GLN B 1 301 ? -0.306 16.695 -10.897 1.00 35.80 366 GLN B O 1
ATOM 5891 N N . GLY B 1 302 ? 1.892 17.074 -11.358 1.00 35.35 367 GLY B N 1
ATOM 5892 C CA . GLY B 1 302 ? 1.730 18.480 -11.781 1.00 34.63 367 GLY B CA 1
ATOM 5893 C C . GLY B 1 302 ? 1.097 19.297 -10.676 1.00 33.86 367 GLY B C 1
ATOM 5894 O O . GLY B 1 302 ? 0.227 20.126 -10.967 1.00 33.44 367 GLY B O 1
ATOM 5895 N N . SER B 1 303 ? 1.508 19.057 -9.428 1.00 31.66 368 SER B N 1
ATOM 5896 C CA . SER B 1 303 ? 0.929 19.692 -8.219 1.00 30.42 368 SER B CA 1
ATOM 5897 C C . SER B 1 303 ? 1.216 21.195 -8.179 1.00 29.86 368 SER B C 1
ATOM 5898 O O . SER B 1 303 ? 0.415 21.909 -7.583 1.00 29.33 368 SER B O 1
ATOM 5901 N N . TYR B 1 304 ? 2.345 21.657 -8.721 1.00 30.21 369 TYR B N 1
ATOM 5902 C CA . TYR B 1 304 ? 2.705 23.100 -8.654 1.00 30.36 369 TYR B CA 1
ATOM 5903 C C . TYR B 1 304 ? 1.620 23.924 -9.358 1.00 32.26 369 TYR B C 1
ATOM 5904 O O . TYR B 1 304 ? 1.100 24.886 -8.753 1.00 31.39 369 TYR B O 1
ATOM 5913 N N . ASP B 1 305 ? 1.257 23.540 -10.578 1.00 33.77 370 ASP B N 1
ATOM 5914 C CA . ASP B 1 305 ? 0.201 24.256 -11.342 1.00 35.33 370 ASP B CA 1
ATOM 5915 C C . ASP B 1 305 ? -1.140 24.096 -10.625 1.00 34.62 370 ASP B C 1
ATOM 5916 O O . ASP B 1 305 ? -1.865 25.104 -10.514 1.00 34.47 370 ASP B O 1
ATOM 5921 N N . LYS B 1 306 ? -1.470 22.890 -10.157 1.00 33.07 371 LYS B N 1
ATOM 5922 C CA . LYS B 1 306 ? -2.780 22.625 -9.507 1.00 33.70 371 LYS B CA 1
ATOM 5923 C C . LYS B 1 306 ? -2.909 23.508 -8.265 1.00 32.75 371 LYS B C 1
ATOM 5924 O O . LYS B 1 306 ? -4.006 24.057 -8.026 1.00 32.66 371 LYS B O 1
ATOM 5930 N N . ALA B 1 307 ? -1.837 23.614 -7.475 1.00 32.34 372 ALA B N 1
ATOM 5931 C CA . ALA B 1 307 ? -1.844 24.374 -6.207 1.00 30.72 372 ALA B CA 1
ATOM 5932 C C . ALA B 1 307 ? -1.994 25.868 -6.497 1.00 31.07 372 ALA B C 1
ATOM 5933 O O . ALA B 1 307 ? -2.794 26.538 -5.822 1.00 30.85 372 ALA B O 1
ATOM 5935 N N . ARG B 1 308 ? -1.219 26.383 -7.449 1.00 31.60 373 ARG B N 1
ATOM 5936 C CA . ARG B 1 308 ? -1.294 27.816 -7.847 1.00 33.10 373 ARG B CA 1
ATOM 5937 C C . ARG B 1 308 ? -2.718 28.109 -8.332 1.00 33.19 373 ARG B C 1
ATOM 5938 O O . ARG B 1 308 ? -3.268 29.152 -7.950 1.00 32.82 373 ARG B O 1
ATOM 5946 N N . LYS B 1 309 ? -3.313 27.202 -9.107 1.00 34.80 374 LYS B N 1
ATOM 5947 C CA . LYS B 1 309 ? -4.697 27.380 -9.622 1.00 37.66 374 LYS B CA 1
ATOM 5948 C C . LYS B 1 309 ? -5.680 27.416 -8.447 1.00 36.74 374 LYS B C 1
ATOM 5949 O O . LYS B 1 309 ? -6.531 28.316 -8.410 1.00 37.01 374 LYS B O 1
ATOM 5955 N N . GLU B 1 310 ? -5.580 26.486 -7.500 1.00 35.32 375 GLU B N 1
ATOM 5956 C CA . GLU B 1 310 ? -6.607 26.382 -6.433 1.00 34.61 375 GLU B CA 1
ATOM 5957 C C . GLU B 1 310 ? -6.489 27.583 -5.491 1.00 34.11 375 GLU B C 1
ATOM 5958 O O . GLU B 1 310 ? -7.527 28.218 -5.199 1.00 35.82 375 GLU B O 1
ATOM 5964 N N . ILE B 1 311 ? -5.285 27.856 -4.991 1.00 33.61 376 ILE B N 1
ATOM 5965 C CA . ILE B 1 311 ? -5.083 28.790 -3.852 1.00 34.06 376 ILE B CA 1
ATOM 5966 C C . ILE B 1 311 ? -4.848 30.202 -4.395 1.00 35.89 376 ILE B C 1
ATOM 5967 O O . ILE B 1 311 ? -5.547 31.124 -3.945 1.00 37.05 376 ILE B O 1
ATOM 5972 N N . ILE B 1 312 ? -3.884 30.378 -5.294 1.00 35.84 377 ILE B N 1
ATOM 5973 C CA . ILE B 1 312 ? -3.423 31.748 -5.660 1.00 37.89 377 ILE B CA 1
ATOM 5974 C C . ILE B 1 312 ? -4.430 32.341 -6.648 1.00 40.01 377 ILE B C 1
ATOM 5975 O O . ILE B 1 312 ? -4.964 33.429 -6.363 1.00 41.48 377 ILE B O 1
ATOM 5980 N N . GLU B 1 313 ? -4.704 31.652 -7.752 1.00 41.89 378 GLU B N 1
ATOM 5981 C CA . GLU B 1 313 ? -5.692 32.133 -8.756 1.00 42.89 378 GLU B CA 1
ATOM 5982 C C . GLU B 1 313 ? -7.094 32.137 -8.137 1.00 43.03 378 GLU B C 1
ATOM 5983 O O . GLU B 1 313 ? -7.867 33.067 -8.436 1.00 42.34 378 GLU B O 1
ATOM 5989 N N . GLY B 1 314 ? -7.413 31.163 -7.279 1.00 40.15 379 GLY B N 1
ATOM 5990 C CA . GLY B 1 314 ? -8.723 31.091 -6.605 1.00 40.12 379 GLY B CA 1
ATOM 5991 C C . GLY B 1 314 ? -8.870 32.130 -5.506 1.00 40.22 379 GLY B C 1
ATOM 5992 O O . GLY B 1 314 ? -10.000 32.283 -5.013 1.00 41.37 379 GLY B O 1
ATOM 5993 N N . GLU B 1 315 ? -7.771 32.787 -5.110 1.00 40.07 380 GLU B N 1
ATOM 5994 C CA . GLU B 1 315 ? -7.713 33.850 -4.067 1.00 41.93 380 GLU B CA 1
ATOM 5995 C C . GLU B 1 315 ? -8.359 33.346 -2.771 1.00 41.79 380 GLU B C 1
ATOM 5996 O O . GLU B 1 315 ? -9.123 34.103 -2.144 1.00 41.67 380 GLU B O 1
ATOM 6002 N N . ILE B 1 316 ? -8.056 32.107 -2.370 1.00 39.91 381 ILE B N 1
ATOM 6003 C CA . ILE B 1 316 ? -8.589 31.519 -1.105 1.00 38.12 381 ILE B CA 1
ATOM 6004 C C . ILE B 1 316 ? -7.482 31.536 -0.047 1.00 36.12 381 ILE B C 1
ATOM 6005 O O . ILE B 1 316 ? -6.301 31.729 -0.387 1.00 35.96 381 ILE B O 1
ATOM 6010 N N . ALA B 1 317 ? -7.869 31.376 1.209 1.00 35.85 382 ALA B N 1
ATOM 6011 C CA . ALA B 1 317 ? -6.941 31.175 2.340 1.00 34.45 382 ALA B CA 1
ATOM 6012 C C . ALA B 1 317 ? -6.251 29.820 2.160 1.00 32.11 382 ALA B C 1
ATOM 6013 O O . ALA B 1 317 ? -6.888 28.855 1.694 1.00 31.02 382 ALA B O 1
ATOM 6015 N N . TYR B 1 318 ? -4.982 29.754 2.534 1.00 31.00 383 TYR B N 1
ATOM 6016 C CA . TYR B 1 318 ? -4.251 28.473 2.693 1.00 30.43 383 TYR B CA 1
ATOM 6017 C C . TYR B 1 318 ? -5.122 27.499 3.492 1.00 30.73 383 TYR B C 1
ATOM 6018 O O . TYR B 1 318 ? -5.223 26.320 3.110 1.00 30.80 383 TYR B O 1
ATOM 6027 N N . LEU B 1 319 ? -5.758 27.998 4.559 1.00 31.08 384 LEU B N 1
ATOM 6028 C CA . LEU B 1 319 ? -6.606 27.193 5.473 1.00 32.72 384 LEU B CA 1
ATOM 6029 C C . LEU B 1 319 ? -7.871 26.688 4.765 1.00 33.77 384 LEU B C 1
ATOM 6030 O O . LEU B 1 319 ? -8.528 25.797 5.324 1.00 34.89 384 LEU B O 1
ATOM 6035 N N . GLN B 1 320 ? -8.190 27.204 3.574 1.00 34.59 385 GLN B N 1
ATOM 6036 C CA . GLN B 1 320 ? -9.388 26.792 2.796 1.00 35.26 385 GLN B CA 1
ATOM 6037 C C . GLN B 1 320 ? -9.032 25.747 1.739 1.00 34.72 385 GLN B C 1
ATOM 6038 O O . GLN B 1 320 ? -9.969 25.202 1.126 1.00 34.91 385 GLN B O 1
ATOM 6044 N N . SER B 1 321 ? -7.744 25.448 1.525 1.00 33.88 386 SER B N 1
ATOM 6045 C CA . SER B 1 321 ? -7.350 24.455 0.498 1.00 33.27 386 SER B CA 1
ATOM 6046 C C . SER B 1 321 ? -7.963 23.089 0.834 1.00 33.20 386 SER B C 1
ATOM 6047 O O . SER B 1 321 ? -7.968 22.705 2.009 1.00 32.34 386 SER B O 1
ATOM 6050 N N . LYS B 1 322 ? -8.443 22.386 -0.185 1.00 35.33 387 LYS B N 1
ATOM 6051 C CA . LYS B 1 322 ? -9.121 21.079 -0.036 1.00 37.00 387 LYS B CA 1
ATOM 6052 C C . LYS B 1 322 ? -8.233 19.965 -0.590 1.00 35.97 387 LYS B C 1
ATOM 6053 O O . LYS B 1 322 ? -8.747 18.863 -0.821 1.00 36.24 387 LYS B O 1
ATOM 6059 N N . ASP B 1 323 ? -6.937 20.216 -0.770 1.00 33.62 388 ASP B N 1
ATOM 6060 C CA . ASP B 1 323 ? -6.024 19.206 -1.358 1.00 32.67 388 ASP B CA 1
ATOM 6061 C C . ASP B 1 323 ? -4.695 19.216 -0.599 1.00 30.71 388 ASP B C 1
ATOM 6062 O O . ASP B 1 323 ? -4.012 20.242 -0.578 1.00 29.34 388 ASP B O 1
ATOM 6067 N N . VAL B 1 324 ? -4.339 18.090 0.014 1.00 29.07 389 VAL B N 1
ATOM 6068 C CA . VAL B 1 324 ? -3.129 18.010 0.875 1.00 27.75 389 VAL B CA 1
ATOM 6069 C C . VAL B 1 324 ? -1.868 18.163 0.036 1.00 27.15 389 VAL B C 1
ATOM 6070 O O . VAL B 1 324 ? -0.855 18.587 0.617 1.00 27.35 389 VAL B O 1
ATOM 6074 N N . PHE B 1 325 ? -1.888 17.820 -1.252 1.00 27.61 390 PHE B N 1
ATOM 6075 C CA . PHE B 1 325 ? -0.690 18.018 -2.106 1.00 27.83 390 PHE B CA 1
ATOM 6076 C C . PHE B 1 325 ? -0.574 19.498 -2.470 1.00 27.06 390 PHE B C 1
ATOM 6077 O O . PHE B 1 325 ? 0.571 19.981 -2.520 1.00 26.49 390 PHE B O 1
ATOM 6085 N N . ASN B 1 326 ? -1.693 20.190 -2.683 1.00 27.27 391 ASN B N 1
ATOM 6086 C CA . ASN B 1 326 ? -1.654 21.654 -2.934 1.00 27.67 391 ASN B CA 1
ATOM 6087 C C . ASN B 1 326 ? -1.048 22.346 -1.711 1.00 26.66 391 ASN B C 1
ATOM 6088 O O . ASN B 1 326 ? -0.224 23.225 -1.881 1.00 27.15 391 ASN B O 1
ATOM 6093 N N . LYS B 1 327 ? -1.432 21.961 -0.491 1.00 25.68 392 LYS B N 1
ATOM 6094 C CA . LYS B 1 327 ? -0.926 22.620 0.734 1.00 24.97 392 LYS B CA 1
ATOM 6095 C C . LYS B 1 327 ? 0.566 22.327 0.924 1.00 24.40 392 LYS B C 1
ATOM 6096 O O . LYS B 1 327 ? 1.260 23.109 1.547 1.00 25.20 392 LYS B O 1
ATOM 6102 N N . LEU B 1 328 ? 1.029 21.193 0.459 1.00 25.02 393 LEU B N 1
ATOM 6103 C CA . LEU B 1 328 ? 2.446 20.763 0.574 1.00 25.25 393 LEU B CA 1
ATOM 6104 C C . LEU B 1 328 ? 3.322 21.626 -0.350 1.00 25.10 393 LEU B C 1
ATOM 6105 O O . LEU B 1 328 ? 4.477 21.849 -0.000 1.00 24.55 393 LEU B O 1
ATOM 6110 N N . VAL B 1 329 ? 2.794 22.063 -1.497 1.00 26.01 394 VAL B N 1
ATOM 6111 C CA . VAL B 1 329 ? 3.597 22.757 -2.545 1.00 25.47 394 VAL B CA 1
ATOM 6112 C C . VAL B 1 329 ? 4.372 23.917 -1.925 1.00 25.26 394 VAL B C 1
ATOM 6113 O O . VAL B 1 329 ? 5.592 23.935 -2.045 1.00 24.57 394 VAL B O 1
ATOM 6117 N N . PRO B 1 330 ? 3.764 24.923 -1.250 1.00 25.82 395 PRO B N 1
ATOM 6118 C CA . PRO B 1 330 ? 4.559 26.012 -0.684 1.00 26.70 395 PRO B CA 1
ATOM 6119 C C . PRO B 1 330 ? 5.624 25.535 0.310 1.00 26.75 395 PRO B C 1
ATOM 6120 O O . PRO B 1 330 ? 6.691 26.113 0.346 1.00 26.71 395 PRO B O 1
ATOM 6124 N N . LEU B 1 331 ? 5.336 24.494 1.104 1.00 25.26 396 LEU B N 1
ATOM 6125 C CA . LEU B 1 331 ? 6.326 23.993 2.088 1.00 25.61 396 LEU B CA 1
ATOM 6126 C C . LEU B 1 331 ? 7.544 23.463 1.337 1.00 24.63 396 LEU B C 1
ATOM 6127 O O . LEU B 1 331 ? 8.682 23.643 1.813 1.00 25.28 396 LEU B O 1
ATOM 6132 N N . TRP B 1 332 ? 7.338 22.813 0.203 1.00 24.62 397 TRP B N 1
ATOM 6133 C CA . TRP B 1 332 ? 8.468 22.227 -0.556 1.00 24.39 397 TRP B CA 1
ATOM 6134 C C . TRP B 1 332 ? 9.148 23.324 -1.385 1.00 24.70 397 TRP B C 1
ATOM 6135 O O . TRP B 1 332 ? 10.370 23.256 -1.541 1.00 25.54 397 TRP B O 1
ATOM 6146 N N . GLN B 1 333 ? 8.400 24.303 -1.890 1.00 25.69 398 GLN B N 1
ATOM 6147 C CA . GLN B 1 333 ? 9.020 25.432 -2.638 1.00 26.08 398 GLN B CA 1
ATOM 6148 C C . GLN B 1 333 ? 10.025 26.118 -1.717 1.00 26.20 398 GLN B C 1
ATOM 6149 O O . GLN B 1 333 ? 11.104 26.496 -2.195 1.00 27.27 398 GLN B O 1
ATOM 6155 N N . LEU B 1 334 ? 9.701 26.291 -0.431 1.00 26.16 399 LEU B N 1
ATOM 6156 C CA . LEU B 1 334 ? 10.636 26.949 0.512 1.00 26.39 399 LEU B CA 1
ATOM 6157 C C . LEU B 1 334 ? 11.927 26.144 0.583 1.00 26.59 399 LEU B C 1
ATOM 6158 O O . LEU B 1 334 ? 13.020 26.728 0.553 1.00 26.77 399 LEU B O 1
ATOM 6163 N N . HIS B 1 335 ? 11.825 24.822 0.680 1.00 26.15 400 HIS B N 1
ATOM 6164 C CA . HIS B 1 335 ? 13.008 23.936 0.749 1.00 26.18 400 HIS B CA 1
ATOM 6165 C C . HIS B 1 335 ? 13.805 24.052 -0.562 1.00 26.30 400 HIS B C 1
ATOM 6166 O O . HIS B 1 335 ? 15.028 24.250 -0.514 1.00 27.67 400 HIS B O 1
ATOM 6173 N N . LEU B 1 336 ? 13.145 23.903 -1.703 1.00 27.31 401 LEU B N 1
ATOM 6174 C CA . LEU B 1 336 ? 13.865 23.893 -3.006 1.00 28.37 401 LEU B CA 1
ATOM 6175 C C . LEU B 1 336 ? 14.525 25.265 -3.225 1.00 29.49 401 LEU B C 1
ATOM 6176 O O . LEU B 1 336 ? 15.678 25.300 -3.697 1.00 30.63 401 LEU B O 1
ATOM 6181 N N . TYR B 1 337 ? 13.843 26.345 -2.871 1.00 28.51 402 TYR B N 1
ATOM 6182 C CA . TYR B 1 337 ? 14.371 27.719 -3.063 1.00 29.78 402 TYR B CA 1
ATOM 6183 C C . TYR B 1 337 ? 15.582 27.906 -2.153 1.00 29.68 402 TYR B C 1
ATOM 6184 O O . TYR B 1 337 ? 16.656 28.276 -2.627 1.00 30.41 402 TYR B O 1
ATOM 6193 N N . PHE B 1 338 ? 15.430 27.668 -0.855 1.00 30.27 403 PHE B N 1
ATOM 6194 C CA . PHE B 1 338 ? 16.483 28.037 0.121 1.00 31.01 403 PHE B CA 1
ATOM 6195 C C . PHE B 1 338 ? 17.692 27.118 -0.030 1.00 33.23 403 PHE B C 1
ATOM 6196 O O . PHE B 1 338 ? 18.820 27.594 0.118 1.00 33.48 403 PHE B O 1
ATOM 6204 N N . THR B 1 339 ? 17.510 25.841 -0.333 1.00 34.34 404 THR B N 1
ATOM 6205 C CA . THR B 1 339 ? 18.670 24.924 -0.425 1.00 36.32 404 THR B CA 1
ATOM 6206 C C . THR B 1 339 ? 19.515 25.274 -1.659 1.00 38.63 404 THR B C 1
ATOM 6207 O O . THR B 1 339 ? 20.714 24.983 -1.617 1.00 38.98 404 THR B O 1
ATOM 6211 N N . LYS B 1 340 ? 18.951 25.917 -2.687 1.00 39.70 405 LYS B N 1
ATOM 6212 C CA . LYS B 1 340 ? 19.719 26.323 -3.903 1.00 41.54 405 LYS B CA 1
ATOM 6213 C C . LYS B 1 340 ? 20.147 27.801 -3.818 1.00 41.01 405 LYS B C 1
ATOM 6214 O O . LYS B 1 340 ? 20.893 28.242 -4.707 1.00 38.11 405 LYS B O 1
ATOM 6220 N N . ASN B 1 341 ? 19.720 28.543 -2.790 1.00 39.91 406 ASN B N 1
ATOM 6221 C CA . ASN B 1 341 ? 19.990 29.997 -2.644 1.00 41.44 406 ASN B CA 1
ATOM 6222 C C . ASN B 1 341 ? 20.642 30.273 -1.282 1.00 42.37 406 ASN B C 1
ATOM 6223 O O . ASN B 1 341 ? 20.285 31.276 -0.638 1.00 44.42 406 ASN B O 1
ATOM 6228 N N . GLY B 1 342 ? 21.569 29.412 -0.862 1.00 45.24 407 GLY B N 1
ATOM 6229 C CA . GLY B 1 342 ? 22.523 29.711 0.227 1.00 47.67 407 GLY B CA 1
ATOM 6230 C C . GLY B 1 342 ? 22.061 29.307 1.622 1.00 49.09 407 GLY B C 1
ATOM 6231 O O . GLY B 1 342 ? 22.797 29.628 2.580 1.00 50.05 407 GLY B O 1
ATOM 6232 N N . HIS B 1 343 ? 20.919 28.622 1.769 1.00 48.27 408 HIS B N 1
ATOM 6233 C CA . HIS B 1 343 ? 20.430 28.118 3.083 1.00 46.13 408 HIS B CA 1
ATOM 6234 C C . HIS B 1 343 ? 20.166 26.619 2.981 1.00 43.56 408 HIS B C 1
ATOM 6235 O O . HIS B 1 343 ? 19.019 26.186 3.076 1.00 40.39 408 HIS B O 1
ATOM 6242 N N . PRO B 1 344 ? 21.209 25.784 2.774 1.00 43.70 409 PRO B N 1
ATOM 6243 C CA . PRO B 1 344 ? 21.026 24.339 2.617 1.00 43.13 409 PRO B CA 1
ATOM 6244 C C . PRO B 1 344 ? 20.413 23.632 3.837 1.00 41.43 409 PRO B C 1
ATOM 6245 O O . PRO B 1 344 ? 19.884 22.543 3.658 1.00 42.46 409 PRO B O 1
ATOM 6249 N N . ASP B 1 345 ? 20.476 24.247 5.023 1.00 37.90 410 ASP B N 1
ATOM 6250 C CA . ASP B 1 345 ? 19.948 23.652 6.283 1.00 35.98 410 ASP B CA 1
ATOM 6251 C C . ASP B 1 345 ? 18.601 24.287 6.628 1.00 32.74 410 ASP B C 1
ATOM 6252 O O . ASP B 1 345 ? 18.273 24.355 7.818 1.00 31.33 410 ASP B O 1
ATOM 6257 N N . PHE B 1 346 ? 17.826 24.708 5.628 1.00 29.94 411 PHE B N 1
ATOM 6258 C CA . PHE B 1 346 ? 16.543 25.423 5.823 1.00 28.94 411 PHE B CA 1
ATOM 6259 C C . PHE B 1 346 ? 15.652 24.703 6.849 1.00 28.26 411 PHE B C 1
ATOM 6260 O O . PHE B 1 346 ? 15.385 25.260 7.929 1.00 28.79 411 PHE B O 1
ATOM 6268 N N . TYR B 1 347 ? 15.161 23.505 6.546 1.00 27.96 412 TYR B N 1
ATOM 6269 C CA . TYR B 1 347 ? 14.228 22.812 7.478 1.00 27.49 412 TYR B CA 1
ATOM 6270 C C . TYR B 1 347 ? 14.944 22.425 8.772 1.00 26.84 412 TYR B C 1
ATOM 6271 O O . TYR B 1 347 ? 14.360 22.536 9.839 1.00 26.78 412 TYR B O 1
ATOM 6280 N N . PRO B 1 348 ? 16.186 21.899 8.749 1.00 27.22 413 PRO B N 1
ATOM 6281 C CA . PRO B 1 348 ? 16.894 21.637 10.000 1.00 27.45 413 PRO B CA 1
ATOM 6282 C C . PRO B 1 348 ? 16.859 22.847 10.943 1.00 28.76 413 PRO B C 1
ATOM 6283 O O . PRO B 1 348 ? 16.584 22.685 12.125 1.00 28.20 413 PRO B O 1
ATOM 6287 N N . ASP B 1 349 ? 17.100 24.042 10.398 1.00 29.02 414 ASP B N 1
ATOM 6288 C CA . ASP B 1 349 ? 17.175 25.284 11.207 1.00 29.58 414 ASP B CA 1
ATOM 6289 C C . ASP B 1 349 ? 15.763 25.734 11.602 1.00 28.70 414 ASP B C 1
ATOM 6290 O O . ASP B 1 349 ? 15.581 26.170 12.753 1.00 29.98 414 ASP B O 1
ATOM 6295 N N . VAL B 1 350 ? 14.786 25.649 10.695 1.00 28.49 415 VAL B N 1
ATOM 6296 C CA . VAL B 1 350 ? 13.383 26.041 11.006 1.00 27.63 415 VAL B CA 1
ATOM 6297 C C . VAL B 1 350 ? 12.857 25.123 12.114 1.00 27.54 415 VAL B C 1
ATOM 6298 O O . VAL B 1 350 ? 12.233 25.614 13.067 1.00 27.64 415 VAL B O 1
ATOM 6302 N N . MET B 1 351 ? 13.101 23.823 12.019 1.00 27.74 416 MET B N 1
ATOM 6303 C CA . MET B 1 351 ? 12.532 22.913 13.039 1.00 27.14 416 MET B CA 1
ATOM 6304 C C . MET B 1 351 ? 13.237 23.139 14.377 1.00 27.06 416 MET B C 1
ATOM 6305 O O . MET B 1 351 ? 12.525 23.167 15.377 1.00 28.27 416 MET B O 1
ATOM 6310 N N . GLU B 1 352 ? 14.559 23.359 14.393 1.00 28.27 417 GLU B N 1
ATOM 6311 C CA . GLU B 1 352 ? 15.290 23.698 15.643 1.00 29.57 417 GLU B CA 1
ATOM 6312 C C . GLU B 1 352 ? 14.710 24.993 16.216 1.00 30.95 417 GLU B C 1
ATOM 6313 O O . GLU B 1 352 ? 14.454 25.054 17.439 1.00 31.25 417 GLU B O 1
ATOM 6319 N N . TYR B 1 353 ? 14.483 25.988 15.359 1.00 31.14 418 TYR B N 1
ATOM 6320 C CA . TYR B 1 353 ? 13.945 27.300 15.786 1.00 32.07 418 TYR B CA 1
ATOM 6321 C C . TYR B 1 353 ? 12.581 27.099 16.439 1.00 31.68 418 TYR B C 1
ATOM 6322 O O . TYR B 1 353 ? 12.319 27.651 17.531 1.00 32.78 418 TYR B O 1
ATOM 6331 N N . LEU B 1 354 ? 11.720 26.296 15.818 1.00 30.08 419 LEU B N 1
ATOM 6332 C CA . LEU B 1 354 ? 10.359 26.085 16.358 1.00 30.77 419 LEU B CA 1
ATOM 6333 C C . LEU B 1 354 ? 10.433 25.249 17.642 1.00 30.83 419 LEU B C 1
ATOM 6334 O O . LEU B 1 354 ? 9.640 25.522 18.559 1.00 32.29 419 LEU B O 1
ATOM 6339 N N . ARG B 1 355 ? 11.349 24.285 17.742 1.00 30.29 420 ARG B N 1
ATOM 6340 C CA . ARG B 1 355 ? 11.500 23.504 19.001 1.00 30.63 420 ARG B CA 1
ATOM 6341 C C . ARG B 1 355 ? 11.824 24.469 20.146 1.00 32.28 420 ARG B C 1
ATOM 6342 O O . ARG B 1 355 ? 11.281 24.282 21.242 1.00 31.26 420 ARG B O 1
ATOM 6350 N N . ASN B 1 356 ? 12.663 25.468 19.881 1.00 33.66 421 ASN B N 1
ATOM 6351 C CA . ASN B 1 356 ? 13.182 26.392 20.922 1.00 35.54 421 ASN B CA 1
ATOM 6352 C C . ASN B 1 356 ? 12.185 27.526 21.168 1.00 36.96 421 ASN B C 1
ATOM 6353 O O . ASN B 1 356 ? 12.160 28.018 22.303 1.00 38.28 421 ASN B O 1
ATOM 6358 N N . ASN B 1 357 ? 11.388 27.928 20.175 1.00 37.29 422 ASN B N 1
ATOM 6359 C CA . ASN B 1 357 ? 10.691 29.247 20.219 1.00 37.93 422 ASN B CA 1
ATOM 6360 C C . ASN B 1 357 ? 9.170 29.134 20.085 1.00 36.98 422 ASN B C 1
ATOM 6361 O O . ASN B 1 357 ? 8.499 30.085 20.478 1.00 37.34 422 ASN B O 1
ATOM 6366 N N . ALA B 1 358 ? 8.617 28.047 19.549 1.00 35.56 423 ALA B N 1
ATOM 6367 C CA . ALA B 1 358 ? 7.164 27.978 19.273 1.00 34.30 423 ALA B CA 1
ATOM 6368 C C . ALA B 1 358 ? 6.394 27.884 20.589 1.00 34.96 423 ALA B C 1
ATOM 6369 O O . ALA B 1 358 ? 6.941 27.358 21.571 1.00 35.90 423 ALA B O 1
ATOM 6371 N N . GLY B 1 359 ? 5.143 28.331 20.578 1.00 35.27 424 GLY B N 1
ATOM 6372 C CA . GLY B 1 359 ? 4.247 28.249 21.741 1.00 36.89 424 GLY B CA 1
ATOM 6373 C C . GLY B 1 359 ? 3.719 26.842 21.960 1.00 37.50 424 GLY B C 1
ATOM 6374 O O . GLY B 1 359 ? 4.166 25.902 21.271 1.00 35.65 424 GLY B O 1
ATOM 6375 N N . ASN B 1 360 ? 2.799 26.708 22.908 1.00 39.24 425 ASN B N 1
ATOM 6376 C CA . ASN B 1 360 ? 2.185 25.423 23.312 1.00 40.14 425 ASN B CA 1
ATOM 6377 C C . ASN B 1 360 ? 0.674 25.568 23.125 1.00 39.06 425 ASN B C 1
ATOM 6378 O O . ASN B 1 360 ? 0.013 26.119 24.026 1.00 41.94 425 ASN B O 1
ATOM 6383 N N . TYR B 1 361 ? 0.158 25.136 21.980 1.00 35.81 426 TYR B N 1
ATOM 6384 C CA . TYR B 1 361 ? -1.255 25.332 21.565 1.00 34.96 426 TYR B CA 1
ATOM 6385 C C . TYR B 1 361 ? -1.897 23.989 21.236 1.00 34.93 426 TYR B C 1
ATOM 6386 O O . TYR B 1 361 ? -1.228 23.100 20.654 1.00 34.22 426 TYR B O 1
ATOM 6395 N N . GLY B 1 362 ? -3.177 23.874 21.579 1.00 35.18 427 GLY B N 1
ATOM 6396 C CA . GLY B 1 362 ? -4.026 22.728 21.219 1.00 34.79 427 GLY B CA 1
ATOM 6397 C C . GLY B 1 362 ? -5.299 23.200 20.554 1.00 33.51 427 GLY B C 1
ATOM 6398 O O . GLY B 1 362 ? -5.628 24.381 20.695 1.00 34.03 427 GLY B O 1
ATOM 6399 N N . GLY B 1 363 ? -5.957 22.307 19.821 1.00 34.22 428 GLY B N 1
ATOM 6400 C CA . GLY B 1 363 ? -7.282 22.536 19.216 1.00 34.52 428 GLY B CA 1
ATOM 6401 C C . GLY B 1 363 ? -7.317 23.799 18.375 1.00 36.07 428 GLY B C 1
ATOM 6402 O O . GLY B 1 363 ? -6.435 23.990 17.517 1.00 33.80 428 GLY B O 1
ATOM 6403 N N . ASN B 1 364 ? -8.279 24.680 18.644 1.00 36.05 429 ASN B N 1
ATOM 6404 C CA . ASN B 1 364 ? -8.535 25.861 17.788 1.00 36.75 429 ASN B CA 1
ATOM 6405 C C . ASN B 1 364 ? -7.394 26.881 17.922 1.00 36.39 429 ASN B C 1
ATOM 6406 O O . ASN B 1 364 ? -7.286 27.739 17.038 1.00 36.09 429 ASN B O 1
ATOM 6411 N N . ASP B 1 365 ? -6.563 26.776 18.958 1.00 35.08 430 ASP B N 1
ATOM 6412 C CA . ASP B 1 365 ? -5.403 27.680 19.166 1.00 34.82 430 ASP B CA 1
ATOM 6413 C C . ASP B 1 365 ? -4.241 27.280 18.247 1.00 32.45 430 ASP B C 1
ATOM 6414 O O . ASP B 1 365 ? -3.330 28.097 18.096 1.00 32.41 430 ASP B O 1
ATOM 6419 N N . THR B 1 366 ? -4.250 26.074 17.663 1.00 31.01 431 THR B N 1
ATOM 6420 C CA . THR B 1 366 ? -3.099 25.597 16.841 1.00 30.24 431 THR B CA 1
ATOM 6421 C C . THR B 1 366 ? -2.898 26.487 15.612 1.00 30.02 431 THR B C 1
ATOM 6422 O O . THR B 1 366 ? -1.776 26.505 15.083 1.00 29.42 431 THR B O 1
ATOM 6426 N N . VAL B 1 367 ? -3.911 27.216 15.153 1.00 30.01 432 VAL B N 1
ATOM 6427 C CA . VAL B 1 367 ? -3.719 28.144 14.005 1.00 31.11 432 VAL B CA 1
ATOM 6428 C C . VAL B 1 367 ? -2.616 29.171 14.317 1.00 31.09 432 VAL B C 1
ATOM 6429 O O . VAL B 1 367 ? -2.001 29.658 13.368 1.00 29.50 432 VAL B O 1
ATOM 6433 N N . LYS B 1 368 ? -2.344 29.488 15.580 1.00 32.19 433 LYS B N 1
ATOM 6434 C CA . LYS B 1 368 ? -1.238 30.413 15.940 1.00 33.89 433 LYS B CA 1
ATOM 6435 C C . LYS B 1 368 ? 0.083 29.869 15.393 1.00 32.52 433 LYS B C 1
ATOM 6436 O O . LYS B 1 368 ? 0.958 30.665 15.040 1.00 34.12 433 LYS B O 1
ATOM 6442 N N . TYR B 1 369 ? 0.219 28.550 15.268 1.00 30.60 434 TYR B N 1
ATOM 6443 C CA . TYR B 1 369 ? 1.460 27.953 14.719 1.00 30.21 434 TYR B CA 1
ATOM 6444 C C . TYR B 1 369 ? 1.663 28.323 13.252 1.00 29.63 434 TYR B C 1
ATOM 6445 O O . TYR B 1 369 ? 2.824 28.367 12.812 1.00 27.83 434 TYR B O 1
ATOM 6454 N N . GLN B 1 370 ? 0.593 28.554 12.500 1.00 29.59 435 GLN B N 1
ATOM 6455 C CA . GLN B 1 370 ? 0.729 28.939 11.079 1.00 29.08 435 GLN B CA 1
ATOM 6456 C C . GLN B 1 370 ? 1.589 30.208 11.007 1.00 29.53 435 GLN B C 1
ATOM 6457 O O . GLN B 1 370 ? 2.457 30.289 10.148 1.00 28.79 435 GLN B O 1
ATOM 6463 N N . PHE B 1 371 ? 1.341 31.161 11.905 1.00 30.91 436 PHE B N 1
ATOM 6464 C CA . PHE B 1 371 ? 2.048 32.464 11.942 1.00 31.23 436 PHE B CA 1
ATOM 6465 C C . PHE B 1 371 ? 3.429 32.293 12.578 1.00 32.09 436 PHE B C 1
ATOM 6466 O O . PHE B 1 371 ? 4.372 32.927 12.097 1.00 31.32 436 PHE B O 1
ATOM 6474 N N . GLU B 1 372 ? 3.579 31.434 13.591 1.00 30.88 437 GLU B N 1
ATOM 6475 C CA . GLU B 1 372 ? 4.918 31.162 14.177 1.00 31.55 437 GLU B CA 1
ATOM 6476 C C . GLU B 1 372 ? 5.792 30.491 13.111 1.00 30.61 437 GLU B C 1
ATOM 6477 O O . GLU B 1 372 ? 6.996 30.775 13.076 1.00 29.95 437 GLU B O 1
ATOM 6483 N N . PHE B 1 373 ? 5.207 29.639 12.266 1.00 29.53 438 PHE B N 1
ATOM 6484 C CA . PHE B 1 373 ? 5.934 28.968 11.163 1.00 28.31 438 PHE B CA 1
ATOM 6485 C C . PHE B 1 373 ? 6.443 30.038 10.183 1.00 28.53 438 PHE B C 1
ATOM 6486 O O . PHE B 1 373 ? 7.628 30.030 9.819 1.00 28.80 438 PHE B O 1
ATOM 6494 N N . VAL B 1 374 ? 5.577 30.973 9.807 1.00 29.01 439 VAL B N 1
ATOM 6495 C CA . VAL B 1 374 ? 5.965 32.098 8.906 1.00 30.29 439 VAL B CA 1
ATOM 6496 C C . VAL B 1 374 ? 7.151 32.851 9.519 1.00 30.03 439 VAL B C 1
ATOM 6497 O O . VAL B 1 374 ? 8.145 33.066 8.815 1.00 30.58 439 VAL B O 1
ATOM 6501 N N . LYS B 1 375 ? 7.052 33.240 10.786 1.00 30.97 440 LYS B N 1
ATOM 6502 C CA . LYS B 1 375 ? 8.111 33.997 11.492 1.00 31.89 440 LYS B CA 1
ATOM 6503 C C . LYS B 1 375 ? 9.409 33.195 11.482 1.00 31.42 440 LYS B C 1
ATOM 6504 O O . LYS B 1 375 ? 10.466 33.763 11.208 1.00 31.72 440 LYS B O 1
ATOM 6510 N N . ALA B 1 376 ? 9.349 31.898 11.770 1.00 30.36 441 ALA B N 1
ATOM 6511 C CA . ALA B 1 376 ? 10.557 31.052 11.833 1.00 29.91 441 ALA B CA 1
ATOM 6512 C C . ALA B 1 376 ? 11.235 31.044 10.465 1.00 29.25 441 ALA B C 1
ATOM 6513 O O . ALA B 1 376 ? 12.478 31.138 10.414 1.00 30.33 441 ALA B O 1
ATOM 6515 N N . CYS B 1 377 ? 10.466 30.863 9.390 1.00 29.85 442 CYS B N 1
ATOM 6516 C CA . CYS B 1 377 ? 11.019 30.821 8.013 1.00 29.18 442 CYS B CA 1
ATOM 6517 C C . CYS B 1 377 ? 11.778 32.123 7.735 1.00 30.00 442 CYS B C 1
ATOM 6518 O O . CYS B 1 377 ? 12.890 32.054 7.209 1.00 29.75 442 CYS B O 1
ATOM 6521 N N . CYS B 1 378 ? 11.217 33.258 8.127 1.00 32.21 443 CYS B N 1
ATOM 6522 C CA . CYS B 1 378 ? 11.834 34.596 7.902 1.00 33.19 443 CYS B CA 1
ATOM 6523 C C . CYS B 1 378 ? 13.101 34.733 8.751 1.00 33.85 443 CYS B C 1
ATOM 6524 O O . CYS B 1 378 ? 14.146 35.122 8.209 1.00 34.72 443 CYS B O 1
ATOM 6527 N N . ASP B 1 379 ? 13.014 34.444 10.049 1.00 34.21 444 ASP B N 1
ATOM 6528 C CA . ASP B 1 379 ? 14.145 34.636 10.994 1.00 35.65 444 ASP B CA 1
ATOM 6529 C C . ASP B 1 379 ? 15.323 33.735 10.613 1.00 35.45 444 ASP B C 1
ATOM 6530 O O . ASP B 1 379 ? 16.471 34.192 10.658 1.00 35.43 444 ASP B O 1
ATOM 6535 N N . VAL B 1 380 ? 15.058 32.471 10.298 1.00 34.99 445 VAL B N 1
ATOM 6536 C CA . VAL B 1 380 ? 16.139 31.490 10.009 1.00 36.05 445 VAL B CA 1
ATOM 6537 C C . VAL B 1 380 ? 16.903 31.939 8.764 1.00 35.25 445 VAL B C 1
ATOM 6538 O O . VAL B 1 380 ? 18.120 31.723 8.719 1.00 36.62 445 VAL B O 1
ATOM 6542 N N . THR B 1 381 ? 16.209 32.491 7.773 1.00 34.43 446 THR B N 1
ATOM 6543 C CA . THR B 1 381 ? 16.813 32.807 6.453 1.00 33.96 446 THR B CA 1
ATOM 6544 C C . THR B 1 381 ? 17.133 34.299 6.342 1.00 34.70 446 THR B C 1
ATOM 6545 O O . THR B 1 381 ? 17.680 34.679 5.304 1.00 35.74 446 THR B O 1
ATOM 6549 N N . LYS B 1 382 ? 16.804 35.088 7.365 1.00 36.28 447 LYS B N 1
ATOM 6550 C CA . LYS B 1 382 ? 16.910 36.573 7.345 1.00 38.60 447 LYS B CA 1
ATOM 6551 C C . LYS B 1 382 ? 16.383 37.075 5.996 1.00 37.56 447 LYS B C 1
ATOM 6552 O O . LYS B 1 382 ? 17.064 37.887 5.314 1.00 38.00 447 LYS B O 1
ATOM 6558 N N . THR B 1 383 ? 15.187 36.622 5.638 1.00 34.40 448 THR B N 1
ATOM 6559 C CA . THR B 1 383 ? 14.505 36.957 4.374 1.00 35.77 448 THR B CA 1
ATOM 6560 C C . THR B 1 383 ? 13.080 37.389 4.704 1.00 35.72 448 THR B C 1
ATOM 6561 O O . THR B 1 383 ? 12.435 36.751 5.541 1.00 35.28 448 THR B O 1
ATOM 6565 N N . ASP B 1 384 ? 12.606 38.445 4.052 1.00 35.60 449 ASP B N 1
ATOM 6566 C CA . ASP B 1 384 ? 11.210 38.907 4.197 1.00 35.76 449 ASP B CA 1
ATOM 6567 C C . ASP B 1 384 ? 10.361 38.133 3.191 1.00 35.44 449 ASP B C 1
ATOM 6568 O O . ASP B 1 384 ? 10.350 38.504 2.005 1.00 35.99 449 ASP B O 1
ATOM 6573 N N . LEU B 1 385 ? 9.704 37.060 3.651 1.00 34.27 450 LEU B N 1
ATOM 6574 C CA . LEU B 1 385 ? 8.859 36.176 2.809 1.00 33.15 450 LEU B CA 1
ATOM 6575 C C . LEU B 1 385 ? 7.389 36.610 2.868 1.00 33.96 450 LEU B C 1
ATOM 6576 O O . LEU B 1 385 ? 6.509 35.803 2.520 1.00 33.79 450 LEU B O 1
ATOM 6581 N N . THR B 1 386 ? 7.107 37.866 3.232 1.00 35.54 451 THR B N 1
ATOM 6582 C CA . THR B 1 386 ? 5.715 38.374 3.287 1.00 35.15 451 THR B CA 1
ATOM 6583 C C . THR B 1 386 ? 4.993 38.078 1.963 1.00 35.52 451 THR B C 1
ATOM 6584 O O . THR B 1 386 ? 3.871 37.572 2.036 1.00 34.31 451 THR B O 1
ATOM 6588 N N . ASP B 1 387 ? 5.577 38.395 0.799 1.00 35.65 452 ASP B N 1
ATOM 6589 C CA . ASP B 1 387 ? 4.856 38.293 -0.503 1.00 37.33 452 ASP B CA 1
ATOM 6590 C C . ASP B 1 387 ? 4.490 36.829 -0.771 1.00 35.34 452 ASP B C 1
ATOM 6591 O O . ASP B 1 387 ? 3.362 36.564 -1.212 1.00 35.58 452 ASP B O 1
ATOM 6596 N N . PHE B 1 388 ? 5.438 35.920 -0.551 1.00 33.66 453 PHE B N 1
ATOM 6597 C CA . PHE B 1 388 ? 5.257 34.461 -0.772 1.00 31.87 453 PHE B CA 1
ATOM 6598 C C . PHE B 1 388 ? 4.064 33.974 0.062 1.00 30.59 453 PHE B C 1
ATOM 6599 O O . PHE B 1 388 ? 3.141 33.349 -0.492 1.00 30.74 453 PHE B O 1
ATOM 6607 N N . PHE B 1 389 ? 4.072 34.253 1.363 1.00 31.19 454 PHE B N 1
ATOM 6608 C CA . PHE B 1 389 ? 3.026 33.752 2.289 1.00 31.29 454 PHE B CA 1
ATOM 6609 C C . PHE B 1 389 ? 1.701 34.456 1.995 1.00 32.66 454 PHE B C 1
ATOM 6610 O O . PHE B 1 389 ? 0.649 33.808 2.059 1.00 31.02 454 PHE B O 1
ATOM 6618 N N . GLU B 1 390 ? 1.751 35.737 1.619 1.00 34.69 455 GLU B N 1
ATOM 6619 C CA . GLU B 1 390 ? 0.547 36.496 1.202 1.00 36.02 455 GLU B CA 1
ATOM 6620 C C . GLU B 1 390 ? -0.095 35.803 -0.009 1.00 34.57 455 GLU B C 1
ATOM 6621 O O . GLU B 1 390 ? -1.305 35.523 0.044 1.00 34.30 455 GLU B O 1
ATOM 6627 N N . LYS B 1 391 ? 0.688 35.530 -1.057 1.00 34.02 456 LYS B N 1
ATOM 6628 C CA . LYS B 1 391 ? 0.193 34.923 -2.321 1.00 35.76 456 LYS B CA 1
ATOM 6629 C C . LYS B 1 391 ? -0.408 33.542 -2.050 1.00 34.05 456 LYS B C 1
ATOM 6630 O O . LYS B 1 391 ? -1.470 33.240 -2.631 1.00 33.94 456 LYS B O 1
ATOM 6636 N N . TRP B 1 392 ? 0.226 32.747 -1.180 1.00 32.68 457 TRP B N 1
ATOM 6637 C CA . TRP B 1 392 ? -0.270 31.395 -0.815 1.00 31.61 457 TRP B CA 1
ATOM 6638 C C . TRP B 1 392 ? -1.420 31.462 0.192 1.00 32.71 457 TRP B C 1
ATOM 6639 O O . TRP B 1 392 ? -1.825 30.386 0.662 1.00 29.93 457 TRP B O 1
ATOM 6650 N N . GLY B 1 393 ? -1.925 32.655 0.530 1.00 32.86 458 GLY B N 1
ATOM 6651 C CA . GLY B 1 393 ? -3.160 32.779 1.325 1.00 32.17 458 GLY B CA 1
ATOM 6652 C C . GLY B 1 393 ? -2.948 32.567 2.813 1.00 32.12 458 GLY B C 1
ATOM 6653 O O . GLY B 1 393 ? -3.945 32.331 3.511 1.00 31.70 458 GLY B O 1
ATOM 6654 N N . PHE B 1 394 ? -1.719 32.686 3.320 1.00 31.37 459 PHE B N 1
ATOM 6655 C CA . PHE B 1 394 ? -1.442 32.492 4.769 1.00 31.96 459 PHE B CA 1
ATOM 6656 C C . PHE B 1 394 ? -2.023 33.641 5.596 1.00 33.24 459 PHE B C 1
ATOM 6657 O O . PHE B 1 394 ? -2.258 33.427 6.796 1.00 32.84 459 PHE B O 1
ATOM 6665 N N . PHE B 1 395 ? -2.214 34.816 4.996 1.00 34.68 460 PHE B N 1
ATOM 6666 C CA . PHE B 1 395 ? -2.547 36.064 5.723 1.00 37.20 460 PHE B CA 1
ATOM 6667 C C . PHE B 1 395 ? -4.005 36.481 5.478 1.00 39.43 460 PHE B C 1
ATOM 6668 O O . PHE B 1 395 ? -4.341 37.632 5.815 1.00 40.45 460 PHE B O 1
ATOM 6676 N N . LYS B 1 396 ? -4.849 35.596 4.937 1.00 40.49 461 LYS B N 1
ATOM 6677 C CA . LYS B 1 396 ? -6.292 35.882 4.721 1.00 42.27 461 LYS B CA 1
ATOM 6678 C C . LYS B 1 396 ? -7.012 35.798 6.061 1.00 42.72 461 LYS B C 1
ATOM 6679 O O . LYS B 1 396 ? -7.087 34.719 6.648 1.00 41.44 461 LYS B O 1
ATOM 6685 N N . PRO B 1 397 ? -7.568 36.912 6.595 1.00 42.67 462 PRO B N 1
ATOM 6686 C CA . PRO B 1 397 ? -8.351 36.837 7.823 1.00 42.88 462 PRO B CA 1
ATOM 6687 C C . PRO B 1 397 ? -9.695 36.151 7.540 1.00 42.72 462 PRO B C 1
ATOM 6688 O O . PRO B 1 397 ? -10.146 36.153 6.400 1.00 42.34 462 PRO B O 1
ATOM 6692 N N . GLY B 1 398 ? -10.277 35.536 8.567 1.00 43.77 463 GLY B N 1
ATOM 6693 C CA . GLY B 1 398 ? -11.612 34.927 8.460 1.00 42.65 463 GLY B CA 1
ATOM 6694 C C . GLY B 1 398 ? -11.827 33.833 9.479 1.00 42.37 463 GLY B C 1
ATOM 6695 O O . GLY B 1 398 ? -10.922 33.563 10.301 1.00 40.73 463 GLY B O 1
ATOM 6696 N N . LYS B 1 399 ? -13.014 33.246 9.437 1.00 42.32 464 LYS B N 1
ATOM 6697 C CA . LYS B 1 399 ? -13.385 32.075 10.259 1.00 43.83 464 LYS B CA 1
ATOM 6698 C C . LYS B 1 399 ? -13.354 30.866 9.335 1.00 42.34 464 LYS B C 1
ATOM 6699 O O . LYS B 1 399 ? -14.088 30.855 8.337 1.00 42.82 464 LYS B O 1
ATOM 6705 N N . PHE B 1 400 ? -12.478 29.918 9.640 1.00 40.31 465 PHE B N 1
ATOM 6706 C CA . PHE B 1 400 ? -12.158 28.780 8.754 1.00 39.61 465 PHE B CA 1
ATOM 6707 C C . PHE B 1 400 ? -12.496 27.499 9.501 1.00 38.71 465 PHE B C 1
ATOM 6708 O O . PHE B 1 400 ? -11.983 27.290 10.627 1.00 39.62 465 PHE B O 1
ATOM 6716 N N . HIS B 1 401 ? -13.380 26.700 8.919 1.00 38.83 466 HIS B N 1
ATOM 6717 C CA . HIS B 1 401 ? -13.696 25.355 9.449 1.00 38.20 466 HIS B CA 1
ATOM 6718 C C . HIS B 1 401 ? -12.840 24.338 8.699 1.00 36.82 466 HIS B C 1
ATOM 6719 O O . HIS B 1 401 ? -12.794 24.391 7.452 1.00 38.00 466 HIS B O 1
ATOM 6726 N N . ILE B 1 402 ? -12.165 23.471 9.441 1.00 36.19 467 ILE B N 1
ATOM 6727 C CA . ILE B 1 402 ? -11.307 22.402 8.865 1.00 36.70 467 ILE B CA 1
ATOM 6728 C C . ILE B 1 402 ? -11.669 21.071 9.518 1.00 35.75 467 ILE B C 1
ATOM 6729 O O . ILE B 1 402 ? -11.632 20.977 10.764 1.00 36.54 467 ILE B O 1
ATOM 6734 N N . GLY B 1 403 ? -11.970 20.078 8.682 1.00 36.43 468 GLY B N 1
ATOM 6735 C CA . GLY B 1 403 ? -12.002 18.663 9.078 1.00 34.74 468 GLY B CA 1
ATOM 6736 C C . GLY B 1 403 ? -10.637 18.032 8.864 1.00 33.85 468 GLY B C 1
ATOM 6737 O O . GLY B 1 403 ? -10.188 17.981 7.702 1.00 35.39 468 GLY B O 1
ATOM 6738 N N . ASP B 1 404 ? -9.972 17.636 9.947 1.00 31.14 469 ASP B N 1
ATOM 6739 C CA . ASP B 1 404 ? -8.618 17.018 9.902 1.00 31.21 469 ASP B CA 1
ATOM 6740 C C . ASP B 1 404 ? -8.544 16.012 11.043 1.00 30.33 469 ASP B C 1
ATOM 6741 O O . ASP B 1 404 ? -7.874 16.277 12.066 1.00 30.05 469 ASP B O 1
ATOM 6746 N N . TYR B 1 405 ? -9.242 14.890 10.849 1.00 32.53 470 TYR B N 1
ATOM 6747 C CA . TYR B 1 405 ? -9.523 13.860 11.877 1.00 33.17 470 TYR B CA 1
ATOM 6748 C C . TYR B 1 405 ? -10.497 14.505 12.869 1.00 35.45 470 TYR B C 1
ATOM 6749 O O . TYR B 1 405 ? -11.728 14.195 12.802 1.00 36.57 470 TYR B O 1
ATOM 6758 N N . ALA B 1 406 ? -9.981 15.450 13.662 1.00 35.75 471 ALA B N 1
ATOM 6759 C CA . ALA B 1 406 ? -10.750 16.335 14.575 1.00 36.01 471 ALA B CA 1
ATOM 6760 C C . ALA B 1 406 ? -11.326 17.514 13.790 1.00 37.88 471 ALA B C 1
ATOM 6761 O O . ALA B 1 406 ? -10.837 17.786 12.679 1.00 37.27 471 ALA B O 1
ATOM 6763 N N . GLN B 1 407 ? -12.334 18.192 14.349 1.00 38.35 472 GLN B N 1
ATOM 6764 C CA . GLN B 1 407 ? -12.925 19.421 13.761 1.00 39.19 472 GLN B CA 1
ATOM 6765 C C . GLN B 1 407 ? -12.156 20.612 14.332 1.00 36.76 472 GLN B C 1
ATOM 6766 O O . GLN B 1 407 ? -11.874 20.625 15.550 1.00 36.68 472 GLN B O 1
ATOM 6772 N N . TYR B 1 408 ? -11.808 21.566 13.467 1.00 35.57 473 TYR B N 1
ATOM 6773 C CA . TYR B 1 408 ? -11.152 22.831 13.849 1.00 34.70 473 TYR B CA 1
ATOM 6774 C C . TYR B 1 408 ? -12.026 23.984 13.369 1.00 35.87 473 TYR B C 1
ATOM 6775 O O . TYR B 1 408 ? -12.543 23.946 12.231 1.00 36.89 473 TYR B O 1
ATOM 6784 N N . ASP B 1 409 ? -12.174 24.973 14.249 1.00 36.14 474 ASP B N 1
ATOM 6785 C CA . ASP B 1 409 ? -12.821 26.271 13.957 1.00 37.42 474 ASP B CA 1
ATOM 6786 C C . ASP B 1 409 ? -11.803 27.346 14.300 1.00 36.58 474 ASP B C 1
ATOM 6787 O O . ASP B 1 409 ? -11.599 27.640 15.494 1.00 36.21 474 ASP B O 1
ATOM 6792 N N . PHE B 1 410 ? -11.116 27.826 13.275 1.00 35.33 475 PHE B N 1
ATOM 6793 C CA . PHE B 1 410 ? -10.058 28.838 13.437 1.00 35.90 475 PHE B CA 1
ATOM 6794 C C . PHE B 1 410 ? -10.682 30.213 13.238 1.00 36.25 475 PHE B C 1
ATOM 6795 O O . PHE B 1 410 ? -11.468 30.393 12.302 1.00 37.38 475 PHE B O 1
ATOM 6803 N N . ASN B 1 411 ? -10.295 31.149 14.090 1.00 36.92 476 ASN B N 1
ATOM 6804 C CA . ASN B 1 411 ? -10.625 32.580 13.912 1.00 38.37 476 ASN B CA 1
ATOM 6805 C C . ASN B 1 411 ? -9.320 33.338 13.678 1.00 37.65 476 ASN B C 1
ATOM 6806 O O . ASN B 1 411 ? -8.634 33.631 14.664 1.00 39.26 476 ASN B O 1
ATOM 6811 N N . VAL B 1 412 ? -8.981 33.595 12.414 1.00 37.90 477 VAL B N 1
ATOM 6812 C CA . VAL B 1 412 ? -7.795 34.407 12.035 1.00 38.42 477 VAL B CA 1
ATOM 6813 C C . VAL B 1 412 ? -8.257 35.863 11.943 1.00 39.66 477 VAL B C 1
ATOM 6814 O O . VAL B 1 412 ? -8.945 36.210 10.975 1.00 40.53 477 VAL B O 1
ATOM 6818 N N . THR B 1 413 ? -7.912 36.656 12.949 1.00 40.97 478 THR B N 1
ATOM 6819 C CA . THR B 1 413 ? -8.345 38.071 13.067 1.00 42.37 478 THR B CA 1
ATOM 6820 C C . THR B 1 413 ? -7.389 38.931 12.250 1.00 42.95 478 THR B C 1
ATOM 6821 O O . THR B 1 413 ? -6.223 38.574 12.061 1.00 42.05 478 THR B O 1
ATOM 6825 N N . PRO B 1 414 ? -7.848 40.098 11.743 1.00 43.96 479 PRO B N 1
ATOM 6826 C CA . PRO B 1 414 ? -6.941 41.059 11.117 1.00 44.04 479 PRO B CA 1
ATOM 6827 C C . PRO B 1 414 ? -5.757 41.405 12.037 1.00 44.63 479 PRO B C 1
ATOM 6828 O O . PRO B 1 414 ? -4.674 41.578 11.536 1.00 44.74 479 PRO B O 1
ATOM 6832 N N . GLU B 1 415 ? -5.979 41.467 13.351 1.00 46.16 480 GLU B N 1
ATOM 6833 C CA . GLU B 1 415 ? -4.936 41.819 14.353 1.00 48.83 480 GLU B CA 1
ATOM 6834 C C . GLU B 1 415 ? -3.830 40.757 14.312 1.00 48.15 480 GLU B C 1
ATOM 6835 O O . GLU B 1 415 ? -2.643 41.128 14.340 1.00 48.73 480 GLU B O 1
ATOM 6841 N N . MET B 1 416 ? -4.208 39.481 14.253 1.00 46.56 481 MET B N 1
ATOM 6842 C CA . MET B 1 416 ? -3.234 38.360 14.204 1.00 46.08 481 MET B CA 1
ATOM 6843 C C . MET B 1 416 ? -2.361 38.506 12.956 1.00 42.82 481 MET B C 1
ATOM 6844 O O . MET B 1 416 ? -1.128 38.389 13.080 1.00 40.87 481 MET B O 1
ATOM 6849 N N . VAL B 1 417 ? -2.978 38.754 11.804 1.00 42.62 482 VAL B N 1
ATOM 6850 C CA . VAL B 1 417 ? -2.266 38.895 10.501 1.00 43.76 482 VAL B CA 1
ATOM 6851 C C . VAL B 1 417 ? -1.358 40.125 10.578 1.00 44.92 482 VAL B C 1
ATOM 6852 O O . VAL B 1 417 ? -0.169 40.016 10.227 1.00 44.36 482 VAL B O 1
ATOM 6856 N N . GLU B 1 418 ? -1.898 41.263 11.021 1.00 45.74 483 GLU B N 1
ATOM 6857 C CA . GLU B 1 418 ? -1.134 42.535 11.086 1.00 47.91 483 GLU B CA 1
ATOM 6858 C C . GLU B 1 418 ? 0.060 42.375 12.033 1.00 46.61 483 GLU B C 1
ATOM 6859 O O . GLU B 1 418 ? 1.152 42.816 11.659 1.00 46.36 483 GLU B O 1
ATOM 6865 N N . GLU B 1 419 ? -0.127 41.752 13.200 1.00 46.06 484 GLU B N 1
ATOM 6866 C CA . GLU B 1 419 ? 0.955 41.532 14.206 1.00 46.60 484 GLU B CA 1
ATOM 6867 C C . GLU B 1 419 ? 2.099 40.757 13.529 1.00 44.67 484 GLU B C 1
ATOM 6868 O O . GLU B 1 419 ? 3.274 41.141 13.696 1.00 44.68 484 GLU B O 1
ATOM 6874 N N . THR B 1 420 ? 1.784 39.699 12.784 1.00 42.63 485 THR B N 1
ATOM 6875 C CA . THR B 1 420 ? 2.817 38.872 12.101 1.00 41.07 485 THR B CA 1
ATOM 6876 C C . THR B 1 420 ? 3.515 39.709 11.021 1.00 40.60 485 THR B C 1
ATOM 6877 O O . THR B 1 420 ? 4.755 39.702 10.984 1.00 40.21 485 THR B O 1
ATOM 6881 N N . LYS B 1 421 ? 2.761 40.405 10.174 1.00 40.79 486 LYS B N 1
ATOM 6882 C CA . LYS B 1 421 ? 3.338 41.225 9.073 1.00 43.05 486 LYS B CA 1
ATOM 6883 C C . LYS B 1 421 ? 4.267 42.299 9.654 1.00 43.18 486 LYS B C 1
ATOM 6884 O O . LYS B 1 421 ? 5.359 42.507 9.085 1.00 42.70 486 LYS B O 1
ATOM 6890 N N . LYS B 1 422 ? 3.864 42.945 10.750 1.00 44.74 487 LYS B N 1
ATOM 6891 C CA . LYS B 1 422 ? 4.653 44.030 11.398 1.00 45.91 487 LYS B CA 1
ATOM 6892 C C . LYS B 1 422 ? 5.920 43.439 12.026 1.00 44.65 487 LYS B C 1
ATOM 6893 O O . LYS B 1 422 ? 6.985 44.066 11.893 1.00 44.02 487 LYS B O 1
ATOM 6899 N N . TRP B 1 423 ? 5.825 42.264 12.657 1.00 43.02 488 TRP B N 1
ATOM 6900 C CA . TRP B 1 423 ? 7.000 41.567 13.239 1.00 42.23 488 TRP B CA 1
ATOM 6901 C C . TRP B 1 423 ? 8.030 41.327 12.128 1.00 40.56 488 TRP B C 1
ATOM 6902 O O . TRP B 1 423 ? 9.219 41.628 12.344 1.00 39.91 488 TRP B O 1
ATOM 6913 N N . ILE B 1 424 ? 7.589 40.828 10.972 1.00 40.34 489 ILE B N 1
ATOM 6914 C CA . ILE B 1 424 ? 8.495 40.554 9.816 1.00 40.40 489 ILE B CA 1
ATOM 6915 C C . ILE B 1 424 ? 9.086 41.893 9.340 1.00 40.23 489 ILE B C 1
ATOM 6916 O O . ILE B 1 424 ? 10.314 41.975 9.194 1.00 40.76 489 ILE B O 1
ATOM 6921 N N . ALA B 1 425 ? 8.242 42.898 9.106 1.00 41.26 490 ALA B N 1
ATOM 6922 C CA . ALA B 1 425 ? 8.661 44.224 8.581 1.00 42.45 490 ALA B CA 1
ATOM 6923 C C . ALA B 1 425 ? 9.737 44.838 9.487 1.00 44.00 490 ALA B C 1
ATOM 6924 O O . ALA B 1 425 ? 10.725 45.392 8.945 1.00 45.12 490 ALA B O 1
ATOM 6926 N N . GLY B 1 426 ? 9.570 44.719 10.810 1.00 44.97 491 GLY B N 1
ATOM 6927 C CA . GLY B 1 426 ? 10.483 45.274 11.831 1.00 45.28 491 GLY B CA 1
ATOM 6928 C C . GLY B 1 426 ? 11.888 44.691 11.760 1.00 46.23 491 GLY B C 1
ATOM 6929 O O . GLY B 1 426 ? 12.822 45.349 12.254 1.00 47.01 491 GLY B O 1
ATOM 6930 N N . LYS B 1 427 ? 12.056 43.500 11.175 1.00 43.89 492 LYS B N 1
ATOM 6931 C CA . LYS B 1 427 ? 13.381 42.841 11.065 1.00 45.07 492 LYS B CA 1
ATOM 6932 C C . LYS B 1 427 ? 14.243 43.539 10.008 1.00 44.83 492 LYS B C 1
ATOM 6933 O O . LYS B 1 427 ? 15.471 43.409 10.092 1.00 46.36 492 LYS B O 1
ATOM 6939 N N . GLY B 1 428 ? 13.627 44.203 9.031 1.00 45.15 493 GLY B N 1
ATOM 6940 C CA . GLY B 1 428 ? 14.332 44.895 7.934 1.00 45.19 493 GLY B CA 1
ATOM 6941 C C . GLY B 1 428 ? 15.113 43.920 7.069 1.00 44.70 493 GLY B C 1
ATOM 6942 O O . GLY B 1 428 ? 16.194 44.276 6.583 1.00 44.83 493 GLY B O 1
ATOM 6943 N N . TYR B 1 429 ? 14.592 42.711 6.870 1.00 42.84 494 TYR B N 1
ATOM 6944 C CA . TYR B 1 429 ? 15.242 41.697 6.009 1.00 41.89 494 TYR B CA 1
ATOM 6945 C C . TYR B 1 429 ? 14.960 42.010 4.545 1.00 41.06 494 TYR B C 1
ATOM 6946 O O . TYR B 1 429 ? 13.895 42.511 4.212 1.00 39.53 494 TYR B O 1
ATOM 6955 N N . PRO B 1 430 ? 15.881 41.653 3.625 1.00 42.03 495 PRO B N 1
ATOM 6956 C CA . PRO B 1 430 ? 15.630 41.800 2.195 1.00 42.35 495 PRO B CA 1
ATOM 6957 C C . PRO B 1 430 ? 14.492 40.884 1.717 1.00 43.50 495 PRO B C 1
ATOM 6958 O O . PRO B 1 430 ? 14.360 39.758 2.234 1.00 40.60 495 PRO B O 1
ATOM 6962 N N . LYS B 1 431 ? 13.690 41.369 0.770 1.00 42.97 496 LYS B N 1
ATOM 6963 C CA . LYS B 1 431 ? 12.669 40.548 0.073 1.00 43.71 496 LYS B CA 1
ATOM 6964 C C . LYS B 1 431 ? 13.358 39.747 -1.023 1.00 42.96 496 LYS B C 1
ATOM 6965 O O . LYS B 1 431 ? 14.340 40.210 -1.609 1.00 44.31 496 LYS B O 1
ATOM 6971 N N . PRO B 1 432 ? 12.874 38.528 -1.351 1.00 41.60 497 PRO B N 1
ATOM 6972 C CA . PRO B 1 432 ? 13.375 37.805 -2.515 1.00 41.93 497 PRO B CA 1
ATOM 6973 C C . PRO B 1 432 ? 13.154 38.631 -3.787 1.00 43.36 497 PRO B C 1
ATOM 6974 O O . PRO B 1 432 ? 12.130 39.281 -3.918 1.00 43.64 497 PRO B O 1
ATOM 6978 N N . GLU B 1 433 ? 14.114 38.558 -4.705 1.00 46.17 498 GLU B N 1
ATOM 6979 C CA . GLU B 1 433 ? 14.059 39.281 -6.002 1.00 47.84 498 GLU B CA 1
ATOM 6980 C C . GLU B 1 433 ? 13.024 38.583 -6.882 1.00 45.41 498 GLU B C 1
ATOM 6981 O O . GLU B 1 433 ? 12.417 39.261 -7.716 1.00 49.09 498 GLU B O 1
ATOM 6987 N N . THR B 1 434 ? 12.776 37.292 -6.645 1.00 39.66 499 THR B N 1
ATOM 6988 C CA . THR B 1 434 ? 11.902 36.447 -7.490 1.00 37.40 499 THR B CA 1
ATOM 6989 C C . THR B 1 434 ? 10.612 36.120 -6.740 1.00 35.68 499 THR B C 1
ATOM 6990 O O . THR B 1 434 ? 10.569 36.252 -5.502 1.00 34.99 499 THR B O 1
ATOM 6994 N N . ASP B 1 435 ? 9.598 35.742 -7.505 1.00 35.13 500 ASP B N 1
ATOM 6995 C CA . ASP B 1 435 ? 8.306 35.239 -6.992 1.00 33.79 500 ASP B CA 1
ATOM 6996 C C . ASP B 1 435 ? 8.500 33.748 -6.716 1.00 32.38 500 ASP B C 1
ATOM 6997 O O . ASP B 1 435 ? 8.422 32.951 -7.665 1.00 32.46 500 ASP B O 1
ATOM 7002 N N . ILE B 1 436 ? 8.761 33.387 -5.460 1.00 31.85 501 ILE B N 1
ATOM 7003 C CA . ILE B 1 436 ? 9.072 31.972 -5.087 1.00 31.90 501 ILE B CA 1
ATOM 7004 C C . ILE B 1 436 ? 7.853 31.096 -5.401 1.00 30.75 501 ILE B C 1
ATOM 7005 O O . ILE B 1 436 ? 8.033 29.889 -5.628 1.00 28.85 501 ILE B O 1
ATOM 7010 N N . THR B 1 437 ? 6.635 31.648 -5.434 1.00 30.63 502 THR B N 1
ATOM 7011 C CA . THR B 1 437 ? 5.420 30.864 -5.766 1.00 29.87 502 THR B CA 1
ATOM 7012 C C . THR B 1 437 ? 5.513 30.287 -7.178 1.00 30.44 502 THR B C 1
ATOM 7013 O O . THR B 1 437 ? 4.761 29.351 -7.457 1.00 30.54 502 THR B O 1
ATOM 7017 N N . GLU B 1 438 ? 6.408 30.779 -8.026 1.00 31.65 503 GLU B N 1
ATOM 7018 C CA . GLU B 1 438 ? 6.410 30.255 -9.414 1.00 32.10 503 GLU B CA 1
ATOM 7019 C C . GLU B 1 438 ? 7.387 29.087 -9.541 1.00 31.03 503 GLU B C 1
ATOM 7020 O O . GLU B 1 438 ? 7.431 28.485 -10.603 1.00 31.04 503 GLU B O 1
ATOM 7026 N N . LEU B 1 439 ? 8.081 28.764 -8.457 1.00 30.66 504 LEU B N 1
ATOM 7027 C CA . LEU B 1 439 ? 9.066 27.652 -8.481 1.00 31.82 504 LEU B CA 1
ATOM 7028 C C . LEU B 1 439 ? 8.323 26.340 -8.765 1.00 31.35 504 LEU B C 1
ATOM 7029 O O . LEU B 1 439 ? 7.273 26.089 -8.163 1.00 30.05 504 LEU B O 1
ATOM 7034 N N . SER B 1 440 ? 8.836 25.544 -9.699 1.00 31.92 505 SER B N 1
ATOM 7035 C CA . SER B 1 440 ? 8.252 24.247 -10.099 1.00 33.34 505 SER B CA 1
ATOM 7036 C C . SER B 1 440 ? 9.388 23.253 -10.312 1.00 35.46 505 SER B C 1
ATOM 7037 O O . SER B 1 440 ? 10.548 23.682 -10.423 1.00 39.01 505 SER B O 1
ATOM 7040 N N . GLU B 1 441 ? 9.063 21.976 -10.399 1.00 35.81 506 GLU B N 1
ATOM 7041 C CA . GLU B 1 441 ? 10.040 20.958 -10.835 1.00 36.52 506 GLU B CA 1
ATOM 7042 C C . GLU B 1 441 ? 9.712 20.584 -12.281 1.00 37.14 506 GLU B C 1
ATOM 7043 O O . GLU B 1 441 ? 10.694 20.108 -12.823 1.00 41.86 506 GLU B O 1
ATOM 7049 N N . THR C 2 1 ? -6.273 11.258 15.454 1.00 70.41 1 THR F N 1
ATOM 7050 C CA . THR C 2 1 ? -6.763 10.442 16.584 1.00 67.83 1 THR F CA 1
ATOM 7051 C C . THR C 2 1 ? -6.196 9.026 16.444 1.00 68.40 1 THR F C 1
ATOM 7052 O O . THR C 2 1 ? -6.619 8.257 15.569 1.00 72.84 1 THR F O 1
ATOM 7056 N N . GLU C 2 2 ? -5.256 8.717 17.361 1.00 64.45 2 GLU F N 1
ATOM 7057 C CA . GLU C 2 2 ? -4.554 7.434 17.347 1.00 60.14 2 GLU F CA 1
ATOM 7058 C C . GLU C 2 2 ? -3.986 7.316 15.907 1.00 54.11 2 GLU F C 1
ATOM 7059 O O . GLU C 2 2 ? -3.020 8.002 15.557 1.00 55.61 2 GLU F O 1
ATOM 7065 N N . ALA C 2 3 ? -4.695 6.541 15.075 1.00 47.21 3 ALA F N 1
ATOM 7066 C CA . ALA C 2 3 ? -4.252 6.171 13.721 1.00 41.69 3 ALA F CA 1
ATOM 7067 C C . ALA C 2 3 ? -4.413 7.267 12.649 1.00 40.03 3 ALA F C 1
ATOM 7068 O O . ALA C 2 3 ? -5.517 7.741 12.396 1.00 38.93 3 ALA F O 1
ATOM 7070 N N . GLN C 2 4 ? -3.236 7.626 12.050 1.00 35.78 4 GLN F N 1
ATOM 7071 C CA . GLN C 2 4 ? -3.142 8.526 10.890 1.00 35.38 4 GLN F CA 1
ATOM 7072 C C . GLN C 2 4 ? -2.805 7.614 9.702 1.00 34.30 4 GLN F C 1
ATOM 7073 O O . GLN C 2 4 ? -1.916 6.799 9.833 1.00 26.14 4 GLN F O 1
ATOM 7079 N N . THR C 2 5 ? -3.582 7.683 8.588 1.00 37.45 5 THR F N 1
ATOM 7080 C CA . THR C 2 5 ? -3.367 6.768 7.432 1.00 40.30 5 THR F CA 1
ATOM 7081 C C . THR C 2 5 ? -2.693 7.417 6.173 1.00 45.06 5 THR F C 1
ATOM 7082 O O . THR C 2 5 ? -1.880 8.339 6.213 1.00 41.75 5 THR F O 1
ATOM 7086 N N . THR C 2 6 ? -3.069 6.675 5.101 1.00 47.74 6 THR F N 1
ATOM 7087 C CA . THR C 2 6 ? -2.865 6.762 3.680 1.00 46.69 6 THR F CA 1
ATOM 7088 C C . THR C 2 6 ? -3.946 5.773 3.068 1.00 54.03 6 THR F C 1
ATOM 7089 O O . THR C 2 6 ? -4.086 4.638 3.540 1.00 52.57 6 THR F O 1
ATOM 7093 N N . PRO C 2 7 ? -4.808 6.207 2.105 1.00 63.48 7 PRO F N 1
ATOM 7094 C CA . PRO C 2 7 ? -5.830 5.318 1.499 1.00 65.87 7 PRO F CA 1
ATOM 7095 C C . PRO C 2 7 ? -5.374 4.807 0.255 1.00 70.00 7 PRO F C 1
ATOM 7096 O O . PRO C 2 7 ? -6.158 4.542 -0.661 1.00 75.79 7 PRO F O 1
ATOM 7100 N N . PRO C 2 8 ? -4.043 4.603 0.158 1.00 69.32 8 PRO F N 1
ATOM 7101 N N . THR D 2 1 ? -11.785 -4.475 22.858 1.00 70.15 1 THR H N 1
ATOM 7102 C CA . THR D 2 1 ? -13.183 -4.887 23.095 1.00 68.21 1 THR H CA 1
ATOM 7103 C C . THR D 2 1 ? -13.291 -6.437 22.953 1.00 72.00 1 THR H C 1
ATOM 7104 O O . THR D 2 1 ? -12.280 -7.123 22.771 1.00 78.61 1 THR H O 1
ATOM 7108 N N . GLU D 2 2 ? -14.527 -6.962 23.089 1.00 70.30 2 GLU H N 1
ATOM 7109 C CA . GLU D 2 2 ? -14.826 -8.418 22.989 1.00 66.21 2 GLU H CA 1
ATOM 7110 C C . GLU D 2 2 ? -16.322 -8.521 22.615 1.00 60.10 2 GLU H C 1
ATOM 7111 O O . GLU D 2 2 ? -17.128 -9.174 23.279 1.00 61.61 2 GLU H O 1
ATOM 7117 N N . ALA D 2 3 ? -16.635 -7.793 21.527 1.00 55.73 3 ALA H N 1
ATOM 7118 C CA . ALA D 2 3 ? -18.004 -7.539 21.040 1.00 48.55 3 ALA H CA 1
ATOM 7119 C C . ALA D 2 3 ? -18.755 -8.702 20.363 1.00 46.61 3 ALA H C 1
ATOM 7120 O O . ALA D 2 3 ? -18.351 -9.162 19.296 1.00 47.48 3 ALA H O 1
ATOM 7122 N N . GLN D 2 4 ? -19.926 -9.051 20.966 1.00 40.37 4 GLN H N 1
ATOM 7123 C CA . GLN D 2 4 ? -20.872 -10.048 20.390 1.00 39.04 4 GLN H CA 1
ATOM 7124 C C . GLN D 2 4 ? -22.030 -9.216 19.879 1.00 35.50 4 GLN H C 1
ATOM 7125 O O . GLN D 2 4 ? -22.439 -8.322 20.588 1.00 23.93 4 GLN H O 1
ATOM 7131 N N . THR D 2 5 ? -22.447 -9.433 18.611 1.00 37.51 5 THR H N 1
ATOM 7132 C CA . THR D 2 5 ? -23.444 -8.570 17.928 1.00 40.95 5 THR H CA 1
ATOM 7133 C C . THR D 2 5 ? -24.875 -9.145 17.677 1.00 43.90 5 THR H C 1
ATOM 7134 O O . THR D 2 5 ? -25.478 -9.907 18.446 1.00 33.67 5 THR H O 1
ATOM 7138 N N . THR D 2 6 ? -25.376 -8.580 16.546 1.00 43.05 6 THR H N 1
ATOM 7139 C CA . THR D 2 6 ? -26.646 -8.744 15.858 1.00 36.55 6 THR H CA 1
ATOM 7140 C C . THR D 2 6 ? -26.380 -7.877 14.545 1.00 42.54 6 THR H C 1
ATOM 7141 O O . THR D 2 6 ? -25.996 -6.724 14.675 1.00 42.06 6 THR H O 1
ATOM 7145 N N . PRO D 2 7 ? -26.493 -8.386 13.282 1.00 51.72 7 PRO H N 1
ATOM 7146 C CA . PRO D 2 7 ? -26.205 -7.630 11.989 1.00 54.50 7 PRO H CA 1
ATOM 7147 C C . PRO D 2 7 ? -27.300 -7.160 11.206 1.00 64.78 7 PRO H C 1
ATOM 7148 O O . PRO D 2 7 ? -27.178 -7.126 9.976 1.00 72.33 7 PRO H O 1
ATOM 7152 N N . PRO D 2 8 ? -28.439 -6.724 11.796 1.00 68.95 8 PRO H N 1
ATOM 7153 C CA . PRO D 2 8 ? -29.588 -6.236 10.921 1.00 72.05 8 PRO H CA 1
ATOM 7154 C C . PRO D 2 8 ? -29.354 -4.967 10.352 1.00 75.06 8 PRO H C 1
ATOM 7155 O O . PRO D 2 8 ? -29.282 -3.947 11.042 1.00 77.23 8 PRO H O 1
ATOM 7159 N N . PRO D 2 9 ? -29.225 -4.965 9.014 1.00 76.90 9 PRO H N 1
#

InterPro domains:
  IPR031161 Peptidase family M60 domain [PF13402] (207-458)
  IPR031161 Peptidase family M60 domain [PS51723] (99-404)
  IPR031161 Peptidase family M60 domain [SM01276] (98-404)
  IPR042279 Peptidase M60, enhancin-like domain 3 [G3DSA:1.10.390.30] (332-506)

CATH classification: 1.10.390.30

Organism: Akkermansia muciniphila (strain ATCC BAA-835 / DSM 22959 / JCM 33894 / BCRC 81048 / CCUG 64013 / CIP 107961 / Muc) (NCBI:txid349741)

Radius of gyration: 31.19 Å; Cα contacts (8 Å, |Δi|>4): 1934; chains: 4; bounding box: 74×91×68 Å

Solvent-accessible surface area: 36509 Å² total

Sequence (893 aa):
GGGGPDYLYAEYRALPSPRQTGKNLRIGDGFSKYDNMTGVYLEKGRHVVLVGKTEGQEISLLLPNLMRKPAEGVQPTKDPNGWGLHKKQIPLKEGINIIDVETPANAYISYFTEDAGKAPKIPVHFVTGKANGYFDTTRGDTNKDWVRLLDQAVSPIMDARGKYIQVAYPVEFLKKFTKDRGTELINAYDKLIGIQYQLMGLDDKYGKIPENRVLARVNFNYYMFRDGDGVAYLGNDGTMRMVTDPENVLKGDACWGFSHAVGHVMQMRPMTWGGMTEVSNNIFSLQAAAKTGNESRLKRQGSYDKARKEIIEGEIAYLQSKDVFNKLVPLWQLHLYFTKNGHPDFYPDVMEYLRNNAGNYGGNDTVKYQFEFVKACCDVTKTDLTDFFEKWGFFKPGKFHIGDYAQYDFNVTPEMVEETKKWIAGKGYPKPETDITELSEGGPDYLYAEYRALPSPRQTGKNLRIGDGFSKYDNMMTGVYLEKGRHVVLVGKTEGQEISLLLPNLMRKPAEGVQPTKDPNGWGLHKKKQIPLKEGINIIDVETPANAYISYFTEDAGKAPKIPVHFVTGKANGYFDTTRGDTNKDWVRLLDQAVSPIMDARGKYIQVAYPVEFLKKFTKDRGTELINAYDKLIGIQYQLMGLDKYGKIPENRVLARVNFNYYMFRDGDGVAYLGNDGTMRMVTDPENVLKGDACWGFSHAVGHVMQMRPMTWGGMTEVSNNIFSLQAAAKTGNESRRLKRQGSYDKARKEIIEGEIAYLQSKDVFNKLVPLWQLHLYFTKNGHPDFYPDVMEYLRNNAGNYGGNDTVKYQFEFVKACCDVTKTDLTDFFEKWGFFKPGKFHIGDYAQYDFNVTPEMVEETKKWIAGKGYPKPETDITELSETEAQTTPTEAQTTPP

Secondary structure (P-SEA, 3-state):
cccccccccbbbbbbccaaaaaaaaccccccccccccccccccccbbbbbbcccccccccccccccccccccccccccccccccbbbbbbbbcccbbbbbbcbbbbbbbbccccccccccbbbbbccccccbbbbbccccccaaaaaaaaaaccccbbbbbcccbbbbbbaaaaaccccccaaaaaaaaaaaaaaaaaaaccccccccccbbbbbbbbcccccccccccbbbbccaaaaaaccccccccccaaaaaaaaaaaaaccccccccccccccaaaaaaaaaaaaacccccccccaaaaaaaaccccccccccccccccccaaaaaaaaaaaaaacccaaaaaaaaaaaabbbbbcccccaaaaaaaaaaaaaaacccaaaaaaaaccccccbbbbbccccccccccaaaaaaaaaaaaaacccccccccccccc/cccccccbbbbbbccaaaaaaaaccccccccccccccccccccbbbbbbccccccccbbbbbccccccccccccccccccccbbbbbbbbcccbbbbbbcbbbbbbbbccccccccccbbbbbccccccbbbbbccccccaaaaaaaaaaccccbbbbbcccbbbbbbaaaaaccccccaaaaaaaaaaaaaaaaaaaccccccccccbbbbbbbbcccccccccccbbbbccaaaaaaccccccccccaaaaaaaaaaaaaccccccccccccccaaaaaaaaaaaaacccccccccaaaaaaaaccccccccccccccccccaaaaaaaaaaaaaccccaaaaaaaaaaaabbbbbcccccaaaaaaaaaaaaaaacccaaaaaaaaccccccbbbbbccbbbbbbbcaaaaaaaaaaaaaacccccccccccccc/ccccccc/cccccccc

B-factor: mean 29.9, std 10.75, range [15.49, 78.61]

Foldseek 3Di:
DPPDDQLLKDWAAAFADQQVLCVLLQQGFFFAQQQQFRLWKAAAFKWKKAKADQVPFWKKKKFWPLVDAADPPQAQQNRPVHFDTDIDIGTDDHGIDIDGDHHIGGIGMRHYDNCRVPGGTMIMHRPPIDRLDAAEVVVVDALVNVQVSLVVGPDQWHWYAYQAEIETEGSVLLCVAVNSPPVLLRVLLVLLVVLLCLLQLCVVVVSDGSTHGYEGETCRDAWAGDSNHIYHHRDNVNSNQRSHSVNCLEDPNVLRSQLRNLSSNQHLLQQFFPCSSARSCLSSQSSCVVSVHDGPCQVVVLLVVLLVVQQVVVAALLQDPDSSSNNVLVVLLQVVQCVVPNVSQSNQLSVCCSVPPDDDDAQRSLLSLLVSQVSNCVSRVELCVVQCSSRRNLPADFHWGDRVDIYTYGRDNCSSVVSNVSSVVSVGYHDPDRSSPDDD/DDDQLLKDWDAAFADQQVLCVLLQFHQFFAQQQQFRLWKDAAFKWKKAKADFVPAWKKKKFWPLVDAAPDVAQQQRRPVHFDTDIDIGTDDHGIDIDGDHHMGGIGMRHHDNCSVSGDTMIMHRPPIDRLDAAEVVVVGALVNVQCSLVVGPDQWHWYAYQAEIETEGSVLLCVAVNSPPVLLRVLLVVLLVLLCVLQLCVVVVSPGSTHGYEGETQRDAWAGDSNHIYHHRDNVNSNQRSHSVNCLADPNVLRSQLRNLLRNQRLLQQFFPCSSARSCVSSQSSCVVSVHDGPCQVVVLLVVLLVVQQVVVAALLADPDSSSNNNLVVLLQVVCCVVPNVSQSNQLSVCCSVPPDDDDAQRSLLSLLVSQVSSCVSRLELCVQQCVSRRNLPADFHWGDDVDIYTYGRDNCSSVVSNVSSVVSVGYYDPDNSSNDDD/DPDDDDD/DPDDDDDD

Nearest PDB structures (foldseek):
  7yx8-assembly2_B  TM=1.002E+00  e=2.437E-89  Akkermansia muciniphila
  7sci-assembly1_A  TM=9.651E-01  e=6.023E-82  Akkermansia muciniphila ATCC BAA-835
  5kd2-assembly1_A  TM=8.652E-01  e=2.298E-32  Bacteroides thetaiotaomicron VPI-5482
  5kd8-assembly1_A  TM=8.588E-01  e=1.854E-32  Bacteroides thetaiotaomicron VPI-5482
  5ev7-assembly1_A  TM=8.576E-01  e=4.371E-24  Bacillus anthracis str. Ames